Protein AF-0000000080269886 (afdb_homodimer)

Sequence (1030 aa):
MDKRESEAAAVKAAEEAFDRRRRTIGLFGAPILALLVFMTPIDGLTLAAHKLLAIMVLVALWWITEPVPIPVTSLIGPTLAVITGVVPVGTAFAAFANSMIFLFMGGFILAKAMMTHGLDKRFAYWLLSREWVGSNPKRIFLAVGLAAALCSGWVSNTATAAMMFPICLGLLTSIKEMFAANGREIHLHEYKYATGLMLMTAYSCSIGGVLTPIGTPPNLIMLGFLDTMCDIHVSFFQWMTWGLIAMVVYFVIAYVVLSHMFPADVDRIEGADVFIRTKREELGGWTRAQKNTLLAFVVAVTLWILPGFLSIALGSTDPMLKMYNRLFPEAIAAMAGALLLFLLPVNFKERQFTLKWSEAMQGIEWGTLILFGGGLAMGGMMYKTGLSQWVGDLIVSSMGGAPSEVAMVAIFSVMALLLSELTSHTAATNMIGPLAITAALSAGISPVPVSVGIALSASLGFMLPVSTPPNAIVYASGYIPITKMIKTGVYIDFIGIACVTIPLAIYFVNWITGMMDKRESEAAAVKAAEEAFDRRRRTIGLFGAPILALLVFMTPIDGLTLAAHKLLAIMVLVALWWITEPVPIPVTSLIGPTLAVITGVVPVGTAFAAFANSMIFLFMGGFILAKAMMTHGLDKRFAYWLLSREWVGSNPKRIFLAVGLAAALCSGWVSNTATAAMMFPICLGLLTSIKEMFAANGREIHLHEYKYATGLMLMTAYSCSIGGVLTPIGTPPNLIMLGFLDTMCDIHVSFFQWMTWGLIAMVVYFVIAYVVLSHMFPADVDRIEGADVFIRTKREELGGWTRAQKNTLLAFVVAVTLWILPGFLSIALGSTDPMLKMYNRLFPEAIAAMAGALLLFLLPVNFKERQFTLKWSEAMQGIEWGTLILFGGGLAMGGMMYKTGLSQWVGDLIVSSMGGAPSEVAMVAIFSVMALLLSELTSHTAATNMIGPLAITAALSAGISPVPVSVGIALSASLGFMLPVSTPPNAIVYASGYIPITKMIKTGVYIDFIGIACVTIPLAIYFVNWITGM

Solvent-accessible surface area (backbone atoms only — not comparable to full-atom values): 49095 Å² total; per-residue (Å²): 124,65,62,62,52,46,50,49,48,50,50,50,50,51,49,51,52,49,51,51,51,40,16,52,45,24,59,52,48,22,55,52,50,17,51,50,49,56,70,44,88,59,88,93,53,51,70,49,20,41,53,47,48,18,47,47,49,26,41,47,40,31,48,61,29,44,52,44,58,59,38,55,47,24,51,46,45,39,46,47,36,15,53,73,61,56,41,52,62,65,66,36,36,42,37,51,24,39,56,64,52,45,26,44,48,16,39,27,32,44,32,36,47,32,58,76,57,40,48,57,56,53,51,38,42,53,58,52,60,33,80,85,25,52,38,29,48,69,38,42,50,50,37,49,23,50,38,26,16,63,46,1,23,59,26,47,28,46,57,36,27,63,60,46,46,59,56,53,51,53,46,51,48,29,42,42,50,43,33,42,74,72,73,38,83,68,55,60,62,74,31,50,39,51,29,29,49,41,48,37,34,23,52,21,8,38,38,12,11,50,25,28,49,73,6,32,63,27,42,43,50,40,50,44,42,34,34,65,65,66,72,41,85,78,50,60,36,62,48,28,56,58,15,42,53,47,25,51,54,47,46,49,52,46,49,54,53,39,48,68,74,22,48,70,93,57,74,62,34,60,52,38,50,54,51,45,51,51,54,47,58,70,64,59,72,88,45,60,46,41,53,50,45,49,49,24,48,50,50,20,52,48,50,41,39,44,57,50,53,42,30,72,73,64,34,83,80,30,66,67,53,52,50,44,52,57,32,41,36,64,30,47,20,22,37,54,19,32,56,43,34,51,70,41,59,55,38,66,92,73,70,33,44,54,47,53,68,72,58,38,58,70,38,38,59,60,54,59,51,41,32,48,17,26,40,42,21,52,41,37,48,28,54,76,51,46,36,30,56,56,52,5,44,52,50,28,48,74,55,70,62,67,62,51,69,66,56,51,24,47,53,47,18,51,49,20,24,58,40,3,38,72,20,46,31,53,45,25,40,56,52,47,44,52,55,52,40,25,22,24,52,57,65,70,43,75,39,61,34,43,38,51,16,26,27,56,28,16,47,46,28,50,40,34,46,80,10,34,62,21,36,36,57,42,41,70,69,60,32,47,57,65,68,57,37,30,52,52,15,50,52,44,35,52,49,37,40,66,68,40,38,46,51,42,22,64,50,53,46,27,62,74,70,71,100,123,64,61,62,50,46,50,48,50,50,50,50,51,51,50,51,52,50,50,51,50,40,15,52,47,24,59,54,49,22,56,51,49,17,50,51,51,55,70,44,89,60,88,94,54,51,68,48,21,41,52,47,49,17,46,47,50,27,42,44,39,31,47,60,29,44,51,44,59,58,38,56,48,24,50,47,45,39,46,49,36,16,52,72,60,55,40,52,62,67,66,35,37,42,38,53,25,38,56,63,51,46,25,46,47,17,40,26,32,44,30,36,48,33,57,75,58,39,47,56,55,52,50,39,41,52,57,50,59,34,78,84,24,54,39,29,49,69,38,41,50,50,36,49,23,49,38,24,16,62,47,1,22,58,28,47,28,46,58,36,29,62,60,46,45,60,54,51,50,52,47,51,48,30,42,42,50,43,33,44,74,72,73,39,84,69,56,60,63,75,32,49,38,52,28,29,49,41,49,37,34,22,51,21,7,38,38,12,11,49,24,30,52,72,5,32,64,28,41,43,50,38,52,45,43,34,34,66,64,65,71,40,84,79,52,62,36,62,48,28,55,58,15,42,51,48,24,53,52,47,46,50,51,46,48,55,54,40,49,68,75,22,46,69,93,55,74,62,35,61,51,40,49,54,51,45,50,50,55,47,58,70,64,59,72,88,45,60,47,40,54,49,45,50,50,24,50,49,50,19,51,49,50,40,40,45,59,49,53,41,30,72,73,65,35,84,78,29,65,66,53,52,50,45,50,57,32,40,36,66,30,46,19,23,37,53,17,34,55,44,34,49,68,41,61,57,39,65,93,75,69,34,44,54,47,54,66,72,57,38,57,70,39,38,61,60,54,59,50,40,32,49,18,25,39,42,22,53,42,36,48,28,53,76,50,45,37,30,55,55,53,5,46,51,49,28,49,74,56,69,62,68,62,50,70,65,57,51,25,48,53,47,17,51,50,19,23,57,39,2,40,72,21,46,32,52,47,26,39,55,52,46,44,54,55,50,39,24,22,24,53,58,65,70,42,74,40,61,35,40,39,51,16,26,28,55,28,16,47,42,28,50,40,35,47,80,10,33,62,23,36,35,58,44,42,69,70,59,33,49,55,64,68,58,37,30,52,54,15,50,52,44,34,53,50,36,39,67,71,39,39,46,51,41,22,63,50,52,46,25,62,74,69,71,100

Radius of gyration: 30.78 Å; Cα contacts (8 Å, |Δi|>4): 1766; chains: 2; bounding box: 72×80×74 Å

Organism: Selenomonas ruminantium (NCBI:txid971)

pLDDT: mean 93.58, std 6.07, range [44.12, 98.69]

Structure (mmCIF, N/CA/C/O backbone):
data_AF-0000000080269886-model_v1
#
loop_
_entity.id
_entity.type
_entity.pdbx_description
1 polymer 'Sodium-dependent dicarboxylate transporter SdcS'
#
loop_
_atom_site.group_PDB
_atom_site.id
_atom_site.type_symbol
_atom_site.label_atom_id
_atom_site.label_alt_id
_atom_site.label_comp_id
_atom_site.label_asym_id
_atom_site.label_entity_id
_atom_site.label_seq_id
_atom_site.pdbx_PDB_ins_code
_atom_site.Cartn_x
_atom_site.Cartn_y
_atom_site.Cartn_z
_atom_site.occupancy
_atom_site.B_iso_or_equiv
_atom_site.auth_seq_id
_atom_site.auth_comp_id
_atom_site.auth_asym_id
_atom_site.auth_atom_id
_atom_site.pdbx_PDB_model_num
ATOM 1 N N . MET A 1 1 ? -27.109 -37.062 5.664 1 44.12 1 MET A N 1
ATOM 2 C CA . MET A 1 1 ? -26.828 -35.625 5.633 1 44.12 1 MET A CA 1
ATOM 3 C C . MET A 1 1 ? -25.812 -35.25 6.703 1 44.12 1 MET A C 1
ATOM 5 O O . MET A 1 1 ? -25.031 -34.312 6.52 1 44.12 1 MET A O 1
ATOM 9 N N . ASP A 1 2 ? -25.844 -36.125 7.828 1 55.97 2 ASP A N 1
ATOM 10 C CA . ASP A 1 2 ? -25.297 -36 9.172 1 55.97 2 ASP A CA 1
ATOM 11 C C . ASP A 1 2 ? -23.828 -36.406 9.219 1 55.97 2 ASP A C 1
ATOM 13 O O . ASP A 1 2 ? -23.016 -35.75 9.883 1 55.97 2 ASP A O 1
ATOM 17 N N . LYS A 1 3 ? -23.484 -37.406 8.43 1 58.78 3 LYS A N 1
ATOM 18 C CA . LYS A 1 3 ? -22.125 -37.906 8.547 1 58.78 3 LYS A CA 1
ATOM 19 C C . LYS A 1 3 ? -21.125 -37 7.84 1 58.78 3 LYS A C 1
ATOM 21 O O . LYS A 1 3 ? -20.031 -36.75 8.352 1 58.78 3 LYS A O 1
ATOM 26 N N . ARG A 1 4 ? -21.422 -36.469 6.605 1 60.56 4 ARG A N 1
ATOM 27 C CA . ARG A 1 4 ? -20.516 -35.594 5.859 1 60.56 4 ARG A CA 1
ATOM 28 C C . ARG A 1 4 ? -20.297 -34.281 6.598 1 60.56 4 ARG A C 1
ATOM 30 O O . ARG A 1 4 ? -19.172 -33.75 6.629 1 60.56 4 ARG A O 1
ATOM 37 N N . GLU A 1 5 ? -21.438 -33.875 7.168 1 67.88 5 GLU A N 1
ATOM 38 C CA . GLU A 1 5 ? -21.312 -32.656 7.977 1 67.88 5 GLU A CA 1
ATOM 39 C C . GLU A 1 5 ? -20.422 -32.906 9.188 1 67.88 5 GLU A C 1
ATOM 41 O O . GLU A 1 5 ? -19.625 -32.031 9.562 1 67.88 5 GLU A O 1
ATOM 46 N N . SER A 1 6 ? -20.656 -34.094 9.68 1 72.06 6 SER A N 1
ATOM 47 C CA . SER A 1 6 ? -19.828 -34.469 10.836 1 72.06 6 SER A CA 1
ATOM 48 C C . SER A 1 6 ? -18.375 -34.656 10.438 1 72.06 6 SER A C 1
ATOM 50 O O . SER A 1 6 ? -17.469 -34.219 11.172 1 72.06 6 SER A O 1
ATOM 52 N N . GLU A 1 7 ? -18.188 -35.312 9.312 1 66.12 7 GLU A N 1
ATOM 53 C CA . GLU A 1 7 ? -16.828 -35.469 8.805 1 66.12 7 GLU A CA 1
ATOM 54 C C . GLU A 1 7 ? -16.203 -34.125 8.469 1 66.12 7 GLU A C 1
ATOM 56 O O . GLU A 1 7 ? -15.039 -33.875 8.766 1 66.12 7 GLU A O 1
ATOM 61 N N . ALA A 1 8 ? -16.969 -33.344 7.852 1 70.19 8 ALA A N 1
ATOM 62 C CA . ALA A 1 8 ? -16.516 -32 7.531 1 70.19 8 ALA A CA 1
ATOM 63 C C . ALA A 1 8 ? -16.172 -31.219 8.797 1 70.19 8 ALA A C 1
ATOM 65 O O . ALA A 1 8 ? -15.156 -30.516 8.844 1 70.19 8 ALA A O 1
ATOM 66 N N . ALA A 1 9 ? -16.969 -31.328 9.727 1 74.88 9 ALA A N 1
ATOM 67 C CA . ALA A 1 9 ? -16.734 -30.641 11 1 74.88 9 ALA A CA 1
ATOM 68 C C . ALA A 1 9 ? -15.477 -31.188 11.68 1 74.88 9 ALA A C 1
ATOM 70 O O . ALA A 1 9 ? -14.703 -30.438 12.273 1 74.88 9 ALA A O 1
ATOM 71 N N . ALA A 1 10 ? -15.336 -32.5 11.602 1 75.81 10 ALA A N 1
ATOM 72 C CA . ALA A 1 10 ? -14.164 -33.125 12.195 1 75.81 10 ALA A CA 1
ATOM 73 C C . ALA A 1 10 ? -12.891 -32.719 11.477 1 75.81 10 ALA A C 1
ATOM 75 O O . ALA A 1 10 ? -11.867 -32.469 12.117 1 75.81 10 ALA A O 1
ATOM 76 N N . VAL A 1 11 ? -12.914 -32.594 10.188 1 70.69 11 VAL A N 1
ATOM 77 C CA . VAL A 1 11 ? -11.766 -32.156 9.391 1 70.69 11 VAL A CA 1
ATOM 78 C C . VAL A 1 11 ? -11.453 -30.688 9.695 1 70.69 11 VAL A C 1
ATOM 80 O O . VAL A 1 11 ? -10.289 -30.328 9.875 1 70.69 11 VAL A O 1
ATOM 83 N N . LYS A 1 12 ? -12.469 -29.953 9.773 1 75.5 12 LYS A N 1
ATOM 84 C CA . LYS A 1 12 ? -12.281 -28.531 10.102 1 75.5 12 LYS A CA 1
ATOM 85 C C . LYS A 1 12 ? -11.633 -28.375 11.469 1 75.5 12 LYS A C 1
ATOM 87 O O . LYS A 1 12 ? -10.711 -27.562 11.633 1 75.5 12 LYS A O 1
ATOM 92 N N . ALA A 1 13 ? -12.109 -29.125 12.375 1 79.44 13 ALA A N 1
ATOM 93 C CA . ALA A 1 13 ? -11.562 -29.078 13.727 1 79.44 13 ALA A CA 1
ATOM 94 C C . ALA A 1 13 ? -10.102 -29.531 13.742 1 79.44 13 ALA A C 1
ATOM 96 O O . ALA A 1 13 ? -9.273 -28.953 14.453 1 79.44 13 ALA A O 1
ATOM 97 N N . ALA A 1 14 ? -9.828 -30.609 13.023 1 76.62 14 ALA A N 1
ATOM 98 C CA . ALA A 1 14 ? -8.461 -31.109 12.922 1 76.62 14 ALA A CA 1
ATOM 99 C C . ALA A 1 14 ? -7.547 -30.078 12.258 1 76.62 14 ALA A C 1
ATOM 101 O O . ALA A 1 14 ? -6.395 -29.906 12.656 1 76.62 14 ALA A O 1
ATOM 102 N N . GLU A 1 15 ? -8.008 -29.453 11.312 1 76.44 15 GLU A N 1
ATOM 103 C CA . GLU A 1 15 ? -7.25 -28.406 10.625 1 76.44 15 GLU A CA 1
ATOM 104 C C . GLU A 1 15 ? -6.957 -27.234 11.555 1 76.44 15 GLU A C 1
ATOM 106 O O . GLU A 1 15 ? -5.848 -26.703 11.547 1 76.44 15 GLU A O 1
ATOM 111 N N . GLU A 1 16 ? -7.938 -26.922 12.234 1 79.69 16 GLU A N 1
ATOM 112 C CA . GLU A 1 16 ? -7.762 -25.812 13.172 1 79.69 16 GLU A CA 1
ATOM 113 C C . GLU A 1 16 ? -6.746 -26.156 14.25 1 79.69 16 GLU A C 1
ATOM 115 O O . GLU A 1 16 ? -5.953 -25.297 14.664 1 79.69 16 GLU A O 1
ATOM 120 N N . ALA A 1 17 ? -6.848 -27.359 14.766 1 83.62 17 ALA A N 1
ATOM 121 C CA . ALA A 1 17 ? -5.895 -27.812 15.773 1 83.62 17 ALA A CA 1
ATOM 122 C C . ALA A 1 17 ? -4.477 -27.859 15.203 1 83.62 17 ALA A C 1
ATOM 124 O O . ALA A 1 17 ? -3.518 -27.484 15.891 1 83.62 17 ALA A O 1
ATOM 125 N N . PHE A 1 18 ? -4.344 -28.297 14.031 1 81.06 18 PHE A N 1
ATOM 126 C CA . PHE A 1 18 ? -3.053 -28.344 13.359 1 81.06 18 PHE A CA 1
ATOM 127 C C . PHE A 1 18 ? -2.496 -26.922 13.188 1 81.06 18 PHE A C 1
ATOM 129 O O . PHE A 1 18 ? -1.314 -26.688 13.445 1 81.06 18 PHE A O 1
ATOM 136 N N . ASP A 1 19 ? -3.307 -26.094 12.805 1 82.25 19 ASP A N 1
ATOM 137 C CA . ASP A 1 19 ? -2.887 -24.703 12.594 1 82.25 19 ASP A CA 1
ATOM 138 C C . ASP A 1 19 ? -2.434 -24.062 13.898 1 82.25 19 ASP A C 1
ATOM 140 O O . ASP A 1 19 ? -1.44 -23.328 13.922 1 82.25 19 ASP A O 1
ATOM 144 N N . ARG A 1 20 ? -3.146 -24.375 14.898 1 86.06 20 ARG A N 1
ATOM 145 C CA . ARG A 1 20 ? -2.797 -23.828 16.203 1 86.06 20 ARG A CA 1
ATOM 146 C C . ARG A 1 20 ? -1.451 -24.359 16.688 1 86.06 20 ARG A C 1
ATOM 148 O O . ARG A 1 20 ? -0.647 -23.609 17.25 1 86.06 20 ARG A O 1
ATOM 155 N N . ARG A 1 21 ? -1.224 -25.578 16.531 1 88.56 21 ARG A N 1
ATOM 156 C CA . ARG A 1 21 ? 0.035 -26.188 16.938 1 88.56 21 ARG A CA 1
ATOM 157 C C . ARG A 1 21 ? 1.198 -25.672 16.094 1 88.56 21 ARG A C 1
ATOM 159 O O . ARG A 1 21 ? 2.266 -25.359 16.641 1 88.56 21 ARG A O 1
ATOM 166 N N . ARG A 1 22 ? 1.009 -25.625 14.859 1 87.88 22 ARG A N 1
ATOM 167 C CA . ARG A 1 22 ? 2.027 -25.125 13.945 1 87.88 22 ARG A CA 1
ATOM 168 C C . ARG A 1 22 ? 2.418 -23.688 14.297 1 87.88 22 ARG A C 1
ATOM 170 O O . ARG A 1 22 ? 3.604 -23.359 14.336 1 87.88 22 ARG A O 1
ATOM 177 N N . ARG A 1 23 ? 1.474 -22.875 14.586 1 90.69 23 ARG A N 1
ATOM 178 C CA . ARG A 1 23 ? 1.716 -21.469 14.914 1 90.69 23 ARG A CA 1
ATOM 179 C C . ARG A 1 23 ? 2.438 -21.344 16.25 1 90.69 23 ARG A C 1
ATOM 181 O O . ARG A 1 23 ? 3.326 -20.5 16.406 1 90.69 23 ARG A O 1
ATOM 188 N N . THR A 1 24 ? 2.086 -22.188 17.188 1 92.62 24 THR A N 1
ATOM 189 C CA . THR A 1 24 ? 2.699 -22.141 18.516 1 92.62 24 THR A CA 1
ATOM 190 C C . THR A 1 24 ? 4.152 -22.594 18.453 1 92.62 24 THR A C 1
ATOM 192 O O . THR A 1 24 ? 5.027 -22 19.078 1 92.62 24 THR A O 1
ATOM 195 N N . ILE A 1 25 ? 4.336 -23.609 17.688 1 92.38 25 ILE A N 1
ATOM 196 C CA . ILE A 1 25 ? 5.691 -24.125 17.516 1 92.38 25 ILE A CA 1
ATOM 197 C C . ILE A 1 25 ? 6.562 -23.062 16.844 1 92.38 25 ILE A C 1
ATOM 199 O O . ILE A 1 25 ? 7.715 -22.859 17.234 1 92.38 25 ILE A O 1
ATOM 203 N N . GLY A 1 26 ? 6.035 -22.422 15.898 1 93.69 26 GLY A N 1
ATOM 204 C CA . GLY A 1 26 ? 6.773 -21.375 15.219 1 93.69 26 GLY A CA 1
ATOM 205 C C . GLY A 1 26 ? 7.043 -20.172 16.109 1 93.69 26 GLY A C 1
ATOM 206 O O . GLY A 1 26 ? 8.117 -19.578 16.031 1 93.69 26 GLY A O 1
ATOM 207 N N . LEU A 1 27 ? 6.09 -19.844 16.922 1 95.06 27 LEU A N 1
ATOM 208 C CA . LEU A 1 27 ? 6.184 -18.656 17.75 1 95.06 27 LEU A CA 1
ATOM 209 C C . LEU A 1 27 ? 7.344 -18.766 18.734 1 95.06 27 LEU A C 1
ATOM 211 O O . LEU A 1 27 ? 8.062 -17.781 18.969 1 95.06 27 LEU A O 1
ATOM 215 N N . PHE A 1 28 ? 7.586 -19.922 19.266 1 95.62 28 PHE A N 1
ATOM 216 C CA . PHE A 1 28 ? 8.633 -20.109 20.266 1 95.62 28 PHE A CA 1
ATOM 217 C C . PHE A 1 28 ? 9.836 -20.812 19.672 1 95.62 28 PHE A C 1
ATOM 219 O O . PHE A 1 28 ? 10.984 -20.453 19.953 1 95.62 28 PHE A O 1
ATOM 226 N N . GLY A 1 29 ? 9.57 -21.828 18.906 1 96.69 29 GLY A N 1
ATOM 227 C CA . GLY A 1 29 ? 10.641 -22.641 18.344 1 96.69 29 GLY A CA 1
ATOM 228 C C . GLY A 1 29 ? 11.555 -21.859 17.406 1 96.69 29 GLY A C 1
ATOM 229 O O . GLY A 1 29 ? 12.773 -22.031 17.453 1 96.69 29 GLY A O 1
ATOM 230 N N . ALA A 1 30 ? 10.977 -21.047 16.547 1 97 30 ALA A N 1
ATOM 231 C CA . ALA A 1 30 ? 11.758 -20.328 15.547 1 97 30 ALA A CA 1
ATOM 232 C C . ALA A 1 30 ? 12.734 -19.359 16.203 1 97 30 ALA A C 1
ATOM 234 O O . ALA A 1 30 ? 13.922 -19.344 15.883 1 97 30 ALA A O 1
ATOM 235 N N . PRO A 1 31 ? 12.305 -18.516 17.172 1 97.56 31 PRO A N 1
ATOM 236 C CA . PRO A 1 31 ? 13.266 -17.625 17.844 1 97.56 31 PRO A CA 1
ATOM 237 C C . PRO A 1 31 ? 14.344 -18.391 18.609 1 97.56 31 PRO A C 1
ATOM 239 O O . PRO A 1 31 ? 15.508 -17.969 18.625 1 97.56 31 PRO A O 1
ATOM 242 N N . ILE A 1 32 ? 13.977 -19.453 19.234 1 97.75 32 ILE A N 1
ATOM 243 C CA . ILE A 1 32 ? 14.945 -20.266 19.969 1 97.75 32 ILE A CA 1
ATOM 244 C C . ILE A 1 32 ? 15.992 -20.828 19.016 1 97.75 32 ILE A C 1
ATOM 246 O O . ILE A 1 32 ? 17.188 -20.766 19.297 1 97.75 32 ILE A O 1
ATOM 250 N N . LEU A 1 33 ? 15.539 -21.375 17.938 1 97.44 33 LEU A N 1
ATOM 251 C CA . LEU A 1 33 ? 16.469 -21.922 16.953 1 97.44 33 LEU A CA 1
ATOM 252 C C . LEU A 1 33 ? 17.359 -20.828 16.375 1 97.44 33 LEU A C 1
ATOM 254 O O . LEU A 1 33 ? 18.547 -21.047 16.125 1 97.44 33 LEU A O 1
ATOM 258 N N . ALA A 1 34 ? 16.781 -19.719 16.047 1 97.75 34 ALA A N 1
ATOM 259 C CA . ALA A 1 34 ? 17.562 -18.594 15.539 1 97.75 34 ALA A CA 1
ATOM 260 C C . ALA A 1 34 ? 18.641 -18.188 16.531 1 97.75 34 ALA A C 1
ATOM 262 O O . ALA A 1 34 ? 19.781 -17.922 16.156 1 97.75 34 ALA A O 1
ATOM 263 N N . LEU A 1 35 ? 18.281 -18.141 17.812 1 97.62 35 LEU A N 1
ATOM 264 C CA . LEU A 1 35 ? 19.25 -17.797 18.859 1 97.62 35 LEU A CA 1
ATOM 265 C C . LEU A 1 35 ? 20.328 -18.859 18.969 1 97.62 35 LEU A C 1
ATOM 267 O O . LEU A 1 35 ? 21.5 -18.531 19.203 1 97.62 35 LEU A O 1
ATOM 271 N N . LEU A 1 36 ? 19.953 -20.078 18.859 1 97.38 36 LEU A N 1
ATOM 272 C CA . LEU A 1 36 ? 20.922 -21.172 18.906 1 97.38 36 LEU A CA 1
ATOM 273 C C . LEU A 1 36 ? 21.906 -21.078 17.734 1 97.38 36 LEU A C 1
ATOM 275 O O . LEU A 1 36 ? 23.094 -21.297 17.922 1 97.38 36 LEU A O 1
ATOM 279 N N . VAL A 1 37 ? 21.344 -20.766 16.578 1 97 37 VAL A N 1
ATOM 280 C CA . VAL A 1 37 ? 22.203 -20.594 15.398 1 97 37 VAL A CA 1
ATOM 281 C C . VAL A 1 37 ? 23.172 -19.438 15.633 1 97 37 VAL A C 1
ATOM 283 O O . VAL A 1 37 ? 24.359 -19.531 15.305 1 97 37 VAL A O 1
ATOM 286 N N . PHE A 1 38 ? 22.703 -18.406 16.203 1 96.5 38 PHE A N 1
ATOM 287 C CA . PHE A 1 38 ? 23.547 -17.234 16.469 1 96.5 38 PHE A CA 1
ATOM 288 C C . PHE A 1 38 ? 24.625 -17.562 17.484 1 96.5 38 PHE A C 1
ATOM 290 O O . PHE A 1 38 ? 25.75 -17.078 17.359 1 96.5 38 PHE A O 1
ATOM 297 N N . MET A 1 39 ? 24.312 -18.391 18.438 1 96.5 39 MET A N 1
ATOM 298 C CA . MET A 1 39 ? 25.234 -18.688 19.516 1 96.5 39 MET A CA 1
ATOM 299 C C . MET A 1 39 ? 26.219 -19.781 19.125 1 96.5 39 MET A C 1
ATOM 301 O O . MET A 1 39 ? 27.266 -19.938 19.75 1 96.5 39 MET A O 1
ATOM 305 N N . THR A 1 40 ? 25.938 -20.516 18.156 1 96.06 40 THR A N 1
ATOM 306 C CA . THR A 1 40 ? 26.812 -21.594 17.703 1 96.06 40 THR A CA 1
ATOM 307 C C . THR A 1 40 ? 27.844 -21.062 16.719 1 96.06 40 THR A C 1
ATOM 309 O O . THR A 1 40 ? 27.484 -20.547 15.648 1 96.06 40 THR A O 1
ATOM 312 N N . PRO A 1 41 ? 29.016 -21.203 17.047 1 92.81 41 PRO A N 1
ATOM 313 C CA . PRO A 1 41 ? 30.031 -20.75 16.109 1 92.81 41 PRO A CA 1
ATOM 314 C C . PRO A 1 41 ? 30.047 -21.562 14.812 1 92.81 41 PRO A C 1
ATOM 316 O O . PRO A 1 41 ? 30 -22.797 14.867 1 92.81 41 PRO A O 1
ATOM 319 N N . ILE A 1 42 ? 29.953 -20.891 13.766 1 92.94 42 ILE A N 1
ATOM 320 C CA . ILE A 1 42 ? 29.969 -21.531 12.453 1 92.94 42 ILE A CA 1
ATOM 321 C C . ILE A 1 42 ? 31.172 -21.047 11.656 1 92.94 42 ILE A C 1
ATOM 323 O O . ILE A 1 42 ? 31.281 -19.844 11.352 1 92.94 42 ILE A O 1
ATOM 327 N N . ASP A 1 43 ? 32.062 -21.906 11.305 1 89.88 43 ASP A N 1
ATOM 328 C CA . ASP A 1 43 ? 33.281 -21.578 10.586 1 89.88 43 ASP A CA 1
ATOM 329 C C . ASP A 1 43 ? 32.969 -21.125 9.156 1 89.88 43 ASP A C 1
ATOM 331 O O . ASP A 1 43 ? 32.062 -21.641 8.523 1 89.88 43 ASP A O 1
ATOM 335 N N . GLY A 1 44 ? 33.688 -20.156 8.711 1 90.38 44 GLY A N 1
ATOM 336 C CA . GLY A 1 44 ? 33.594 -19.766 7.312 1 90.38 44 GLY A CA 1
ATOM 337 C C . GLY A 1 44 ? 32.656 -18.609 7.066 1 90.38 44 GLY A C 1
ATOM 338 O O . GLY A 1 44 ? 32.562 -18.094 5.953 1 90.38 44 GLY A O 1
ATOM 339 N N . LEU A 1 45 ? 31.938 -18.172 8.18 1 94.31 45 LEU A N 1
ATOM 340 C CA . LEU A 1 45 ? 31 -17.078 7.996 1 94.31 45 LEU A CA 1
ATOM 341 C C . LEU A 1 45 ? 31.5 -15.812 8.68 1 94.31 45 LEU A C 1
ATOM 343 O O . LEU A 1 45 ? 32.062 -15.875 9.773 1 94.31 45 LEU A O 1
ATOM 347 N N . THR A 1 46 ? 31.406 -14.727 7.926 1 95.56 46 THR A N 1
ATOM 348 C CA . THR A 1 46 ? 31.609 -13.438 8.578 1 95.56 46 THR A CA 1
ATOM 349 C C . THR A 1 46 ? 30.547 -13.195 9.648 1 95.56 46 THR A C 1
ATOM 351 O O . THR A 1 46 ? 29.516 -13.875 9.664 1 95.56 46 THR A O 1
ATOM 354 N N . LEU A 1 47 ? 30.797 -12.289 10.516 1 95.94 47 LEU A N 1
ATOM 355 C CA . LEU A 1 47 ? 29.844 -11.977 11.57 1 95.94 47 LEU A CA 1
ATOM 356 C C . LEU A 1 47 ? 28.5 -11.539 10.977 1 95.94 47 LEU A C 1
ATOM 358 O O . LEU A 1 47 ? 27.438 -11.938 11.453 1 95.94 47 LEU A O 1
A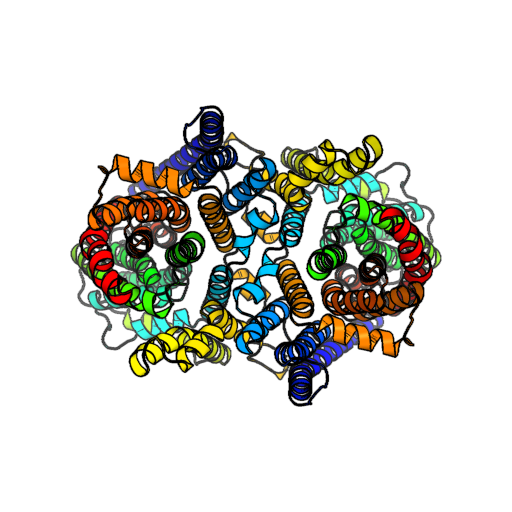TOM 362 N N . ALA A 1 48 ? 28.562 -10.656 9.969 1 96.88 48 ALA A N 1
ATOM 363 C CA . ALA A 1 48 ? 27.359 -10.188 9.305 1 96.88 48 ALA A CA 1
ATOM 364 C C . ALA A 1 48 ? 26.562 -11.344 8.695 1 96.88 48 ALA A C 1
ATOM 366 O O . ALA A 1 48 ? 25.344 -11.422 8.836 1 96.88 48 ALA A O 1
ATOM 367 N N . ALA A 1 49 ? 27.281 -12.211 8.047 1 97.31 49 ALA A N 1
ATOM 368 C CA . ALA A 1 49 ? 26.641 -13.375 7.438 1 97.31 49 ALA A CA 1
ATOM 369 C C . ALA A 1 49 ? 26.047 -14.297 8.5 1 97.31 49 ALA A C 1
ATOM 371 O O . ALA A 1 49 ? 24.969 -14.875 8.305 1 97.31 49 ALA A O 1
ATOM 372 N N . HIS A 1 50 ? 26.797 -14.469 9.578 1 97.88 50 HIS A N 1
ATOM 373 C CA . HIS A 1 50 ? 26.344 -15.312 10.68 1 97.88 50 HIS A CA 1
ATOM 374 C C . HIS A 1 50 ? 25.062 -14.773 11.297 1 97.88 50 HIS A C 1
ATOM 376 O O . HIS A 1 50 ? 24.109 -15.531 11.531 1 97.88 50 HIS A O 1
ATOM 382 N N . LYS A 1 51 ? 25 -13.508 11.586 1 98 51 LYS A N 1
ATOM 383 C CA . LYS A 1 51 ? 23.797 -12.867 12.109 1 98 51 LYS A CA 1
ATOM 384 C C . LYS A 1 51 ? 22.641 -13.008 11.133 1 98 51 LYS A C 1
ATOM 386 O O . LYS A 1 51 ? 21.5 -13.297 11.547 1 98 51 LYS A O 1
ATOM 391 N N . LEU A 1 52 ? 22.953 -12.766 9.859 1 98.19 52 LEU A N 1
ATOM 392 C CA . LEU A 1 52 ? 21.922 -12.875 8.844 1 98.19 52 LEU A CA 1
ATOM 393 C C . LEU A 1 52 ? 21.375 -14.297 8.766 1 98.19 52 LEU A C 1
ATOM 395 O O . LEU A 1 52 ? 20.172 -14.492 8.547 1 98.19 52 LEU A O 1
ATOM 399 N N . LEU A 1 53 ? 22.234 -15.273 8.891 1 97.62 53 LEU A N 1
ATOM 400 C CA . LEU A 1 53 ? 21.781 -16.672 8.898 1 97.62 53 LEU A CA 1
ATOM 401 C C . LEU A 1 53 ? 20.75 -16.906 10 1 97.62 53 LEU A C 1
ATOM 403 O O . LEU A 1 53 ? 19.734 -17.547 9.766 1 97.62 53 LEU A O 1
ATOM 407 N N . ALA A 1 54 ? 21.047 -16.453 11.164 1 98.31 54 ALA A N 1
ATOM 408 C CA . ALA A 1 54 ? 20.109 -16.578 12.281 1 98.31 54 ALA A CA 1
ATOM 409 C C . ALA A 1 54 ? 18.766 -15.938 11.953 1 98.31 54 ALA A C 1
ATOM 411 O O . ALA A 1 54 ? 17.703 -16.516 12.227 1 98.31 54 ALA A O 1
ATOM 412 N N . ILE A 1 55 ? 18.797 -14.742 11.367 1 98.38 55 ILE A N 1
ATOM 413 C CA . ILE A 1 55 ? 17.578 -14.023 11.008 1 98.38 55 ILE A CA 1
ATOM 414 C C . ILE A 1 55 ? 16.828 -14.789 9.922 1 98.38 55 ILE A C 1
ATOM 416 O O . ILE A 1 55 ? 15.602 -14.898 9.969 1 98.38 55 ILE A O 1
ATOM 420 N N . MET A 1 56 ? 17.578 -15.328 8.984 1 96.94 56 MET A N 1
ATOM 421 C CA . MET A 1 56 ? 16.969 -16.094 7.902 1 96.94 56 MET A CA 1
ATOM 422 C C . MET A 1 56 ? 16.25 -17.328 8.445 1 96.94 56 MET A C 1
ATOM 424 O O . MET A 1 56 ? 15.18 -17.688 7.961 1 96.94 56 MET A O 1
ATOM 428 N N . VAL A 1 57 ? 16.859 -17.969 9.367 1 96.38 57 VAL A N 1
ATOM 429 C CA . VAL A 1 57 ? 16.25 -19.141 10 1 96.38 57 VAL A CA 1
ATOM 430 C C . VAL A 1 57 ? 14.93 -18.734 10.656 1 96.38 57 VAL A C 1
ATOM 432 O O . VAL A 1 57 ? 13.914 -19.406 10.492 1 96.38 57 VAL A O 1
ATOM 435 N N . LEU A 1 58 ? 14.898 -17.641 11.32 1 97.81 58 LEU A N 1
ATOM 436 C CA . LEU A 1 58 ? 13.688 -17.141 11.969 1 97.81 58 LEU A CA 1
ATOM 437 C C . LEU A 1 58 ? 12.609 -16.844 10.938 1 97.81 58 LEU A C 1
ATOM 439 O O . LEU A 1 58 ? 11.477 -17.328 11.07 1 97.81 58 LEU A O 1
ATOM 443 N N . VAL A 1 59 ? 12.969 -16.062 9.906 1 96.62 59 VAL A N 1
ATOM 444 C CA . VAL A 1 59 ? 12.016 -15.594 8.906 1 96.62 59 VAL A CA 1
ATOM 445 C C . VAL A 1 59 ? 11.461 -16.781 8.125 1 96.62 59 VAL A C 1
ATOM 447 O O . VAL A 1 59 ? 10.25 -16.875 7.898 1 96.62 59 VAL A O 1
ATOM 450 N N . ALA A 1 60 ? 12.336 -17.672 7.75 1 93.56 60 ALA A N 1
ATOM 451 C CA . ALA A 1 60 ? 11.906 -18.844 6.996 1 93.56 60 ALA A CA 1
ATOM 452 C C . ALA A 1 60 ? 10.922 -19.688 7.805 1 93.56 60 ALA A C 1
ATOM 454 O O . ALA A 1 60 ? 9.859 -20.062 7.297 1 93.56 60 ALA A O 1
ATOM 455 N N . LEU A 1 61 ? 11.219 -19.938 9 1 94.25 61 LEU A N 1
ATOM 456 C CA . LEU A 1 61 ? 10.344 -20.75 9.844 1 94.25 61 LEU A CA 1
ATOM 457 C C . LEU A 1 61 ? 9.031 -20.031 10.109 1 94.25 61 LEU A C 1
ATOM 459 O O . LEU A 1 61 ? 7.977 -20.672 10.203 1 94.25 61 LEU A O 1
ATOM 463 N N . TRP A 1 62 ? 9.086 -18.719 10.25 1 95.94 62 TRP A N 1
ATOM 464 C CA . TRP A 1 62 ? 7.867 -17.953 10.492 1 95.94 62 TRP A CA 1
ATOM 465 C C . TRP A 1 62 ? 6.984 -17.922 9.25 1 95.94 62 TRP A C 1
ATOM 467 O O . TRP A 1 62 ? 5.754 -17.906 9.352 1 95.94 62 TRP A O 1
ATOM 477 N N . TRP A 1 63 ? 7.543 -17.922 8.117 1 91.94 63 TRP A N 1
ATOM 478 C CA . TRP A 1 63 ? 6.75 -18 6.898 1 91.94 63 TRP A CA 1
ATOM 479 C C . TRP A 1 63 ? 6.059 -19.344 6.781 1 91.94 63 TRP A C 1
ATOM 481 O O . TRP A 1 63 ? 4.941 -19.438 6.262 1 91.94 63 TRP A O 1
ATOM 491 N N . ILE A 1 64 ? 6.68 -20.359 7.312 1 88.31 64 ILE A N 1
ATOM 492 C CA . ILE A 1 64 ? 6.141 -21.719 7.215 1 88.31 64 ILE A CA 1
ATOM 493 C C . ILE A 1 64 ? 5.074 -21.922 8.289 1 88.31 64 ILE A C 1
ATOM 495 O O . ILE A 1 64 ? 3.996 -22.453 8.008 1 88.31 64 ILE A O 1
ATOM 499 N N . THR A 1 65 ? 5.391 -21.469 9.461 1 90.94 65 THR A N 1
ATOM 500 C CA . THR A 1 65 ? 4.516 -21.766 10.586 1 90.94 65 THR A CA 1
ATOM 501 C C . THR A 1 65 ? 3.492 -20.656 10.797 1 90.94 65 THR A C 1
ATOM 503 O O . THR A 1 65 ? 2.5 -20.844 11.508 1 90.94 65 THR A O 1
ATOM 506 N N . GLU A 1 66 ? 3.727 -19.484 10.367 1 91.62 66 GLU A N 1
ATOM 507 C CA . GLU A 1 66 ? 2.828 -18.328 10.344 1 91.62 66 GLU A CA 1
ATOM 508 C C . GLU A 1 66 ? 2.311 -18 11.742 1 91.62 66 GLU A C 1
ATOM 510 O O . GLU A 1 66 ? 1.103 -17.859 11.945 1 91.62 66 GLU A O 1
ATOM 515 N N . PRO A 1 67 ? 3.234 -17.891 12.68 1 94.12 67 PRO A N 1
ATOM 516 C CA . PRO A 1 67 ? 2.758 -17.406 13.984 1 94.12 67 PRO A CA 1
ATOM 517 C C . PRO A 1 67 ? 2.246 -15.977 13.93 1 94.12 67 PRO A C 1
ATOM 519 O O . PRO A 1 67 ? 1.463 -15.562 14.789 1 94.12 67 PRO A O 1
ATOM 522 N N . VAL A 1 68 ? 2.764 -15.211 13 1 95.31 68 VAL A N 1
ATOM 523 C CA . VAL A 1 68 ? 2.271 -13.875 12.656 1 95.31 68 VAL A CA 1
ATOM 524 C C . VAL A 1 68 ? 1.988 -13.805 11.156 1 95.31 68 VAL A C 1
ATOM 526 O O . VAL A 1 68 ? 2.438 -14.656 10.391 1 95.31 68 VAL A O 1
ATOM 529 N N . PRO A 1 69 ? 1.181 -12.836 10.789 1 94.81 69 PRO A N 1
ATOM 530 C CA . PRO A 1 69 ? 0.87 -12.75 9.367 1 94.81 69 PRO A CA 1
ATOM 531 C C . PRO A 1 69 ? 2.119 -12.633 8.492 1 94.81 69 PRO A C 1
ATOM 533 O O . PRO A 1 69 ? 3.104 -12.008 8.898 1 94.81 69 PRO A O 1
ATOM 536 N N . ILE A 1 70 ? 2.014 -13.117 7.352 1 93.62 70 ILE A N 1
ATOM 537 C CA . ILE A 1 70 ? 3.123 -13.266 6.414 1 93.62 70 ILE A CA 1
ATOM 538 C C . ILE A 1 70 ? 3.744 -11.906 6.121 1 93.62 70 ILE A C 1
ATOM 540 O O . ILE A 1 70 ? 4.969 -11.75 6.164 1 93.62 70 ILE A O 1
ATOM 544 N N . PRO A 1 71 ? 2.941 -10.812 5.852 1 96.25 71 PRO A N 1
ATOM 545 C CA . PRO A 1 71 ? 3.555 -9.5 5.602 1 96.25 71 PRO A CA 1
ATOM 546 C C . PRO A 1 71 ? 4.328 -8.977 6.809 1 96.25 71 PRO A C 1
ATOM 548 O O . PRO A 1 71 ? 5.336 -8.281 6.641 1 96.25 71 PRO A O 1
ATOM 551 N N . VAL A 1 72 ? 3.91 -9.289 7.977 1 97.88 72 VAL A N 1
ATOM 552 C CA . VAL A 1 72 ? 4.578 -8.859 9.203 1 97.88 72 VAL A CA 1
ATOM 553 C C . VAL A 1 72 ? 5.961 -9.5 9.289 1 97.88 72 VAL A C 1
ATOM 555 O O . VAL A 1 72 ? 6.949 -8.82 9.57 1 97.88 72 VAL A O 1
ATOM 558 N N . THR A 1 73 ? 6.012 -10.805 9.016 1 97.38 73 THR A N 1
ATOM 559 C CA . THR A 1 73 ? 7.293 -11.508 8.992 1 97.38 73 THR A CA 1
ATOM 560 C C . THR A 1 73 ? 8.234 -10.883 7.969 1 97.38 73 THR A C 1
ATOM 562 O O . THR A 1 73 ? 9.43 -10.758 8.211 1 97.38 73 THR A O 1
ATOM 565 N N . SER A 1 74 ? 7.633 -10.461 6.887 1 97.56 74 SER A N 1
ATOM 566 C CA . SER A 1 74 ? 8.406 -9.883 5.793 1 97.56 74 SER A CA 1
ATOM 567 C C . SER A 1 74 ? 9.008 -8.539 6.188 1 97.56 74 SER A C 1
ATOM 569 O O . SER A 1 74 ? 10.008 -8.109 5.602 1 97.56 74 SER A O 1
ATOM 571 N N . LEU A 1 75 ? 8.43 -7.891 7.129 1 98.38 75 LEU A N 1
ATOM 572 C CA . LEU A 1 75 ? 8.961 -6.633 7.641 1 98.38 75 LEU A CA 1
ATOM 573 C C . LEU A 1 75 ? 9.922 -6.879 8.805 1 98.38 75 LEU A C 1
ATOM 575 O O . LEU A 1 75 ? 10.867 -6.117 9.008 1 98.38 75 LEU A O 1
ATOM 579 N N . ILE A 1 76 ? 9.75 -7.938 9.547 1 98.44 76 ILE A N 1
ATOM 580 C CA . ILE A 1 76 ? 10.586 -8.266 10.695 1 98.44 76 ILE A CA 1
ATOM 581 C C . ILE A 1 76 ? 12.008 -8.57 10.234 1 98.44 76 ILE A C 1
ATOM 583 O O . ILE A 1 76 ? 12.977 -8.133 10.859 1 98.44 76 ILE A O 1
ATOM 587 N N . GLY A 1 77 ? 12.156 -9.25 9.148 1 98.19 77 GLY A N 1
ATOM 588 C CA . GLY A 1 77 ? 13.469 -9.633 8.641 1 98.19 77 GLY A CA 1
ATOM 589 C C . GLY A 1 77 ? 14.398 -8.453 8.43 1 98.19 77 GLY A C 1
ATOM 590 O O . GLY A 1 77 ? 15.414 -8.328 9.117 1 98.19 77 GLY A O 1
ATOM 591 N N . PRO A 1 78 ? 13.992 -7.559 7.547 1 98.31 78 PRO A N 1
ATOM 592 C CA . PRO A 1 78 ? 14.836 -6.387 7.305 1 98.31 78 PRO A CA 1
ATOM 593 C C . PRO A 1 78 ? 15.008 -5.52 8.547 1 98.31 78 PRO A C 1
ATOM 595 O O . PRO A 1 78 ? 16.078 -4.93 8.75 1 98.31 78 PRO A O 1
ATOM 598 N N . THR A 1 79 ? 14.008 -5.422 9.359 1 98.69 79 THR A N 1
ATOM 599 C CA . THR A 1 79 ? 14.094 -4.637 10.586 1 98.69 79 THR A CA 1
ATOM 600 C C . THR A 1 79 ? 15.156 -5.211 11.516 1 98.69 79 THR A C 1
ATOM 602 O O . THR A 1 79 ? 15.992 -4.473 12.039 1 98.69 79 THR A O 1
ATOM 605 N N . LEU A 1 80 ? 15.18 -6.512 11.695 1 98.69 80 LEU A N 1
ATOM 606 C CA . LEU A 1 80 ? 16.156 -7.164 12.562 1 98.69 80 LEU A CA 1
ATOM 607 C C . LEU A 1 80 ? 17.562 -7.062 11.977 1 98.69 80 LEU A C 1
ATOM 609 O O . LEU A 1 80 ? 18.531 -6.957 12.711 1 98.69 80 LEU A O 1
ATOM 613 N N . ALA A 1 81 ? 17.625 -7.133 10.664 1 98.62 81 ALA A N 1
ATOM 614 C CA . ALA A 1 81 ? 18.938 -7.004 10.016 1 98.62 81 ALA A CA 1
ATOM 615 C C . ALA A 1 81 ? 19.594 -5.676 10.367 1 98.62 81 ALA A C 1
ATOM 617 O O . ALA A 1 81 ? 20.797 -5.613 10.586 1 98.62 81 ALA A O 1
ATOM 618 N N . VAL A 1 82 ? 18.812 -4.602 10.461 1 98.56 82 VAL A N 1
ATOM 619 C CA . VAL A 1 82 ? 19.344 -3.295 10.82 1 98.56 82 VAL A CA 1
ATOM 620 C C . VAL A 1 82 ? 19.688 -3.264 12.305 1 98.56 82 VAL A C 1
ATOM 622 O O . VAL A 1 82 ? 20.766 -2.842 12.695 1 98.56 82 VAL A O 1
ATOM 625 N N . ILE A 1 83 ? 18.797 -3.76 13.141 1 98.31 83 ILE A N 1
ATOM 626 C CA . ILE A 1 83 ? 18.953 -3.719 14.586 1 98.31 83 ILE A CA 1
ATOM 627 C C . ILE A 1 83 ? 20.203 -4.473 14.992 1 98.31 83 ILE A C 1
ATOM 629 O O . ILE A 1 83 ? 20.906 -4.07 15.93 1 98.31 83 ILE A O 1
ATOM 633 N N . THR A 1 84 ? 20.516 -5.543 14.273 1 97.88 84 THR A N 1
ATOM 634 C CA . THR A 1 84 ? 21.656 -6.371 14.641 1 97.88 84 THR A CA 1
ATOM 635 C C . THR A 1 84 ? 22.922 -5.887 13.938 1 97.88 84 THR A C 1
ATOM 637 O O . THR A 1 84 ? 24 -6.473 14.102 1 97.88 84 THR A O 1
ATOM 640 N N . GLY A 1 85 ? 22.812 -4.906 13.07 1 97.38 85 GLY A N 1
ATOM 641 C CA . GLY A 1 85 ? 23.969 -4.27 12.461 1 97.38 85 GLY A CA 1
ATOM 642 C C . GLY A 1 85 ? 24.453 -4.988 11.211 1 97.38 85 GLY A C 1
ATOM 643 O O . GLY A 1 85 ? 25.609 -4.832 10.812 1 97.38 85 GLY A O 1
ATOM 644 N N . VAL A 1 86 ? 23.625 -5.812 10.602 1 97.81 86 VAL A N 1
ATOM 645 C CA . VAL A 1 86 ? 24.016 -6.531 9.398 1 97.81 86 VAL A CA 1
ATOM 646 C C . VAL A 1 86 ? 24.188 -5.551 8.242 1 97.81 86 VAL A C 1
ATOM 648 O O . VAL A 1 86 ? 25.203 -5.594 7.523 1 97.81 86 VAL A O 1
ATOM 651 N N . VAL A 1 87 ? 23.203 -4.727 8.039 1 97.44 87 VAL A N 1
ATOM 652 C CA . VAL A 1 87 ? 23.219 -3.727 6.98 1 97.44 87 VAL A CA 1
ATOM 653 C C . VAL A 1 87 ? 22.562 -2.441 7.465 1 97.44 87 VAL A C 1
ATOM 655 O O . VAL A 1 87 ? 21.781 -2.463 8.422 1 97.44 87 VAL A O 1
ATOM 658 N N . PRO A 1 88 ? 22.922 -1.283 6.82 1 96.88 88 PRO A N 1
ATOM 659 C CA . PRO A 1 88 ? 22.188 -0.054 7.129 1 96.88 88 PRO A CA 1
ATOM 660 C C . PRO A 1 88 ? 20.734 -0.089 6.637 1 96.88 88 PRO A C 1
ATOM 662 O O . PRO A 1 88 ? 20.375 -0.945 5.824 1 96.88 88 PRO A O 1
ATOM 665 N N . VAL A 1 89 ? 19.953 0.792 7.156 1 97 89 VAL A N 1
ATOM 666 C CA . VAL A 1 89 ? 18.516 0.825 6.902 1 97 89 VAL A CA 1
ATOM 667 C C . VAL A 1 89 ? 18.25 0.994 5.406 1 97 89 VAL A C 1
ATOM 669 O O . VAL A 1 89 ? 17.328 0.382 4.855 1 97 89 VAL A O 1
ATOM 672 N N . GLY A 1 90 ? 19.016 1.765 4.715 1 95.25 90 GLY A N 1
ATOM 673 C CA . GLY A 1 90 ? 18.844 1.974 3.287 1 95.25 90 GLY A CA 1
ATOM 674 C C . GLY A 1 90 ? 18.984 0.699 2.477 1 95.25 90 GLY A C 1
ATOM 675 O O . GLY A 1 90 ? 18.203 0.455 1.555 1 95.25 90 GLY A O 1
ATOM 676 N N . THR A 1 91 ? 19.938 -0.116 2.844 1 95.62 91 THR A N 1
ATOM 677 C CA . THR A 1 91 ? 20.172 -1.384 2.158 1 95.62 91 THR A CA 1
ATOM 678 C C . THR A 1 91 ? 19.094 -2.396 2.52 1 95.62 91 THR A C 1
ATOM 680 O O . THR A 1 91 ? 18.625 -3.158 1.662 1 95.62 91 THR A O 1
ATOM 683 N N . ALA A 1 92 ? 18.672 -2.355 3.738 1 97.5 92 ALA A N 1
ATOM 684 C CA . ALA A 1 92 ? 17.719 -3.344 4.25 1 97.5 92 ALA A CA 1
ATOM 685 C C . ALA A 1 92 ? 16.375 -3.234 3.537 1 97.5 92 ALA A C 1
ATOM 687 O O . ALA A 1 92 ? 15.672 -4.234 3.365 1 97.5 92 ALA A O 1
ATOM 688 N N . PHE A 1 93 ? 16.031 -2.033 3.082 1 97.38 93 PHE A N 1
ATOM 689 C CA . PHE A 1 93 ? 14.672 -1.85 2.572 1 97.38 93 PHE A CA 1
ATOM 690 C C . PHE A 1 93 ? 14.695 -1.481 1.094 1 97.38 93 PHE A C 1
ATOM 692 O O . PHE A 1 93 ? 13.641 -1.322 0.472 1 97.38 93 PHE A O 1
ATOM 699 N N . ALA A 1 94 ? 15.805 -1.402 0.435 1 95.75 94 ALA A N 1
ATOM 700 C CA . ALA A 1 94 ? 15.961 -0.959 -0.948 1 95.75 94 ALA A CA 1
ATOM 701 C C . ALA A 1 94 ? 15.117 -1.812 -1.894 1 95.75 94 ALA A C 1
ATOM 703 O O . ALA A 1 94 ? 14.523 -1.295 -2.842 1 95.75 94 ALA A O 1
ATOM 704 N N . ALA A 1 95 ? 15.008 -3.064 -1.58 1 95.75 95 ALA A N 1
ATOM 705 C CA . ALA A 1 95 ? 14.359 -4.008 -2.484 1 95.75 95 ALA A CA 1
ATOM 706 C C . ALA A 1 95 ? 12.852 -3.803 -2.502 1 95.75 95 ALA A C 1
ATOM 708 O O . ALA A 1 95 ? 12.156 -4.32 -3.381 1 95.75 95 ALA A O 1
ATOM 709 N N . PHE A 1 96 ? 12.312 -3.037 -1.589 1 97.19 96 PHE A N 1
ATOM 710 C CA . PHE A 1 96 ? 10.875 -2.783 -1.544 1 97.19 96 PHE A CA 1
ATOM 711 C C . PHE A 1 96 ? 10.453 -1.86 -2.682 1 97.19 96 PHE A C 1
ATOM 713 O O . PHE A 1 96 ? 9.258 -1.667 -2.92 1 97.19 96 PHE A O 1
ATOM 720 N N . ALA A 1 97 ? 11.383 -1.317 -3.434 1 96.31 97 ALA A N 1
ATOM 721 C CA . ALA A 1 97 ? 11.07 -0.504 -4.605 1 96.31 97 ALA A CA 1
ATOM 722 C C . ALA A 1 97 ? 11.516 -1.195 -5.891 1 96.31 97 ALA A C 1
ATOM 724 O O . ALA A 1 97 ? 11.695 -0.545 -6.922 1 96.31 97 ALA A O 1
ATOM 725 N N . ASN A 1 98 ? 11.766 -2.518 -5.801 1 95.25 98 ASN A N 1
ATOM 726 C CA . ASN A 1 98 ? 12.055 -3.277 -7.012 1 95.25 98 ASN A CA 1
ATOM 727 C C . ASN A 1 98 ? 10.961 -3.09 -8.062 1 95.25 98 ASN A C 1
ATOM 729 O O . ASN A 1 98 ? 9.781 -3.037 -7.738 1 95.25 98 ASN A O 1
ATOM 733 N N . SER A 1 99 ? 11.383 -2.986 -9.32 1 95.12 99 SER A N 1
ATOM 734 C CA . SER A 1 99 ? 10.445 -2.703 -10.406 1 95.12 99 SER A CA 1
ATOM 735 C C . SER A 1 99 ? 9.352 -3.766 -10.484 1 95.12 99 SER A C 1
ATOM 737 O O . SER A 1 99 ? 8.234 -3.48 -10.914 1 95.12 99 SER A O 1
ATOM 739 N N . MET A 1 100 ? 9.648 -4.965 -9.984 1 92.69 100 MET A N 1
ATOM 740 C CA . MET A 1 100 ? 8.68 -6.055 -10.008 1 92.69 100 MET A CA 1
ATOM 741 C C . MET A 1 100 ? 7.473 -5.727 -9.133 1 92.69 100 MET A C 1
ATOM 743 O O . MET A 1 100 ? 6.355 -6.164 -9.414 1 92.69 100 MET A O 1
ATOM 747 N N . ILE A 1 101 ? 7.707 -4.988 -8.141 1 95.44 101 ILE A N 1
ATOM 748 C CA . ILE A 1 101 ? 6.629 -4.609 -7.23 1 95.44 101 ILE A CA 1
ATOM 749 C C . ILE A 1 101 ? 5.625 -3.727 -7.969 1 95.44 101 ILE A C 1
ATOM 751 O O . ILE A 1 101 ? 4.414 -3.891 -7.809 1 95.44 101 ILE A O 1
ATOM 755 N N . PHE A 1 102 ? 6.086 -2.859 -8.852 1 97.12 102 PHE A N 1
ATOM 756 C CA . PHE A 1 102 ? 5.211 -1.965 -9.602 1 97.12 102 PHE A CA 1
ATOM 757 C C . PHE A 1 102 ? 4.547 -2.699 -10.758 1 97.12 102 PHE A C 1
ATOM 759 O O . PHE A 1 102 ? 3.453 -2.328 -11.188 1 97.12 102 PHE A O 1
ATOM 766 N N . LEU A 1 103 ? 5.266 -3.736 -11.242 1 96.69 103 LEU A N 1
ATOM 767 C CA . LEU A 1 103 ? 4.617 -4.625 -12.203 1 96.69 103 LEU A CA 1
ATOM 768 C C . LEU A 1 103 ? 3.396 -5.293 -11.578 1 96.69 103 LEU A C 1
ATOM 770 O O . LEU A 1 103 ? 2.316 -5.309 -12.172 1 96.69 103 LEU A O 1
ATOM 774 N N . PHE A 1 104 ? 3.531 -5.711 -10.359 1 94.81 104 PHE A N 1
ATOM 775 C CA . PHE A 1 104 ? 2.434 -6.328 -9.625 1 94.81 104 PHE A CA 1
ATOM 776 C C . PHE A 1 104 ? 1.32 -5.316 -9.367 1 94.81 104 PHE A C 1
ATOM 778 O O . PHE A 1 104 ? 0.143 -5.617 -9.57 1 94.81 104 PHE A O 1
ATOM 785 N N . MET A 1 105 ? 1.771 -4.242 -8.883 1 97.25 105 MET A N 1
ATOM 786 C CA . MET A 1 105 ? 0.787 -3.217 -8.539 1 97.25 105 MET A CA 1
ATOM 787 C C . MET A 1 105 ? -0.078 -2.873 -9.75 1 97.25 105 MET A C 1
ATOM 789 O O . MET A 1 105 ? -1.305 -2.822 -9.648 1 97.25 105 MET A O 1
ATOM 793 N N . GLY A 1 106 ? 0.599 -2.605 -10.883 1 97.88 106 GLY A N 1
ATOM 794 C CA . GLY A 1 106 ? -0.152 -2.34 -12.102 1 97.88 106 GLY A CA 1
ATOM 795 C C . GLY A 1 106 ? -1.057 -3.488 -12.508 1 97.88 106 GLY A C 1
ATOM 796 O O . GLY A 1 106 ? -2.193 -3.27 -12.93 1 97.88 106 GLY A O 1
ATOM 797 N N . GLY A 1 107 ? -0.534 -4.715 -12.375 1 96.88 107 GLY A N 1
ATOM 798 C CA . GLY A 1 107 ? -1.339 -5.887 -12.68 1 96.88 107 GLY A CA 1
ATOM 799 C C . GLY A 1 107 ? -2.574 -6.004 -11.805 1 96.88 107 GLY A C 1
ATOM 800 O O . GLY A 1 107 ? -3.656 -6.332 -12.297 1 96.88 107 GLY A O 1
ATOM 801 N N . PHE A 1 108 ? -2.465 -5.703 -10.539 1 96.81 108 PHE A N 1
ATOM 802 C CA . PHE A 1 108 ? -3.588 -5.762 -9.609 1 96.81 108 PHE A CA 1
ATOM 803 C C . PHE A 1 108 ? -4.652 -4.738 -9.984 1 96.81 108 PHE A C 1
ATOM 805 O O . PHE A 1 108 ? -5.848 -5.027 -9.906 1 96.81 108 PHE A O 1
ATOM 812 N N . ILE A 1 109 ? -4.16 -3.545 -10.336 1 98.31 109 ILE A N 1
ATOM 813 C CA . ILE A 1 109 ? -5.098 -2.482 -10.688 1 98.31 109 ILE A CA 1
ATOM 814 C C . ILE A 1 109 ? -5.875 -2.873 -11.945 1 98.31 109 ILE A C 1
ATOM 816 O O . ILE A 1 109 ? -7.098 -2.709 -12 1 98.31 109 ILE A O 1
ATOM 820 N N . LEU A 1 110 ? -5.211 -3.426 -12.898 1 98.19 110 LEU A N 1
ATOM 821 C CA . LEU A 1 110 ? -5.855 -3.869 -14.133 1 98.19 110 LEU A CA 1
ATOM 822 C C . LEU A 1 110 ? -6.863 -4.98 -13.852 1 98.19 110 LEU A C 1
ATOM 824 O O . LEU A 1 110 ? -7.988 -4.945 -14.352 1 98.19 110 LEU A O 1
ATOM 828 N N . ALA A 1 111 ? -6.441 -5.93 -13.062 1 96.94 111 ALA A N 1
ATOM 829 C CA . ALA A 1 111 ? -7.32 -7.035 -12.695 1 96.94 111 ALA A CA 1
ATOM 830 C C . ALA A 1 111 ? -8.562 -6.531 -11.969 1 96.94 111 ALA A C 1
ATOM 832 O O . ALA A 1 111 ? -9.672 -7 -12.219 1 96.94 111 ALA A O 1
ATOM 833 N N . LYS A 1 112 ? -8.344 -5.598 -11.078 1 97.25 112 LYS A N 1
ATOM 834 C CA . LYS A 1 112 ? -9.461 -5.031 -10.336 1 97.25 112 LYS A CA 1
ATOM 835 C C . LYS A 1 112 ? -10.453 -4.352 -11.266 1 97.25 112 LYS A C 1
ATOM 837 O O . LYS A 1 112 ? -11.672 -4.461 -11.078 1 97.25 112 LYS A O 1
ATOM 842 N N . ALA A 1 113 ? -9.961 -3.602 -12.242 1 98.12 113 ALA A N 1
ATOM 843 C CA . ALA A 1 113 ? -10.836 -2.945 -13.211 1 98.12 113 ALA A CA 1
ATOM 844 C C . ALA A 1 113 ? -11.68 -3.967 -13.977 1 98.12 113 ALA A C 1
ATOM 846 O O . ALA A 1 113 ? -12.867 -3.748 -14.211 1 98.12 113 ALA A O 1
ATOM 847 N N . MET A 1 114 ? -11.102 -5.066 -14.336 1 97.19 114 MET A N 1
ATOM 848 C CA . MET A 1 114 ? -11.805 -6.117 -15.062 1 97.19 114 MET A CA 1
ATOM 849 C C . MET A 1 114 ? -12.93 -6.699 -14.219 1 97.19 114 MET A C 1
ATOM 851 O O . MET A 1 114 ? -14.031 -6.938 -14.727 1 97.19 114 MET A O 1
ATOM 855 N N . MET A 1 115 ? -12.672 -6.863 -12.992 1 96.44 115 MET A N 1
ATOM 856 C CA . MET A 1 115 ? -13.672 -7.422 -12.086 1 96.44 115 MET A CA 1
ATOM 857 C C . MET A 1 115 ? -14.773 -6.402 -11.797 1 96.44 115 MET A C 1
ATOM 859 O O . MET A 1 115 ? -15.953 -6.742 -11.789 1 96.44 115 MET A O 1
ATOM 863 N N . THR A 1 116 ? -14.312 -5.164 -11.555 1 96.56 116 THR A N 1
ATOM 864 C CA . THR A 1 116 ? -15.25 -4.098 -11.195 1 96.56 116 THR A CA 1
ATOM 865 C C . THR A 1 116 ? -16.266 -3.885 -12.312 1 96.56 116 THR A C 1
ATOM 867 O O . THR A 1 116 ? -17.453 -3.668 -12.039 1 96.56 116 THR A O 1
ATOM 870 N N . HIS A 1 117 ? -15.852 -4.016 -13.508 1 97.19 117 HIS A N 1
ATOM 871 C CA . HIS A 1 117 ? -16.75 -3.725 -14.625 1 97.19 117 HIS A CA 1
ATOM 872 C C . HIS A 1 117 ? -17.281 -5.008 -15.258 1 97.19 117 HIS A C 1
ATOM 874 O O . HIS A 1 117 ? -17.938 -4.969 -16.297 1 97.19 117 HIS A O 1
ATOM 880 N N . GLY A 1 118 ? -16.953 -6.172 -14.734 1 95.69 118 GLY A N 1
ATOM 881 C CA . GLY A 1 118 ? -17.562 -7.441 -15.102 1 95.69 118 GLY A CA 1
ATOM 882 C C . GLY A 1 118 ? -17.031 -8.008 -16.406 1 95.69 118 GLY A C 1
ATOM 883 O O . GLY A 1 118 ? -17.703 -8.781 -17.078 1 95.69 118 GLY A O 1
ATOM 884 N N . LEU A 1 119 ? -15.883 -7.641 -16.797 1 96.62 119 LEU A N 1
ATOM 885 C CA . LEU A 1 119 ? -15.297 -8.18 -18.016 1 96.62 119 LEU A CA 1
ATOM 886 C C . LEU A 1 119 ? -14.953 -9.656 -17.844 1 96.62 119 LEU A C 1
ATOM 888 O O . LEU A 1 119 ? -15.031 -10.43 -18.812 1 96.62 119 LEU A O 1
ATOM 892 N N . ASP A 1 120 ? -14.523 -10.008 -16.703 1 95.12 120 ASP A N 1
ATOM 893 C CA . ASP A 1 120 ? -14.211 -11.406 -16.422 1 95.12 120 ASP A CA 1
ATOM 894 C C . ASP A 1 120 ? -15.453 -12.289 -16.562 1 95.12 120 ASP A C 1
ATOM 896 O O . ASP A 1 120 ? -15.406 -13.328 -17.219 1 95.12 120 ASP A O 1
ATOM 900 N N . LYS A 1 121 ? -16.547 -11.844 -16.047 1 95.31 121 LYS A N 1
ATOM 901 C CA . LYS A 1 121 ? -17.797 -12.57 -16.156 1 95.31 121 LYS A CA 1
ATOM 902 C C . LYS A 1 121 ? -18.25 -12.648 -17.625 1 95.31 121 LYS A C 1
ATOM 904 O O . LYS A 1 121 ? -18.719 -13.695 -18.078 1 95.31 121 LYS A O 1
ATOM 909 N N . ARG A 1 122 ? -18.203 -11.539 -18.281 1 95.81 122 ARG A N 1
ATOM 910 C CA . ARG A 1 122 ? -18.594 -11.5 -19.672 1 95.81 122 ARG A CA 1
ATOM 911 C C . ARG A 1 122 ? -17.781 -12.5 -20.5 1 95.81 122 ARG A C 1
ATOM 913 O O . ARG A 1 122 ? -18.328 -13.133 -21.406 1 95.81 122 ARG A O 1
ATOM 920 N N . PHE A 1 123 ? -16.562 -12.586 -20.25 1 95.62 123 PHE A N 1
ATOM 921 C CA . PHE A 1 123 ? -15.719 -13.539 -20.953 1 95.62 123 PHE A CA 1
ATOM 922 C C . PHE A 1 123 ? -16.109 -14.977 -20.609 1 95.62 123 PHE A C 1
ATOM 924 O O . PHE A 1 123 ? -16.203 -15.828 -21.5 1 95.62 123 PHE A O 1
ATOM 931 N N . ALA A 1 124 ? -16.266 -15.242 -19.344 1 95.38 124 ALA A N 1
ATOM 932 C CA . ALA A 1 124 ? -16.625 -16.578 -18.906 1 95.38 124 ALA A CA 1
ATOM 933 C C . ALA A 1 124 ? -17.922 -17.047 -19.562 1 95.38 124 ALA A C 1
ATOM 935 O O . ALA A 1 124 ? -17.984 -18.141 -20.125 1 95.38 124 ALA A O 1
ATOM 936 N N . TYR A 1 125 ? -18.969 -16.219 -19.516 1 95.19 125 TYR A N 1
ATOM 937 C CA . TYR A 1 125 ? -20.25 -16.578 -20.109 1 95.19 125 TYR A CA 1
ATOM 938 C C . TYR A 1 125 ? -20.156 -16.672 -21.625 1 95.19 125 TYR A C 1
ATOM 940 O O . TYR A 1 125 ? -20.828 -17.484 -22.266 1 95.19 125 TYR A O 1
ATOM 948 N N . TRP A 1 126 ? -19.359 -15.789 -22.203 1 94.94 126 TRP A N 1
ATOM 949 C CA . TRP A 1 126 ? -19.125 -15.867 -23.641 1 94.94 126 TRP A CA 1
ATOM 950 C C . TRP A 1 126 ? -18.562 -17.234 -24.031 1 94.94 126 TRP A C 1
ATOM 952 O O . TRP A 1 126 ? -19.016 -17.859 -24.984 1 94.94 126 TRP A O 1
ATOM 962 N N . LEU A 1 127 ? -17.609 -17.672 -23.312 1 95.25 127 LEU A N 1
ATOM 963 C CA . LEU A 1 127 ? -16.984 -18.969 -23.609 1 95.25 127 LEU A CA 1
ATOM 964 C C . LEU A 1 127 ? -17.953 -20.109 -23.375 1 95.25 127 LEU A C 1
ATOM 966 O O . LEU A 1 127 ? -18.047 -21.031 -24.188 1 95.25 127 LEU A O 1
ATOM 970 N N . LEU A 1 128 ? -18.688 -20.078 -22.344 1 94.56 128 LEU A N 1
ATOM 971 C CA . LEU A 1 128 ? -19.625 -21.125 -21.969 1 94.56 128 LEU A CA 1
ATOM 972 C C . LEU A 1 128 ? -20.797 -21.188 -22.953 1 94.56 128 LEU A C 1
ATOM 974 O O . LEU A 1 128 ? -21.469 -22.203 -23.078 1 94.56 128 LEU A O 1
ATOM 978 N N . SER A 1 129 ? -21.062 -20.062 -23.594 1 93.56 129 SER A N 1
ATOM 979 C CA . SER A 1 129 ? -22.188 -19.984 -24.5 1 93.56 129 SER A CA 1
ATOM 980 C C . SER A 1 129 ? -21.797 -20.375 -25.906 1 93.56 129 SER A C 1
ATOM 982 O O . SER A 1 129 ? -22.625 -20.344 -26.828 1 93.56 129 SER A O 1
ATOM 984 N N . ARG A 1 130 ? -20.625 -20.672 -26.078 1 94 130 ARG A N 1
ATOM 985 C CA . ARG A 1 130 ? -20.188 -21.062 -27.406 1 94 130 ARG A CA 1
ATOM 986 C C . ARG A 1 130 ? -20.953 -22.297 -27.891 1 94 130 ARG A C 1
ATOM 988 O O . ARG A 1 130 ? -21.328 -23.141 -27.094 1 94 130 ARG A O 1
ATOM 995 N N . GLU A 1 131 ? -21.062 -22.469 -29.188 1 92.38 131 GLU A N 1
ATOM 996 C CA . GLU A 1 131 ? -21.875 -23.516 -29.797 1 92.38 131 GLU A CA 1
ATOM 997 C C . GLU A 1 131 ? -21.297 -24.906 -29.5 1 92.38 131 GLU A C 1
ATOM 999 O O . GLU A 1 131 ? -22.047 -25.875 -29.344 1 92.38 131 GLU A O 1
ATOM 1004 N N . TRP A 1 132 ? -20.047 -24.922 -29.438 1 92.19 132 TRP A N 1
ATOM 1005 C CA . TRP A 1 132 ? -19.422 -26.219 -29.234 1 92.19 132 TRP A CA 1
ATOM 1006 C C . TRP A 1 132 ? -19.656 -26.734 -27.812 1 92.19 132 TRP A C 1
ATOM 1008 O O . TRP A 1 132 ? -19.516 -27.922 -27.547 1 92.19 132 TRP A O 1
ATOM 1018 N N . VAL A 1 133 ? -19.922 -25.984 -26.766 1 93.5 133 VAL A N 1
ATOM 1019 C CA . VAL A 1 133 ? -20.172 -26.406 -25.391 1 93.5 133 VAL A CA 1
ATOM 1020 C C . VAL A 1 133 ? -21.547 -27.062 -25.297 1 93.5 133 VAL A C 1
ATOM 1022 O O . VAL A 1 133 ? -21.672 -28.219 -24.891 1 93.5 133 VAL A O 1
ATOM 1025 N N . GLY A 1 134 ? -22.609 -26.281 -25.766 1 86.25 134 GLY A N 1
ATOM 1026 C CA . GLY A 1 134 ? -23.969 -26.812 -25.766 1 86.25 134 GLY A CA 1
ATOM 1027 C C . GLY A 1 134 ? -24.422 -27.312 -24.422 1 86.25 134 GLY A C 1
ATOM 1028 O O . GLY A 1 134 ? -24.156 -26.672 -23.391 1 86.25 134 GLY A O 1
ATOM 1029 N N . SER A 1 135 ? -25.203 -28.469 -24.469 1 89.62 135 SER A N 1
ATOM 1030 C CA . SER A 1 135 ? -25.75 -29.031 -23.234 1 89.62 135 SER A CA 1
ATOM 1031 C C . SER A 1 135 ? -25.016 -30.312 -22.844 1 89.62 135 SER A C 1
ATOM 1033 O O . SER A 1 135 ? -25.5 -31.078 -22 1 89.62 135 SER A O 1
ATOM 1035 N N . ASN A 1 136 ? -23.906 -30.547 -23.469 1 92.69 136 ASN A N 1
ATOM 1036 C CA . ASN A 1 136 ? -23.094 -31.734 -23.156 1 92.69 136 ASN A CA 1
ATOM 1037 C C . ASN A 1 136 ? -22.266 -31.531 -21.906 1 92.69 136 ASN A C 1
ATOM 1039 O O . ASN A 1 136 ? -21.453 -30.609 -21.844 1 92.69 136 ASN A O 1
ATOM 1043 N N . PRO A 1 137 ? -22.453 -32.406 -20.938 1 93.31 137 PRO A N 1
ATOM 1044 C CA . PRO A 1 137 ? -21.75 -32.219 -19.672 1 93.31 137 PRO A CA 1
ATOM 1045 C C . PRO A 1 137 ? -20.234 -32.25 -19.812 1 93.31 137 PRO A C 1
ATOM 1047 O O . PRO A 1 137 ? -19.531 -31.547 -19.078 1 93.31 137 PRO A O 1
ATOM 1050 N N . LYS A 1 138 ? -19.688 -33.062 -20.656 1 94.94 138 LYS A N 1
ATOM 1051 C CA . LYS A 1 138 ? -18.234 -33.156 -20.859 1 94.94 138 LYS A CA 1
ATOM 1052 C C . LYS A 1 138 ? -17.688 -31.844 -21.422 1 94.94 138 LYS A C 1
ATOM 1054 O O . LYS A 1 138 ? -16.609 -31.391 -21.031 1 94.94 138 LY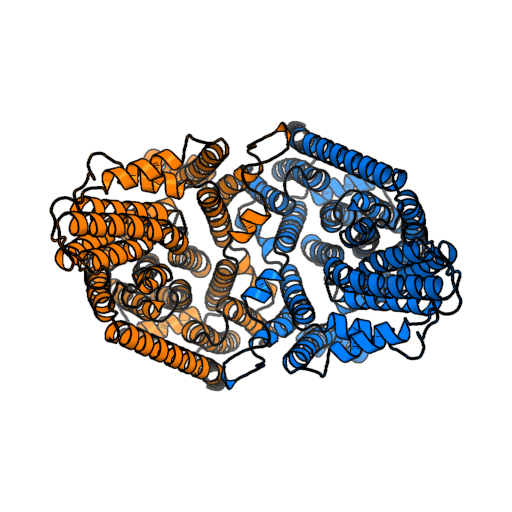S A O 1
ATOM 1059 N N . ARG A 1 139 ? -18.391 -31.297 -22.328 1 96 139 ARG A N 1
ATOM 1060 C CA . ARG A 1 139 ? -17.984 -30.047 -22.922 1 96 139 ARG A CA 1
ATOM 1061 C C . ARG A 1 139 ? -18.141 -28.891 -21.938 1 96 139 ARG A C 1
ATOM 1063 O O . ARG A 1 139 ? -17.344 -27.938 -21.953 1 96 139 ARG A O 1
ATOM 1070 N N . ILE A 1 140 ? -19.188 -28.969 -21.188 1 95.19 140 ILE A N 1
ATOM 1071 C CA . ILE A 1 140 ? -19.375 -27.953 -20.141 1 95.19 140 ILE A CA 1
ATOM 1072 C C . ILE A 1 140 ? -18.219 -28.031 -19.141 1 95.19 140 ILE A C 1
ATOM 1074 O O . ILE A 1 140 ? -17.672 -27 -18.75 1 95.19 140 ILE A O 1
ATOM 1078 N N . PHE A 1 141 ? -17.906 -29.234 -18.781 1 96.62 141 PHE A N 1
ATOM 1079 C CA . PHE A 1 141 ? -16.766 -29.484 -17.906 1 96.62 141 PHE A CA 1
ATOM 1080 C C . PHE A 1 141 ? -15.5 -28.844 -18.453 1 96.62 141 PHE A C 1
ATOM 1082 O O . PHE A 1 141 ? -14.789 -28.141 -17.719 1 96.62 141 PHE A O 1
ATOM 1089 N N . LEU A 1 142 ? -15.242 -29.031 -19.703 1 97.62 142 LEU A N 1
ATOM 1090 C CA . LEU A 1 142 ? -14.086 -28.484 -20.391 1 97.62 142 LEU A CA 1
ATOM 1091 C C . LEU A 1 142 ? -14.172 -26.953 -20.453 1 97.62 142 LEU A C 1
ATOM 1093 O O . LEU A 1 142 ? -13.18 -26.266 -20.203 1 97.62 142 LEU A O 1
ATOM 1097 N N . ALA A 1 143 ? -15.312 -26.453 -20.734 1 97.38 143 ALA A N 1
ATOM 1098 C CA . ALA A 1 143 ? -15.508 -25.016 -20.906 1 97.38 143 ALA A CA 1
ATOM 1099 C C . ALA A 1 143 ? -15.328 -24.281 -19.578 1 97.38 143 ALA A C 1
ATOM 1101 O O . ALA A 1 143 ? -14.75 -23.188 -19.547 1 97.38 143 ALA A O 1
ATOM 1102 N N . VAL A 1 144 ? -15.836 -24.844 -18.562 1 97.38 144 VAL A N 1
ATOM 1103 C CA . VAL A 1 144 ? -15.68 -24.25 -17.234 1 97.38 144 VAL A CA 1
ATOM 1104 C C . VAL A 1 144 ? -14.203 -24.172 -16.875 1 97.38 144 VAL A C 1
ATOM 1106 O O . VAL A 1 144 ? -13.727 -23.141 -16.391 1 97.38 144 VAL A O 1
ATOM 1109 N N . GLY A 1 145 ? -13.516 -25.25 -17.094 1 98.38 145 GLY A N 1
ATOM 1110 C CA . GLY A 1 145 ? -12.086 -25.266 -16.828 1 98.38 145 GLY A CA 1
ATOM 1111 C C . GLY A 1 145 ? -11.32 -24.25 -17.656 1 98.38 145 GLY A C 1
ATOM 1112 O O . GLY A 1 145 ? -10.461 -23.531 -17.141 1 98.38 145 GLY A O 1
ATOM 1113 N N . LEU A 1 146 ? -11.625 -24.188 -18.891 1 98.38 146 LEU A N 1
ATOM 1114 C CA . LEU A 1 146 ? -10.938 -23.266 -19.797 1 98.38 146 LEU A CA 1
ATOM 1115 C C . LEU A 1 146 ? -11.203 -21.812 -19.406 1 98.38 146 LEU A C 1
ATOM 1117 O O . LEU A 1 146 ? -10.289 -20.984 -19.438 1 98.38 146 LEU A O 1
ATOM 1121 N N . ALA A 1 147 ? -12.422 -21.531 -19.094 1 98.06 147 ALA A N 1
ATOM 1122 C CA . ALA A 1 147 ? -12.773 -20.172 -18.656 1 98.06 147 ALA A CA 1
ATOM 1123 C C . ALA A 1 147 ? -12 -19.781 -17.406 1 98.06 147 ALA A C 1
ATOM 1125 O O . ALA A 1 147 ? -11.453 -18.672 -17.328 1 98.06 147 ALA A O 1
ATOM 1126 N N . ALA A 1 148 ? -11.961 -20.703 -16.5 1 98.31 148 ALA A N 1
ATOM 1127 C CA . ALA A 1 148 ? -11.258 -20.453 -15.234 1 98.31 148 ALA A CA 1
ATOM 1128 C C . ALA A 1 148 ? -9.766 -20.266 -15.477 1 98.31 148 ALA A C 1
ATOM 1130 O O . ALA A 1 148 ? -9.164 -19.312 -14.953 1 98.31 148 ALA A O 1
ATOM 1131 N N . ALA A 1 149 ? -9.172 -21.109 -16.25 1 98.38 149 ALA A N 1
ATOM 1132 C CA . ALA A 1 149 ? -7.73 -21.062 -16.516 1 98.38 149 ALA A CA 1
ATOM 1133 C C . ALA A 1 149 ? -7.344 -19.781 -17.25 1 98.38 149 ALA A C 1
ATOM 1135 O O . ALA A 1 149 ? -6.387 -19.109 -16.875 1 98.38 149 ALA A O 1
ATOM 1136 N N . LEU A 1 150 ? -8.07 -19.438 -18.25 1 97.75 150 LEU A N 1
ATOM 1137 C CA . LEU A 1 150 ? -7.73 -18.281 -19.078 1 97.75 150 LEU A CA 1
ATOM 1138 C C . LEU A 1 150 ? -7.949 -16.984 -18.312 1 97.75 150 LEU A C 1
ATOM 1140 O O . LEU A 1 150 ? -7.156 -16.047 -18.422 1 97.75 150 LEU A O 1
ATOM 1144 N N . CYS A 1 151 ? -9 -16.938 -17.516 1 97.38 151 CYS A N 1
ATOM 1145 C CA . CYS A 1 151 ? -9.242 -15.758 -16.703 1 97.38 151 CYS A CA 1
ATOM 1146 C C . CYS A 1 151 ? -8.18 -15.602 -15.625 1 97.38 151 CYS A C 1
ATOM 1148 O O . CYS A 1 151 ? -7.676 -14.508 -15.391 1 97.38 151 CYS A O 1
ATOM 1150 N N . SER A 1 152 ? -7.84 -16.703 -15.047 1 97.62 152 SER A N 1
ATOM 1151 C CA . SER A 1 152 ? -6.914 -16.688 -13.922 1 97.62 152 SER A CA 1
ATOM 1152 C C . SER A 1 152 ? -5.508 -16.312 -14.367 1 97.62 152 SER A C 1
ATOM 1154 O O . SER A 1 152 ? -4.695 -15.852 -13.555 1 97.62 152 SER A O 1
ATOM 1156 N N . GLY A 1 153 ? -5.227 -16.453 -15.625 1 97 153 GLY A N 1
ATOM 1157 C CA . GLY A 1 153 ? -3.932 -16.062 -16.156 1 97 153 GLY A CA 1
ATOM 1158 C C . GLY A 1 153 ? -3.686 -14.57 -16.094 1 97 153 GLY A C 1
ATOM 1159 O O . GLY A 1 153 ? -2.543 -14.117 -16.188 1 97 153 GLY A O 1
ATOM 1160 N N . TRP A 1 154 ? -4.766 -13.844 -15.883 1 94 154 TRP A N 1
ATOM 1161 C CA . TRP A 1 154 ? -4.652 -12.391 -15.938 1 94 154 TRP A CA 1
ATOM 1162 C C . TRP A 1 154 ? -5.219 -11.758 -14.672 1 94 154 TRP A C 1
ATOM 1164 O O . TRP A 1 154 ? -4.844 -10.633 -14.312 1 94 154 TRP A O 1
ATOM 1174 N N . VAL A 1 155 ? -6.148 -12.508 -14.172 1 92.44 155 VAL A N 1
ATOM 1175 C CA . VAL A 1 155 ? -6.797 -12.055 -12.945 1 92.44 155 VAL A CA 1
ATOM 1176 C C . VAL A 1 155 ? -6.262 -12.844 -11.758 1 92.44 155 VAL A C 1
ATOM 1178 O O . VAL A 1 155 ? -5.434 -13.742 -11.922 1 92.44 155 VAL A O 1
ATOM 1181 N N . SER A 1 156 ? -6.629 -12.656 -10.602 1 92.62 156 SER A N 1
ATOM 1182 C CA . SER A 1 156 ? -6.18 -13.438 -9.453 1 92.62 156 SER A CA 1
ATOM 1183 C C . SER A 1 156 ? -6.875 -14.797 -9.398 1 92.62 156 SER A C 1
ATOM 1185 O O . SER A 1 156 ? -8.047 -14.906 -9.758 1 92.62 156 SER A O 1
ATOM 1187 N N . ASN A 1 157 ? -6.062 -15.844 -8.992 1 96.38 157 ASN A N 1
ATOM 1188 C CA . ASN A 1 157 ? -6.613 -17.188 -8.852 1 96.38 157 ASN A CA 1
ATOM 1189 C C . ASN A 1 157 ? -7.848 -17.188 -7.949 1 96.38 157 ASN A C 1
ATOM 1191 O O . ASN A 1 157 ? -8.875 -17.781 -8.297 1 96.38 157 ASN A O 1
ATOM 1195 N N . THR A 1 158 ? -7.758 -16.453 -6.973 1 94.94 158 THR A N 1
ATOM 1196 C CA . THR A 1 158 ? -8.828 -16.406 -5.977 1 94.94 158 THR A CA 1
ATOM 1197 C C . THR A 1 158 ? -10.062 -15.719 -6.543 1 94.94 158 THR A C 1
ATOM 1199 O O . THR A 1 158 ? -11.18 -16.219 -6.406 1 94.94 158 THR A O 1
ATOM 1202 N N . ALA A 1 159 ? -9.828 -14.641 -7.133 1 94.5 159 ALA A N 1
ATOM 1203 C CA . ALA A 1 159 ? -10.945 -13.883 -7.695 1 94.5 159 ALA A CA 1
ATOM 1204 C C . ALA A 1 159 ? -11.656 -14.68 -8.789 1 94.5 159 ALA A C 1
ATOM 1206 O O . ALA A 1 159 ? -12.883 -14.648 -8.883 1 94.5 159 ALA A O 1
ATOM 1207 N N . THR A 1 160 ? -10.914 -15.359 -9.539 1 97.44 160 THR A N 1
ATOM 1208 C CA . THR A 1 160 ? -11.5 -16.156 -10.617 1 97.44 160 THR A CA 1
ATOM 1209 C C . THR A 1 160 ? -12.328 -17.312 -10.047 1 97.44 160 THR A C 1
ATOM 1211 O O . THR A 1 160 ? -13.422 -17.578 -10.531 1 97.44 160 THR A O 1
ATOM 1214 N N . ALA A 1 161 ? -11.805 -17.922 -9.039 1 97.81 161 ALA A N 1
ATOM 1215 C CA . ALA A 1 161 ? -12.547 -19 -8.406 1 97.81 161 ALA A CA 1
ATOM 1216 C C . ALA A 1 161 ? -13.844 -18.484 -7.789 1 97.81 161 ALA A C 1
ATOM 1218 O O . ALA A 1 161 ? -14.891 -19.141 -7.902 1 97.81 161 ALA A O 1
ATOM 1219 N N . ALA A 1 162 ? -13.742 -17.375 -7.211 1 95.56 162 ALA A N 1
ATOM 1220 C CA . ALA A 1 162 ? -14.922 -16.781 -6.574 1 95.56 162 ALA A CA 1
ATOM 1221 C C . ALA A 1 162 ? -15.984 -16.422 -7.609 1 95.56 162 ALA A C 1
ATOM 1223 O O . ALA A 1 162 ? -17.188 -16.531 -7.336 1 95.56 162 ALA A O 1
ATOM 1224 N N . MET A 1 163 ? -15.5 -16 -8.719 1 95.19 163 MET A N 1
ATOM 1225 C CA . MET A 1 163 ? -16.422 -15.625 -9.789 1 95.19 163 MET A CA 1
ATOM 1226 C C . MET A 1 163 ? -17.016 -16.859 -10.453 1 95.19 163 MET A C 1
ATOM 1228 O O . MET A 1 163 ? -18.203 -16.891 -10.766 1 95.19 163 MET A O 1
ATOM 1232 N N . MET A 1 164 ? -16.266 -17.906 -10.602 1 97.25 164 MET A N 1
ATOM 1233 C CA . MET A 1 164 ? -16.703 -19.109 -11.312 1 97.25 164 MET A CA 1
ATOM 1234 C C . MET A 1 164 ? -17.578 -19.984 -10.422 1 97.25 164 MET A C 1
ATOM 1236 O O . MET A 1 164 ? -18.422 -20.734 -10.922 1 97.25 164 MET A O 1
ATOM 1240 N N . PHE A 1 165 ? -17.453 -19.844 -9.156 1 95.94 165 PHE A N 1
ATOM 1241 C CA . PHE A 1 165 ? -18.125 -20.703 -8.195 1 95.94 165 PHE A CA 1
ATOM 1242 C C . PHE A 1 165 ? -19.641 -20.609 -8.344 1 95.94 165 PHE A C 1
ATOM 1244 O O . PHE A 1 165 ? -20.297 -21.641 -8.531 1 95.94 165 PHE A O 1
ATOM 1251 N N . PRO A 1 166 ? -20.156 -19.438 -8.281 1 93.56 166 PRO A N 1
ATOM 1252 C CA . PRO A 1 166 ? -21.609 -19.328 -8.453 1 93.56 166 PRO A CA 1
ATOM 1253 C C . PRO A 1 166 ? -22.062 -19.797 -9.836 1 93.56 166 PRO A C 1
ATOM 1255 O O . PRO A 1 166 ? -23.188 -20.297 -9.977 1 93.56 166 PRO A O 1
ATOM 1258 N N . ILE A 1 167 ? -21.281 -19.625 -10.812 1 93.81 167 ILE A N 1
ATOM 1259 C CA . ILE A 1 167 ? -21.609 -20.109 -12.148 1 93.81 167 ILE A CA 1
ATOM 1260 C C . ILE A 1 167 ? -21.75 -21.625 -12.125 1 93.81 167 ILE A C 1
ATOM 1262 O O . ILE A 1 167 ? -22.719 -22.188 -12.641 1 93.81 167 ILE A O 1
ATOM 1266 N N . CYS A 1 168 ? -20.828 -22.281 -11.508 1 95.38 168 CYS A N 1
ATOM 1267 C CA . CYS A 1 168 ? -20.844 -23.734 -11.383 1 95.38 168 CYS A CA 1
ATOM 1268 C C . CYS A 1 168 ? -22.062 -24.203 -10.578 1 95.38 168 CYS A C 1
ATOM 1270 O O . CYS A 1 168 ? -22.703 -25.188 -10.922 1 95.38 168 CYS A O 1
ATOM 1272 N N . LEU A 1 169 ? -22.359 -23.453 -9.539 1 93.5 169 LEU A N 1
ATOM 1273 C CA . LEU A 1 169 ? -23.516 -23.781 -8.727 1 93.5 169 LEU A CA 1
ATOM 1274 C C . LEU A 1 169 ? -24.812 -23.688 -9.547 1 93.5 169 LEU A C 1
ATOM 1276 O O . LEU A 1 169 ? -25.703 -24.516 -9.391 1 93.5 169 LEU A O 1
ATOM 1280 N N . GLY A 1 170 ? -24.875 -22.641 -10.312 1 91.06 170 GLY A N 1
ATOM 1281 C CA . GLY A 1 170 ? -26.031 -22.5 -11.188 1 91.06 170 GLY A CA 1
ATOM 1282 C C . GLY A 1 170 ? -26.188 -23.641 -12.172 1 91.06 170 GLY A C 1
ATOM 1283 O O . GLY A 1 170 ? -27.297 -24.125 -12.398 1 91.06 170 GLY A O 1
ATOM 1284 N N . LEU A 1 171 ? -25.141 -24.094 -12.719 1 91.25 171 LEU A N 1
ATOM 1285 C CA . LEU A 1 171 ? -25.141 -25.203 -13.656 1 91.25 171 LEU A CA 1
ATOM 1286 C C . LEU A 1 171 ? -25.562 -26.5 -12.953 1 91.25 171 LEU A C 1
ATOM 1288 O O . LEU A 1 171 ? -26.344 -27.281 -13.5 1 91.25 171 LEU A O 1
ATOM 1292 N N . LEU A 1 172 ? -25.078 -26.719 -11.789 1 91.94 172 LEU A N 1
ATOM 1293 C CA . LEU A 1 172 ? -25.391 -27.922 -11.023 1 91.94 172 LEU A CA 1
ATOM 1294 C C . LEU A 1 172 ? -26.859 -27.922 -10.602 1 91.94 172 LEU A C 1
ATOM 1296 O O . LEU A 1 172 ? -27.5 -28.969 -10.555 1 91.94 172 LEU A O 1
ATOM 1300 N N . THR A 1 173 ? -27.312 -26.734 -10.281 1 90.38 173 THR A N 1
ATOM 1301 C CA . THR A 1 173 ? -28.734 -26.625 -9.945 1 90.38 173 THR A CA 1
ATOM 1302 C C . THR A 1 173 ? -29.609 -26.984 -11.148 1 90.38 173 THR A C 1
ATOM 1304 O O . THR A 1 173 ? -30.641 -27.625 -11 1 90.38 173 THR A O 1
ATOM 1307 N N . SER A 1 174 ? -29.234 -26.562 -12.258 1 87.19 174 SER A N 1
ATOM 1308 C CA . SER A 1 174 ? -29.938 -26.922 -13.477 1 87.19 174 SER A CA 1
ATOM 1309 C C . SER A 1 174 ? -29.953 -28.438 -13.672 1 87.19 174 SER A C 1
ATOM 1311 O O . SER A 1 174 ? -30.953 -29 -14.125 1 87.19 174 SER A O 1
ATOM 1313 N N . ILE A 1 175 ? -28.938 -29.078 -13.398 1 85.5 175 ILE A N 1
ATOM 1314 C CA . ILE A 1 175 ? -28.844 -30.531 -13.492 1 85.5 175 ILE A CA 1
ATOM 1315 C C . ILE A 1 175 ? -29.812 -31.188 -12.5 1 85.5 175 ILE A C 1
ATOM 1317 O O . ILE A 1 175 ? -30.516 -32.125 -12.844 1 85.5 175 ILE A O 1
ATOM 1321 N N . LYS A 1 176 ? -29.734 -30.625 -11.344 1 89.25 176 LYS A N 1
ATOM 1322 C CA . LYS A 1 176 ? -30.641 -31.141 -10.312 1 89.25 176 LYS A CA 1
ATOM 1323 C C . LYS A 1 176 ? -32.094 -31.016 -10.734 1 89.25 176 LYS A C 1
ATOM 1325 O O . LYS A 1 176 ? -32.875 -31.938 -10.555 1 89.25 176 LYS A O 1
ATOM 1330 N N . GLU A 1 177 ? -32.406 -29.938 -11.266 1 88 177 GLU A N 1
ATOM 1331 C CA . GLU A 1 177 ? -33.781 -29.703 -11.711 1 88 177 GLU A CA 1
ATOM 1332 C C . GLU A 1 177 ? -34.156 -30.625 -12.859 1 88 177 GLU A C 1
ATOM 1334 O O . GLU A 1 177 ? -35.281 -31.109 -12.938 1 88 177 GLU A O 1
ATOM 1339 N N . MET A 1 178 ? -33.281 -30.828 -13.75 1 85 178 MET A N 1
ATOM 1340 C CA . MET A 1 178 ? -33.5 -31.75 -14.859 1 85 178 MET A CA 1
ATOM 1341 C C . MET A 1 178 ? -33.781 -33.156 -14.352 1 85 178 MET A C 1
ATOM 1343 O O . MET A 1 178 ? -34.719 -33.812 -14.828 1 85 178 MET A O 1
ATOM 1347 N N . PHE A 1 179 ? -33.062 -33.625 -13.406 1 87.44 179 PHE A N 1
ATOM 1348 C CA . PHE A 1 179 ? -33.281 -34.938 -12.836 1 87.44 179 PHE A CA 1
ATOM 1349 C C . PHE A 1 179 ? -34.625 -35 -12.109 1 87.44 179 PHE A C 1
ATOM 1351 O O . PHE A 1 179 ? -35.344 -36 -12.203 1 87.44 179 PHE A O 1
ATOM 1358 N N . ALA A 1 180 ? -34.844 -33.938 -11.422 1 89.31 180 ALA A N 1
ATOM 1359 C CA . ALA A 1 180 ? -36.125 -33.875 -10.719 1 89.31 180 ALA A CA 1
ATOM 1360 C C . ALA A 1 180 ? -37.281 -33.969 -11.703 1 89.31 180 ALA A C 1
ATOM 1362 O O . ALA A 1 180 ? -38.281 -34.594 -11.422 1 89.31 180 ALA A O 1
ATOM 1363 N N . ALA A 1 181 ? -37.156 -33.312 -12.75 1 87.75 181 ALA A N 1
ATOM 1364 C CA . ALA A 1 181 ? -38.188 -33.312 -13.781 1 87.75 181 ALA A CA 1
ATOM 1365 C C . ALA A 1 181 ? -38.375 -34.719 -14.391 1 87.75 181 ALA A C 1
ATOM 1367 O O . ALA A 1 181 ? -39.438 -35.062 -14.844 1 87.75 181 ALA A O 1
ATOM 1368 N N . ASN A 1 182 ? -37.344 -35.438 -14.359 1 86.94 182 ASN A N 1
ATOM 1369 C CA . ASN A 1 182 ? -37.375 -36.812 -14.898 1 86.94 182 ASN A CA 1
ATOM 1370 C C . ASN A 1 182 ? -37.656 -37.844 -13.812 1 86.94 182 ASN A C 1
ATOM 1372 O O . ASN A 1 182 ? -37.438 -39.031 -14.016 1 86.94 182 ASN A O 1
ATOM 1376 N N . GLY A 1 183 ? -37.969 -37.312 -12.57 1 85.56 183 GLY A N 1
ATOM 1377 C CA . GLY A 1 183 ? -38.406 -38.188 -11.5 1 85.56 183 GLY A CA 1
ATOM 1378 C C . GLY A 1 183 ? -37.281 -38.719 -10.641 1 85.56 183 GLY A C 1
ATOM 1379 O O . GLY A 1 183 ? -37.469 -39.688 -9.891 1 85.56 183 GLY A O 1
ATOM 1380 N N . ARG A 1 184 ? -36.156 -38.281 -10.812 1 87.5 184 ARG A N 1
ATOM 1381 C CA . ARG A 1 184 ? -35 -38.719 -10.039 1 87.5 184 ARG A CA 1
ATOM 1382 C C . ARG A 1 184 ? -34.469 -37.594 -9.18 1 87.5 184 ARG A C 1
ATOM 1384 O O . ARG A 1 184 ? -34.062 -36.531 -9.703 1 87.5 184 ARG A O 1
ATOM 1391 N N . GLU A 1 185 ? -34.5 -37.719 -7.922 1 87.12 185 GLU A N 1
ATOM 1392 C CA . GLU A 1 185 ? -33.938 -36.719 -7.027 1 87.12 185 GLU A CA 1
ATOM 1393 C C . GLU A 1 185 ? -32.469 -37.031 -6.715 1 87.12 185 GLU A C 1
ATOM 1395 O O . GLU A 1 185 ? -32.156 -38.125 -6.285 1 87.12 185 GLU A O 1
ATOM 1400 N N . ILE A 1 186 ? -31.688 -36.125 -7.074 1 85.62 186 ILE A N 1
ATOM 1401 C CA . ILE A 1 186 ? -30.266 -36.344 -6.785 1 85.62 186 ILE A CA 1
ATOM 1402 C C . ILE A 1 186 ? -29.812 -35.375 -5.711 1 85.62 186 ILE A C 1
ATOM 1404 O O . ILE A 1 186 ? -30.359 -34.281 -5.582 1 85.62 186 ILE A O 1
ATOM 1408 N N . HIS A 1 187 ? -28.938 -35.812 -4.914 1 88.31 187 HIS A N 1
ATOM 1409 C CA . HIS A 1 187 ? -28.234 -34.969 -3.957 1 88.31 187 HIS A CA 1
ATOM 1410 C C . HIS A 1 187 ? -26.859 -34.562 -4.477 1 88.31 187 HIS A C 1
ATOM 1412 O O . HIS A 1 187 ? -25.984 -35.406 -4.641 1 88.31 187 HIS A O 1
ATOM 1418 N N . LEU A 1 188 ? -26.703 -33.375 -4.699 1 88.81 188 LEU A N 1
ATOM 1419 C CA . LEU A 1 188 ? -25.484 -32.844 -5.324 1 88.81 188 LEU A CA 1
ATOM 1420 C C . LEU A 1 188 ? -24.25 -33.188 -4.492 1 88.81 188 LEU A C 1
ATOM 1422 O O . LEU A 1 188 ? -23.156 -33.312 -5.035 1 88.81 188 LEU A O 1
ATOM 1426 N N . HIS A 1 189 ? -24.422 -33.375 -3.246 1 88.44 189 HIS A N 1
ATOM 1427 C CA . HIS A 1 189 ? -23.312 -33.688 -2.35 1 88.44 189 HIS A CA 1
ATOM 1428 C C . HIS A 1 189 ? -22.734 -35.062 -2.648 1 88.44 189 HIS A C 1
ATOM 1430 O O . HIS A 1 189 ? -21.594 -35.344 -2.297 1 88.44 189 HIS A O 1
ATOM 1436 N N . GLU A 1 190 ? -23.562 -35.844 -3.285 1 88.62 190 GLU A N 1
ATOM 1437 C CA . GLU A 1 190 ? -23.141 -37.188 -3.588 1 88.62 190 GLU A CA 1
ATOM 1438 C C . GLU A 1 190 ? -22.984 -37.406 -5.09 1 88.62 190 GLU A C 1
ATOM 1440 O O . GLU A 1 190 ? -22.688 -38.5 -5.543 1 88.62 190 GLU A O 1
ATOM 1445 N N . TYR A 1 191 ? -23.156 -36.375 -5.711 1 90.94 191 TYR A N 1
ATOM 1446 C CA . TYR A 1 191 ? -23.109 -36.469 -7.164 1 90.94 191 TYR A CA 1
ATOM 1447 C C . TYR A 1 191 ? -21.688 -36.312 -7.676 1 90.94 191 TYR A C 1
ATOM 1449 O O . TYR A 1 191 ? -21.062 -35.25 -7.484 1 90.94 191 TYR A O 1
ATOM 1457 N N . LYS A 1 192 ? -21.156 -37.281 -8.352 1 94.19 192 LYS A N 1
ATOM 1458 C CA . LYS A 1 192 ? -19.75 -37.344 -8.758 1 94.19 192 LYS A CA 1
ATOM 1459 C C . LYS A 1 192 ? -19.406 -36.188 -9.68 1 94.19 192 LYS A C 1
ATOM 1461 O O . LYS A 1 192 ? -18.344 -35.562 -9.555 1 94.19 192 LYS A O 1
ATOM 1466 N N . TYR A 1 193 ? -20.266 -35.875 -10.578 1 95.19 193 TYR A N 1
ATOM 1467 C CA . TYR A 1 193 ? -20.031 -34.812 -11.539 1 95.19 193 TYR A CA 1
ATOM 1468 C C . TYR A 1 193 ? -19.875 -33.469 -10.82 1 95.19 193 TYR A C 1
ATOM 1470 O O . TYR A 1 193 ? -19.094 -32.625 -11.242 1 95.19 193 TYR A O 1
ATOM 1478 N N . ALA A 1 194 ? -20.656 -33.281 -9.758 1 95.62 194 ALA A N 1
ATOM 1479 C CA . ALA A 1 194 ? -20.578 -32.062 -8.977 1 95.62 194 ALA A CA 1
ATOM 1480 C C . ALA A 1 194 ? -19.203 -31.906 -8.336 1 95.62 194 ALA A C 1
ATOM 1482 O O . ALA A 1 194 ? -18.609 -30.828 -8.344 1 95.62 194 ALA A O 1
ATOM 1483 N N . THR A 1 195 ? -18.688 -33 -7.848 1 96.88 195 THR A N 1
ATOM 1484 C CA . THR A 1 195 ? -17.344 -33.031 -7.262 1 96.88 195 THR A CA 1
ATOM 1485 C C . THR A 1 195 ? -16.297 -32.688 -8.312 1 96.88 195 THR A C 1
ATOM 1487 O O . THR A 1 195 ? -15.43 -31.828 -8.07 1 96.88 195 THR A O 1
ATOM 1490 N N . GLY A 1 196 ? -16.422 -33.281 -9.406 1 97.5 196 GLY A N 1
ATOM 1491 C CA . GLY A 1 196 ? -15.469 -33.031 -10.484 1 97.5 196 GLY A CA 1
ATOM 1492 C C . GLY A 1 196 ? -15.484 -31.609 -10.984 1 97.5 196 GLY A C 1
ATOM 1493 O O . GLY A 1 196 ? -14.438 -31.016 -11.219 1 97.5 196 GLY A O 1
ATOM 1494 N N . LEU A 1 197 ? -16.656 -31.094 -11.133 1 97 197 LEU A N 1
ATOM 1495 C CA . LEU A 1 197 ? -16.812 -29.75 -11.656 1 97 197 LEU A CA 1
ATOM 1496 C C . LEU A 1 197 ? -16.203 -28.719 -10.703 1 97 197 LEU A C 1
ATOM 1498 O O . LEU A 1 197 ? -15.547 -27.781 -11.141 1 97 197 LEU A O 1
ATOM 1502 N N . MET A 1 198 ? -16.422 -28.922 -9.453 1 97.38 198 MET A N 1
ATOM 1503 C CA . MET A 1 198 ? -15.852 -28.031 -8.438 1 97.38 198 MET A CA 1
ATOM 1504 C C . MET A 1 198 ? -14.328 -28.109 -8.43 1 97.38 198 MET A C 1
ATOM 1506 O O . MET A 1 198 ? -13.641 -27.078 -8.422 1 97.38 198 MET A O 1
ATOM 1510 N N . LEU A 1 199 ? -13.82 -29.297 -8.5 1 98.19 199 LEU A N 1
ATOM 1511 C CA . LEU A 1 199 ? -12.375 -29.469 -8.516 1 98.19 199 LEU A CA 1
ATOM 1512 C C . LEU A 1 199 ? -11.766 -28.875 -9.781 1 98.19 199 LEU A C 1
ATOM 1514 O O . LEU A 1 199 ? -10.711 -28.234 -9.727 1 98.19 199 LEU A O 1
ATOM 1518 N N . MET A 1 200 ? -12.453 -29.078 -10.891 1 98.25 200 MET A N 1
ATOM 1519 C CA . MET A 1 200 ? -11.977 -28.531 -12.156 1 98.25 200 MET A CA 1
ATOM 1520 C C . MET A 1 200 ? -11.875 -27.016 -12.086 1 98.25 200 MET A C 1
ATOM 1522 O O . MET A 1 200 ? -10.922 -26.422 -12.594 1 98.25 200 MET A O 1
ATOM 1526 N N . THR A 1 201 ? -12.812 -26.422 -11.461 1 97.88 201 THR A N 1
ATOM 1527 C CA . THR A 1 201 ? -12.828 -24.969 -11.312 1 97.88 201 THR A CA 1
ATOM 1528 C C . THR A 1 201 ? -11.633 -24.5 -10.492 1 97.88 201 THR A C 1
ATOM 1530 O O . THR A 1 201 ? -10.883 -23.625 -10.93 1 97.88 201 THR A O 1
ATOM 1533 N N . ALA A 1 202 ? -11.406 -25.109 -9.383 1 98 202 ALA A N 1
ATOM 1534 C CA . ALA A 1 202 ? -10.336 -24.703 -8.484 1 98 202 ALA A CA 1
ATOM 1535 C C . ALA A 1 202 ? -8.969 -24.953 -9.117 1 98 202 ALA A C 1
ATOM 1537 O O . ALA A 1 202 ? -8.109 -24.062 -9.133 1 98 202 ALA A O 1
ATOM 1538 N N . TYR A 1 203 ? -8.781 -26.172 -9.656 1 98.44 203 TYR A N 1
ATOM 1539 C CA . TYR A 1 203 ? -7.496 -26.547 -10.227 1 98.44 203 TYR A CA 1
ATOM 1540 C C . TYR A 1 203 ? -7.172 -25.703 -11.453 1 98.44 203 TYR A C 1
ATOM 1542 O O . TYR A 1 203 ? -6.023 -25.297 -11.648 1 98.44 203 TYR A O 1
ATOM 1550 N N . SER A 1 204 ? -8.18 -25.438 -12.234 1 98.5 204 SER A N 1
ATOM 1551 C CA . SER A 1 204 ? -7.973 -24.641 -13.438 1 98.5 204 SER A CA 1
ATOM 1552 C C . SER A 1 204 ? -7.539 -23.219 -13.094 1 98.5 204 SER A C 1
ATOM 1554 O O . SER A 1 204 ? -6.758 -22.609 -13.828 1 98.5 204 SER A O 1
ATOM 1556 N N . CYS A 1 205 ? -8.039 -22.688 -12.039 1 98.19 205 CYS A N 1
ATOM 1557 C CA . CYS A 1 205 ? -7.629 -21.359 -11.602 1 98.19 205 CYS A CA 1
ATOM 1558 C C . CYS A 1 205 ? -6.145 -21.328 -11.258 1 98.19 205 CYS A C 1
ATOM 1560 O O . CYS A 1 205 ? -5.422 -20.422 -11.68 1 98.19 205 CYS A O 1
ATOM 1562 N N . SER A 1 206 ? -5.688 -22.312 -10.562 1 97.81 206 SER A N 1
ATOM 1563 C CA . SER A 1 206 ? -4.277 -22.375 -10.188 1 97.81 206 SER A CA 1
ATOM 1564 C C . SER A 1 206 ? -3.391 -22.641 -11.398 1 97.81 206 SER A C 1
ATOM 1566 O O . SER A 1 206 ? -2.307 -22.062 -11.516 1 97.81 206 SER A O 1
ATOM 1568 N N . ILE A 1 207 ? -3.871 -23.5 -12.219 1 98.12 207 ILE A N 1
ATOM 1569 C CA . ILE A 1 207 ? -3.143 -23.828 -13.438 1 98.12 207 ILE A CA 1
ATOM 1570 C C . ILE A 1 207 ? -3.039 -22.594 -14.328 1 98.12 207 ILE A C 1
ATOM 1572 O O . ILE A 1 207 ? -1.978 -22.328 -14.891 1 98.12 207 ILE A O 1
ATOM 1576 N N . GLY A 1 208 ? -4.102 -21.875 -14.43 1 98.12 208 GLY A N 1
ATOM 1577 C CA . GLY A 1 208 ? -4.113 -20.672 -15.242 1 98.12 208 GLY A CA 1
ATOM 1578 C C . GLY A 1 208 ? -3.131 -19.625 -14.766 1 98.12 208 GLY A C 1
ATOM 1579 O O . GLY A 1 208 ? -2.596 -18.844 -15.562 1 98.12 208 GLY A O 1
ATOM 1580 N N . GLY A 1 209 ? -2.879 -19.594 -13.523 1 97.38 209 GLY A N 1
ATOM 1581 C CA . GLY A 1 209 ? -2.008 -18.594 -12.914 1 97.38 209 GLY A CA 1
ATOM 1582 C C . GLY A 1 209 ? -0.58 -18.656 -13.422 1 97.38 209 GLY A C 1
ATOM 1583 O O . GLY A 1 209 ? 0.157 -17.672 -13.344 1 97.38 209 GLY A O 1
ATOM 1584 N N . VAL A 1 210 ? -0.141 -19.781 -14 1 97.62 210 VAL A N 1
ATOM 1585 C CA . VAL A 1 210 ? 1.254 -19.953 -14.398 1 97.62 210 VAL A CA 1
ATOM 1586 C C . VAL A 1 210 ? 1.476 -19.312 -15.773 1 97.62 210 VAL A C 1
ATOM 1588 O O . VAL A 1 210 ? 2.617 -19.109 -16.188 1 97.62 210 VAL A O 1
ATOM 1591 N N . LEU A 1 211 ? 0.434 -18.906 -16.422 1 97.56 211 LEU A N 1
ATOM 1592 C CA . LEU A 1 211 ? 0.473 -18.438 -17.812 1 97.56 211 LEU A CA 1
ATOM 1593 C C . LEU A 1 211 ? 1.356 -17.203 -17.953 1 97.56 211 LEU A C 1
ATOM 1595 O O . LEU A 1 211 ? 2.219 -17.141 -18.828 1 97.56 211 LEU A O 1
ATOM 1599 N N . THR A 1 212 ? 1.083 -16.219 -17.109 1 97.25 212 THR A N 1
ATOM 1600 C CA . THR A 1 212 ? 1.8 -14.945 -17.172 1 97.25 212 THR A CA 1
ATOM 1601 C C . THR A 1 212 ? 2.539 -14.672 -15.867 1 97.25 212 THR A C 1
ATOM 1603 O O . THR A 1 212 ? 2.213 -15.258 -14.828 1 97.25 212 THR A O 1
ATOM 1606 N N . PRO A 1 213 ? 3.533 -13.789 -15.93 1 96.06 213 PRO A N 1
ATOM 1607 C CA . PRO A 1 213 ? 4.238 -13.43 -14.703 1 96.06 213 PRO A CA 1
ATOM 1608 C C . PRO A 1 213 ? 3.301 -12.891 -13.617 1 96.06 213 PRO A C 1
ATOM 1610 O O . PRO A 1 213 ? 3.531 -13.109 -12.43 1 96.06 213 PRO A O 1
ATOM 1613 N N . ILE A 1 214 ? 2.197 -12.227 -13.992 1 95.25 214 ILE A N 1
ATOM 1614 C CA . ILE A 1 214 ? 1.349 -11.562 -13.008 1 95.25 214 ILE A CA 1
ATOM 1615 C C . ILE A 1 214 ? 0.213 -12.492 -12.594 1 95.25 214 ILE A C 1
ATOM 1617 O O . ILE A 1 214 ? -0.604 -12.141 -11.742 1 95.25 214 ILE A O 1
ATOM 1621 N N . GLY A 1 215 ? 0.133 -13.664 -13.18 1 95.88 215 GLY A N 1
ATOM 1622 C CA . GLY A 1 215 ? -0.979 -14.57 -12.93 1 95.88 215 GLY A CA 1
ATOM 1623 C C . GLY A 1 215 ? -1.011 -15.102 -11.508 1 95.88 215 GLY A C 1
ATOM 1624 O O . GLY A 1 215 ? -2.084 -15.375 -10.969 1 95.88 215 GLY A O 1
ATOM 1625 N N . THR A 1 216 ? 0.164 -15.312 -11.016 1 95.38 216 THR A N 1
ATOM 1626 C CA . THR A 1 216 ? 0.276 -15.758 -9.633 1 95.38 216 THR A CA 1
ATOM 1627 C C . THR A 1 216 ? 1.583 -15.273 -9.008 1 95.38 216 THR A C 1
ATOM 1629 O O . THR A 1 216 ? 2.58 -15.094 -9.711 1 95.38 216 THR A O 1
ATOM 1632 N N . PRO A 1 217 ? 1.605 -15.031 -7.762 1 94.38 217 PRO A N 1
ATOM 1633 C CA . PRO A 1 217 ? 2.75 -14.422 -7.082 1 94.38 217 PRO A CA 1
ATOM 1634 C C . PRO A 1 217 ? 4.023 -15.258 -7.211 1 94.38 217 PRO A C 1
ATOM 1636 O O . PRO A 1 217 ? 5.109 -14.703 -7.414 1 94.38 217 PRO A O 1
ATOM 1639 N N . PRO A 1 218 ? 4.016 -16.531 -7.184 1 96.5 218 PRO A N 1
ATOM 1640 C CA . PRO A 1 218 ? 5.246 -17.328 -7.305 1 96.5 218 PRO A CA 1
ATOM 1641 C C . PRO A 1 218 ? 6.047 -16.984 -8.555 1 96.5 218 PRO A C 1
ATOM 1643 O O . PRO A 1 218 ? 7.281 -16.938 -8.508 1 96.5 218 PRO A O 1
ATOM 1646 N N . ASN A 1 219 ? 5.391 -16.688 -9.633 1 97.25 219 ASN A N 1
ATOM 1647 C CA . ASN A 1 219 ? 6.078 -16.359 -10.875 1 97.25 219 ASN A CA 1
ATOM 1648 C C . ASN A 1 219 ? 6.957 -15.117 -10.719 1 97.25 219 ASN A C 1
ATOM 1650 O O . ASN A 1 219 ? 8.156 -15.156 -11 1 97.25 219 ASN A O 1
ATOM 1654 N N . LEU A 1 220 ? 6.379 -14.133 -10.219 1 94.56 220 LEU A N 1
ATOM 1655 C CA . LEU A 1 220 ? 7.066 -12.852 -10.125 1 94.56 220 LEU A CA 1
ATOM 1656 C C . LEU A 1 220 ? 8.117 -12.883 -9.023 1 94.56 220 LEU A C 1
ATOM 1658 O O . LEU A 1 220 ? 9.156 -12.219 -9.125 1 94.56 220 LEU A O 1
ATOM 1662 N N . ILE A 1 221 ? 7.863 -13.633 -8.023 1 94.88 221 ILE A N 1
ATOM 1663 C CA . ILE A 1 221 ? 8.828 -13.75 -6.938 1 94.88 221 ILE A CA 1
ATOM 1664 C C . ILE A 1 221 ? 10.133 -14.352 -7.465 1 94.88 221 ILE A C 1
ATOM 1666 O O . ILE A 1 221 ? 11.211 -13.812 -7.223 1 94.88 221 ILE A O 1
ATOM 1670 N N . MET A 1 222 ? 10.023 -15.375 -8.219 1 97 222 MET A N 1
ATOM 1671 C CA . MET A 1 222 ? 11.227 -16.016 -8.742 1 97 222 MET A CA 1
ATOM 1672 C C . MET A 1 222 ? 11.922 -15.125 -9.758 1 97 222 MET A C 1
ATOM 1674 O O . MET A 1 222 ? 13.156 -15.086 -9.812 1 97 222 MET A O 1
ATOM 1678 N N . LEU A 1 223 ? 11.109 -14.438 -10.531 1 96.38 223 LEU A N 1
ATOM 1679 C CA . LEU A 1 223 ? 11.703 -13.477 -11.453 1 96.38 223 LEU A CA 1
ATOM 1680 C C . LEU A 1 223 ? 12.445 -12.383 -10.695 1 96.38 223 LEU A C 1
ATOM 1682 O O . LEU A 1 223 ? 13.516 -11.945 -11.117 1 96.38 223 LEU A O 1
ATOM 1686 N N . GLY A 1 224 ? 11.898 -11.961 -9.641 1 94.75 224 GLY A N 1
ATOM 1687 C CA . GLY A 1 224 ? 12.539 -10.961 -8.797 1 94.75 224 GLY A CA 1
ATOM 1688 C C . GLY A 1 224 ? 13.852 -11.438 -8.195 1 94.75 224 GLY A C 1
ATOM 1689 O O . GLY A 1 224 ? 14.836 -10.695 -8.172 1 94.75 224 GLY A O 1
ATOM 1690 N N . PHE A 1 225 ? 13.844 -12.648 -7.73 1 95.75 225 PHE A N 1
ATOM 1691 C CA . PHE A 1 225 ? 15.062 -13.211 -7.164 1 95.75 225 PHE A CA 1
ATOM 1692 C C . PHE A 1 225 ? 16.156 -13.32 -8.219 1 95.75 225 PHE A C 1
ATOM 1694 O O . PHE A 1 225 ? 17.312 -13.008 -7.961 1 95.75 225 PHE A O 1
ATOM 1701 N N . LEU A 1 226 ? 15.789 -13.773 -9.398 1 96 226 LEU A N 1
ATOM 1702 C CA . LEU A 1 226 ? 16.766 -13.867 -10.492 1 96 226 LEU A CA 1
ATOM 1703 C C . LEU A 1 226 ? 17.375 -12.5 -10.789 1 96 226 LEU A C 1
ATOM 1705 O O . LEU A 1 226 ? 18.578 -12.391 -10.992 1 96 226 LEU A O 1
ATOM 1709 N N . ASP A 1 227 ? 16.547 -11.586 -10.742 1 93.44 227 ASP A N 1
ATOM 1710 C CA . ASP A 1 227 ? 16.984 -10.227 -11.031 1 93.44 227 ASP A CA 1
ATOM 1711 C C . ASP A 1 227 ? 17.875 -9.688 -9.914 1 93.44 227 ASP A C 1
ATOM 1713 O O . ASP A 1 227 ? 18.969 -9.188 -10.18 1 93.44 227 ASP A O 1
ATOM 1717 N N . THR A 1 228 ? 17.5 -9.844 -8.719 1 90.81 228 THR A N 1
ATOM 1718 C CA . THR A 1 228 ? 18.141 -9.211 -7.57 1 90.81 228 THR A CA 1
ATOM 1719 C C . THR A 1 228 ? 19.406 -9.977 -7.16 1 90.81 228 THR A C 1
ATOM 1721 O O . THR A 1 228 ? 20.391 -9.375 -6.758 1 90.81 228 THR A O 1
ATOM 1724 N N . MET A 1 229 ? 19.344 -11.289 -7.281 1 91 229 MET A N 1
ATOM 1725 C CA . MET A 1 229 ? 20.453 -12.109 -6.773 1 91 229 MET A CA 1
ATOM 1726 C C . MET A 1 229 ? 21.438 -12.461 -7.883 1 91 229 MET A C 1
ATOM 1728 O O . MET A 1 229 ? 22.609 -12.672 -7.629 1 91 229 MET A O 1
ATOM 1732 N N . CYS A 1 230 ? 20.922 -12.477 -9.164 1 93.31 230 CYS A N 1
ATOM 1733 C CA . CYS A 1 230 ? 21.766 -13.008 -10.234 1 93.31 230 CYS A CA 1
ATOM 1734 C C . CYS A 1 230 ? 21.922 -11.992 -11.359 1 93.31 230 CYS A C 1
ATOM 1736 O O . CYS A 1 230 ? 22.688 -12.219 -12.305 1 93.31 230 CYS A O 1
ATOM 1738 N N . ASP A 1 231 ? 21.25 -10.906 -11.312 1 91.81 231 ASP A N 1
ATOM 1739 C CA . ASP A 1 231 ? 21.234 -9.922 -12.383 1 91.81 231 ASP A CA 1
ATOM 1740 C C . ASP A 1 231 ? 20.766 -10.547 -13.703 1 91.81 231 ASP A C 1
ATOM 1742 O O . ASP A 1 231 ? 21.344 -10.266 -14.758 1 91.81 231 ASP A O 1
ATOM 1746 N N . ILE A 1 232 ? 19.859 -11.516 -13.609 1 93.62 232 ILE A N 1
ATOM 1747 C CA . ILE A 1 232 ? 19.266 -12.156 -14.781 1 93.62 232 ILE A CA 1
ATOM 1748 C C . ILE A 1 232 ? 17.859 -11.648 -15 1 93.62 232 ILE A C 1
ATOM 1750 O O . ILE A 1 232 ? 17 -11.758 -14.109 1 93.62 232 ILE A O 1
ATOM 1754 N N . HIS A 1 233 ? 17.688 -11.141 -16.188 1 92.38 233 HIS A N 1
ATOM 1755 C CA . HIS A 1 233 ? 16.375 -10.602 -16.516 1 92.38 233 HIS A CA 1
ATOM 1756 C C . HIS A 1 233 ? 15.609 -11.516 -17.469 1 92.38 233 HIS A C 1
ATOM 1758 O O . HIS A 1 233 ? 16.062 -11.742 -18.594 1 92.38 233 HIS A O 1
ATOM 1764 N N . VAL A 1 234 ? 14.539 -12.086 -17.016 1 93.44 234 VAL A N 1
ATOM 1765 C CA . VAL A 1 234 ? 13.625 -12.859 -17.844 1 93.44 234 VAL A CA 1
ATOM 1766 C C . VAL A 1 234 ? 12.445 -11.984 -18.266 1 93.44 234 VAL A C 1
ATOM 1768 O O . VAL A 1 234 ? 11.695 -11.484 -17.422 1 93.44 234 VAL A O 1
ATOM 1771 N N . SER A 1 235 ? 12.273 -11.82 -19.516 1 92.94 235 SER A N 1
ATOM 1772 C CA . SER A 1 235 ? 11.219 -10.938 -20 1 92.94 235 SER A CA 1
ATOM 1773 C C . SER A 1 235 ? 9.844 -11.555 -19.812 1 92.94 235 SER A C 1
ATOM 1775 O O . SER A 1 235 ? 9.719 -12.766 -19.625 1 92.94 235 SER A O 1
ATOM 1777 N N . PHE A 1 236 ? 8.859 -10.727 -19.906 1 95.25 236 PHE A N 1
ATOM 1778 C CA . PHE A 1 236 ? 7.465 -11.141 -19.797 1 95.25 236 PHE A CA 1
ATOM 1779 C C . PHE A 1 236 ? 7.129 -12.164 -20.891 1 95.25 236 PHE A C 1
ATOM 1781 O O . PHE A 1 236 ? 6.52 -13.195 -20.594 1 95.25 236 PHE A O 1
ATOM 1788 N N . PHE A 1 237 ? 7.559 -11.938 -22.031 1 93 237 PHE A N 1
ATOM 1789 C CA . PHE A 1 237 ? 7.273 -12.797 -23.172 1 93 237 PHE A CA 1
ATOM 1790 C C . PHE A 1 237 ? 7.969 -14.148 -23.031 1 93 237 PHE A C 1
ATOM 1792 O O . PHE A 1 237 ? 7.391 -15.188 -23.328 1 93 237 PHE A O 1
ATOM 1799 N N . GLN A 1 238 ? 9.195 -14.062 -22.594 1 92.62 238 GLN A N 1
ATOM 1800 C CA . GLN A 1 238 ? 9.922 -15.312 -22.375 1 92.62 238 GLN A CA 1
ATOM 1801 C C . GLN A 1 238 ? 9.188 -16.203 -21.375 1 92.62 238 GLN A C 1
ATOM 1803 O O . GLN A 1 238 ? 9.016 -17.406 -21.625 1 92.62 238 GLN A O 1
ATOM 1808 N N . TRP A 1 239 ? 8.773 -15.633 -20.297 1 95.69 239 TRP A N 1
ATOM 1809 C CA . TRP A 1 239 ? 8.031 -16.422 -19.312 1 95.69 239 TRP A CA 1
ATOM 1810 C C . TRP A 1 239 ? 6.742 -16.969 -19.906 1 95.69 239 TRP A C 1
ATOM 1812 O O . TRP A 1 239 ? 6.41 -18.141 -19.719 1 95.69 239 TRP A O 1
ATOM 1822 N N . MET A 1 240 ? 6.051 -16.172 -20.594 1 95.62 240 MET A N 1
ATOM 1823 C CA . MET A 1 240 ? 4.75 -16.562 -21.125 1 95.62 240 MET A CA 1
ATOM 1824 C C . MET A 1 240 ? 4.879 -17.766 -22.062 1 95.62 240 MET A C 1
ATOM 1826 O O . MET A 1 240 ? 3.947 -18.547 -22.203 1 95.62 240 MET A O 1
ATOM 1830 N N . THR A 1 241 ? 5.992 -17.906 -22.734 1 94.62 241 THR A N 1
ATOM 1831 C CA . THR A 1 241 ? 6.18 -19 -23.672 1 94.62 241 THR A CA 1
ATOM 1832 C C . THR A 1 241 ? 6.172 -20.344 -22.938 1 94.62 241 THR A C 1
ATOM 1834 O O . THR A 1 241 ? 5.434 -21.266 -23.312 1 94.62 241 THR A O 1
ATOM 1837 N N . TRP A 1 242 ? 7.016 -20.406 -21.891 1 95.44 242 TRP A N 1
ATOM 1838 C CA . TRP A 1 242 ? 7.008 -21.688 -21.172 1 95.44 242 TRP A CA 1
ATOM 1839 C C . TRP A 1 242 ? 5.832 -21.75 -20.203 1 95.44 242 TRP A C 1
ATOM 1841 O O . TRP A 1 242 ? 5.363 -22.844 -19.875 1 95.44 242 TRP A O 1
ATOM 1851 N N . GLY A 1 243 ? 5.254 -20.578 -19.766 1 96.88 243 GLY A N 1
ATOM 1852 C CA . GLY A 1 243 ? 4.039 -20.578 -18.969 1 96.88 243 GLY A CA 1
ATOM 1853 C C . GLY A 1 243 ? 2.836 -21.125 -19.719 1 96.88 243 GLY A C 1
ATOM 1854 O O . GLY A 1 243 ? 2.035 -21.859 -19.141 1 96.88 243 GLY A O 1
ATOM 1855 N N . LEU A 1 244 ? 2.744 -20.766 -20.938 1 97.38 244 LEU A N 1
ATOM 1856 C CA . LEU A 1 244 ? 1.644 -21.234 -21.766 1 97.38 244 LEU A CA 1
ATOM 1857 C C . LEU A 1 244 ? 1.722 -22.75 -21.969 1 97.38 244 LEU A C 1
ATOM 1859 O O . LEU A 1 244 ? 0.709 -23.438 -21.859 1 97.38 244 LEU A O 1
ATOM 1863 N N . ILE A 1 245 ? 2.887 -23.172 -22.266 1 97.38 245 ILE A N 1
ATOM 1864 C CA . ILE A 1 245 ? 3.076 -24.609 -22.469 1 97.38 245 ILE A CA 1
ATOM 1865 C C . ILE A 1 245 ? 2.705 -25.359 -21.188 1 97.38 245 ILE A C 1
ATOM 1867 O O . ILE A 1 245 ? 1.952 -26.344 -21.234 1 97.38 245 ILE A O 1
ATOM 1871 N N . ALA A 1 246 ? 3.219 -24.875 -20.109 1 98.12 246 ALA A N 1
ATOM 1872 C CA . ALA A 1 246 ? 2.92 -25.5 -18.828 1 98.12 246 ALA A CA 1
ATOM 1873 C C . ALA A 1 246 ? 1.421 -25.5 -18.547 1 98.12 246 ALA A C 1
ATOM 1875 O O . ALA A 1 246 ? 0.847 -26.516 -18.156 1 98.12 246 ALA A O 1
ATOM 1876 N N . MET A 1 247 ? 0.802 -24.344 -18.719 1 98.25 247 MET A N 1
ATOM 1877 C CA . MET A 1 247 ? -0.624 -24.203 -18.438 1 98.25 247 MET A CA 1
ATOM 1878 C C . MET A 1 247 ? -1.438 -25.203 -19.25 1 98.25 247 MET A C 1
ATOM 1880 O O . MET A 1 247 ? -2.312 -25.891 -18.719 1 98.25 247 MET A O 1
ATOM 1884 N N . VAL A 1 248 ? -1.133 -25.312 -20.516 1 98.25 248 VAL A N 1
ATOM 1885 C CA . VAL A 1 248 ? -1.895 -26.172 -21.422 1 98.25 248 VAL A CA 1
ATOM 1886 C C . VAL A 1 248 ? -1.725 -27.625 -21.016 1 98.25 248 VAL A C 1
ATOM 1888 O O . VAL A 1 248 ? -2.705 -28.375 -20.906 1 98.25 248 VAL A O 1
ATOM 1891 N N . VAL A 1 249 ? -0.519 -28.047 -20.781 1 98.38 249 VAL A N 1
ATOM 1892 C CA . VAL A 1 249 ? -0.27 -29.453 -20.484 1 98.38 249 VAL A CA 1
ATOM 1893 C C . VAL A 1 249 ? -0.828 -29.781 -19.094 1 98.38 249 VAL A C 1
ATOM 1895 O O . VAL A 1 249 ? -1.422 -30.844 -18.906 1 98.38 249 VAL A O 1
ATOM 1898 N N . TYR A 1 250 ? -0.579 -28.906 -18.078 1 98.5 250 TYR A N 1
ATOM 1899 C CA . TYR A 1 250 ? -1.197 -29.109 -16.781 1 98.5 250 TYR A CA 1
ATOM 1900 C C . TYR A 1 250 ? -2.709 -29.25 -16.906 1 98.5 250 TYR A C 1
ATOM 1902 O O . TYR A 1 250 ? -3.316 -30.094 -16.25 1 98.5 250 TYR A O 1
ATOM 1910 N N . PHE A 1 251 ? -3.295 -28.328 -17.719 1 98.44 251 PHE A N 1
ATOM 1911 C CA . PHE A 1 251 ? -4.742 -28.328 -17.906 1 98.44 251 PHE A CA 1
ATOM 1912 C C . PHE A 1 251 ? -5.223 -29.641 -18.5 1 98.44 251 PHE A C 1
ATOM 1914 O O . PHE A 1 251 ? -6.219 -30.203 -18.047 1 98.44 251 PHE A O 1
ATOM 1921 N N . VAL A 1 252 ? -4.547 -30.125 -19.484 1 98.31 252 VAL A N 1
ATOM 1922 C CA . VAL A 1 252 ? -4.91 -31.391 -20.125 1 98.31 252 VAL A CA 1
ATOM 1923 C C . VAL A 1 252 ? -4.824 -32.531 -19.109 1 98.31 252 VAL A C 1
ATOM 1925 O O . VAL A 1 252 ? -5.719 -33.375 -19.047 1 98.31 252 VAL A O 1
ATOM 1928 N N . ILE A 1 253 ? -3.789 -32.594 -18.312 1 98.06 253 ILE A N 1
ATOM 1929 C CA . ILE A 1 253 ? -3.621 -33.625 -17.297 1 98.06 253 ILE A CA 1
ATOM 1930 C C . ILE A 1 253 ? -4.773 -33.531 -16.297 1 98.06 253 ILE A C 1
ATOM 1932 O O . ILE A 1 253 ? -5.387 -34.562 -15.977 1 98.06 253 ILE A O 1
ATOM 1936 N N . ALA A 1 254 ? -5.055 -32.344 -15.82 1 98.31 254 ALA A N 1
ATOM 1937 C CA . ALA A 1 254 ? -6.145 -32.156 -14.867 1 98.31 254 ALA A CA 1
ATOM 1938 C C . ALA A 1 254 ? -7.477 -32.594 -15.469 1 98.31 254 ALA A C 1
ATOM 1940 O O . ALA A 1 254 ? -8.266 -33.281 -14.82 1 98.31 254 ALA A O 1
ATOM 1941 N N . TYR A 1 255 ? -7.727 -32.156 -16.672 1 97.88 255 TYR A N 1
ATOM 1942 C CA . TYR A 1 255 ? -8.969 -32.5 -17.359 1 97.88 255 TYR A CA 1
ATOM 1943 C C . TYR A 1 255 ? -9.117 -34 -17.484 1 97.88 255 TYR A C 1
ATOM 1945 O O . TYR A 1 255 ? -10.18 -34.562 -17.219 1 97.88 255 TYR A O 1
ATOM 1953 N N . VAL A 1 256 ? -8.086 -34.688 -17.938 1 97.5 256 VAL A N 1
ATOM 1954 C CA . VAL A 1 256 ? -8.133 -36.125 -18.156 1 97.5 256 VAL A CA 1
ATOM 1955 C C . VAL A 1 256 ? -8.328 -36.875 -16.828 1 97.5 256 VAL A C 1
ATOM 1957 O O . VAL A 1 256 ? -9.172 -37.75 -16.719 1 97.5 256 VAL A O 1
ATOM 1960 N N . VAL A 1 257 ? -7.586 -36.469 -15.82 1 97.69 257 VAL A N 1
ATOM 1961 C CA . VAL A 1 257 ? -7.672 -37.125 -14.516 1 97.69 257 VAL A CA 1
ATOM 1962 C C . VAL A 1 257 ? -9.062 -36.906 -13.93 1 97.69 257 VAL A C 1
ATOM 1964 O O . VAL A 1 257 ? -9.703 -37.875 -13.484 1 97.69 257 VAL A O 1
ATOM 1967 N N . LEU A 1 258 ? -9.562 -35.719 -13.977 1 98.12 258 LEU A N 1
ATOM 1968 C CA . LEU A 1 258 ? -10.836 -35.375 -13.336 1 98.12 258 LEU A CA 1
ATOM 1969 C C . LEU A 1 258 ? -12.008 -35.938 -14.141 1 98.12 258 LEU A C 1
ATOM 1971 O O . LEU A 1 258 ? -12.992 -36.438 -13.57 1 98.12 258 LEU A O 1
ATOM 1975 N N . SER A 1 259 ? -11.953 -35.875 -15.484 1 96.31 259 SER A N 1
ATOM 1976 C CA . SER A 1 259 ? -13.031 -36.438 -16.312 1 96.31 259 SER A CA 1
ATOM 1977 C C . SER A 1 259 ? -13.148 -37.938 -16.141 1 96.31 259 SER A C 1
ATOM 1979 O O . SER A 1 259 ? -14.25 -38.5 -16.219 1 96.31 259 SER A O 1
ATOM 1981 N N . HIS A 1 260 ? -12.023 -38.594 -15.953 1 96.06 260 HIS A N 1
ATOM 1982 C CA . HIS A 1 260 ? -12.039 -40.031 -15.773 1 96.06 260 HIS A CA 1
ATOM 1983 C C . HIS A 1 260 ? -12.516 -40.406 -14.375 1 96.06 260 HIS A C 1
ATOM 1985 O O . HIS A 1 260 ? -13.234 -41.406 -14.203 1 96.06 260 HIS A O 1
ATOM 1991 N N . MET A 1 261 ? -12.18 -39.688 -13.422 1 96.5 261 MET A N 1
ATOM 1992 C CA . MET A 1 261 ? -12.523 -40.031 -12.039 1 96.5 261 MET A CA 1
ATOM 1993 C C . MET A 1 261 ? -13.938 -39.594 -11.703 1 96.5 261 MET A C 1
ATOM 1995 O O . MET A 1 261 ? -14.594 -40.156 -10.844 1 96.5 261 MET A O 1
ATOM 1999 N N . PHE A 1 262 ? -14.367 -38.5 -12.367 1 96.94 262 PHE A N 1
ATOM 2000 C CA . PHE A 1 262 ? -15.688 -37.969 -12.07 1 96.94 262 PHE A CA 1
ATOM 2001 C C . PHE A 1 262 ? -16.5 -37.781 -13.352 1 96.94 262 PHE A C 1
ATOM 2003 O O . PHE A 1 262 ? -16.875 -36.688 -13.703 1 96.94 262 PHE A O 1
ATOM 2010 N N . PRO A 1 263 ? -16.891 -38.844 -13.93 1 93.31 263 PRO A N 1
ATOM 2011 C CA . PRO A 1 263 ? -17.641 -38.75 -15.188 1 93.31 263 PRO A CA 1
ATOM 2012 C C . PRO A 1 263 ? -19.078 -38.312 -14.992 1 93.31 263 PRO A C 1
ATOM 2014 O O . PRO A 1 263 ? -19.641 -38.469 -13.906 1 93.31 263 PRO A O 1
ATOM 2017 N N . ALA A 1 264 ? -19.516 -37.719 -16.062 1 89.38 264 ALA A N 1
ATOM 2018 C CA . ALA A 1 264 ? -20.938 -37.406 -16.078 1 89.38 264 ALA A CA 1
ATOM 2019 C C . ALA A 1 264 ? -21.781 -38.656 -16.312 1 89.38 264 ALA A C 1
ATOM 2021 O O . ALA A 1 264 ? -21.344 -39.594 -17.016 1 89.38 264 ALA A O 1
ATOM 2022 N N . ASP A 1 265 ? -22.938 -38.688 -15.719 1 86.44 265 ASP A N 1
ATOM 2023 C CA . ASP A 1 265 ? -23.797 -39.844 -15.906 1 86.44 265 ASP A CA 1
ATOM 2024 C C . ASP A 1 265 ? -24.938 -39.531 -16.875 1 86.44 265 ASP A C 1
ATOM 2026 O O . ASP A 1 265 ? -25.828 -40.375 -17.094 1 86.44 265 ASP A O 1
ATOM 2030 N N . VAL A 1 266 ? -24.891 -38.281 -17.359 1 85.44 266 VAL A N 1
ATOM 2031 C CA . VAL A 1 266 ? -25.906 -37.906 -18.344 1 85.44 266 VAL A CA 1
ATOM 2032 C C . VAL A 1 266 ? -25.219 -37.375 -19.594 1 85.44 266 VAL A C 1
ATOM 2034 O O . VAL A 1 266 ? -24.078 -36.906 -19.547 1 85.44 266 VAL A O 1
ATOM 2037 N N . ASP A 1 267 ? -26 -37.469 -20.672 1 86.5 267 ASP A N 1
ATOM 2038 C CA . ASP A 1 267 ? -25.438 -37.031 -21.953 1 86.5 267 ASP A CA 1
ATOM 2039 C C . ASP A 1 267 ? -25.781 -35.562 -22.25 1 86.5 267 ASP A C 1
ATOM 2041 O O . ASP A 1 267 ? -25.125 -34.938 -23.062 1 86.5 267 ASP A O 1
ATOM 2045 N N . ARG A 1 268 ? -26.906 -35.219 -21.656 1 89.56 268 ARG A N 1
ATOM 2046 C CA . ARG A 1 268 ? -27.359 -33.844 -21.875 1 89.56 268 ARG A CA 1
ATOM 2047 C C . ARG A 1 268 ? -27.922 -33.25 -20.594 1 89.56 268 ARG A C 1
ATOM 2049 O O . ARG A 1 268 ? -28.625 -33.906 -19.844 1 89.56 268 ARG A O 1
ATOM 2056 N N . ILE A 1 269 ? -27.469 -32.062 -20.359 1 87.5 269 ILE A N 1
ATOM 2057 C CA . ILE A 1 269 ? -28.016 -31.312 -19.234 1 87.5 269 ILE A CA 1
ATOM 2058 C C . ILE A 1 269 ? -29.062 -30.328 -19.75 1 87.5 269 ILE A C 1
ATOM 2060 O O . ILE A 1 269 ? -28.734 -29.203 -20.141 1 87.5 269 ILE A O 1
ATOM 2064 N N . GLU A 1 270 ? -30.234 -30.703 -19.609 1 84.25 270 GLU A N 1
ATOM 2065 C CA . GLU A 1 270 ? -31.312 -29.828 -20.047 1 84.25 270 GLU A CA 1
ATOM 2066 C C . GLU A 1 270 ? -31.375 -28.562 -19.203 1 84.25 270 GLU A C 1
ATOM 2068 O O . GLU A 1 270 ? -31.234 -28.625 -17.969 1 84.25 270 GLU A O 1
ATOM 2073 N N . GLY A 1 271 ? -31.344 -27.406 -19.812 1 85.38 271 GLY A N 1
ATOM 2074 C CA . GLY A 1 271 ? -31.469 -26.156 -19.078 1 85.38 271 GLY A CA 1
ATOM 2075 C C . GLY A 1 271 ? -30.156 -25.422 -18.906 1 85.38 271 GLY A C 1
ATOM 2076 O O . GLY A 1 271 ? -30.141 -24.234 -18.547 1 85.38 271 GLY A O 1
ATOM 2077 N N . ALA A 1 272 ? -29.125 -26.234 -19.094 1 88.12 272 ALA A N 1
ATOM 2078 C CA . ALA A 1 272 ? -27.828 -25.578 -18.953 1 88.12 272 ALA A CA 1
ATOM 2079 C C . ALA A 1 272 ? -27.672 -24.453 -19.984 1 88.12 272 ALA A C 1
ATOM 2081 O O . ALA A 1 272 ? -27.172 -23.375 -19.672 1 88.12 272 ALA A O 1
ATOM 2082 N N . ASP A 1 273 ? -28.094 -24.719 -21.141 1 88.5 273 ASP A N 1
ATOM 2083 C CA . ASP A 1 273 ? -28.016 -23.734 -22.219 1 88.5 273 ASP A CA 1
ATOM 2084 C C . ASP A 1 273 ? -28.891 -22.531 -21.922 1 88.5 273 ASP A C 1
ATOM 2086 O O . ASP A 1 273 ? -28.5 -21.391 -22.188 1 88.5 273 ASP A O 1
ATOM 2090 N N . VAL A 1 274 ? -30.031 -22.781 -21.328 1 88 274 VAL A N 1
ATOM 2091 C CA . VAL A 1 274 ? -30.953 -21.703 -20.984 1 88 274 VAL A CA 1
ATOM 2092 C C . VAL A 1 274 ? -30.359 -20.859 -19.859 1 88 274 VAL A C 1
ATOM 2094 O O . VAL A 1 274 ? -30.438 -19.625 -19.891 1 88 274 VAL A O 1
ATOM 2097 N N . PHE A 1 275 ? -29.844 -21.516 -18.922 1 90.44 275 PHE A N 1
ATOM 2098 C CA . PHE A 1 275 ? -29.219 -20.812 -17.797 1 90.44 275 PHE A CA 1
ATOM 2099 C C . PHE A 1 275 ? -28.109 -19.891 -18.281 1 90.44 275 PHE A C 1
ATOM 2101 O O . PHE A 1 275 ? -28.094 -18.703 -17.938 1 90.44 275 PHE A O 1
ATOM 2108 N N . ILE A 1 276 ? -27.203 -20.438 -19.078 1 92.12 276 ILE A N 1
ATOM 2109 C CA . ILE A 1 276 ? -26.047 -19.688 -19.562 1 92.12 276 ILE A CA 1
ATOM 2110 C C . ILE A 1 276 ? -26.516 -18.531 -20.438 1 92.12 276 ILE A C 1
ATOM 2112 O O . ILE A 1 276 ? -26.016 -17.406 -20.312 1 92.12 276 ILE A O 1
ATOM 2116 N N . ARG A 1 277 ? -27.438 -18.781 -21.312 1 90.44 277 ARG A N 1
ATOM 2117 C CA . ARG A 1 277 ? -27.969 -17.75 -22.203 1 90.44 277 ARG A CA 1
ATOM 2118 C C . ARG A 1 277 ? -28.641 -16.641 -21.406 1 90.44 277 ARG A C 1
ATOM 2120 O O . ARG A 1 277 ? -28.469 -15.453 -21.719 1 90.44 277 ARG A O 1
ATOM 2127 N N . THR A 1 278 ? -29.375 -17.031 -20.422 1 92.44 278 THR A N 1
ATOM 2128 C CA . THR A 1 278 ? -30.078 -16.047 -19.594 1 92.44 278 THR A CA 1
ATOM 2129 C C . THR A 1 278 ? -29.078 -15.156 -18.859 1 92.44 278 THR A C 1
ATOM 2131 O O . THR A 1 278 ? -29.25 -13.938 -18.828 1 92.44 278 THR A O 1
ATOM 2134 N N . LYS A 1 279 ? -28.094 -15.781 -18.344 1 93.25 279 LYS A N 1
ATOM 2135 C CA . LYS A 1 279 ? -27.094 -15.023 -17.609 1 93.25 279 LYS A CA 1
ATOM 2136 C C . LYS A 1 279 ? -26.297 -14.109 -18.547 1 93.25 279 LYS A C 1
ATOM 2138 O O . LYS A 1 279 ? -25.953 -12.984 -18.172 1 93.25 279 LYS A O 1
ATOM 2143 N N . ARG A 1 280 ? -26 -14.586 -19.672 1 92.81 280 ARG A N 1
ATOM 2144 C CA . ARG A 1 280 ? -25.312 -13.766 -20.672 1 92.81 280 ARG A CA 1
ATOM 2145 C C . ARG A 1 280 ? -26.141 -12.562 -21.078 1 92.81 280 ARG A C 1
ATOM 2147 O O . ARG A 1 280 ? -25.625 -11.461 -21.234 1 92.81 280 ARG A O 1
ATOM 2154 N N . GLU A 1 281 ? -27.391 -12.75 -21.266 1 93.19 281 GLU A N 1
ATOM 2155 C CA . GLU A 1 281 ? -28.312 -11.672 -21.641 1 93.19 281 GLU A CA 1
ATOM 2156 C C . GLU A 1 281 ? -28.438 -10.641 -20.516 1 93.19 281 GLU A C 1
ATOM 2158 O O . GLU A 1 281 ? -28.594 -9.445 -20.781 1 93.19 281 GLU A O 1
ATOM 2163 N N . GLU A 1 282 ? -28.344 -11.125 -19.344 1 93.5 282 GLU A N 1
ATOM 2164 C CA . GLU A 1 282 ? -28.438 -10.242 -18.188 1 93.5 282 GLU A CA 1
ATOM 2165 C C . GLU A 1 282 ? -27.266 -9.273 -18.141 1 93.5 282 GLU A C 1
ATOM 2167 O O . GLU A 1 282 ? -27.359 -8.203 -17.531 1 93.5 282 GLU A O 1
ATOM 2172 N N . LEU A 1 283 ? -26.156 -9.609 -18.719 1 93.31 283 LEU A N 1
ATOM 2173 C CA . LEU A 1 283 ? -24.984 -8.758 -18.719 1 93.31 283 LEU A CA 1
ATOM 2174 C C . LEU A 1 283 ? -25.203 -7.52 -19.594 1 93.31 283 LEU A C 1
ATOM 2176 O O . LEU A 1 283 ? -24.531 -6.504 -19.406 1 93.31 283 LEU A O 1
ATOM 2180 N N . GLY A 1 284 ? -26.125 -7.566 -20.5 1 92.62 284 GLY A N 1
ATOM 2181 C CA . GLY A 1 284 ? -26.453 -6.43 -21.359 1 92.62 284 GLY A CA 1
ATOM 2182 C C . GLY A 1 284 ? -25.359 -6.109 -22.359 1 92.62 284 GLY A C 1
ATOM 2183 O O . GLY A 1 284 ? -24.484 -6.949 -22.625 1 92.62 284 GLY A O 1
ATOM 2184 N N . GLY A 1 285 ? -25.438 -4.93 -22.938 1 94.19 285 GLY A N 1
ATOM 2185 C CA . GLY A 1 285 ? -24.453 -4.504 -23.922 1 94.19 285 GLY A CA 1
ATOM 2186 C C . GLY A 1 285 ? -23.156 -4.004 -23.297 1 94.19 285 GLY A C 1
ATOM 2187 O O . GLY A 1 285 ? -23.047 -3.941 -22.062 1 94.19 285 GLY A O 1
ATOM 2188 N N . TRP A 1 286 ? -22.25 -3.781 -24.125 1 96.56 286 TRP A N 1
ATOM 2189 C CA . TRP A 1 286 ? -20.969 -3.266 -23.672 1 96.56 286 TRP A CA 1
ATOM 2190 C C . TRP A 1 286 ? -21.109 -1.847 -23.125 1 96.56 286 TRP A C 1
ATOM 2192 O O . TRP A 1 286 ? -21.766 -1.004 -23.75 1 96.56 286 TRP A O 1
ATOM 2202 N N . THR A 1 287 ? -20.594 -1.654 -22 1 96.56 287 THR A N 1
ATOM 2203 C CA . THR A 1 287 ? -20.562 -0.31 -21.438 1 96.56 287 THR A CA 1
ATOM 2204 C C . THR A 1 287 ? -19.25 0.396 -21.797 1 96.56 287 THR A C 1
ATOM 2206 O O . THR A 1 287 ? -18.297 -0.246 -22.219 1 96.56 287 THR A O 1
ATOM 2209 N N . ARG A 1 288 ? -19.25 1.68 -21.656 1 97.5 288 ARG A N 1
ATOM 2210 C CA . ARG A 1 288 ? -18.047 2.449 -21.922 1 97.5 288 ARG A CA 1
ATOM 2211 C C . ARG A 1 288 ? -16.922 2.041 -20.953 1 97.5 288 ARG A C 1
ATOM 2213 O O . ARG A 1 288 ? -15.75 2.01 -21.344 1 97.5 288 ARG A O 1
ATOM 2220 N N . ALA A 1 289 ? -17.297 1.762 -19.734 1 98 289 ALA A N 1
ATOM 2221 C CA . ALA A 1 289 ? -16.328 1.323 -18.75 1 98 289 ALA A CA 1
ATOM 2222 C C . ALA A 1 289 ? -15.664 0.013 -19.156 1 98 289 ALA A C 1
ATOM 2224 O O . ALA A 1 289 ? -14.453 -0.171 -18.969 1 98 289 ALA A O 1
ATOM 2225 N N . GLN A 1 290 ? -16.438 -0.87 -19.672 1 98.12 290 GLN A N 1
ATOM 2226 C CA . GLN A 1 290 ? -15.914 -2.145 -20.141 1 98.12 290 GLN A CA 1
ATOM 2227 C C . GLN A 1 290 ? -14.953 -1.942 -21.312 1 98.12 290 GLN A C 1
ATOM 2229 O O . GLN A 1 290 ? -13.883 -2.551 -21.359 1 98.12 290 GLN A O 1
ATOM 2234 N N . LYS A 1 291 ? -15.32 -1.131 -22.234 1 98.38 291 LYS A N 1
ATOM 2235 C CA . LYS A 1 291 ? -14.477 -0.847 -23.391 1 98.38 291 LYS A CA 1
ATOM 2236 C C . LYS A 1 291 ? -13.164 -0.194 -22.969 1 98.38 291 LYS A C 1
ATOM 2238 O O . LYS A 1 291 ? -12.102 -0.54 -23.484 1 98.38 291 LYS A O 1
ATOM 2243 N N . ASN A 1 292 ? -13.281 0.792 -22.047 1 98.62 292 ASN A N 1
ATOM 2244 C CA . ASN A 1 292 ? -12.086 1.449 -21.531 1 98.62 292 ASN A CA 1
ATOM 2245 C C . ASN A 1 292 ? -11.148 0.454 -20.844 1 98.62 292 ASN A C 1
ATOM 2247 O O . ASN A 1 292 ? -9.938 0.511 -21.031 1 98.62 292 ASN A O 1
ATOM 2251 N N . THR A 1 293 ? -11.75 -0.384 -20.047 1 98.5 293 THR A N 1
ATOM 2252 C CA . THR A 1 293 ? -10.969 -1.385 -19.328 1 98.5 293 THR A CA 1
ATOM 2253 C C . THR A 1 293 ? -10.273 -2.326 -20.312 1 98.5 293 THR A C 1
ATOM 2255 O O . THR A 1 293 ? -9.094 -2.652 -20.141 1 98.5 293 THR A O 1
ATOM 2258 N N . LEU A 1 294 ? -10.992 -2.773 -21.297 1 98.31 294 LEU A N 1
ATOM 2259 C CA . LEU A 1 294 ? -10.406 -3.633 -22.328 1 98.31 294 LEU A CA 1
ATOM 2260 C C . LEU A 1 294 ? -9.258 -2.922 -23.031 1 98.31 294 LEU A C 1
ATOM 2262 O O . LEU A 1 294 ? -8.219 -3.527 -23.312 1 98.31 294 LEU A O 1
ATOM 2266 N N . LEU A 1 295 ? -9.484 -1.687 -23.359 1 98.56 295 LEU A N 1
ATOM 2267 C CA . LEU A 1 295 ? -8.445 -0.907 -24.016 1 98.56 295 LEU A CA 1
ATOM 2268 C C . LEU A 1 295 ? -7.184 -0.848 -23.156 1 98.56 295 LEU A C 1
ATOM 2270 O O . LEU A 1 295 ? -6.078 -1.075 -23.656 1 98.56 295 LEU A O 1
ATOM 2274 N N . ALA A 1 296 ? -7.336 -0.489 -21.906 1 98.62 296 ALA A N 1
ATOM 2275 C CA . ALA A 1 296 ? -6.195 -0.417 -21 1 98.62 296 ALA A CA 1
ATOM 2276 C C . ALA A 1 296 ? -5.48 -1.762 -20.906 1 98.62 296 ALA A C 1
ATOM 2278 O O . ALA A 1 296 ? -4.25 -1.818 -20.922 1 98.62 296 ALA A O 1
ATOM 2279 N N . PHE A 1 297 ? -6.285 -2.777 -20.812 1 97.75 297 PHE A N 1
ATOM 2280 C CA . PHE A 1 297 ? -5.734 -4.125 -20.734 1 97.75 297 PHE A CA 1
ATOM 2281 C C . PHE A 1 297 ? -4.953 -4.465 -22 1 97.75 297 PHE A C 1
ATOM 2283 O O . PHE A 1 297 ? -3.844 -4.996 -21.922 1 97.75 297 PHE A O 1
ATOM 2290 N N . VAL A 1 298 ? -5.488 -4.219 -23.109 1 98 298 VAL A N 1
ATOM 2291 C CA . VAL A 1 298 ? -4.867 -4.523 -24.406 1 98 298 VAL A CA 1
ATOM 2292 C C . VAL A 1 298 ? -3.58 -3.715 -24.562 1 98 298 VAL A C 1
ATOM 2294 O O . VAL A 1 298 ? -2.592 -4.207 -25.109 1 98 298 VAL A O 1
ATOM 2297 N N . VAL A 1 299 ? -3.578 -2.508 -24.078 1 98.06 299 VAL A N 1
ATOM 2298 C CA . VAL A 1 299 ? -2.371 -1.687 -24.125 1 98.06 299 VAL A CA 1
ATOM 2299 C C . VAL A 1 299 ? -1.259 -2.363 -23.328 1 98.06 299 VAL A C 1
ATOM 2301 O O . VAL A 1 299 ? -0.139 -2.518 -23.812 1 98.06 299 VAL A O 1
ATOM 2304 N N . ALA A 1 300 ? -1.537 -2.797 -22.141 1 97.69 300 ALA A N 1
ATOM 2305 C CA . ALA A 1 300 ? -0.541 -3.453 -21.297 1 97.69 300 ALA A CA 1
ATOM 2306 C C . ALA A 1 300 ? -0.032 -4.738 -21.938 1 97.69 300 ALA A C 1
ATOM 2308 O O . ALA A 1 300 ? 1.179 -4.953 -22.031 1 97.69 300 ALA A O 1
ATOM 2309 N N . VAL A 1 301 ? -0.928 -5.543 -22.438 1 96.88 301 VAL A N 1
ATOM 2310 C CA . VAL A 1 301 ? -0.572 -6.828 -23.031 1 96.88 301 VAL A CA 1
ATOM 2311 C C . VAL A 1 301 ? 0.282 -6.613 -24.266 1 96.88 301 VAL A C 1
ATOM 2313 O O . VAL A 1 301 ? 1.276 -7.312 -24.484 1 96.88 301 VAL A O 1
ATOM 2316 N N . THR A 1 302 ? -0.121 -5.641 -25.062 1 97.62 302 THR A N 1
ATOM 2317 C CA . THR A 1 302 ? 0.638 -5.332 -26.266 1 97.62 302 THR A CA 1
ATOM 2318 C C . THR A 1 302 ? 2.057 -4.895 -25.922 1 97.62 302 THR A C 1
ATOM 2320 O O . THR A 1 302 ? 3.023 -5.352 -26.531 1 97.62 302 THR A O 1
ATOM 2323 N N . LEU A 1 303 ? 2.15 -4.09 -24.922 1 97.44 303 LEU A N 1
ATOM 2324 C CA . LEU A 1 303 ? 3.465 -3.598 -24.516 1 97.44 303 LEU A CA 1
ATOM 2325 C C . LEU A 1 303 ? 4.309 -4.727 -23.938 1 97.44 303 LEU A C 1
ATOM 2327 O O . LEU A 1 303 ? 5.535 -4.719 -24.062 1 97.44 303 LEU A O 1
ATOM 2331 N N . TRP A 1 304 ? 3.713 -5.73 -23.344 1 95.94 304 TRP A N 1
ATOM 2332 C CA . TRP A 1 304 ? 4.422 -6.848 -22.719 1 95.94 304 TRP A CA 1
ATOM 2333 C C . TRP A 1 304 ? 4.93 -7.82 -23.781 1 95.94 304 TRP A C 1
ATOM 2335 O O . TRP A 1 304 ? 6.012 -8.391 -23.641 1 95.94 304 TRP A O 1
ATOM 2345 N N . ILE A 1 305 ? 4.215 -8 -24.859 1 94.69 305 ILE A N 1
ATOM 2346 C CA . ILE A 1 305 ? 4.512 -9.086 -25.797 1 94.69 305 ILE A CA 1
ATOM 2347 C C . ILE A 1 305 ? 5.297 -8.547 -26.984 1 94.69 305 ILE A C 1
ATOM 2349 O O . ILE A 1 305 ? 6.027 -9.289 -27.641 1 94.69 305 ILE A O 1
ATOM 2353 N N . LEU A 1 306 ? 5.184 -7.258 -27.219 1 93.88 306 LEU A N 1
ATOM 2354 C CA . LEU A 1 306 ? 5.785 -6.648 -28.391 1 93.88 306 LEU A CA 1
ATOM 2355 C C . LEU A 1 306 ? 7.285 -6.906 -28.438 1 93.88 306 LEU A C 1
ATOM 2357 O O . LEU A 1 306 ? 7.848 -7.168 -29.5 1 93.88 306 LEU A O 1
ATOM 2361 N N . PRO A 1 307 ? 7.977 -6.828 -27.359 1 92 307 PRO A N 1
ATOM 2362 C CA . PRO A 1 307 ? 9.414 -7.105 -27.422 1 92 307 PRO A CA 1
ATOM 2363 C C . PRO A 1 307 ? 9.727 -8.5 -27.953 1 92 307 PRO A C 1
ATOM 2365 O O . PRO A 1 307 ? 10.727 -8.695 -28.641 1 92 307 PRO A O 1
ATOM 2368 N N . GLY A 1 308 ? 8.945 -9.469 -27.547 1 89.94 308 GLY A N 1
ATOM 2369 C CA . GLY A 1 308 ? 9.133 -10.82 -28.062 1 89.94 308 GLY A CA 1
ATOM 2370 C C . GLY A 1 308 ? 9.023 -10.898 -29.578 1 89.94 308 GLY A C 1
ATOM 2371 O O . GLY A 1 308 ? 9.859 -11.516 -30.234 1 89.94 308 GLY A O 1
ATOM 2372 N N . PHE A 1 309 ? 8.078 -10.211 -30.094 1 90.69 309 PHE A N 1
ATOM 2373 C CA . PHE A 1 309 ? 7.859 -10.195 -31.531 1 90.69 309 PHE A CA 1
ATOM 2374 C C . PHE A 1 309 ? 8.969 -9.43 -32.25 1 90.69 309 PHE A C 1
ATOM 2376 O O . PHE A 1 309 ? 9.422 -9.828 -33.312 1 90.69 309 PHE A O 1
ATOM 2383 N N . LEU A 1 310 ? 9.344 -8.344 -31.625 1 91.19 310 LEU A N 1
ATOM 2384 C CA . LEU A 1 310 ? 10.43 -7.555 -32.188 1 91.19 310 LEU A CA 1
ATOM 2385 C C . LEU A 1 310 ? 11.734 -8.344 -32.188 1 91.19 310 LEU A C 1
ATOM 2387 O O . LEU A 1 310 ? 12.531 -8.242 -33.125 1 91.19 310 LEU A O 1
ATOM 2391 N N . SER A 1 311 ? 11.938 -9.078 -31.109 1 89.56 311 SER A N 1
ATOM 2392 C CA . SER A 1 311 ? 13.141 -9.898 -31 1 89.56 311 SER A CA 1
ATOM 2393 C C . SER A 1 311 ? 13.164 -10.969 -32.094 1 89.56 311 SER A C 1
ATOM 2395 O O . SER A 1 311 ? 14.219 -11.25 -32.656 1 89.56 311 SER A O 1
ATOM 2397 N N . ILE A 1 312 ? 12.094 -11.594 -32.406 1 87.81 312 ILE A N 1
ATOM 2398 C CA . ILE A 1 312 ? 11.977 -12.641 -33.438 1 87.81 312 ILE A CA 1
ATOM 2399 C C . ILE A 1 312 ? 12.148 -12.039 -34.812 1 87.81 312 ILE A C 1
ATOM 2401 O O . ILE A 1 312 ? 12.844 -12.602 -35.656 1 87.81 312 ILE A O 1
ATOM 2405 N N . ALA A 1 313 ? 11.617 -10.805 -35 1 90.31 313 ALA A N 1
ATOM 2406 C CA . ALA A 1 313 ? 11.594 -10.18 -36.312 1 90.31 313 ALA A CA 1
ATOM 2407 C C . ALA A 1 313 ? 12.922 -9.492 -36.625 1 90.31 313 ALA A C 1
ATOM 2409 O O . ALA A 1 313 ? 13.414 -9.547 -37.75 1 90.31 313 ALA A O 1
ATOM 2410 N N . LEU A 1 314 ? 13.461 -8.805 -35.625 1 91.44 314 LEU A N 1
ATOM 2411 C CA . LEU A 1 314 ? 14.609 -7.938 -35.875 1 91.44 314 LEU A CA 1
ATOM 2412 C C . LEU A 1 314 ? 15.883 -8.523 -35.25 1 91.44 314 LEU A C 1
ATOM 2414 O O . LEU A 1 314 ? 16.984 -8.117 -35.625 1 91.44 314 LEU A O 1
ATOM 2418 N N . GLY A 1 315 ? 15.734 -9.484 -34.406 1 86.44 315 GLY A N 1
ATOM 2419 C CA . GLY A 1 315 ? 16.875 -10.023 -33.688 1 86.44 315 GLY A CA 1
ATOM 2420 C C . GLY A 1 315 ? 17.031 -9.461 -32.312 1 86.44 315 GLY A C 1
ATOM 2421 O O . GLY A 1 315 ? 16.609 -8.336 -32.031 1 86.44 315 GLY A O 1
ATOM 2422 N N . SER A 1 316 ? 17.672 -10.102 -31.422 1 84.38 316 SER A N 1
ATOM 2423 C CA . SER A 1 316 ? 17.766 -9.781 -30 1 84.38 316 SER A CA 1
ATOM 2424 C C . SER A 1 316 ? 18.688 -8.594 -29.766 1 84.38 316 SER A C 1
ATOM 2426 O O . SER A 1 316 ? 18.609 -7.938 -28.719 1 84.38 316 SER A O 1
ATOM 2428 N N . THR A 1 317 ? 19.531 -8.227 -30.734 1 87.06 317 THR A N 1
ATOM 2429 C CA . THR A 1 317 ? 20.516 -7.168 -30.516 1 87.06 317 THR A CA 1
ATOM 2430 C C . THR A 1 317 ? 20.125 -5.906 -31.281 1 87.06 317 THR A C 1
ATOM 2432 O O . THR A 1 317 ? 20.891 -4.941 -31.328 1 87.06 317 THR A O 1
ATOM 2435 N N . ASP A 1 318 ? 18.984 -5.949 -31.812 1 91.62 318 ASP A N 1
ATOM 2436 C CA . ASP A 1 318 ? 18.531 -4.805 -32.594 1 91.62 318 ASP A CA 1
ATOM 2437 C C . ASP A 1 318 ? 18.391 -3.561 -31.734 1 91.62 318 ASP A C 1
ATOM 2439 O O . ASP A 1 318 ? 17.906 -3.641 -30.594 1 91.62 318 ASP A O 1
ATOM 2443 N N . PRO A 1 319 ? 18.859 -2.459 -32.281 1 91.56 319 PRO A N 1
ATOM 2444 C CA . PRO A 1 319 ? 18.812 -1.215 -31.5 1 91.56 319 PRO A CA 1
ATOM 2445 C C . PRO A 1 319 ? 17.391 -0.784 -31.156 1 91.56 319 PRO A C 1
ATOM 2447 O O . PRO A 1 319 ? 17.156 -0.203 -30.094 1 91.56 319 PRO A O 1
ATOM 2450 N N . MET A 1 320 ? 16.531 -1.037 -32 1 91.38 320 MET A N 1
ATOM 2451 C CA . MET A 1 320 ? 15.133 -0.686 -31.75 1 91.38 320 MET A CA 1
ATOM 2452 C C . MET A 1 320 ? 14.578 -1.458 -30.562 1 91.38 320 MET A C 1
ATOM 2454 O O . MET A 1 320 ? 13.812 -0.913 -29.766 1 91.38 320 MET A O 1
ATOM 2458 N N . LEU A 1 321 ? 14.891 -2.689 -30.531 1 91.81 321 LEU A N 1
ATOM 2459 C CA . LEU A 1 321 ? 14.477 -3.516 -29.406 1 91.81 321 LEU A CA 1
ATOM 2460 C C . LEU A 1 321 ? 15.102 -3.02 -28.109 1 91.81 321 LEU A C 1
ATOM 2462 O O . LEU A 1 321 ? 14.43 -2.961 -27.078 1 91.81 321 LEU A O 1
ATOM 2466 N N . LYS A 1 322 ? 16.328 -2.674 -28.203 1 91.94 322 LYS A N 1
ATOM 2467 C CA . LYS A 1 322 ? 17.016 -2.16 -27.031 1 91.94 322 LYS A CA 1
ATOM 2468 C C . LYS A 1 322 ? 16.375 -0.872 -26.531 1 91.94 322 LYS A C 1
ATOM 2470 O O . LYS A 1 322 ? 16.203 -0.686 -25.328 1 91.94 322 LYS A O 1
ATOM 2475 N N . MET A 1 323 ? 16.062 -0.077 -27.469 1 92.88 323 MET A N 1
ATOM 2476 C CA . MET A 1 323 ? 15.406 1.175 -27.125 1 92.88 323 MET A CA 1
ATOM 2477 C C . MET A 1 323 ? 14.031 0.91 -26.516 1 92.88 323 MET A C 1
ATOM 2479 O O . MET A 1 323 ? 13.664 1.52 -25.5 1 92.88 323 MET A O 1
ATOM 2483 N N . TYR A 1 324 ? 13.32 0.016 -27.094 1 94 324 TYR A N 1
ATOM 2484 C CA . TYR A 1 324 ? 12 -0.344 -26.594 1 94 324 TYR A CA 1
ATOM 2485 C C . TYR A 1 324 ? 12.078 -0.876 -25.172 1 94 324 TYR A C 1
ATOM 2487 O O . TYR A 1 324 ? 11.289 -0.475 -24.312 1 94 324 TYR A O 1
ATOM 2495 N N . ASN A 1 325 ? 12.992 -1.723 -24.938 1 93 325 ASN A N 1
ATOM 2496 C CA . ASN A 1 325 ? 13.148 -2.336 -23.625 1 93 325 ASN A CA 1
ATOM 2497 C C . ASN A 1 325 ? 13.547 -1.307 -22.562 1 93 325 ASN A C 1
ATOM 2499 O O . ASN A 1 325 ? 13.18 -1.441 -21.391 1 93 325 ASN A O 1
ATOM 2503 N N . ARG A 1 326 ? 14.211 -0.329 -23.016 1 93.12 326 ARG A N 1
ATOM 2504 C CA . ARG A 1 326 ? 14.625 0.731 -22.109 1 93.12 326 ARG A CA 1
ATOM 2505 C C . ARG A 1 326 ? 13.445 1.631 -21.734 1 93.12 326 ARG A C 1
ATOM 2507 O O . ARG A 1 326 ? 13.32 2.053 -20.594 1 93.12 326 ARG A O 1
ATOM 2514 N N . LEU A 1 327 ? 12.539 1.846 -22.656 1 95.38 327 LEU A N 1
ATOM 2515 C CA . LEU A 1 327 ? 11.461 2.814 -22.484 1 95.38 327 LEU A CA 1
ATOM 2516 C C . LEU A 1 327 ? 10.219 2.143 -21.906 1 95.38 327 LEU A C 1
ATOM 2518 O O . LEU A 1 327 ? 9.414 2.789 -21.234 1 95.38 327 LEU A O 1
ATOM 2522 N N . PHE A 1 328 ? 10.109 0.832 -22.188 1 96.44 328 PHE A N 1
ATOM 2523 C CA . PHE A 1 328 ? 8.891 0.144 -21.781 1 96.44 328 PHE A CA 1
ATOM 2524 C C . PHE A 1 328 ? 9.219 -1.182 -21.109 1 96.44 328 PHE A C 1
ATOM 2526 O O . PHE A 1 328 ? 8.68 -2.227 -21.484 1 96.44 328 PHE A O 1
ATOM 2533 N N . PRO A 1 329 ? 10.031 -1.072 -20.062 1 96.69 329 PRO A N 1
ATOM 2534 C CA . PRO A 1 329 ? 10.148 -2.316 -19.297 1 96.69 329 PRO A CA 1
ATOM 2535 C C . PRO A 1 329 ? 8.805 -2.82 -18.781 1 96.69 329 PRO A C 1
ATOM 2537 O O . PRO A 1 329 ? 7.812 -2.092 -18.828 1 96.69 329 PRO A O 1
ATOM 2540 N N . GLU A 1 330 ? 8.742 -4.031 -18.312 1 96.81 330 GLU A N 1
ATOM 2541 C CA . GLU A 1 330 ? 7.5 -4.715 -17.969 1 96.81 330 GLU A CA 1
ATOM 2542 C C . GLU A 1 330 ? 6.707 -3.918 -16.938 1 96.81 330 GLU A C 1
ATOM 2544 O O . GLU A 1 330 ? 5.48 -3.83 -17.016 1 96.81 330 GLU A O 1
ATOM 2549 N N . ALA A 1 331 ? 7.406 -3.357 -15.922 1 97.5 331 ALA A N 1
ATOM 2550 C CA . ALA A 1 331 ? 6.746 -2.574 -14.883 1 97.5 331 ALA A CA 1
ATOM 2551 C C . ALA A 1 331 ? 6.078 -1.335 -15.477 1 97.5 331 ALA A C 1
ATOM 2553 O O . ALA A 1 331 ? 4.98 -0.957 -15.062 1 97.5 331 ALA A O 1
ATOM 2554 N N . ILE A 1 332 ? 6.695 -0.699 -16.391 1 98.44 332 ILE A N 1
ATOM 2555 C CA . ILE A 1 332 ? 6.184 0.511 -17.031 1 98.44 332 ILE A CA 1
ATOM 2556 C C . ILE A 1 332 ? 4.977 0.166 -17.891 1 98.44 332 ILE A C 1
ATOM 2558 O O . ILE A 1 332 ? 4.008 0.928 -17.953 1 98.44 332 ILE A O 1
ATOM 2562 N N . ALA A 1 333 ? 5.098 -0.966 -18.594 1 98.19 333 ALA A N 1
ATOM 2563 C CA . ALA A 1 333 ? 3.957 -1.433 -19.375 1 98.19 333 ALA A CA 1
ATOM 2564 C C . ALA A 1 333 ? 2.725 -1.615 -18.5 1 98.19 333 ALA A C 1
ATOM 2566 O O . ALA A 1 333 ? 1.623 -1.199 -18.859 1 98.19 333 ALA A O 1
ATOM 2567 N N . ALA A 1 334 ? 2.914 -2.246 -17.359 1 98.12 334 ALA A N 1
ATOM 2568 C CA . ALA A 1 334 ? 1.821 -2.445 -16.422 1 98.12 334 ALA A CA 1
ATOM 2569 C C . ALA A 1 334 ? 1.266 -1.11 -15.93 1 98.12 334 ALA A C 1
ATOM 2571 O O . ALA A 1 334 ? 0.048 -0.921 -15.875 1 98.12 334 ALA A O 1
ATOM 2572 N N . MET A 1 335 ? 2.15 -0.199 -15.594 1 98.44 335 MET A N 1
ATOM 2573 C CA . MET A 1 335 ? 1.749 1.108 -15.078 1 98.44 335 MET A CA 1
ATOM 2574 C C . MET A 1 335 ? 1.019 1.91 -16.156 1 98.44 335 MET A C 1
ATOM 2576 O O . MET A 1 335 ? 0.02 2.572 -15.867 1 98.44 335 MET A O 1
ATOM 2580 N N . ALA A 1 336 ? 1.52 1.844 -17.375 1 98.12 336 ALA A N 1
ATOM 2581 C CA . ALA A 1 336 ? 0.878 2.557 -18.469 1 98.12 336 ALA A CA 1
ATOM 2582 C C . ALA A 1 336 ? -0.572 2.113 -18.641 1 98.12 336 ALA A C 1
ATOM 2584 O O . ALA A 1 336 ? -1.474 2.947 -18.766 1 98.12 336 ALA A O 1
ATOM 2585 N N . GLY A 1 337 ? -0.756 0.805 -18.656 1 98.38 337 GLY A N 1
ATOM 2586 C CA . GLY A 1 337 ? -2.115 0.298 -18.75 1 98.38 337 GLY A CA 1
ATOM 2587 C C . GLY A 1 337 ? -2.982 0.678 -17.562 1 98.38 337 GLY A C 1
ATOM 2588 O O . GLY A 1 337 ? -4.109 1.141 -17.734 1 98.38 337 GLY A O 1
ATOM 2589 N N . ALA A 1 338 ? -2.465 0.527 -16.391 1 98.62 338 ALA A N 1
ATOM 2590 C CA . ALA A 1 338 ? -3.217 0.772 -15.164 1 98.62 338 ALA A CA 1
ATOM 2591 C C . ALA A 1 338 ? -3.586 2.246 -15.031 1 98.62 338 ALA A C 1
ATOM 2593 O O . ALA A 1 338 ? -4.727 2.58 -14.695 1 98.62 338 ALA A O 1
ATOM 2594 N N . LEU A 1 339 ? -2.654 3.135 -15.312 1 98.56 339 LEU A N 1
ATOM 2595 C CA . LEU A 1 339 ? -2.857 4.562 -15.102 1 98.56 339 LEU A CA 1
ATOM 2596 C C . LEU A 1 339 ? -3.832 5.129 -16.125 1 98.56 339 LEU A C 1
ATOM 2598 O O . LEU A 1 339 ? -4.516 6.121 -15.859 1 98.56 339 LEU A O 1
ATOM 2602 N N . LEU A 1 340 ? -3.961 4.5 -17.297 1 98.44 340 LEU A N 1
ATOM 2603 C CA . LEU A 1 340 ? -4.918 4.902 -18.328 1 98.44 340 LEU A CA 1
ATOM 2604 C C . LEU A 1 340 ? -6.348 4.832 -17.781 1 98.44 340 LEU A C 1
ATOM 2606 O O . LEU A 1 340 ? -7.211 5.598 -18.219 1 98.44 340 LEU A O 1
ATOM 2610 N N . LEU A 1 341 ? -6.574 3.934 -16.844 1 98.69 341 LEU A N 1
ATOM 2611 C CA . LEU A 1 341 ? -7.91 3.703 -16.312 1 98.69 341 LEU A CA 1
ATOM 2612 C C . LEU A 1 341 ? -8.406 4.93 -15.547 1 98.69 341 LEU A C 1
ATOM 2614 O O . LEU A 1 341 ? -9.617 5.094 -15.344 1 98.69 341 LEU A O 1
ATOM 2618 N N . PHE A 1 342 ? -7.508 5.754 -15.133 1 98.31 342 PHE A N 1
ATOM 2619 C CA . PHE A 1 342 ? -7.867 6.945 -14.375 1 98.31 342 PHE A CA 1
ATOM 2620 C C . PHE A 1 342 ? -8 8.148 -15.297 1 98.31 342 PHE A C 1
ATOM 2622 O O . PHE A 1 342 ? -8.406 9.234 -14.867 1 98.31 342 PHE A O 1
ATOM 2629 N N . LEU A 1 343 ? -7.691 7.992 -16.562 1 97.25 343 LEU A N 1
ATOM 2630 C CA . LEU A 1 343 ? -7.715 9.094 -17.531 1 97.25 343 LEU A CA 1
ATOM 2631 C C . LEU A 1 343 ? -8.844 8.914 -18.531 1 97.25 343 LEU A C 1
ATOM 2633 O O . LEU A 1 343 ? -9.289 9.883 -19.156 1 97.25 343 LEU A O 1
ATOM 2637 N N . LEU A 1 344 ? -9.289 7.672 -18.703 1 97.75 344 LEU A N 1
ATOM 2638 C CA . LEU A 1 344 ? -10.359 7.379 -19.656 1 97.75 344 LEU A CA 1
ATOM 2639 C C . LEU A 1 344 ? -11.727 7.645 -19.031 1 97.75 344 LEU A C 1
ATOM 2641 O O . LEU A 1 344 ? -12.109 6.98 -18.062 1 97.75 344 LEU A O 1
ATOM 2645 N N . PRO A 1 345 ? -12.523 8.492 -19.578 1 95.88 345 PRO A N 1
ATOM 2646 C CA . PRO A 1 345 ? -13.797 8.867 -18.969 1 95.88 345 PRO A CA 1
ATOM 2647 C C . PRO A 1 345 ? -14.93 7.895 -19.312 1 95.88 345 PRO A C 1
ATOM 2649 O O . PRO A 1 345 ? -14.977 7.367 -20.422 1 95.88 345 PRO A O 1
ATOM 2652 N N . VAL A 1 346 ? -15.727 7.648 -18.391 1 97.12 346 VAL A N 1
ATOM 2653 C CA . VAL A 1 346 ? -16.984 6.93 -18.594 1 97.12 346 VAL A CA 1
ATOM 2654 C C . VAL A 1 346 ? -18.125 7.93 -18.812 1 97.12 346 VAL A C 1
ATOM 2656 O O . VAL A 1 346 ? -18.938 7.758 -19.703 1 97.12 346 VAL A O 1
ATOM 2659 N N . ASN A 1 347 ? -18.141 8.984 -17.969 1 94.44 347 ASN A N 1
ATOM 2660 C CA . ASN A 1 347 ? -19.031 10.133 -18.094 1 94.44 347 ASN A CA 1
ATOM 2661 C C . ASN A 1 347 ? -18.281 11.445 -17.891 1 94.44 347 ASN A C 1
ATOM 2663 O O . ASN A 1 347 ? -18.125 11.922 -16.766 1 94.44 347 ASN A O 1
ATOM 2667 N N . PHE A 1 348 ? -17.938 12.086 -18.938 1 91 348 PHE A N 1
ATOM 2668 C CA . PHE A 1 348 ? -17.078 13.266 -18.891 1 91 348 PHE A CA 1
ATOM 2669 C C . PHE A 1 348 ? -17.812 14.438 -18.25 1 91 348 PHE A C 1
ATOM 2671 O O . PHE A 1 348 ? -17.203 15.258 -17.547 1 91 348 PHE A O 1
ATOM 2678 N N . LYS A 1 349 ? -19.125 14.523 -18.484 1 88.38 349 LYS A N 1
ATOM 2679 C CA . LYS A 1 349 ? -19.906 15.609 -17.891 1 88.38 349 LYS A CA 1
ATOM 2680 C C . LYS A 1 349 ? -19.797 15.617 -16.375 1 88.38 349 LYS A C 1
ATOM 2682 O O . LYS A 1 349 ? -19.719 16.688 -15.758 1 88.38 349 LYS A O 1
ATOM 2687 N N . GLU A 1 350 ? -19.719 14.469 -15.867 1 88.81 350 GLU A N 1
ATOM 2688 C CA . GLU A 1 350 ? -19.641 14.344 -14.422 1 88.81 350 GLU A CA 1
ATOM 2689 C C . GLU A 1 350 ? -18.203 14.109 -13.961 1 88.81 350 GLU A C 1
ATOM 2691 O O . GLU A 1 350 ? -17.953 13.883 -12.773 1 88.81 350 GLU A O 1
ATOM 2696 N N . ARG A 1 351 ? -17.234 14.102 -14.883 1 89.88 351 ARG A N 1
ATOM 2697 C CA . ARG A 1 351 ? -15.828 13.867 -14.602 1 89.88 351 ARG A CA 1
ATOM 2698 C C . ARG A 1 351 ? -15.625 12.531 -13.898 1 89.88 351 ARG A C 1
ATOM 2700 O O . ARG A 1 351 ? -14.914 12.453 -12.898 1 89.88 351 ARG A O 1
ATOM 2707 N N . GLN A 1 352 ? -16.406 11.586 -14.383 1 93 352 GLN A N 1
ATOM 2708 C CA . GLN A 1 352 ? -16.281 10.219 -13.906 1 93 352 GLN A CA 1
ATOM 2709 C C . GLN A 1 352 ? -15.375 9.391 -14.82 1 93 352 GLN A C 1
ATOM 2711 O O . GLN A 1 352 ? -15.633 9.305 -16.031 1 93 352 GLN A O 1
ATOM 2716 N N . PHE A 1 353 ? -14.43 8.797 -14.211 1 96.75 353 PHE A N 1
ATOM 2717 C CA . PHE A 1 353 ? -13.469 8.016 -14.984 1 96.75 353 PHE A CA 1
ATOM 2718 C C . PHE A 1 353 ? -13.648 6.523 -14.719 1 96.75 353 PHE A C 1
ATOM 2720 O O . PHE A 1 353 ? -14.539 6.125 -13.953 1 96.75 353 PHE A O 1
ATOM 2727 N N . THR A 1 354 ? -12.859 5.727 -15.359 1 98.19 354 THR A N 1
ATOM 2728 C CA . THR A 1 354 ? -13.125 4.293 -15.438 1 98.19 354 THR A CA 1
ATOM 2729 C C . THR A 1 354 ? -12.914 3.635 -14.07 1 98.19 354 THR A C 1
ATOM 2731 O O . THR A 1 354 ? -13.625 2.691 -13.719 1 98.19 354 THR A O 1
ATOM 2734 N N . LEU A 1 355 ? -11.938 4.082 -13.391 1 98.12 355 LEU A N 1
ATOM 2735 C CA . LEU A 1 355 ? -11.641 3.496 -12.094 1 98.12 355 LEU A CA 1
ATOM 2736 C C . LEU A 1 355 ? -11.367 4.582 -11.055 1 98.12 355 LEU A C 1
ATOM 2738 O O . LEU A 1 355 ? -10.68 5.566 -11.352 1 98.12 355 LEU A O 1
ATOM 2742 N N . LYS A 1 356 ? -11.93 4.457 -9.867 1 96.81 356 LYS A N 1
ATOM 2743 C CA . LYS A 1 356 ? -11.633 5.336 -8.734 1 96.81 356 LYS A CA 1
ATOM 2744 C C . LYS A 1 356 ? -10.445 4.82 -7.93 1 96.81 356 LYS A C 1
ATOM 2746 O O . LYS A 1 356 ? -10.188 3.615 -7.902 1 96.81 356 LYS A O 1
ATOM 2751 N N . TRP A 1 357 ? -9.766 5.684 -7.309 1 96.62 357 TRP A N 1
ATOM 2752 C CA . TRP A 1 357 ? -8.602 5.293 -6.516 1 96.62 357 TRP A CA 1
ATOM 2753 C C . TRP A 1 357 ? -9.008 4.359 -5.379 1 96.62 357 TRP A C 1
ATOM 2755 O O . TRP A 1 357 ? -8.289 3.406 -5.062 1 96.62 357 TRP A O 1
ATOM 2765 N N . SER A 1 358 ? -10.141 4.625 -4.781 1 96 358 SER A N 1
ATOM 2766 C CA . SER A 1 358 ? -10.602 3.783 -3.684 1 96 358 SER A CA 1
ATOM 2767 C C . SER A 1 358 ? -10.812 2.344 -4.141 1 96 358 SER A C 1
ATOM 2769 O O . SER A 1 358 ? -10.477 1.403 -3.414 1 96 358 SER A O 1
ATOM 2771 N N . GLU A 1 359 ? -11.305 2.213 -5.328 1 96.44 359 GLU A N 1
ATOM 2772 C CA . GLU A 1 359 ? -11.484 0.883 -5.902 1 96.44 359 GLU A CA 1
ATOM 2773 C C . GLU A 1 359 ? -10.141 0.223 -6.195 1 96.44 359 GLU A C 1
ATOM 2775 O O . GLU A 1 359 ? -9.938 -0.954 -5.887 1 96.44 359 GLU A O 1
ATOM 2780 N N . ALA A 1 360 ? -9.273 0.993 -6.797 1 97.25 360 ALA A N 1
ATOM 2781 C CA . ALA A 1 360 ? -7.945 0.479 -7.117 1 97.25 360 ALA A CA 1
ATOM 2782 C C . ALA A 1 360 ? -7.215 0.025 -5.855 1 97.25 360 ALA A C 1
ATOM 2784 O O . ALA A 1 360 ? -6.605 -1.046 -5.832 1 97.25 360 ALA A O 1
ATOM 2785 N N . MET A 1 361 ? -7.305 0.811 -4.855 1 96.12 361 MET A N 1
ATOM 2786 C CA . MET A 1 361 ? -6.633 0.521 -3.592 1 96.12 361 MET A CA 1
ATOM 2787 C C . MET A 1 361 ? -7.145 -0.784 -2.99 1 96.12 361 MET A C 1
ATOM 2789 O O . MET A 1 361 ? -6.367 -1.564 -2.439 1 96.12 361 MET A O 1
ATOM 2793 N N . GLN A 1 362 ? -8.43 -1.007 -3.129 1 94.56 362 GLN A N 1
ATOM 2794 C CA . GLN A 1 362 ? -9.039 -2.221 -2.598 1 94.56 362 GLN A CA 1
ATOM 2795 C C . GLN A 1 362 ? -8.617 -3.447 -3.402 1 94.56 362 GLN A C 1
ATOM 2797 O O . GLN A 1 362 ? -8.641 -4.566 -2.893 1 94.56 362 GLN A O 1
ATOM 2802 N N . GLY A 1 363 ? -8.258 -3.213 -4.602 1 94.88 363 GLY A N 1
ATOM 2803 C CA . GLY A 1 363 ? -7.875 -4.316 -5.465 1 94.88 363 GLY A CA 1
ATOM 2804 C C . GLY A 1 363 ? -6.414 -4.703 -5.324 1 94.88 363 GLY A C 1
ATOM 2805 O O . GLY A 1 363 ? -6.023 -5.82 -5.68 1 94.88 363 GLY A O 1
ATOM 2806 N N . ILE A 1 364 ? -5.602 -3.844 -4.84 1 96.19 364 ILE A N 1
ATOM 2807 C CA . ILE A 1 364 ? -4.176 -4.113 -4.668 1 96.19 364 ILE A CA 1
ATOM 2808 C C . ILE A 1 364 ? -3.961 -5 -3.447 1 96.19 364 ILE A C 1
ATOM 2810 O O . ILE A 1 364 ? -4.496 -4.73 -2.371 1 96.19 364 ILE A O 1
ATOM 2814 N N . GLU A 1 365 ? -3.248 -6.082 -3.643 1 94.75 365 GLU A N 1
ATOM 2815 C CA . GLU A 1 365 ? -2.889 -6.953 -2.531 1 94.75 365 GLU A CA 1
ATOM 2816 C C . GLU A 1 365 ? -1.634 -6.457 -1.819 1 94.75 365 GLU A C 1
ATOM 2818 O O . GLU A 1 365 ? -0.555 -7.031 -1.976 1 94.75 365 GLU A O 1
ATOM 2823 N N . TRP A 1 366 ? -1.81 -5.562 -0.954 1 96.44 366 TRP A N 1
ATOM 2824 C CA . TRP A 1 366 ? -0.715 -4.867 -0.286 1 96.44 366 TRP A CA 1
ATOM 2825 C C . TRP A 1 366 ? 0.151 -5.84 0.503 1 96.44 366 TRP A C 1
ATOM 2827 O O . TRP A 1 366 ? 1.376 -5.703 0.542 1 96.44 366 TRP A O 1
ATOM 2837 N N . GLY A 1 367 ? -0.468 -6.789 1.171 1 95.62 367 GLY A N 1
ATOM 2838 C CA . GLY A 1 367 ? 0.291 -7.789 1.905 1 95.62 367 GLY A CA 1
ATOM 2839 C C . GLY A 1 367 ? 1.252 -8.57 1.029 1 95.62 367 GLY A C 1
ATOM 2840 O O . GLY A 1 367 ? 2.385 -8.844 1.431 1 95.62 367 GLY A O 1
ATOM 2841 N N . THR A 1 368 ? 0.82 -8.898 -0.148 1 93.44 368 THR A N 1
ATOM 2842 C CA . THR A 1 368 ? 1.648 -9.625 -1.102 1 93.44 368 THR A CA 1
ATOM 2843 C C . THR A 1 368 ? 2.832 -8.773 -1.554 1 93.44 368 THR A C 1
ATOM 2845 O O . THR A 1 368 ? 3.951 -9.273 -1.682 1 93.44 368 THR A O 1
ATOM 2848 N N . LEU A 1 369 ? 2.582 -7.484 -1.787 1 96.31 369 LEU A N 1
ATOM 2849 C CA . LEU A 1 369 ? 3.66 -6.594 -2.199 1 96.31 369 LEU A CA 1
ATOM 2850 C C . LEU A 1 369 ? 4.727 -6.492 -1.113 1 96.31 369 LEU A C 1
ATOM 2852 O O . LEU A 1 369 ? 5.922 -6.508 -1.409 1 96.31 369 LEU A O 1
ATOM 2856 N N . ILE A 1 370 ? 4.312 -6.438 0.126 1 97 370 ILE A N 1
ATOM 2857 C CA . ILE A 1 370 ? 5.234 -6.348 1.252 1 97 370 ILE A CA 1
ATOM 2858 C C . ILE A 1 370 ? 6.02 -7.652 1.379 1 97 370 ILE A C 1
ATOM 2860 O O . ILE A 1 370 ? 7.234 -7.633 1.606 1 97 370 ILE A O 1
ATOM 2864 N N . LEU A 1 371 ? 5.309 -8.75 1.208 1 95.06 371 LEU A N 1
ATOM 2865 C CA . LEU A 1 371 ? 5.965 -10.055 1.239 1 95.06 371 LEU A CA 1
ATOM 2866 C C . LEU A 1 371 ? 7.047 -10.141 0.165 1 95.06 371 LEU A C 1
ATOM 2868 O O . LEU A 1 371 ? 8.148 -10.625 0.427 1 95.06 371 LEU A O 1
ATOM 2872 N N . PHE A 1 372 ? 6.691 -9.633 -0.999 1 93.75 372 PHE A N 1
ATOM 2873 C CA . PHE A 1 372 ? 7.629 -9.633 -2.115 1 93.75 372 PHE A CA 1
ATOM 2874 C C . PHE A 1 372 ? 8.859 -8.781 -1.789 1 93.75 372 PHE A C 1
ATOM 2876 O O . PHE A 1 372 ? 9.992 -9.211 -2.018 1 93.75 372 PHE A O 1
ATOM 2883 N N . GLY A 1 373 ? 8.648 -7.609 -1.319 1 96.06 373 GLY A N 1
ATOM 2884 C CA . GLY A 1 373 ? 9.75 -6.742 -0.938 1 96.06 373 GLY A CA 1
ATOM 2885 C C . GLY A 1 373 ? 10.648 -7.348 0.125 1 96.06 373 GLY A C 1
ATOM 2886 O O . GLY A 1 373 ? 11.875 -7.32 -0 1 96.06 373 GLY A O 1
ATOM 2887 N N . GLY A 1 374 ? 10.031 -7.926 1.165 1 96.62 374 GLY A N 1
ATOM 2888 C CA . GLY A 1 374 ? 10.797 -8.57 2.221 1 96.62 374 GLY A CA 1
ATOM 2889 C C . GLY A 1 374 ? 11.633 -9.734 1.722 1 96.62 374 GLY A C 1
ATOM 2890 O O . GLY A 1 374 ? 12.789 -9.891 2.117 1 96.62 374 GLY A O 1
ATOM 2891 N N . GLY A 1 375 ? 11.039 -10.562 0.867 1 95.19 375 GLY A N 1
ATOM 2892 C CA . GLY A 1 375 ? 11.781 -11.68 0.301 1 95.19 375 GLY A CA 1
ATOM 2893 C C . GLY A 1 375 ? 12.977 -11.25 -0.522 1 95.19 375 GLY A C 1
ATOM 2894 O O . GLY A 1 375 ? 14.078 -11.781 -0.357 1 95.19 375 GLY A O 1
ATOM 2895 N N . LEU A 1 376 ? 12.727 -10.273 -1.355 1 95.5 376 LEU A N 1
ATOM 2896 C CA . LEU A 1 376 ? 13.805 -9.773 -2.195 1 95.5 376 LEU A CA 1
ATOM 2897 C C . LEU A 1 376 ? 14.898 -9.133 -1.346 1 95.5 376 LEU A C 1
ATOM 2899 O O . LEU A 1 376 ? 16.094 -9.258 -1.657 1 95.5 376 LEU A O 1
ATOM 2903 N N . ALA A 1 377 ? 14.461 -8.438 -0.309 1 97.06 377 ALA A N 1
ATOM 2904 C CA . ALA A 1 377 ? 15.422 -7.816 0.594 1 97.06 377 ALA A CA 1
ATOM 2905 C C . ALA A 1 377 ? 16.312 -8.867 1.252 1 97.06 377 ALA A C 1
ATOM 2907 O O . ALA A 1 377 ? 17.531 -8.734 1.276 1 97.06 377 ALA A O 1
ATOM 2908 N N . MET A 1 378 ? 15.711 -9.922 1.742 1 96.5 378 MET A N 1
ATOM 2909 C CA . MET A 1 378 ? 16.453 -10.992 2.404 1 96.5 378 MET A CA 1
ATOM 2910 C C . MET A 1 378 ? 17.375 -11.695 1.423 1 96.5 378 MET A C 1
ATOM 2912 O O . MET A 1 378 ? 18.547 -11.938 1.732 1 96.5 378 MET A O 1
ATOM 2916 N N . GLY A 1 379 ? 16.859 -12.031 0.264 1 94 379 GLY A N 1
ATOM 2917 C CA . GLY A 1 379 ? 17.688 -12.648 -0.761 1 94 379 GLY A CA 1
ATOM 2918 C C . GLY A 1 379 ? 18.859 -11.789 -1.166 1 94 379 GLY A C 1
ATOM 2919 O O . GLY A 1 379 ? 19.984 -12.289 -1.315 1 94 379 GLY A O 1
ATOM 2920 N N . GLY A 1 380 ? 18.594 -10.508 -1.364 1 93.81 380 GLY A N 1
ATOM 2921 C CA . GLY A 1 380 ? 19.672 -9.594 -1.713 1 93.81 380 GLY A CA 1
ATOM 2922 C C . GLY A 1 380 ? 20.734 -9.492 -0.642 1 93.81 380 GLY A C 1
ATOM 2923 O O . GLY A 1 380 ? 21.938 -9.438 -0.951 1 93.81 380 GLY A O 1
ATOM 2924 N N . MET A 1 381 ? 20.344 -9.484 0.595 1 96.31 381 MET A N 1
ATOM 2925 C CA . MET A 1 381 ? 21.297 -9.391 1.697 1 96.31 381 MET A CA 1
ATOM 2926 C C . MET A 1 381 ? 22.141 -10.656 1.8 1 96.31 381 MET A C 1
ATOM 2928 O O . MET A 1 381 ? 23.312 -10.602 2.166 1 96.31 381 MET A O 1
ATOM 2932 N N . MET A 1 382 ? 21.562 -11.805 1.461 1 95 382 MET A N 1
ATOM 2933 C CA . MET A 1 382 ? 22.344 -13.039 1.438 1 95 382 MET A CA 1
ATOM 2934 C C . MET A 1 382 ? 23.5 -12.93 0.462 1 95 382 MET A C 1
ATOM 2936 O O . MET A 1 382 ? 24.625 -13.344 0.775 1 95 382 MET A O 1
ATOM 2940 N N . TYR A 1 383 ? 23.188 -12.383 -0.607 1 90.31 383 TYR A N 1
ATOM 2941 C CA . TYR A 1 383 ? 24.219 -12.227 -1.631 1 90.31 383 TYR A CA 1
ATOM 2942 C C . TYR A 1 383 ? 25.281 -11.242 -1.179 1 90.31 383 TYR A C 1
ATOM 2944 O O . TYR A 1 383 ? 26.484 -11.523 -1.289 1 90.31 383 TYR A O 1
ATOM 2952 N N . LYS A 1 384 ? 24.906 -10.125 -0.616 1 91.75 384 LYS A N 1
ATOM 2953 C CA . LYS A 1 384 ? 25.828 -9.055 -0.251 1 91.75 384 LYS A CA 1
ATOM 2954 C C . LYS A 1 384 ? 26.734 -9.469 0.902 1 91.75 384 LYS A C 1
ATOM 2956 O O . LYS A 1 384 ? 27.891 -9.047 0.979 1 91.75 384 LYS A O 1
ATOM 2961 N N . THR A 1 385 ? 26.234 -10.352 1.757 1 95 385 THR A N 1
ATOM 2962 C CA . THR A 1 385 ? 27 -10.727 2.945 1 95 385 THR A CA 1
ATOM 2963 C C . THR A 1 385 ? 27.859 -11.953 2.672 1 95 385 THR A C 1
ATOM 2965 O O . THR A 1 385 ? 28.672 -12.344 3.504 1 95 385 THR A O 1
ATOM 2968 N N . GLY A 1 386 ? 27.609 -12.633 1.537 1 92.56 386 GLY A N 1
ATOM 2969 C CA . GLY A 1 386 ? 28.328 -13.852 1.229 1 92.56 386 GLY A CA 1
ATOM 2970 C C . GLY A 1 386 ? 27.672 -15.094 1.802 1 92.56 386 GLY A C 1
ATOM 2971 O O . GLY A 1 386 ? 28.141 -16.219 1.582 1 92.56 386 GLY A O 1
ATOM 2972 N N . LEU A 1 387 ? 26.609 -14.93 2.457 1 94.81 387 LEU A N 1
ATOM 2973 C CA . LEU A 1 387 ? 25.891 -16.047 3.027 1 94.81 387 LEU A CA 1
ATOM 2974 C C . LEU A 1 387 ? 25.406 -17 1.933 1 94.81 387 LEU A C 1
ATOM 2976 O O . LEU A 1 387 ? 25.359 -18.219 2.135 1 94.81 387 LEU A O 1
ATOM 2980 N N . SER A 1 388 ? 25.031 -16.469 0.819 1 92.75 388 SER A N 1
ATOM 2981 C CA . SER A 1 388 ? 24.516 -17.25 -0.291 1 92.75 388 SER A CA 1
ATOM 2982 C C . SER A 1 388 ? 25.531 -18.297 -0.749 1 92.75 388 SER A C 1
ATOM 2984 O O . SER A 1 388 ? 25.172 -19.453 -1.005 1 92.75 388 SER A O 1
ATOM 2986 N N . GLN A 1 389 ? 26.734 -17.875 -0.817 1 92.25 389 GLN A N 1
ATOM 2987 C CA . GLN A 1 389 ? 27.781 -18.812 -1.235 1 92.25 389 GLN A CA 1
ATOM 2988 C C . GLN A 1 389 ? 27.953 -19.938 -0.224 1 92.25 389 GLN A C 1
ATOM 2990 O O . GLN A 1 389 ? 28.062 -21.109 -0.604 1 92.25 389 GLN A O 1
ATOM 2995 N N . TRP A 1 390 ? 27.969 -19.594 0.982 1 93.88 390 TRP A N 1
ATOM 2996 C CA . TRP A 1 390 ? 28.141 -20.578 2.043 1 93.88 390 TRP A CA 1
ATOM 2997 C C . TRP A 1 390 ? 27 -21.594 2.043 1 93.88 390 TRP A C 1
ATOM 2999 O O . TRP A 1 390 ? 27.234 -22.797 2.1 1 93.88 390 TRP A O 1
ATOM 3009 N N . VAL A 1 391 ? 25.812 -21.156 1.979 1 93.88 391 VAL A N 1
ATOM 3010 C CA . VAL A 1 391 ? 24.625 -22.016 1.965 1 93.88 391 VAL A CA 1
ATOM 3011 C C . VAL A 1 391 ? 24.625 -22.859 0.701 1 93.88 391 VAL A C 1
ATOM 3013 O O . VAL A 1 391 ? 24.344 -24.062 0.755 1 93.88 391 VAL A O 1
ATOM 3016 N N . GLY A 1 392 ? 24.922 -22.234 -0.372 1 93.06 392 GLY A N 1
ATOM 3017 C CA . GLY A 1 392 ? 24.984 -22.969 -1.633 1 93.06 392 GLY A CA 1
ATOM 3018 C C . GLY A 1 392 ? 25.969 -24.109 -1.618 1 93.06 392 GLY A C 1
ATOM 3019 O O . GLY A 1 392 ? 25.641 -25.219 -2.053 1 93.06 392 GLY A O 1
ATOM 3020 N N . ASP A 1 393 ? 27.109 -23.828 -1.111 1 93.62 393 ASP A N 1
ATOM 3021 C CA . ASP A 1 393 ? 28.141 -24.844 -1.029 1 93.62 393 ASP A CA 1
ATOM 3022 C C . ASP A 1 393 ? 27.703 -26 -0.138 1 93.62 393 ASP A C 1
ATOM 3024 O O . ASP A 1 393 ? 28 -27.172 -0.431 1 93.62 393 ASP A O 1
ATOM 3028 N N . LEU A 1 394 ? 27.031 -25.672 0.88 1 92.62 394 LEU A N 1
ATOM 3029 C CA . LEU A 1 394 ? 26.531 -26.703 1.792 1 92.62 394 LEU A CA 1
ATOM 3030 C C . LEU A 1 394 ? 25.5 -27.594 1.103 1 92.62 394 LEU A C 1
ATOM 3032 O O . LEU A 1 394 ? 25.531 -28.812 1.265 1 92.62 394 LEU A O 1
ATOM 3036 N N . ILE A 1 395 ? 24.625 -26.953 0.35 1 92.69 395 ILE A N 1
ATOM 3037 C CA . ILE A 1 395 ? 23.578 -27.688 -0.334 1 92.69 395 ILE A CA 1
ATOM 3038 C C . ILE A 1 395 ? 24.188 -28.578 -1.419 1 92.69 395 ILE A C 1
ATOM 3040 O O . ILE A 1 395 ? 23.859 -29.75 -1.532 1 92.69 395 ILE A O 1
ATOM 3044 N N . VAL A 1 396 ? 25.094 -28.016 -2.119 1 93.06 396 VAL A N 1
ATOM 3045 C CA . VAL A 1 396 ? 25.75 -28.75 -3.201 1 93.06 396 VAL A CA 1
ATOM 3046 C C . VAL A 1 396 ? 26.531 -29.938 -2.631 1 93.06 396 VAL A C 1
ATOM 3048 O O . VAL A 1 396 ? 26.484 -31.031 -3.184 1 93.06 396 VAL A O 1
ATOM 3051 N N . SER A 1 397 ? 27.234 -29.688 -1.574 1 93.31 397 SER A N 1
ATOM 3052 C CA . SER A 1 397 ? 27.984 -30.75 -0.922 1 93.31 397 SER A CA 1
ATOM 3053 C C . SER A 1 397 ? 27.047 -31.859 -0.445 1 93.31 397 SER A C 1
ATOM 3055 O O . SER A 1 397 ? 27.375 -33.062 -0.563 1 93.31 397 SER A O 1
ATOM 3057 N N . SER A 1 398 ? 25.922 -31.484 0.059 1 91.19 398 SER A N 1
ATOM 3058 C CA . SER A 1 398 ? 24.953 -32.469 0.555 1 91.19 398 SER A CA 1
ATOM 3059 C C . SER A 1 398 ? 24.344 -33.281 -0.587 1 91.19 398 SER A C 1
ATOM 3061 O O . SER A 1 398 ? 23.859 -34.375 -0.375 1 91.19 398 SER A O 1
ATOM 3063 N N . MET A 1 399 ? 24.406 -32.688 -1.769 1 90.12 399 MET A N 1
ATOM 3064 C CA . MET A 1 399 ? 23.859 -33.344 -2.941 1 90.12 399 MET A CA 1
ATOM 3065 C C . MET A 1 399 ? 24.938 -34.156 -3.66 1 90.12 399 MET A C 1
ATOM 3067 O O . MET A 1 399 ? 24.734 -34.594 -4.793 1 90.12 399 MET A O 1
ATOM 3071 N N . GLY A 1 400 ? 26.125 -34.312 -3.094 1 89.5 400 GLY A N 1
ATOM 3072 C CA . GLY A 1 400 ? 27.172 -35.156 -3.648 1 89.5 400 GLY A CA 1
ATOM 3073 C C . GLY A 1 400 ? 28.25 -34.344 -4.363 1 89.5 400 GLY A C 1
ATOM 3074 O O . GLY A 1 400 ? 29.094 -34.938 -5.055 1 89.5 400 GLY A O 1
ATOM 3075 N N . GLY A 1 401 ? 28.219 -33.031 -4.234 1 88.06 401 GLY A N 1
ATOM 3076 C CA . GLY A 1 401 ? 29.297 -32.188 -4.727 1 88.06 401 GLY A CA 1
ATOM 3077 C C . GLY A 1 401 ? 29.109 -31.766 -6.168 1 88.06 401 GLY A C 1
ATOM 3078 O O . GLY A 1 401 ? 29.578 -30.703 -6.574 1 88.06 401 GLY A O 1
ATOM 3079 N N . ALA A 1 402 ? 28.406 -32.656 -6.961 1 89 402 ALA A N 1
ATOM 3080 C CA . ALA A 1 402 ? 28.188 -32.312 -8.359 1 89 402 ALA A CA 1
ATOM 3081 C C . ALA A 1 402 ? 26.781 -32.719 -8.805 1 89 402 ALA A C 1
ATOM 3083 O O . ALA A 1 402 ? 26.609 -33.562 -9.68 1 89 402 ALA A O 1
ATOM 3084 N N . PRO A 1 403 ? 25.922 -31.984 -8.242 1 91.75 403 PRO A N 1
ATOM 3085 C CA . PRO A 1 403 ? 24.547 -32.344 -8.609 1 91.75 403 PRO A CA 1
ATOM 3086 C C . PRO A 1 403 ? 24.219 -31.984 -10.062 1 91.75 403 PRO A C 1
ATOM 3088 O O . PRO A 1 403 ? 24.703 -30.984 -10.586 1 91.75 403 PRO A O 1
ATOM 3091 N N . SER A 1 404 ? 23.469 -32.906 -10.656 1 93.75 404 SER A N 1
ATOM 3092 C CA . SER A 1 404 ? 23 -32.594 -12.008 1 93.75 404 SER A CA 1
ATOM 3093 C C . SER A 1 404 ? 21.891 -31.547 -11.984 1 93.75 404 SER A C 1
ATOM 3095 O O . SER A 1 404 ? 21.234 -31.344 -10.961 1 93.75 404 SER A O 1
ATOM 3097 N N . GLU A 1 405 ? 21.719 -30.875 -13.07 1 94.5 405 GLU A N 1
ATOM 3098 C CA . GLU A 1 405 ? 20.672 -29.875 -13.219 1 94.5 405 GLU A CA 1
ATOM 3099 C C . GLU A 1 405 ? 19.297 -30.5 -13 1 94.5 405 GLU A C 1
ATOM 3101 O O . GLU A 1 405 ? 18.422 -29.906 -12.359 1 94.5 405 GLU A O 1
ATOM 3106 N N . VAL A 1 406 ? 19.125 -31.672 -13.5 1 95.19 406 VAL A N 1
ATOM 3107 C CA . VAL A 1 406 ? 17.844 -32.375 -13.375 1 95.19 406 VAL A CA 1
ATOM 3108 C C . VAL A 1 406 ? 17.547 -32.656 -11.898 1 95.19 406 VAL A C 1
ATOM 3110 O O . VAL A 1 406 ? 16.422 -32.438 -11.438 1 95.19 406 VAL A O 1
ATOM 3113 N N . ALA A 1 407 ? 18.547 -33.125 -11.234 1 94.38 407 ALA A N 1
ATOM 3114 C CA . ALA A 1 407 ? 18.375 -33.406 -9.812 1 94.38 407 ALA A CA 1
ATOM 3115 C C . ALA A 1 407 ? 18.016 -32.156 -9.023 1 94.38 407 ALA A C 1
ATOM 3117 O O . ALA A 1 407 ? 17.156 -32.188 -8.141 1 94.38 407 ALA A O 1
ATOM 3118 N N . MET A 1 408 ? 18.656 -31.125 -9.32 1 95.12 408 MET A N 1
ATOM 3119 C CA . MET A 1 408 ? 18.422 -29.875 -8.617 1 95.12 408 MET A CA 1
ATOM 3120 C C . MET A 1 408 ? 17 -29.375 -8.867 1 95.12 408 MET A C 1
ATOM 3122 O O . MET A 1 408 ? 16.281 -29.016 -7.93 1 95.12 408 MET A O 1
ATOM 3126 N N . VAL A 1 409 ? 16.578 -29.344 -10.133 1 96.75 409 VAL A N 1
ATOM 3127 C CA . VAL A 1 409 ? 15.227 -28.906 -10.477 1 96.75 409 VAL A CA 1
ATOM 3128 C C . VAL A 1 409 ? 14.195 -29.812 -9.812 1 96.75 409 VAL A C 1
ATOM 3130 O O . VAL A 1 409 ? 13.195 -29.328 -9.273 1 96.75 409 VAL A O 1
ATOM 3133 N N . ALA A 1 410 ? 14.484 -31.062 -9.852 1 96.31 410 ALA A N 1
ATOM 3134 C CA . ALA A 1 410 ? 13.555 -32.031 -9.289 1 96.31 410 ALA A CA 1
ATOM 3135 C C . ALA A 1 410 ? 13.414 -31.844 -7.777 1 96.31 410 ALA A C 1
ATOM 3137 O O . ALA A 1 410 ? 12.297 -31.781 -7.258 1 96.31 410 ALA A O 1
ATOM 3138 N N . ILE A 1 411 ? 14.492 -31.734 -7.09 1 95.75 411 ILE A N 1
ATOM 3139 C CA . ILE A 1 411 ? 14.484 -31.656 -5.633 1 95.75 411 ILE A CA 1
ATOM 3140 C C . ILE A 1 411 ? 13.781 -30.375 -5.191 1 95.75 411 ILE A C 1
ATOM 3142 O O . ILE A 1 411 ? 12.906 -30.406 -4.32 1 95.75 411 ILE A O 1
ATOM 3146 N N . PHE A 1 412 ? 14.141 -29.281 -5.777 1 96.94 412 PHE A N 1
ATOM 3147 C CA . PHE A 1 412 ? 13.578 -28 -5.332 1 96.94 412 PHE A CA 1
ATOM 3148 C C . PHE A 1 412 ? 12.133 -27.859 -5.801 1 96.94 412 PHE A C 1
ATOM 3150 O O . PHE A 1 412 ? 11.328 -27.203 -5.145 1 96.94 412 PHE A O 1
ATOM 3157 N N . SER A 1 413 ? 11.758 -28.469 -6.926 1 97.25 413 SER A N 1
ATOM 3158 C CA . SER A 1 413 ? 10.359 -28.484 -7.352 1 97.25 413 SER A CA 1
ATOM 3159 C C . SER A 1 413 ? 9.492 -29.266 -6.363 1 97.25 413 SER A C 1
ATOM 3161 O O . SER A 1 413 ? 8.414 -28.797 -5.988 1 97.25 413 SER A O 1
ATOM 3163 N N . VAL A 1 414 ? 9.992 -30.375 -5.965 1 96.19 414 VAL A N 1
ATOM 3164 C CA . VAL A 1 414 ? 9.25 -31.203 -5.023 1 96.19 414 VAL A CA 1
ATOM 3165 C C . VAL A 1 414 ? 9.156 -30.5 -3.672 1 96.19 414 VAL A C 1
ATOM 3167 O O . VAL A 1 414 ? 8.102 -30.516 -3.025 1 96.19 414 VAL A O 1
ATOM 3170 N N . MET A 1 415 ? 10.227 -29.891 -3.324 1 95.38 415 MET A N 1
ATOM 3171 C CA . MET A 1 415 ? 10.219 -29.141 -2.068 1 95.38 415 MET A CA 1
ATOM 3172 C C . MET A 1 415 ? 9.211 -28 -2.117 1 95.38 415 MET A C 1
ATOM 3174 O O . MET A 1 415 ? 8.453 -27.781 -1.163 1 95.38 415 MET A O 1
ATOM 3178 N N . ALA A 1 416 ? 9.234 -27.281 -3.207 1 96.12 416 ALA A N 1
ATOM 3179 C CA . ALA A 1 416 ? 8.305 -26.172 -3.379 1 96.12 416 ALA A CA 1
ATOM 3180 C C . ALA A 1 416 ? 6.859 -26.672 -3.34 1 96.12 416 ALA A C 1
ATOM 3182 O O . ALA A 1 416 ? 6 -26.031 -2.721 1 96.12 416 ALA A O 1
ATOM 3183 N N . LEU A 1 417 ? 6.602 -27.734 -3.951 1 96.06 417 LEU A N 1
ATOM 3184 C CA . LEU A 1 417 ? 5.266 -28.312 -3.975 1 96.06 417 LEU A CA 1
ATOM 3185 C C . LEU A 1 417 ? 4.824 -28.719 -2.572 1 96.06 417 LEU A C 1
ATOM 3187 O O . LEU A 1 417 ? 3.725 -28.375 -2.137 1 96.06 417 LEU A O 1
ATOM 3191 N N . LEU A 1 418 ? 5.633 -29.438 -1.896 1 94.19 418 LEU A N 1
ATOM 3192 C CA . LEU A 1 418 ? 5.281 -29.953 -0.578 1 94.19 418 LEU A CA 1
ATOM 3193 C C . LEU A 1 418 ? 5.051 -28.812 0.412 1 94.19 418 LEU A C 1
ATOM 3195 O O . LEU A 1 418 ? 4.109 -28.859 1.206 1 94.19 418 LEU A O 1
ATOM 3199 N N . LEU A 1 419 ? 5.91 -27.875 0.283 1 92.44 419 LEU A N 1
ATOM 3200 C CA . LEU A 1 419 ? 5.738 -26.719 1.172 1 92.44 419 LEU A CA 1
ATOM 3201 C C . LEU A 1 419 ? 4.473 -25.953 0.814 1 92.44 419 LEU A C 1
ATOM 3203 O O . LEU A 1 419 ? 3.797 -25.406 1.697 1 92.44 419 LEU A O 1
ATOM 3207 N N . SER A 1 420 ? 4.18 -25.859 -0.418 1 92.25 420 SER A N 1
ATOM 3208 C CA . SER A 1 420 ? 3.018 -25.109 -0.891 1 92.25 420 SER A CA 1
ATOM 3209 C C . SER A 1 420 ? 1.716 -25.781 -0.471 1 92.25 420 SER A C 1
ATOM 3211 O O . SER A 1 420 ? 0.672 -25.141 -0.39 1 92.25 420 SER A O 1
ATOM 3213 N N . GLU A 1 421 ? 1.769 -27.094 -0.192 1 91 421 GLU A N 1
ATOM 3214 C CA . GLU A 1 421 ? 0.585 -27.812 0.273 1 91 421 GLU A CA 1
ATOM 3215 C C . GLU A 1 421 ? 0.24 -27.422 1.711 1 91 421 GLU A C 1
ATOM 3217 O O . GLU A 1 421 ? -0.918 -27.516 2.121 1 91 421 GLU A O 1
ATOM 3222 N N . LEU A 1 422 ? 1.246 -26.938 2.361 1 83.38 422 LEU A N 1
ATOM 3223 C CA . LEU A 1 422 ? 1.05 -26.703 3.787 1 83.38 422 LEU A CA 1
ATOM 3224 C C . LEU A 1 422 ? 1 -25.203 4.082 1 83.38 422 LEU A C 1
ATOM 3226 O O . LEU A 1 422 ? 0.535 -24.797 5.148 1 83.38 422 LEU A O 1
ATOM 3230 N N . THR A 1 423 ? 1.561 -24.484 3.17 1 85.38 423 THR A N 1
ATOM 3231 C CA . THR A 1 423 ? 1.6 -23.031 3.322 1 85.38 423 THR A CA 1
ATOM 3232 C C . THR A 1 423 ? 1.168 -22.344 2.033 1 85.38 423 THR A C 1
ATOM 3234 O O . THR A 1 423 ? 0.816 -23 1.055 1 85.38 423 THR A O 1
ATOM 3237 N N . SER A 1 424 ? 1.12 -21.062 2.1 1 86.31 424 SER A N 1
ATOM 3238 C CA . SER A 1 424 ? 0.757 -20.344 0.883 1 86.31 424 SER A CA 1
ATOM 3239 C C . SER A 1 424 ? 1.823 -20.516 -0.195 1 86.31 424 SER A C 1
ATOM 3241 O O . SER A 1 424 ? 3.006 -20.672 0.114 1 86.31 424 SER A O 1
ATOM 3243 N N . HIS A 1 425 ? 1.357 -20.516 -1.438 1 92.5 425 HIS A N 1
ATOM 3244 C CA . HIS A 1 425 ? 2.258 -20.625 -2.578 1 92.5 425 HIS A CA 1
ATOM 3245 C C . HIS A 1 425 ? 3.322 -19.531 -2.559 1 92.5 425 HIS A C 1
ATOM 3247 O O . HIS A 1 425 ? 4.492 -19.797 -2.854 1 92.5 425 HIS A O 1
ATOM 3253 N N . THR A 1 426 ? 2.902 -18.391 -2.094 1 89.5 426 THR A N 1
ATOM 3254 C CA . THR A 1 426 ? 3.779 -17.234 -2.043 1 89.5 426 THR A CA 1
ATOM 3255 C C . THR A 1 426 ? 4.871 -17.422 -0.993 1 89.5 426 THR A C 1
ATOM 3257 O O . THR A 1 426 ? 6.047 -17.172 -1.263 1 89.5 426 THR A O 1
ATOM 3260 N N . ALA A 1 427 ? 4.484 -17.875 0.139 1 87.56 427 ALA A N 1
ATOM 3261 C CA . ALA A 1 427 ? 5.426 -18.094 1.233 1 87.56 427 ALA A CA 1
ATOM 3262 C C . ALA A 1 427 ? 6.422 -19.188 0.89 1 87.56 427 ALA A C 1
ATOM 3264 O O . ALA A 1 427 ? 7.617 -19.062 1.161 1 87.56 427 ALA A O 1
ATOM 3265 N N . ALA A 1 428 ? 5.949 -20.219 0.309 1 92.69 428 ALA A N 1
ATOM 3266 C CA . ALA A 1 428 ? 6.805 -21.344 -0.076 1 92.69 428 ALA A CA 1
ATOM 3267 C C . ALA A 1 428 ? 7.875 -20.891 -1.069 1 92.69 428 ALA A C 1
ATOM 3269 O O . ALA A 1 428 ? 9.055 -21.234 -0.918 1 92.69 428 ALA A O 1
ATOM 3270 N N . THR A 1 429 ? 7.469 -20.156 -2.016 1 95.19 429 THR A N 1
ATOM 3271 C CA . THR A 1 429 ? 8.383 -19.688 -3.049 1 95.19 429 THR A CA 1
ATOM 3272 C C . THR A 1 429 ? 9.43 -18.734 -2.455 1 95.19 429 THR A C 1
ATOM 3274 O O . THR A 1 429 ? 10.609 -18.812 -2.803 1 95.19 429 THR A O 1
ATOM 3277 N N . ASN A 1 430 ? 9.016 -17.922 -1.561 1 91.75 430 ASN A N 1
ATOM 3278 C CA . ASN A 1 430 ? 9.922 -16.969 -0.929 1 91.75 430 ASN A CA 1
ATOM 3279 C C . ASN A 1 430 ? 10.992 -17.672 -0.099 1 91.75 430 ASN A C 1
ATOM 3281 O O . ASN A 1 430 ? 12.117 -17.188 0.019 1 91.75 430 ASN A O 1
ATOM 3285 N N . MET A 1 431 ? 10.625 -18.781 0.397 1 90 431 MET A N 1
ATOM 3286 C CA . MET A 1 431 ? 11.539 -19.516 1.262 1 90 431 MET A CA 1
ATOM 3287 C C . MET A 1 431 ? 12.523 -20.344 0.436 1 90 431 MET A C 1
ATOM 3289 O O . MET A 1 431 ? 13.727 -20.312 0.687 1 90 431 MET A O 1
ATOM 3293 N N . ILE A 1 432 ? 12.031 -20.969 -0.542 1 94.25 432 ILE A N 1
ATOM 3294 C CA . ILE A 1 432 ? 12.82 -21.953 -1.278 1 94.25 432 ILE A CA 1
ATOM 3295 C C . ILE A 1 432 ? 13.633 -21.25 -2.363 1 94.25 432 ILE A C 1
ATOM 3297 O O . ILE A 1 432 ? 14.734 -21.688 -2.701 1 94.25 432 ILE A O 1
ATOM 3301 N N . GLY A 1 433 ? 13.156 -20.156 -2.846 1 95.56 433 GLY A N 1
ATOM 3302 C CA . GLY A 1 433 ? 13.734 -19.469 -3.988 1 95.56 433 GLY A CA 1
ATOM 3303 C C . GLY A 1 433 ? 15.203 -19.125 -3.801 1 95.56 433 GLY A C 1
ATOM 3304 O O . GLY A 1 433 ? 16.062 -19.594 -4.555 1 95.56 433 GLY A O 1
ATOM 3305 N N . PRO A 1 434 ? 15.453 -18.391 -2.742 1 94.19 434 PRO A N 1
ATOM 3306 C CA . PRO A 1 434 ? 16.844 -18.016 -2.529 1 94.19 434 PRO A CA 1
ATOM 3307 C C . PRO A 1 434 ? 17.766 -19.219 -2.303 1 94.19 434 PRO A C 1
ATOM 3309 O O . PRO A 1 434 ? 18.922 -19.203 -2.738 1 94.19 434 PRO A O 1
ATOM 3312 N N . LEU A 1 435 ? 17.266 -20.234 -1.658 1 93.25 435 LEU A N 1
ATOM 3313 C CA . LEU A 1 435 ? 18.047 -21.438 -1.409 1 93.25 435 LEU A CA 1
ATOM 3314 C C . LEU A 1 435 ? 18.406 -22.141 -2.717 1 93.25 435 LEU A C 1
ATOM 3316 O O . LEU A 1 435 ? 19.562 -22.547 -2.922 1 93.25 435 LEU A O 1
ATOM 3320 N N . ALA A 1 436 ? 17.469 -22.234 -3.539 1 96.12 436 ALA A N 1
ATOM 3321 C CA . ALA A 1 436 ? 17.656 -22.922 -4.812 1 96.12 436 ALA A CA 1
ATOM 3322 C C . ALA A 1 436 ? 18.609 -22.141 -5.715 1 96.12 436 ALA A C 1
ATOM 3324 O O . ALA A 1 436 ? 19.484 -22.719 -6.367 1 96.12 436 ALA A O 1
ATOM 3325 N N . ILE A 1 437 ? 18.438 -20.875 -5.762 1 96.19 437 ILE A N 1
ATOM 3326 C CA . ILE A 1 437 ? 19.266 -20.031 -6.617 1 96.19 437 ILE A CA 1
ATOM 3327 C C . ILE A 1 437 ? 20.719 -20.078 -6.137 1 96.19 437 ILE A C 1
ATOM 3329 O O . ILE A 1 437 ? 21.641 -20.219 -6.941 1 96.19 437 ILE A O 1
ATOM 3333 N N . THR A 1 438 ? 20.891 -20.016 -4.848 1 94.56 438 THR A N 1
ATOM 3334 C CA . THR A 1 438 ? 22.234 -20.094 -4.277 1 94.56 438 THR A CA 1
ATOM 3335 C C . THR A 1 438 ? 22.875 -21.438 -4.574 1 94.56 438 THR A C 1
ATOM 3337 O O . THR A 1 438 ? 24.078 -21.5 -4.887 1 94.56 438 THR A O 1
ATOM 3340 N N . ALA A 1 439 ? 22.156 -22.422 -4.453 1 95 439 ALA A N 1
ATOM 3341 C CA . ALA A 1 439 ? 22.672 -23.766 -4.75 1 95 439 ALA A CA 1
ATOM 3342 C C . ALA A 1 439 ? 23.078 -23.875 -6.219 1 95 439 ALA A C 1
ATOM 3344 O O . ALA A 1 439 ? 24.125 -24.438 -6.531 1 95 439 ALA A O 1
ATOM 3345 N N . ALA A 1 440 ? 22.234 -23.406 -7.074 1 95.69 440 ALA A N 1
ATOM 3346 C CA . ALA A 1 440 ? 22.516 -23.469 -8.508 1 95.69 440 ALA A CA 1
ATOM 3347 C C . ALA A 1 440 ? 23.797 -22.703 -8.836 1 95.69 440 ALA A C 1
ATOM 3349 O O . ALA A 1 440 ? 24.656 -23.219 -9.555 1 95.69 440 ALA A O 1
ATOM 3350 N N . LEU A 1 441 ? 23.938 -21.562 -8.289 1 93.62 441 LEU A N 1
ATOM 3351 C CA . LEU A 1 441 ? 25.109 -20.75 -8.523 1 93.62 441 LEU A CA 1
ATOM 3352 C C . LEU A 1 441 ? 26.375 -21.438 -8.016 1 93.62 441 LEU A C 1
ATOM 3354 O O . LEU A 1 441 ? 27.406 -21.438 -8.688 1 93.62 441 LEU A O 1
ATOM 3358 N N . SER A 1 442 ? 26.266 -22 -6.887 1 93.25 442 SER A N 1
ATOM 3359 C CA . SER A 1 442 ? 27.406 -22.703 -6.297 1 93.25 442 SER A CA 1
ATOM 3360 C C . SER A 1 442 ? 27.797 -23.906 -7.129 1 93.25 442 SER A C 1
ATOM 3362 O O . SER A 1 442 ? 28.969 -24.281 -7.191 1 93.25 442 SER A O 1
ATOM 3364 N N . ALA A 1 443 ? 26.859 -24.516 -7.73 1 94.81 443 ALA A N 1
ATOM 3365 C CA . ALA A 1 443 ? 27.109 -25.703 -8.547 1 94.81 443 ALA A CA 1
ATOM 3366 C C . ALA A 1 443 ? 27.562 -25.328 -9.945 1 94.81 443 ALA A C 1
ATOM 3368 O O . ALA A 1 443 ? 27.906 -26.203 -10.758 1 94.81 443 ALA A O 1
ATOM 3369 N N . GLY A 1 444 ? 27.516 -24.078 -10.203 1 92.69 444 GLY A N 1
ATOM 3370 C CA . GLY A 1 444 ? 27.938 -23.609 -11.516 1 92.69 444 GLY A CA 1
ATOM 3371 C C . GLY A 1 444 ? 26.906 -23.859 -12.602 1 92.69 444 GLY A C 1
ATOM 3372 O O . GLY A 1 444 ? 27.25 -23.984 -13.773 1 92.69 444 GLY A O 1
ATOM 3373 N N . ILE A 1 445 ? 25.734 -24.047 -12.234 1 93.06 445 ILE A N 1
ATOM 3374 C CA . ILE A 1 445 ? 24.672 -24.266 -13.203 1 93.06 445 ILE A CA 1
ATOM 3375 C C . ILE A 1 445 ? 23.781 -23.031 -13.281 1 93.06 445 ILE A C 1
ATOM 3377 O O . ILE A 1 445 ? 23.781 -22.203 -12.367 1 93.06 445 ILE A O 1
ATOM 3381 N N . SER A 1 446 ? 23.047 -22.875 -14.383 1 94.94 446 SER A N 1
ATOM 3382 C CA . SER A 1 446 ? 22.125 -21.766 -14.539 1 94.94 446 SER A CA 1
ATOM 3383 C C . SER A 1 446 ? 21 -21.812 -13.516 1 94.94 446 SER A C 1
ATOM 3385 O O . SER A 1 446 ? 20.375 -22.859 -13.328 1 94.94 446 SER A O 1
ATOM 3387 N N . PRO A 1 447 ? 20.734 -20.719 -12.867 1 96.25 447 PRO A N 1
ATOM 3388 C CA . PRO A 1 447 ? 19.672 -20.719 -11.859 1 96.25 447 PRO A CA 1
ATOM 3389 C C . PRO A 1 447 ? 18.281 -20.594 -12.484 1 96.25 447 PRO A C 1
ATOM 3391 O O . PRO A 1 447 ? 17.281 -20.734 -11.781 1 96.25 447 PRO A O 1
ATOM 3394 N N . VAL A 1 448 ? 18.141 -20.344 -13.781 1 97.25 448 VAL A N 1
ATOM 3395 C CA . VAL A 1 448 ? 16.859 -20.031 -14.422 1 97.25 448 VAL A CA 1
ATOM 3396 C C . VAL A 1 448 ? 15.969 -21.266 -14.406 1 97.25 448 VAL A C 1
ATOM 3398 O O . VAL A 1 448 ? 14.812 -21.203 -13.984 1 97.25 448 VAL A O 1
ATOM 3401 N N . PRO A 1 449 ? 16.516 -22.453 -14.75 1 97.06 449 PRO A N 1
ATOM 3402 C CA . PRO A 1 449 ? 15.641 -23.625 -14.781 1 97.06 449 PRO A CA 1
ATOM 3403 C C . PRO A 1 449 ? 15.086 -23.984 -13.398 1 97.06 449 PRO A C 1
ATOM 3405 O O . PRO A 1 449 ? 13.906 -24.312 -13.273 1 97.06 449 PRO A O 1
ATOM 3408 N N . VAL A 1 450 ? 15.914 -23.953 -12.422 1 97.12 450 VAL A N 1
ATOM 3409 C CA . VAL A 1 450 ? 15.453 -24.297 -11.078 1 97.12 450 VAL A CA 1
ATOM 3410 C C . VAL A 1 450 ? 14.438 -23.266 -10.602 1 97.12 450 VAL A C 1
ATOM 3412 O O . VAL A 1 450 ? 13.484 -23.609 -9.891 1 97.12 450 VAL A O 1
ATOM 3415 N N . SER A 1 451 ? 14.625 -21.984 -10.945 1 97.81 451 SER A N 1
ATOM 3416 C CA . SER A 1 451 ? 13.688 -20.922 -10.586 1 97.81 451 SER A CA 1
ATOM 3417 C C . SER A 1 451 ? 12.32 -21.156 -11.227 1 97.81 451 SER A C 1
ATOM 3419 O O . SER A 1 451 ? 11.289 -21.047 -10.562 1 97.81 451 SER A O 1
ATOM 3421 N N . VAL A 1 452 ? 12.312 -21.5 -12.484 1 97.81 452 VAL A N 1
ATOM 3422 C CA . VAL A 1 452 ? 11.078 -21.781 -13.211 1 97.81 452 VAL A CA 1
ATOM 3423 C C . VAL A 1 452 ? 10.398 -23.016 -12.617 1 97.81 452 VAL A C 1
ATOM 3425 O O . VAL A 1 452 ? 9.18 -23.031 -12.438 1 97.81 452 VAL A O 1
ATOM 3428 N N . GLY A 1 453 ? 11.234 -23.984 -12.336 1 97.88 453 GLY A N 1
ATOM 3429 C CA . GLY A 1 453 ? 10.711 -25.203 -11.711 1 97.88 453 GLY A CA 1
ATOM 3430 C C . GLY A 1 453 ? 9.992 -24.922 -10.398 1 97.88 453 GLY A C 1
ATOM 3431 O O . GLY A 1 453 ? 8.906 -25.453 -10.164 1 97.88 453 GLY A O 1
ATOM 3432 N N . ILE A 1 454 ? 10.562 -24.094 -9.578 1 97.81 454 ILE A N 1
ATOM 3433 C CA . ILE A 1 454 ? 9.992 -23.766 -8.273 1 97.81 454 ILE A CA 1
ATOM 3434 C C . ILE A 1 454 ? 8.68 -23.016 -8.469 1 97.81 454 ILE A C 1
ATOM 3436 O O . ILE A 1 454 ? 7.672 -23.328 -7.832 1 97.81 454 ILE A O 1
ATOM 3440 N N . ALA A 1 455 ? 8.664 -22.031 -9.336 1 97.81 455 ALA A N 1
ATOM 3441 C CA . ALA A 1 455 ? 7.477 -21.203 -9.57 1 97.81 455 ALA A CA 1
ATOM 3442 C C . ALA A 1 455 ? 6.309 -22.062 -10.055 1 97.81 455 ALA A C 1
ATOM 3444 O O . ALA A 1 455 ? 5.191 -21.938 -9.547 1 97.81 455 ALA A O 1
ATOM 3445 N N . LEU A 1 456 ? 6.578 -22.938 -10.984 1 97.75 456 LEU A N 1
ATOM 3446 C CA . LEU A 1 456 ? 5.539 -23.781 -11.562 1 97.75 456 LEU A CA 1
ATOM 3447 C C . LEU A 1 456 ? 5.039 -24.797 -10.547 1 97.75 456 LEU A C 1
ATOM 3449 O O . LEU A 1 456 ? 3.832 -25 -10.398 1 97.75 456 LEU A O 1
ATOM 3453 N N . SER A 1 457 ? 5.961 -25.375 -9.828 1 97.38 457 SER A N 1
ATOM 3454 C CA . SER A 1 457 ? 5.605 -26.422 -8.883 1 97.38 457 SER A CA 1
ATOM 3455 C C . SER A 1 457 ? 4.848 -25.859 -7.684 1 97.38 457 SER A C 1
ATOM 3457 O O . SER A 1 457 ? 3.947 -26.516 -7.148 1 97.38 457 SER A O 1
ATOM 3459 N N . ALA A 1 458 ? 5.25 -24.703 -7.273 1 96 458 ALA A N 1
ATOM 3460 C CA . ALA A 1 458 ? 4.582 -24.078 -6.137 1 96 458 ALA A CA 1
ATOM 3461 C C . ALA A 1 458 ? 3.115 -23.781 -6.449 1 96 458 ALA A C 1
ATOM 3463 O O . ALA A 1 458 ? 2.279 -23.734 -5.543 1 96 458 ALA A O 1
ATOM 3464 N N . SER A 1 459 ? 2.771 -23.688 -7.668 1 94.62 459 SER A N 1
ATOM 3465 C CA . SER A 1 459 ? 1.418 -23.328 -8.078 1 94.62 459 SER A CA 1
ATOM 3466 C C . SER A 1 459 ? 0.534 -24.562 -8.211 1 94.62 459 SER A C 1
ATOM 3468 O O . SER A 1 459 ? -0.666 -24.453 -8.469 1 94.62 459 SER A O 1
ATOM 3470 N N . LEU A 1 460 ? 1.03 -25.844 -8.023 1 92.88 460 LEU A N 1
ATOM 3471 C CA . LEU A 1 460 ? 0.282 -27.078 -8.156 1 92.88 460 LEU A CA 1
ATOM 3472 C C . LEU A 1 460 ? -0.226 -27.562 -6.801 1 92.88 460 LEU A C 1
ATOM 3474 O O . LEU A 1 460 ? -0.582 -28.734 -6.645 1 92.88 460 LEU A O 1
ATOM 3478 N N . GLY A 1 461 ? -0.409 -26.828 -5.777 1 90.88 461 GLY A N 1
ATOM 3479 C CA . GLY A 1 461 ? -0.895 -27.219 -4.461 1 90.88 461 GLY A CA 1
ATOM 3480 C C . GLY A 1 461 ? -2.357 -27.609 -4.461 1 90.88 461 GLY A C 1
ATOM 3481 O O . GLY A 1 461 ? -3.189 -26.953 -3.832 1 90.88 461 GLY A O 1
ATOM 3482 N N . PHE A 1 462 ? -2.684 -28.938 -4.988 1 95.81 462 PHE A N 1
ATOM 3483 C CA . PHE A 1 462 ? -4.066 -29.328 -5.262 1 95.81 462 PHE A CA 1
ATOM 3484 C C . PHE A 1 462 ? -4.57 -30.312 -4.223 1 95.81 462 PHE A C 1
ATOM 3486 O O . PHE A 1 462 ? -5.754 -30.656 -4.207 1 95.81 462 PHE A O 1
ATOM 3493 N N . MET A 1 463 ? -3.779 -30.688 -3.242 1 94.56 463 MET A N 1
ATOM 3494 C CA . MET A 1 463 ? -4.098 -31.828 -2.389 1 94.56 463 MET A CA 1
ATOM 3495 C C . MET A 1 463 ? -4.973 -31.406 -1.217 1 94.56 463 MET A C 1
ATOM 3497 O O . MET A 1 463 ? -5.77 -32.188 -0.713 1 94.56 463 MET A O 1
ATOM 3501 N N . LEU A 1 464 ? -4.801 -30.172 -0.81 1 92.06 464 LEU A N 1
ATOM 3502 C CA . LEU A 1 464 ? -5.477 -29.766 0.417 1 92.06 464 LEU A CA 1
ATOM 3503 C C . LEU A 1 464 ? -6.25 -28.469 0.209 1 92.06 464 LEU A C 1
ATOM 3505 O O . LEU A 1 464 ? -5.805 -27.594 -0.537 1 92.06 464 LEU A O 1
ATOM 3509 N N . PRO A 1 465 ? -7.387 -28.344 0.927 1 91 465 PRO A N 1
ATOM 3510 C CA . PRO A 1 465 ? -8.172 -27.109 0.82 1 91 465 PRO A CA 1
ATOM 3511 C C . PRO A 1 465 ? -7.398 -25.875 1.271 1 91 465 PRO A C 1
ATOM 3513 O O . PRO A 1 465 ? -7.57 -24.797 0.708 1 91 465 PRO A O 1
ATOM 3516 N N . VAL A 1 466 ? -6.477 -26.047 2.154 1 86.5 466 VAL A N 1
ATOM 3517 C CA . VAL A 1 466 ? -5.789 -24.922 2.789 1 86.5 466 VAL A CA 1
ATOM 3518 C C . VAL A 1 466 ? -4.656 -24.438 1.893 1 86.5 466 VAL A C 1
ATOM 3520 O O . VAL A 1 466 ? -4.145 -23.328 2.074 1 86.5 466 VAL A O 1
ATOM 3523 N N . SER A 1 467 ? -4.32 -25.188 0.89 1 90.12 467 SER A N 1
ATOM 3524 C CA . SER A 1 467 ? -3.152 -24.891 0.065 1 90.12 467 SER A CA 1
ATOM 3525 C C . SER A 1 467 ? -3.33 -23.594 -0.713 1 90.12 467 SER A C 1
ATOM 3527 O O . SER A 1 467 ? -2.371 -22.844 -0.909 1 90.12 467 SER A O 1
ATOM 3529 N N . THR A 1 468 ? -4.535 -23.406 -1.219 1 92.5 468 THR A N 1
ATOM 3530 C CA . THR A 1 468 ? -4.816 -22.203 -1.992 1 92.5 468 THR A CA 1
ATOM 3531 C C . THR A 1 468 ? -6.266 -21.766 -1.806 1 92.5 468 THR A C 1
ATOM 3533 O O . THR A 1 468 ? -7.141 -22.594 -1.552 1 92.5 468 THR A O 1
ATOM 3536 N N . PRO A 1 469 ? -6.477 -20.531 -2.012 1 93.19 469 PRO A N 1
ATOM 3537 C CA . PRO A 1 469 ? -7.844 -20.031 -1.854 1 93.19 469 PRO A CA 1
ATOM 3538 C C . PRO A 1 469 ? -8.828 -20.672 -2.824 1 93.19 469 PRO A C 1
ATOM 3540 O O . PRO A 1 469 ? -9.945 -21.016 -2.438 1 93.19 469 PRO A O 1
ATOM 3543 N N . PRO A 1 470 ? -8.469 -20.906 -4.023 1 96.94 470 PRO A N 1
ATOM 3544 C CA . PRO A 1 470 ? -9.398 -21.609 -4.91 1 96.94 470 PRO A CA 1
ATOM 3545 C C . PRO A 1 470 ? -9.836 -22.969 -4.348 1 96.94 470 PRO A C 1
ATOM 3547 O O . PRO A 1 470 ? -11.031 -23.281 -4.375 1 96.94 470 PRO A O 1
ATOM 3550 N N . ASN A 1 471 ? -8.93 -23.734 -3.793 1 96.31 471 ASN A N 1
ATOM 3551 C CA . ASN A 1 471 ? -9.273 -25 -3.172 1 96.31 471 ASN A CA 1
ATOM 3552 C C . ASN A 1 471 ? -10.242 -24.828 -2.012 1 96.31 471 ASN A C 1
ATOM 3554 O O . ASN A 1 471 ? -11.211 -25.578 -1.885 1 96.31 471 ASN A O 1
ATOM 3558 N N . ALA A 1 472 ? -9.992 -23.844 -1.261 1 93.12 472 ALA A N 1
ATOM 3559 C CA . ALA A 1 472 ? -10.82 -23.578 -0.09 1 93.12 472 ALA A CA 1
ATOM 3560 C C . ALA A 1 472 ? -12.234 -23.172 -0.503 1 93.12 472 ALA A C 1
ATOM 3562 O O . ALA A 1 472 ? -13.211 -23.609 0.114 1 93.12 472 ALA A O 1
ATOM 3563 N N . ILE A 1 473 ? -12.289 -22.391 -1.497 1 94.44 473 ILE A N 1
ATOM 3564 C CA . ILE A 1 473 ? -13.57 -21.891 -1.969 1 94.44 473 ILE A CA 1
ATOM 3565 C C . ILE A 1 473 ? -14.453 -23.047 -2.416 1 94.44 473 ILE A C 1
ATOM 3567 O O . ILE A 1 473 ? -15.609 -23.156 -1.988 1 94.44 473 ILE A O 1
ATOM 3571 N N . VAL A 1 474 ? -13.969 -23.906 -3.166 1 95.19 474 VAL A N 1
ATOM 3572 C CA . VAL A 1 474 ? -14.789 -24.984 -3.701 1 95.19 474 VAL A CA 1
ATOM 3573 C C . VAL A 1 474 ? -15.039 -26.031 -2.615 1 95.19 474 VAL A C 1
ATOM 3575 O O . VAL A 1 474 ? -16.109 -26.656 -2.582 1 95.19 474 VAL A O 1
ATOM 3578 N N . TYR A 1 475 ? -14.07 -26.203 -1.768 1 93.25 475 TYR A N 1
ATOM 3579 C CA . TYR A 1 475 ? -14.25 -27.156 -0.683 1 93.25 475 TYR A CA 1
ATOM 3580 C C . TYR A 1 475 ? -15.375 -26.719 0.25 1 93.25 475 TYR A C 1
ATOM 3582 O O . TYR A 1 475 ? -16.109 -27.562 0.788 1 93.25 475 TYR A O 1
ATOM 3590 N N . ALA A 1 476 ? -15.555 -25.484 0.397 1 90.06 476 ALA A N 1
ATOM 3591 C CA . ALA A 1 476 ? -16.578 -24.922 1.278 1 90.06 476 ALA A CA 1
ATOM 3592 C C . ALA A 1 476 ? -17.984 -25.219 0.752 1 90.06 476 ALA A C 1
ATOM 3594 O O . ALA A 1 476 ? -18.969 -25.109 1.486 1 90.06 476 ALA A O 1
ATOM 3595 N N . SER A 1 477 ? -18.062 -25.594 -0.455 1 89.94 477 SER A N 1
ATOM 3596 C CA . SER A 1 477 ? -19.359 -25.938 -1.038 1 89.94 477 SER A CA 1
ATOM 3597 C C . SER A 1 477 ? -19.938 -27.188 -0.373 1 89.94 477 SER A C 1
ATOM 3599 O O . SER A 1 477 ? -21.141 -27.422 -0.433 1 89.94 477 SER A O 1
ATOM 3601 N N . GLY A 1 478 ? -19.031 -28.047 0.133 1 89.75 478 GLY A N 1
ATOM 3602 C CA . GLY A 1 478 ? -19.469 -29.297 0.727 1 89.75 478 GLY A CA 1
ATOM 3603 C C . GLY A 1 478 ? -19.594 -30.422 -0.281 1 89.75 478 GLY A C 1
ATOM 3604 O O . GLY A 1 478 ? -19.906 -31.562 0.084 1 89.75 478 GLY A O 1
ATOM 3605 N N . TYR A 1 479 ? -19.25 -30.156 -1.477 1 92.75 479 TYR A N 1
ATOM 3606 C CA . TYR A 1 479 ? -19.438 -31.141 -2.529 1 92.75 479 TYR A CA 1
ATOM 3607 C C . TYR A 1 479 ? -18.203 -32.031 -2.689 1 92.75 479 TYR A C 1
ATOM 3609 O O . TYR A 1 479 ? -18.219 -33 -3.436 1 92.75 479 TYR A O 1
ATOM 3617 N N . ILE A 1 480 ? -17.141 -31.719 -1.964 1 94.25 480 ILE A N 1
ATOM 3618 C CA . ILE A 1 480 ? -15.867 -32.375 -2.217 1 94.25 480 ILE A CA 1
ATOM 3619 C C . ILE A 1 480 ? -15.414 -33.125 -0.963 1 94.25 480 ILE A C 1
ATOM 3621 O O . ILE A 1 480 ? -15.016 -32.5 0.025 1 94.25 480 ILE A O 1
ATOM 3625 N N . PRO A 1 481 ? -15.445 -34.438 -1.05 1 91.75 481 PRO A N 1
ATOM 3626 C CA . PRO A 1 481 ? -14.766 -35.156 0.028 1 91.75 481 PRO A CA 1
ATOM 3627 C C . PRO A 1 481 ? -13.258 -34.906 0.045 1 91.75 481 PRO A C 1
ATOM 3629 O O . PRO A 1 481 ? -12.617 -34.906 -1.009 1 91.75 481 PRO A O 1
ATOM 3632 N N . ILE A 1 482 ? -12.727 -34.781 1.151 1 91 482 ILE A N 1
ATOM 3633 C CA . ILE A 1 482 ? -11.32 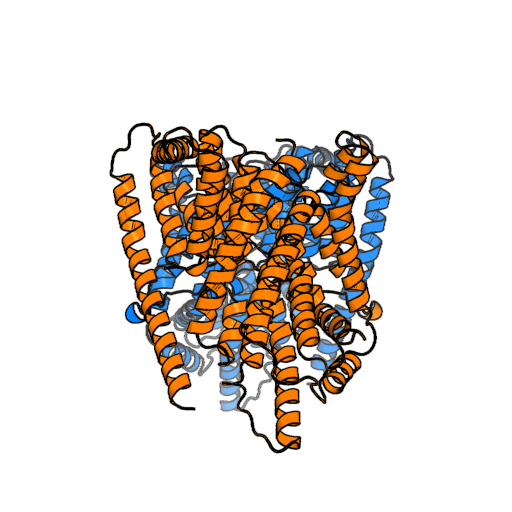-34.438 1.301 1 91 482 ILE A CA 1
ATOM 3634 C C . ILE A 1 482 ? -10.445 -35.531 0.686 1 91 482 ILE A C 1
ATOM 3636 O O . ILE A 1 482 ? -9.383 -35.219 0.128 1 91 482 ILE A O 1
ATOM 3640 N N . THR A 1 483 ? -10.891 -36.75 0.783 1 92.31 483 THR A N 1
ATOM 3641 C CA . THR A 1 483 ? -10.117 -37.875 0.25 1 92.31 483 THR A CA 1
ATOM 3642 C C . THR A 1 483 ? -10.008 -37.781 -1.27 1 92.31 483 THR A C 1
ATOM 3644 O O . THR A 1 483 ? -8.984 -38.156 -1.85 1 92.31 483 THR A O 1
ATOM 3647 N N . LYS A 1 484 ? -11.086 -37.312 -1.84 1 94.88 484 LYS A N 1
ATOM 3648 C CA . LYS A 1 484 ? -11.078 -37.156 -3.291 1 94.88 484 LYS A CA 1
ATOM 3649 C C . LYS A 1 484 ? -10.172 -36 -3.717 1 94.88 484 LYS A C 1
ATOM 3651 O O . LYS A 1 484 ? -9.5 -36.094 -4.746 1 94.88 484 LYS A O 1
ATOM 3656 N N . MET A 1 485 ? -10.18 -35 -2.947 1 95.19 485 MET A N 1
ATOM 3657 C CA . MET A 1 485 ? -9.289 -33.875 -3.254 1 95.19 485 MET A CA 1
ATOM 3658 C C . MET A 1 485 ? -7.828 -34.281 -3.125 1 95.19 485 MET A C 1
ATOM 3660 O O . MET A 1 485 ? -7.012 -33.969 -3.994 1 95.19 485 MET A O 1
ATOM 3664 N N . ILE A 1 486 ? -7.496 -35.031 -2.064 1 94.81 486 ILE A N 1
ATOM 3665 C CA . ILE A 1 486 ? -6.129 -35.469 -1.845 1 94.81 486 ILE A CA 1
ATOM 3666 C C . ILE A 1 486 ? -5.703 -36.406 -2.988 1 94.81 486 ILE A C 1
ATOM 3668 O O . ILE A 1 486 ? -4.621 -36.219 -3.557 1 94.81 486 ILE A O 1
ATOM 3672 N N . LYS A 1 487 ? -6.559 -37.281 -3.289 1 96.56 487 LYS A N 1
ATOM 3673 C CA . LYS A 1 487 ? -6.234 -38.281 -4.305 1 96.56 487 LYS A CA 1
ATOM 3674 C C . LYS A 1 487 ? -6 -37.625 -5.664 1 96.56 487 LYS A C 1
ATOM 3676 O O . LYS A 1 487 ? -4.992 -37.875 -6.32 1 96.56 487 LYS A O 1
ATOM 3681 N N . THR A 1 488 ? -6.914 -36.812 -6.078 1 97.44 488 THR A N 1
ATOM 3682 C CA . THR A 1 488 ? -6.77 -36.156 -7.367 1 97.44 488 THR A CA 1
ATOM 3683 C C . THR A 1 488 ? -5.574 -35.219 -7.355 1 97.44 488 THR A C 1
ATOM 3685 O O . THR A 1 488 ? -4.832 -35.125 -8.336 1 97.44 488 THR A O 1
ATOM 3688 N N . GLY A 1 489 ? -5.41 -34.469 -6.273 1 97.06 489 GLY A N 1
ATOM 3689 C CA . GLY A 1 489 ? -4.277 -33.562 -6.145 1 97.06 489 GLY A CA 1
ATOM 3690 C C . GLY A 1 489 ? -2.939 -34.281 -6.27 1 97.06 489 GLY A C 1
ATOM 3691 O O . GLY A 1 489 ? -2.037 -33.781 -6.953 1 97.06 489 GLY A O 1
ATOM 3692 N N . VAL A 1 490 ? -2.848 -35.406 -5.605 1 96.31 490 VAL A N 1
ATOM 3693 C CA . VAL A 1 490 ? -1.605 -36.188 -5.648 1 96.31 490 VAL A CA 1
ATOM 3694 C C . VAL A 1 490 ? -1.288 -36.562 -7.09 1 96.31 490 VAL A C 1
ATOM 3696 O O . VAL A 1 490 ? -0.156 -36.406 -7.551 1 96.31 490 VAL A O 1
ATOM 3699 N N . TYR A 1 491 ? -2.27 -37.031 -7.785 1 96.88 491 TYR A N 1
ATOM 3700 C CA . TYR A 1 491 ? -2.068 -37.469 -9.172 1 96.88 491 TYR A CA 1
ATOM 3701 C C . TYR A 1 491 ? -1.624 -36.281 -10.039 1 96.88 491 TYR A C 1
ATOM 3703 O O . TYR A 1 491 ? -0.615 -36.375 -10.742 1 96.88 491 TYR A O 1
ATOM 3711 N N . ILE A 1 492 ? -2.283 -35.25 -9.945 1 97.5 492 ILE A N 1
ATOM 3712 C CA . ILE A 1 492 ? -2.031 -34.125 -10.828 1 97.5 492 ILE A CA 1
ATOM 3713 C C . ILE A 1 492 ? -0.708 -33.438 -10.453 1 97.5 492 ILE A C 1
ATOM 3715 O O . ILE A 1 492 ? 0.073 -33.062 -11.328 1 97.5 492 ILE A O 1
ATOM 3719 N N . ASP A 1 493 ? -0.484 -33.312 -9.172 1 97.31 493 ASP A N 1
ATOM 3720 C CA . ASP A 1 493 ? 0.735 -32.656 -8.703 1 97.31 493 ASP A CA 1
ATOM 3721 C C . ASP A 1 493 ? 1.977 -33.406 -9.156 1 97.31 493 ASP A C 1
ATOM 3723 O O . ASP A 1 493 ? 2.881 -32.844 -9.766 1 97.31 493 ASP A O 1
ATOM 3727 N N . PHE A 1 494 ? 1.972 -34.688 -8.953 1 95.56 494 PHE A N 1
ATOM 3728 C CA . PHE A 1 494 ? 3.176 -35.469 -9.211 1 95.56 494 PHE A CA 1
ATOM 3729 C C . PHE A 1 494 ? 3.348 -35.719 -10.703 1 95.56 494 PHE A C 1
ATOM 3731 O O . PHE A 1 494 ? 4.465 -35.688 -11.219 1 95.56 494 PHE A O 1
ATOM 3738 N N . ILE A 1 495 ? 2.252 -35.969 -11.383 1 96.75 495 ILE A N 1
ATOM 3739 C CA . ILE A 1 495 ? 2.338 -36.125 -12.836 1 96.75 495 ILE A CA 1
ATOM 3740 C C . ILE A 1 495 ? 2.766 -34.781 -13.453 1 96.75 495 ILE A C 1
ATOM 3742 O O . ILE A 1 495 ? 3.584 -34.781 -14.375 1 96.75 495 ILE A O 1
ATOM 3746 N N . GLY A 1 496 ? 2.201 -33.75 -12.953 1 96.69 496 GLY A N 1
ATOM 3747 C CA . GLY A 1 496 ? 2.543 -32.438 -13.438 1 96.69 496 GLY A CA 1
ATOM 3748 C C . GLY A 1 496 ? 4.012 -32.094 -13.266 1 96.69 496 GLY A C 1
ATOM 3749 O O . GLY A 1 496 ? 4.637 -31.531 -14.172 1 96.69 496 GLY A O 1
ATOM 3750 N N . ILE A 1 497 ? 4.539 -32.406 -12.148 1 96.56 497 ILE A N 1
ATOM 3751 C CA . ILE A 1 497 ? 5.938 -32.094 -11.883 1 96.56 497 ILE A CA 1
ATOM 3752 C C . ILE A 1 497 ? 6.84 -32.969 -12.734 1 96.56 497 ILE A C 1
ATOM 3754 O O . ILE A 1 497 ? 7.738 -32.469 -13.422 1 96.56 497 ILE A O 1
ATOM 3758 N N . ALA A 1 498 ? 6.578 -34.25 -12.797 1 95.62 498 ALA A N 1
ATOM 3759 C CA . ALA A 1 498 ? 7.441 -35.219 -13.469 1 95.62 498 ALA A CA 1
ATOM 3760 C C . ALA A 1 498 ? 7.359 -35.094 -14.984 1 95.62 498 ALA A C 1
ATOM 3762 O O . ALA A 1 498 ? 8.375 -35.156 -15.68 1 95.62 498 ALA A O 1
ATOM 3763 N N . CYS A 1 499 ? 6.164 -34.781 -15.461 1 95.25 499 CYS A N 1
ATOM 3764 C CA . CYS A 1 499 ? 5.953 -34.844 -16.906 1 95.25 499 CYS A CA 1
ATOM 3765 C C . CYS A 1 499 ? 5.973 -33.469 -17.531 1 95.25 499 CYS A C 1
ATOM 3767 O O . CYS A 1 499 ? 6.133 -33.344 -18.75 1 95.25 499 CYS A O 1
ATOM 3769 N N . VAL A 1 500 ? 5.879 -32.5 -16.734 1 96 500 VAL A N 1
ATOM 3770 C CA . VAL A 1 500 ? 5.754 -31.172 -17.344 1 96 500 VAL A CA 1
ATOM 3771 C C . VAL A 1 500 ? 6.84 -30.25 -16.797 1 96 500 VAL A C 1
ATOM 3773 O O . VAL A 1 500 ? 7.719 -29.797 -17.531 1 96 500 VAL A O 1
ATOM 3776 N N . THR A 1 501 ? 6.844 -30.062 -15.484 1 96.81 501 THR A N 1
ATOM 3777 C CA . THR A 1 501 ? 7.711 -29.047 -14.867 1 96.81 501 THR A CA 1
ATOM 3778 C C . THR A 1 501 ? 9.18 -29.375 -15.133 1 96.81 501 THR A C 1
ATOM 3780 O O . THR A 1 501 ? 9.922 -28.516 -15.625 1 96.81 501 THR A O 1
ATOM 3783 N N . ILE A 1 502 ? 9.609 -30.594 -14.852 1 95.62 502 ILE A N 1
ATOM 3784 C CA . ILE A 1 502 ? 11.016 -30.969 -14.945 1 95.62 502 ILE A CA 1
ATOM 3785 C C . ILE A 1 502 ? 11.461 -30.922 -16.406 1 95.62 502 ILE A C 1
ATOM 3787 O O . ILE A 1 502 ? 12.43 -30.234 -16.75 1 95.62 502 ILE A O 1
ATOM 3791 N N . PRO A 1 503 ? 10.75 -31.562 -17.312 1 95.44 503 PRO A N 1
ATOM 3792 C CA . PRO A 1 503 ? 11.188 -31.484 -18.703 1 95.44 503 PRO A CA 1
ATOM 3793 C C . PRO A 1 503 ? 11.148 -30.078 -19.281 1 95.44 503 PRO A C 1
ATOM 3795 O O . PRO A 1 503 ? 12.031 -29.688 -20.047 1 95.44 503 PRO A O 1
ATOM 3798 N N . LEU A 1 504 ? 10.156 -29.359 -18.938 1 96.12 504 LEU A N 1
ATOM 3799 C CA . LEU A 1 504 ? 10.023 -28 -19.438 1 96.12 504 LEU A CA 1
ATOM 3800 C C . LEU A 1 504 ? 11.18 -27.125 -18.953 1 96.12 504 LEU A C 1
ATOM 3802 O O . LEU A 1 504 ? 11.75 -26.359 -19.734 1 96.12 504 LEU A O 1
ATOM 3806 N N . ALA A 1 505 ? 11.508 -27.219 -17.703 1 94.88 505 ALA A N 1
ATOM 3807 C CA . ALA A 1 505 ? 12.578 -26.422 -17.094 1 94.88 505 ALA A CA 1
ATOM 3808 C C . ALA A 1 505 ? 13.938 -26.781 -17.703 1 94.88 505 ALA A C 1
ATOM 3810 O O . ALA A 1 505 ? 14.758 -25.906 -17.969 1 94.88 505 ALA A O 1
ATOM 3811 N N . ILE A 1 506 ? 14.156 -28.062 -17.969 1 93.31 506 ILE A N 1
ATOM 3812 C CA . ILE A 1 506 ? 15.469 -28.547 -18.391 1 93.31 506 ILE A CA 1
ATOM 3813 C C . ILE A 1 506 ? 15.625 -28.344 -19.906 1 93.31 506 ILE A C 1
ATOM 3815 O O . ILE A 1 506 ? 16.688 -27.906 -20.359 1 93.31 506 ILE A O 1
ATOM 3819 N N . TYR A 1 507 ? 14.609 -28.562 -20.641 1 92.19 507 TYR A N 1
ATOM 3820 C CA . TYR A 1 507 ? 14.781 -28.562 -22.078 1 92.19 507 TYR A CA 1
ATOM 3821 C C . TYR A 1 507 ? 14.289 -27.25 -22.688 1 92.19 507 TYR A C 1
ATOM 3823 O O . TYR A 1 507 ? 15.047 -26.562 -23.359 1 92.19 507 TYR A O 1
ATOM 3831 N N . PHE A 1 508 ? 13.148 -26.875 -22.438 1 91.69 508 PHE A N 1
ATOM 3832 C CA . PHE A 1 508 ? 12.562 -25.734 -23.125 1 91.69 508 PHE A CA 1
ATOM 3833 C C . PHE A 1 508 ? 13.125 -24.422 -22.578 1 91.69 508 PHE A C 1
ATOM 3835 O O . PHE A 1 508 ? 13.438 -23.5 -23.344 1 91.69 508 PHE A O 1
ATOM 3842 N N . VAL A 1 509 ? 13.234 -24.266 -21.297 1 91.62 509 VAL A N 1
ATOM 3843 C CA . VAL A 1 509 ? 13.727 -23.031 -20.688 1 91.62 509 VAL A CA 1
ATOM 3844 C C . VAL A 1 509 ? 15.18 -22.797 -21.094 1 91.62 509 VAL A C 1
ATOM 3846 O O . VAL A 1 509 ? 15.547 -21.688 -21.469 1 91.62 509 VAL A O 1
ATOM 3849 N N . ASN A 1 510 ? 15.977 -23.812 -21.078 1 87.69 510 ASN A N 1
ATOM 3850 C CA . ASN A 1 510 ? 17.359 -23.688 -21.516 1 87.69 510 ASN A CA 1
ATOM 3851 C C . ASN A 1 510 ? 17.469 -23.312 -22.984 1 87.69 510 ASN A C 1
ATOM 3853 O O . ASN A 1 510 ? 18.328 -22.547 -23.375 1 87.69 510 ASN A O 1
ATOM 3857 N N . TRP A 1 511 ? 16.578 -23.844 -23.703 1 86.25 511 TRP A N 1
ATOM 3858 C CA . TRP A 1 511 ? 16.578 -23.547 -25.125 1 86.25 511 TRP A CA 1
ATOM 3859 C C . TRP A 1 511 ? 16.219 -22.078 -25.375 1 86.25 511 TRP A C 1
ATOM 3861 O O . TRP A 1 511 ? 16.844 -21.422 -26.219 1 86.25 511 TRP A O 1
ATOM 3871 N N . ILE A 1 512 ? 15.336 -21.531 -24.672 1 83.81 512 ILE A N 1
ATOM 3872 C CA . ILE A 1 512 ? 14.859 -20.172 -24.859 1 83.81 512 ILE A CA 1
ATOM 3873 C C . ILE A 1 512 ? 15.898 -19.188 -24.328 1 83.81 512 ILE A C 1
ATOM 3875 O O . ILE A 1 512 ? 16.109 -18.125 -24.922 1 83.81 512 ILE A O 1
ATOM 3879 N N . THR A 1 513 ? 16.531 -19.531 -23.25 1 80.81 513 THR A N 1
ATOM 3880 C CA . THR A 1 513 ? 17.453 -18.578 -22.609 1 80.81 513 THR A CA 1
ATOM 3881 C C . THR A 1 513 ? 18.859 -18.75 -23.172 1 80.81 513 THR A C 1
ATOM 3883 O O . THR A 1 513 ? 19.734 -17.906 -22.938 1 80.81 513 THR A O 1
ATOM 3886 N N . GLY A 1 514 ? 19.125 -19.609 -24.016 1 71.81 514 GLY A N 1
ATOM 3887 C CA . GLY A 1 514 ? 20.422 -19.812 -24.641 1 71.81 514 GLY A CA 1
ATOM 3888 C C . GLY A 1 514 ? 21.469 -20.359 -23.688 1 71.81 514 GLY A C 1
ATOM 3889 O O . GLY A 1 514 ? 22.656 -20.094 -23.844 1 71.81 514 GLY A O 1
ATOM 3890 N N . MET A 1 515 ? 21.047 -20.922 -22.672 1 63.66 515 MET A N 1
ATOM 3891 C CA . MET A 1 515 ? 22 -21.469 -21.719 1 63.66 515 MET A CA 1
ATOM 3892 C C . MET A 1 515 ? 22.203 -22.969 -21.938 1 63.66 515 MET A C 1
ATOM 3894 O O . MET A 1 515 ? 21.328 -23.641 -22.5 1 63.66 515 MET A O 1
ATOM 3898 N N . MET B 1 1 ? -34.062 28.906 9.727 1 44.22 1 MET B N 1
ATOM 3899 C CA . MET B 1 1 ? -33.5 27.578 9.562 1 44.22 1 MET B CA 1
ATOM 3900 C C . MET B 1 1 ? -33.031 27.344 8.125 1 44.22 1 MET B C 1
ATOM 3902 O O . MET B 1 1 ? -32.062 26.641 7.875 1 44.22 1 MET B O 1
ATOM 3906 N N . ASP B 1 2 ? -33.812 28.141 7.203 1 55.84 2 ASP B N 1
ATOM 3907 C CA . ASP B 1 2 ? -33.938 28.047 5.754 1 55.84 2 ASP B CA 1
ATOM 3908 C C . ASP B 1 2 ? -32.812 28.766 5.047 1 55.84 2 ASP B C 1
ATOM 3910 O O . ASP B 1 2 ? -32.281 28.281 4.047 1 55.84 2 ASP B O 1
ATOM 3914 N N . LYS B 1 3 ? -32.344 29.891 5.637 1 58.59 3 LYS B N 1
ATOM 3915 C CA . LYS B 1 3 ? -31.359 30.688 4.934 1 58.59 3 LYS B CA 1
ATOM 3916 C C . LYS B 1 3 ? -29.969 30.078 5.055 1 58.59 3 LYS B C 1
ATOM 3918 O O . LYS B 1 3 ? -29.203 30.047 4.082 1 58.59 3 LYS B O 1
ATOM 3923 N N . ARG B 1 4 ? -29.531 29.547 6.25 1 60.75 4 ARG B N 1
ATOM 3924 C CA . ARG B 1 4 ? -28.219 28.938 6.453 1 60.75 4 ARG B CA 1
ATOM 3925 C C . ARG B 1 4 ? -28.062 27.672 5.621 1 60.75 4 ARG B C 1
ATOM 3927 O O . ARG B 1 4 ? -27 27.422 5.055 1 60.75 4 ARG B O 1
ATOM 3934 N N . GLU B 1 5 ? -29.219 27 5.621 1 68.75 5 GLU B N 1
ATOM 3935 C CA . GLU B 1 5 ? -29.203 25.812 4.781 1 68.75 5 GLU B CA 1
ATOM 3936 C C . GLU B 1 5 ? -29.047 26.172 3.309 1 68.75 5 GLU B C 1
ATOM 3938 O O . GLU B 1 5 ? -28.328 25.484 2.568 1 68.75 5 GLU B O 1
ATOM 3943 N N . SER B 1 6 ? -29.75 27.25 3.043 1 72.44 6 SER B N 1
ATOM 3944 C CA . SER B 1 6 ? -29.656 27.719 1.663 1 72.44 6 SER B CA 1
ATOM 3945 C C . SER B 1 6 ? -28.266 28.234 1.346 1 72.44 6 SER B C 1
ATOM 3947 O O . SER B 1 6 ? -27.734 27.984 0.26 1 72.44 6 SER B O 1
ATOM 3949 N N . GLU B 1 7 ? -27.734 29 2.287 1 66.62 7 GLU B N 1
ATOM 3950 C CA . GLU B 1 7 ? -26.375 29.484 2.119 1 66.62 7 GLU B CA 1
ATOM 3951 C C . GLU B 1 7 ? -25.391 28.312 2.062 1 66.62 7 GLU B C 1
ATOM 3953 O O . GLU B 1 7 ? -24.453 28.328 1.249 1 66.62 7 GLU B O 1
ATOM 3958 N N . ALA B 1 8 ? -25.594 27.438 2.928 1 70.25 8 ALA B N 1
ATOM 3959 C CA . ALA B 1 8 ? -24.734 26.25 2.928 1 70.25 8 ALA B CA 1
ATOM 3960 C C . ALA B 1 8 ? -24.844 25.5 1.605 1 70.25 8 ALA B C 1
ATOM 3962 O O . ALA B 1 8 ? -23.844 25.031 1.065 1 70.25 8 ALA B O 1
ATOM 3963 N N . ALA B 1 9 ? -26 25.359 1.159 1 74.94 9 ALA B N 1
ATOM 3964 C CA . ALA B 1 9 ? -26.219 24.688 -0.115 1 74.94 9 ALA B CA 1
ATOM 3965 C C . ALA B 1 9 ? -25.578 25.453 -1.266 1 74.94 9 ALA B C 1
ATOM 3967 O O . ALA B 1 9 ? -25.031 24.844 -2.191 1 74.94 9 ALA B O 1
ATOM 3968 N N . ALA B 1 10 ? -25.703 26.75 -1.202 1 76.25 10 ALA B N 1
ATOM 3969 C CA . ALA B 1 10 ? -25.109 27.609 -2.23 1 76.25 10 ALA B CA 1
ATOM 3970 C C . ALA B 1 10 ? -23.594 27.516 -2.205 1 76.25 10 ALA B C 1
ATOM 3972 O O . ALA B 1 10 ? -22.953 27.469 -3.256 1 76.25 10 ALA B O 1
ATOM 3973 N N . VAL B 1 11 ? -23 27.469 -1.075 1 70.75 11 VAL B N 1
ATOM 3974 C CA . VAL B 1 11 ? -21.547 27.344 -0.919 1 70.75 11 VAL B CA 1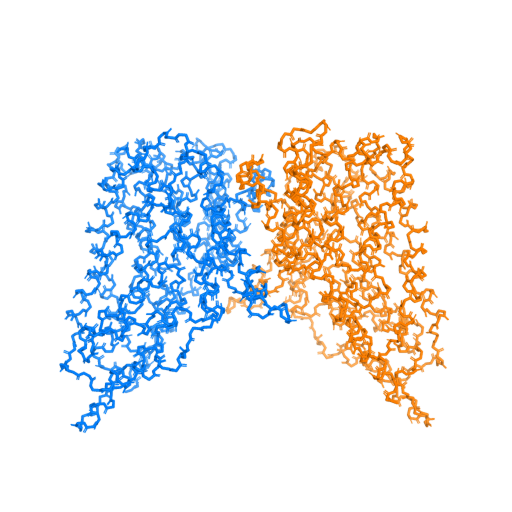
ATOM 3975 C C . VAL B 1 11 ? -21.078 25.969 -1.409 1 70.75 11 VAL B C 1
ATOM 3977 O O . VAL B 1 11 ? -20.078 25.859 -2.115 1 70.75 11 VAL B O 1
ATOM 3980 N N . LYS B 1 12 ? -21.844 25.047 -1.041 1 75.62 12 LYS B N 1
ATOM 3981 C CA . LYS B 1 12 ? -21.516 23.703 -1.497 1 75.62 12 LYS B CA 1
ATOM 3982 C C . LYS B 1 12 ? -21.547 23.609 -3.02 1 75.62 12 LYS B C 1
ATOM 3984 O O . LYS B 1 12 ? -20.672 23.016 -3.635 1 75.62 12 LYS B O 1
ATOM 3989 N N . ALA B 1 13 ? -22.547 24.141 -3.557 1 79.44 13 ALA B N 1
ATOM 3990 C CA . ALA B 1 13 ? -22.688 24.141 -5.012 1 79.44 13 ALA B CA 1
ATOM 3991 C C . ALA B 1 13 ? -21.531 24.906 -5.664 1 79.44 13 ALA B C 1
ATOM 3993 O O . ALA B 1 13 ? -21.016 24.5 -6.707 1 79.44 13 ALA B O 1
ATOM 3994 N N . ALA B 1 14 ? -21.188 26.062 -5.098 1 77.19 14 ALA B N 1
ATOM 3995 C CA . ALA B 1 14 ? -20.078 26.859 -5.605 1 77.19 14 ALA B CA 1
ATOM 3996 C C . ALA B 1 14 ? -18.766 26.109 -5.484 1 77.19 14 ALA B C 1
ATOM 3998 O O . ALA B 1 14 ? -17.922 26.188 -6.379 1 77.19 14 ALA B O 1
ATOM 3999 N N . GLU B 1 15 ? -18.594 25.438 -4.48 1 76.38 15 GLU B N 1
ATOM 4000 C CA . GLU B 1 15 ? -17.391 24.641 -4.273 1 76.38 15 GLU B CA 1
ATOM 4001 C C . GLU B 1 15 ? -17.297 23.5 -5.293 1 76.38 15 GLU B C 1
ATOM 4003 O O . GLU B 1 15 ? -16.219 23.234 -5.824 1 76.38 15 GLU B O 1
ATOM 4008 N N . GLU B 1 16 ? -18.375 22.938 -5.461 1 79.62 16 GLU B N 1
ATOM 4009 C CA . GLU B 1 16 ? -18.391 21.844 -6.426 1 79.62 16 GLU B CA 1
ATOM 4010 C C . GLU B 1 16 ? -18.094 22.344 -7.836 1 79.62 16 GLU B C 1
ATOM 4012 O O . GLU B 1 16 ? -17.406 21.672 -8.602 1 79.62 16 GLU B O 1
ATOM 4017 N N . ALA B 1 17 ? -18.703 23.453 -8.18 1 83.38 17 ALA B N 1
ATOM 4018 C CA . ALA B 1 17 ? -18.438 24.047 -9.492 1 83.38 17 ALA B CA 1
ATOM 4019 C C . ALA B 1 17 ? -16.984 24.438 -9.641 1 83.38 17 ALA B C 1
ATOM 4021 O O . ALA B 1 17 ? -16.391 24.266 -10.703 1 83.38 17 ALA B O 1
ATOM 4022 N N . PHE B 1 18 ? -16.422 24.984 -8.625 1 81.06 18 PHE B N 1
ATOM 4023 C CA . PHE B 1 18 ? -15.016 25.344 -8.625 1 81.06 18 PHE B CA 1
ATOM 4024 C C . PHE B 1 18 ? -14.141 24.109 -8.797 1 81.06 18 PHE B C 1
ATOM 4026 O O . PHE B 1 18 ? -13.188 24.125 -9.578 1 81.06 18 PHE B O 1
ATOM 4033 N N . ASP B 1 19 ? -14.477 23.141 -8.141 1 82.31 19 ASP B N 1
ATOM 4034 C CA . ASP B 1 19 ? -13.703 21.906 -8.211 1 82.31 19 ASP B CA 1
ATOM 4035 C C . ASP B 1 19 ? -13.758 21.297 -9.609 1 82.31 19 ASP B C 1
ATOM 4037 O O . ASP B 1 19 ? -12.75 20.812 -10.117 1 82.31 19 ASP B O 1
ATOM 4041 N N . ARG B 1 20 ? -14.891 21.391 -10.148 1 85.94 20 ARG B N 1
ATOM 4042 C CA . ARG B 1 20 ? -15.062 20.844 -11.492 1 85.94 20 ARG B CA 1
ATOM 4043 C C . ARG B 1 20 ? -14.242 21.641 -12.508 1 85.94 20 ARG B C 1
ATOM 4045 O O . ARG B 1 20 ? -13.633 21.062 -13.406 1 85.94 20 ARG B O 1
ATOM 4052 N N . ARG B 1 21 ? -14.258 22.891 -12.414 1 88.44 21 ARG B N 1
ATOM 4053 C CA . ARG B 1 21 ? -13.508 23.75 -13.32 1 88.44 21 ARG B CA 1
ATOM 4054 C C . ARG B 1 21 ? -12.008 23.547 -13.148 1 88.44 21 ARG B C 1
ATOM 4056 O O . ARG B 1 21 ? -11.266 23.469 -14.125 1 88.44 21 ARG B O 1
ATOM 4063 N N . ARG B 1 22 ? -11.594 23.547 -11.961 1 87.94 22 ARG B N 1
ATOM 4064 C CA . ARG B 1 22 ? -10.18 23.344 -11.648 1 87.94 22 ARG B CA 1
ATOM 4065 C C . ARG B 1 22 ? -9.68 22.016 -12.211 1 87.94 22 ARG B C 1
ATOM 4067 O O . ARG B 1 22 ? -8.602 21.969 -12.797 1 87.94 22 ARG B O 1
ATOM 4074 N N . ARG B 1 23 ? -10.438 20.984 -12.07 1 90.75 23 ARG B N 1
ATOM 4075 C CA . ARG B 1 23 ? -10.062 19.672 -12.555 1 90.75 23 ARG B CA 1
ATOM 4076 C C . ARG B 1 23 ? -10.016 19.625 -14.078 1 90.75 23 ARG B C 1
ATOM 4078 O O . ARG B 1 23 ? -9.133 19 -14.664 1 90.75 23 ARG B O 1
ATOM 4085 N N . THR B 1 24 ? -10.945 20.312 -14.695 1 92.56 24 THR B N 1
ATOM 4086 C CA . THR B 1 24 ? -11.016 20.328 -16.156 1 92.56 24 THR B CA 1
ATOM 4087 C C . THR B 1 24 ? -9.844 21.109 -16.734 1 92.56 24 THR B C 1
ATOM 4089 O O . THR B 1 24 ? -9.234 20.688 -17.719 1 92.56 24 THR B O 1
ATOM 4092 N N . ILE B 1 25 ? -9.562 22.172 -16.109 1 92.44 25 ILE B N 1
ATOM 4093 C CA . ILE B 1 25 ? -8.438 23 -16.531 1 92.44 25 ILE B CA 1
ATOM 4094 C C . ILE B 1 25 ? -7.141 22.203 -16.406 1 92.44 25 ILE B C 1
ATOM 4096 O O . ILE B 1 25 ? -6.285 22.25 -17.281 1 92.44 25 ILE B O 1
ATOM 4100 N N . GLY B 1 26 ? -7.016 21.516 -15.359 1 93.75 26 GLY B N 1
ATOM 4101 C CA . GLY B 1 26 ? -5.828 20.703 -15.156 1 93.75 26 GLY B CA 1
ATOM 4102 C C . GLY B 1 26 ? -5.727 19.531 -16.125 1 93.75 26 GLY B C 1
ATOM 4103 O O . GLY B 1 26 ? -4.637 19.203 -16.594 1 93.75 26 GLY B O 1
ATOM 4104 N N . LEU B 1 27 ? -6.844 18.953 -16.406 1 95.06 27 LEU B N 1
ATOM 4105 C CA . LEU B 1 27 ? -6.875 17.766 -17.25 1 95.06 27 LEU B CA 1
ATOM 4106 C C . LEU B 1 27 ? -6.352 18.078 -18.656 1 95.06 27 LEU B C 1
ATOM 4108 O O . LEU B 1 27 ? -5.621 17.281 -19.234 1 95.06 27 LEU B O 1
ATOM 4112 N N . PHE B 1 28 ? -6.66 19.234 -19.172 1 95.62 28 PHE B N 1
ATOM 4113 C CA . PHE B 1 28 ? -6.262 19.578 -20.531 1 95.62 28 PHE B CA 1
ATOM 4114 C C . PHE B 1 28 ? -5.113 20.578 -20.516 1 95.62 28 PHE B C 1
ATOM 4116 O O . PHE B 1 28 ? -4.18 20.469 -21.312 1 95.62 28 PHE B O 1
ATOM 4123 N N . GLY B 1 29 ? -5.215 21.547 -19.656 1 96.75 29 GLY B N 1
ATOM 4124 C CA . GLY B 1 29 ? -4.227 22.609 -19.609 1 96.75 29 GLY B CA 1
ATOM 4125 C C . GLY B 1 29 ? -2.838 22.125 -19.25 1 96.75 29 GLY B C 1
ATOM 4126 O O . GLY B 1 29 ? -1.847 22.562 -19.844 1 96.75 29 GLY B O 1
ATOM 4127 N N . ALA B 1 30 ? -2.762 21.25 -18.266 1 97.06 30 ALA B N 1
ATOM 4128 C CA . ALA B 1 30 ? -1.465 20.781 -17.781 1 97.06 30 ALA B CA 1
ATOM 4129 C C . ALA B 1 30 ? -0.705 20.016 -18.859 1 97.06 30 ALA B C 1
ATOM 4131 O O . ALA B 1 30 ? 0.471 20.297 -19.109 1 97.06 30 ALA B O 1
ATOM 4132 N N . PRO B 1 31 ? -1.319 19.047 -19.547 1 97.56 31 PRO B N 1
ATOM 4133 C CA . PRO B 1 31 ? -0.6 18.359 -20.625 1 97.56 31 PRO B CA 1
ATOM 4134 C C . PRO B 1 31 ? -0.193 19.297 -21.766 1 97.56 31 PRO B C 1
ATOM 4136 O O . PRO B 1 31 ? 0.893 19.156 -22.328 1 97.56 31 PRO B O 1
ATOM 4139 N N . ILE B 1 32 ? -1.035 20.219 -22.109 1 97.75 32 ILE B N 1
ATOM 4140 C CA . ILE B 1 32 ? -0.729 21.172 -23.156 1 97.75 32 ILE B CA 1
ATOM 4141 C C . ILE B 1 32 ? 0.48 22.016 -22.75 1 97.75 32 ILE B C 1
ATOM 4143 O O . ILE B 1 32 ? 1.399 22.219 -23.562 1 97.75 32 ILE B O 1
ATOM 4147 N N . LEU B 1 33 ? 0.462 22.5 -21.562 1 97.5 33 LEU B N 1
ATOM 4148 C CA . LEU B 1 33 ? 1.582 23.312 -21.094 1 97.5 33 LEU B CA 1
ATOM 4149 C C . LEU B 1 33 ? 2.861 22.484 -21.031 1 97.5 33 LEU B C 1
ATOM 4151 O O . LEU B 1 33 ? 3.943 22.984 -21.344 1 97.5 33 LEU B O 1
ATOM 4155 N N . ALA B 1 34 ? 2.768 21.312 -20.531 1 97.75 34 ALA B N 1
ATOM 4156 C CA . ALA B 1 34 ? 3.928 20.422 -20.5 1 97.75 34 ALA B CA 1
ATOM 4157 C C . ALA B 1 34 ? 4.5 20.219 -21.906 1 97.75 34 ALA B C 1
ATOM 4159 O O . ALA B 1 34 ? 5.719 20.234 -22.094 1 97.75 34 ALA B O 1
ATOM 4160 N N . LEU B 1 35 ? 3.621 20 -22.875 1 97.62 35 LEU B N 1
ATOM 4161 C CA . LEU B 1 35 ? 4.055 19.828 -24.25 1 97.62 35 LEU B CA 1
ATOM 4162 C C . LEU B 1 35 ? 4.691 21.094 -24.797 1 97.62 35 LEU B C 1
ATOM 4164 O O . LEU B 1 35 ? 5.664 21.047 -25.547 1 97.62 35 LEU B O 1
ATOM 4168 N N . LEU B 1 36 ? 4.129 22.203 -24.453 1 97.44 36 LEU B N 1
ATOM 4169 C CA . LEU B 1 36 ? 4.691 23.484 -24.891 1 97.44 36 LEU B CA 1
ATOM 4170 C C . LEU B 1 36 ? 6.09 23.688 -24.297 1 97.44 36 LEU B C 1
ATOM 4172 O O . LEU B 1 36 ? 6.988 24.172 -25 1 97.44 36 LEU B O 1
ATOM 4176 N N . VAL B 1 37 ? 6.227 23.328 -23.047 1 97.12 37 VAL B N 1
ATOM 4177 C CA . VAL B 1 37 ? 7.531 23.422 -22.391 1 97.12 37 VAL B CA 1
ATOM 4178 C C . VAL B 1 37 ? 8.523 22.516 -23.109 1 97.12 37 VAL B C 1
ATOM 4180 O O . VAL B 1 37 ? 9.672 22.906 -23.359 1 97.12 37 VAL B O 1
ATOM 4183 N N . PHE B 1 38 ? 8.109 21.375 -23.453 1 96.56 38 PHE B N 1
ATOM 4184 C CA . PHE B 1 38 ? 8.977 20.422 -24.141 1 96.56 38 PHE B CA 1
ATOM 4185 C C . PHE B 1 38 ? 9.375 20.922 -25.516 1 96.56 38 PHE B C 1
ATOM 4187 O O . PHE B 1 38 ? 10.5 20.719 -25.969 1 96.56 38 PHE B O 1
ATOM 4194 N N . MET B 1 39 ? 8.461 21.594 -26.156 1 96.56 39 MET B N 1
ATOM 4195 C CA . MET B 1 39 ? 8.688 22.031 -27.531 1 96.56 39 MET B CA 1
ATOM 4196 C C . MET B 1 39 ? 9.469 23.344 -27.578 1 96.56 39 MET B C 1
ATOM 4198 O O . MET B 1 39 ? 10.047 23.703 -28.609 1 96.56 39 MET B O 1
ATOM 4202 N N . THR B 1 40 ? 9.508 24.047 -26.547 1 96.12 40 THR B N 1
ATOM 4203 C CA . THR B 1 40 ? 10.227 25.312 -26.484 1 96.12 40 THR B CA 1
ATOM 4204 C C . THR B 1 40 ? 11.688 25.094 -26.109 1 96.12 40 THR B C 1
ATOM 4206 O O . THR B 1 40 ? 11.984 24.578 -25.031 1 96.12 40 THR B O 1
ATOM 4209 N N . PRO B 1 41 ? 12.5 25.484 -26.953 1 92.88 41 PRO B N 1
ATOM 4210 C CA . PRO B 1 41 ? 13.914 25.328 -26.609 1 92.88 41 PRO B CA 1
ATOM 4211 C C . PRO B 1 41 ? 14.336 26.188 -25.422 1 92.88 41 PRO B C 1
ATOM 4213 O O . PRO B 1 41 ? 13.984 27.375 -25.359 1 92.88 41 PRO B O 1
ATOM 4216 N N . ILE B 1 42 ? 14.898 25.578 -24.484 1 93 42 ILE B N 1
ATOM 4217 C CA . ILE B 1 42 ? 15.375 26.281 -23.297 1 93 42 ILE B CA 1
ATOM 4218 C C . ILE B 1 42 ? 16.891 26.109 -23.172 1 93 42 ILE B C 1
ATOM 4220 O O . ILE B 1 42 ? 17.391 25 -23.016 1 93 42 ILE B O 1
ATOM 4224 N N . ASP B 1 43 ? 17.594 27.188 -23.234 1 89.88 43 ASP B N 1
ATOM 4225 C CA . ASP B 1 43 ? 19.062 27.172 -23.172 1 89.88 43 ASP B CA 1
ATOM 4226 C C . ASP B 1 43 ? 19.562 26.75 -21.797 1 89.88 43 ASP B C 1
ATOM 4228 O O . ASP B 1 43 ? 18.938 27.094 -20.781 1 89.88 43 ASP B O 1
ATOM 4232 N N . GLY B 1 44 ? 20.578 25.984 -21.75 1 90.12 44 GLY B N 1
ATOM 4233 C CA . GLY B 1 44 ? 21.234 25.672 -20.5 1 90.12 44 GLY B CA 1
ATOM 4234 C C . GLY B 1 44 ? 20.781 24.344 -19.906 1 90.12 44 GLY B C 1
ATOM 4235 O O . GLY B 1 44 ? 21.344 23.875 -18.906 1 90.12 44 GLY B O 1
ATOM 4236 N N . LEU B 1 45 ? 19.766 23.688 -20.594 1 94.38 45 LEU B N 1
ATOM 4237 C CA . LEU B 1 45 ? 19.281 22.422 -20.047 1 94.38 45 LEU B CA 1
ATOM 4238 C C . LEU B 1 45 ? 19.703 21.266 -20.969 1 94.38 45 LEU B C 1
ATOM 4240 O O . LEU B 1 45 ? 19.656 21.391 -22.188 1 94.38 45 LEU B O 1
ATOM 4244 N N . THR B 1 46 ? 20.188 20.234 -20.312 1 95.62 46 THR B N 1
ATOM 4245 C CA . THR B 1 46 ? 20.359 18.984 -21.047 1 95.62 46 THR B CA 1
ATOM 4246 C C . THR B 1 46 ? 19.016 18.438 -21.516 1 95.62 46 THR B C 1
ATOM 4248 O O . THR B 1 46 ? 17.969 18.875 -21.031 1 95.62 46 THR B O 1
ATOM 4251 N N . LEU B 1 47 ? 19.031 17.578 -22.469 1 96 47 LEU B N 1
ATOM 4252 C CA . LEU B 1 47 ? 17.797 16.984 -22.969 1 96 47 LEU B CA 1
ATOM 4253 C C . LEU B 1 47 ? 17.031 16.297 -21.859 1 96 47 LEU B C 1
ATOM 4255 O O . LEU B 1 47 ? 15.805 16.422 -21.766 1 96 47 LEU B O 1
ATOM 4259 N N . ALA B 1 48 ? 17.75 15.523 -21.031 1 96.88 48 ALA B N 1
ATOM 4260 C CA . ALA B 1 48 ? 17.109 14.828 -19.922 1 96.88 48 ALA B CA 1
ATOM 4261 C C . ALA B 1 48 ? 16.453 15.812 -18.953 1 96.88 48 ALA B C 1
ATOM 4263 O O . ALA B 1 48 ? 15.32 15.602 -18.516 1 96.88 48 ALA B O 1
ATOM 4264 N N . ALA B 1 49 ? 17.156 16.844 -18.656 1 97.31 49 ALA B N 1
ATOM 4265 C CA . ALA B 1 49 ? 16.625 17.875 -17.766 1 97.31 49 ALA B CA 1
ATOM 4266 C C . ALA B 1 49 ? 15.422 18.578 -18.375 1 97.31 49 ALA B C 1
ATOM 4268 O O . ALA B 1 49 ? 14.461 18.891 -17.688 1 97.31 49 ALA B O 1
ATOM 4269 N N . HIS B 1 50 ? 15.531 18.844 -19.672 1 97.94 50 HIS B N 1
ATOM 4270 C CA . HIS B 1 50 ? 14.445 19.5 -20.391 1 97.94 50 HIS B CA 1
ATOM 4271 C C . HIS B 1 50 ? 13.18 18.656 -20.375 1 97.94 50 HIS B C 1
ATOM 4273 O O . HIS B 1 50 ? 12.094 19.156 -20.109 1 97.94 50 HIS B O 1
ATOM 4279 N N . LYS B 1 51 ? 13.281 17.391 -20.672 1 98 51 LYS B N 1
ATOM 4280 C CA . LYS B 1 51 ? 12.156 16.469 -20.625 1 98 51 LYS B CA 1
ATOM 4281 C C . LYS B 1 51 ? 11.57 16.391 -19.219 1 98 51 LYS B C 1
ATOM 4283 O O . LYS B 1 51 ? 10.352 16.391 -19.047 1 98 51 LYS B O 1
ATOM 4288 N N . LEU B 1 52 ? 12.492 16.312 -18.25 1 98.25 52 LEU B N 1
ATOM 4289 C CA . LEU B 1 52 ? 12.039 16.234 -16.859 1 98.25 52 LEU B CA 1
ATOM 4290 C C . LEU B 1 52 ? 11.281 17.5 -16.469 1 98.25 52 LEU B C 1
ATOM 4292 O O . LEU B 1 52 ? 10.312 17.438 -15.711 1 98.25 52 LEU B O 1
ATOM 4296 N N . LEU B 1 53 ? 11.742 18.641 -16.922 1 97.69 53 LEU B N 1
ATOM 4297 C CA . LEU B 1 53 ? 11.047 19.891 -16.656 1 97.69 53 LEU B CA 1
ATOM 4298 C C . LEU B 1 53 ? 9.602 19.828 -17.141 1 97.69 53 LEU B C 1
ATOM 4300 O O . LEU B 1 53 ? 8.688 20.234 -16.422 1 97.69 53 LEU B O 1
ATOM 4304 N N . ALA B 1 54 ? 9.414 19.375 -18.328 1 98.38 54 ALA B N 1
ATOM 4305 C CA . ALA B 1 54 ? 8.07 19.234 -18.875 1 98.38 54 ALA B CA 1
ATOM 4306 C C . ALA B 1 54 ? 7.215 18.328 -18.016 1 98.38 54 ALA B C 1
ATOM 4308 O O . ALA B 1 54 ? 6.051 18.625 -17.75 1 98.38 54 ALA B O 1
ATOM 4309 N N . ILE B 1 55 ? 7.785 17.203 -17.578 1 98.38 55 ILE B N 1
ATOM 4310 C CA . ILE B 1 55 ? 7.062 16.25 -16.75 1 98.38 55 ILE B CA 1
ATOM 4311 C C . ILE B 1 55 ? 6.738 16.891 -15.398 1 98.38 55 ILE B C 1
ATOM 4313 O O . ILE B 1 55 ? 5.637 16.703 -14.875 1 98.38 55 ILE B O 1
ATOM 4317 N N . MET B 1 56 ? 7.684 17.641 -14.875 1 97 56 MET B N 1
ATOM 4318 C CA . MET B 1 56 ? 7.48 18.312 -13.594 1 97 56 MET B CA 1
ATOM 4319 C C . MET B 1 56 ? 6.332 19.312 -13.68 1 97 56 MET B C 1
ATOM 4321 O O . MET B 1 56 ? 5.551 19.453 -12.742 1 97 56 MET B O 1
ATOM 4325 N N . VAL B 1 57 ? 6.285 20.016 -14.742 1 96.44 57 VAL B N 1
ATOM 4326 C CA . VAL B 1 57 ? 5.207 20.969 -14.953 1 96.44 57 VAL B CA 1
ATOM 4327 C C . VAL B 1 57 ? 3.863 20.234 -14.961 1 96.44 57 VAL B C 1
ATOM 4329 O O . VAL B 1 57 ? 2.908 20.688 -14.32 1 96.44 57 VAL B O 1
ATOM 4332 N N . LEU B 1 58 ? 3.783 19.141 -15.602 1 97.81 58 LEU B N 1
ATOM 4333 C CA . LEU B 1 58 ? 2.562 18.344 -15.648 1 97.81 58 LEU B CA 1
ATOM 4334 C C . LEU B 1 58 ? 2.168 17.875 -14.258 1 97.81 58 LEU B C 1
ATOM 4336 O O . LEU B 1 58 ? 1.028 18.062 -13.828 1 97.81 58 LEU B O 1
ATOM 4340 N N . VAL B 1 59 ? 3.129 17.25 -13.547 1 96.62 59 VAL B N 1
ATOM 4341 C CA . VAL B 1 59 ? 2.873 16.641 -12.25 1 96.62 59 VAL B CA 1
ATOM 4342 C C . VAL B 1 59 ? 2.484 17.719 -11.234 1 96.62 59 VAL B C 1
ATOM 4344 O O . VAL B 1 59 ? 1.528 17.547 -10.477 1 96.62 59 VAL B O 1
ATOM 4347 N N . ALA B 1 60 ? 3.205 18.797 -11.25 1 93.62 60 ALA B N 1
ATOM 4348 C CA . ALA B 1 60 ? 2.912 19.891 -10.32 1 93.62 60 ALA B CA 1
ATOM 4349 C C . ALA B 1 60 ? 1.505 20.438 -10.547 1 93.62 60 ALA B C 1
ATOM 4351 O O . ALA B 1 60 ? 0.74 20.594 -9.594 1 93.62 60 ALA B O 1
ATOM 4352 N N . LEU B 1 61 ? 1.154 20.688 -11.727 1 94.31 61 LEU B N 1
ATOM 4353 C CA . LEU B 1 61 ? -0.165 21.219 -12.039 1 94.31 61 LEU B CA 1
ATOM 4354 C C . LEU B 1 61 ? -1.257 20.203 -11.711 1 94.31 61 LEU B C 1
ATOM 4356 O O . LEU B 1 61 ? -2.35 20.578 -11.281 1 94.31 61 LEU B O 1
ATOM 4360 N N . TRP B 1 62 ? -0.966 18.938 -11.93 1 96 62 TRP B N 1
ATOM 4361 C CA . TRP B 1 62 ? -1.954 17.906 -11.625 1 96 62 TRP B CA 1
ATOM 4362 C C . TRP B 1 62 ? -2.139 17.75 -10.117 1 96 62 TRP B C 1
ATOM 4364 O O . TRP B 1 62 ? -3.236 17.453 -9.648 1 96 62 TRP B O 1
ATOM 4374 N N . TRP B 1 63 ? -1.142 17.953 -9.375 1 92.06 63 TRP B N 1
ATOM 4375 C CA . TRP B 1 63 ? -1.281 17.922 -7.918 1 92.06 63 TRP B CA 1
ATOM 4376 C C . TRP B 1 63 ? -2.127 19.078 -7.43 1 92.06 63 TRP B C 1
ATOM 4378 O O . TRP B 1 63 ? -2.867 18.953 -6.449 1 92.06 63 TRP B O 1
ATOM 4388 N N . ILE B 1 64 ? -2.062 20.172 -8.141 1 88.44 64 ILE B N 1
ATOM 4389 C CA . ILE B 1 64 ? -2.789 21.375 -7.738 1 88.44 64 ILE B CA 1
ATOM 4390 C C . ILE B 1 64 ? -4.246 21.266 -8.188 1 88.44 64 ILE B C 1
ATOM 4392 O O . ILE B 1 64 ? -5.16 21.562 -7.41 1 88.44 64 ILE B O 1
ATOM 4396 N N . THR B 1 65 ? -4.406 20.812 -9.391 1 91.06 65 THR B N 1
ATOM 4397 C CA . THR B 1 65 ? -5.742 20.859 -9.969 1 91.06 65 THR B CA 1
ATOM 4398 C C . THR B 1 65 ? -6.469 19.531 -9.742 1 91.06 65 THR B C 1
ATOM 4400 O O . THR B 1 65 ? -7.688 19.453 -9.906 1 91.06 65 THR B O 1
ATOM 4403 N N . GLU B 1 66 ? -5.801 18.469 -9.539 1 91.69 66 GLU B N 1
ATOM 4404 C CA . GLU B 1 66 ? -6.297 17.141 -9.164 1 91.69 66 GLU B CA 1
ATOM 4405 C C . GLU B 1 66 ? -7.305 16.625 -10.18 1 91.69 66 GLU B C 1
ATOM 4407 O O . GLU B 1 66 ? -8.398 16.188 -9.812 1 91.69 66 GLU B O 1
ATOM 4412 N N . PRO B 1 67 ? -6.918 16.656 -11.445 1 94.12 67 PRO B N 1
ATOM 4413 C CA . PRO B 1 67 ? -7.809 16.016 -12.406 1 94.12 67 PRO B CA 1
ATOM 4414 C C . PRO B 1 67 ? -7.898 14.5 -12.211 1 94.12 67 PRO B C 1
ATOM 4416 O O . PRO B 1 67 ? -8.867 13.875 -12.641 1 94.12 67 PRO B O 1
ATOM 4419 N N . VAL B 1 68 ? -6.859 13.93 -11.648 1 95.38 68 VAL B N 1
ATOM 4420 C CA . VAL B 1 68 ? -6.82 12.539 -11.195 1 95.38 68 VAL B CA 1
ATOM 4421 C C . VAL B 1 68 ? -6.367 12.492 -9.734 1 95.38 68 VAL B C 1
ATOM 4423 O O . VAL B 1 68 ? -5.828 13.469 -9.211 1 95.38 68 VAL B O 1
ATOM 4426 N N . PRO B 1 69 ? -6.672 11.383 -9.109 1 94.94 69 PRO B N 1
ATOM 4427 C CA . PRO B 1 69 ? -6.27 11.312 -7.699 1 94.94 69 PRO B CA 1
ATOM 4428 C C . PRO B 1 69 ? -4.77 11.531 -7.504 1 94.94 69 PRO B C 1
ATOM 4430 O O . PRO B 1 69 ? -3.967 11.133 -8.352 1 94.94 69 PRO B O 1
ATOM 4433 N N . ILE B 1 70 ? -4.441 12.047 -6.418 1 93.69 70 ILE B N 1
ATOM 4434 C CA . ILE B 1 70 ? -3.1 12.508 -6.086 1 93.69 70 ILE B CA 1
ATOM 4435 C C . ILE B 1 70 ? -2.117 11.344 -6.18 1 93.69 70 ILE B C 1
ATOM 4437 O O . ILE B 1 70 ? -1.051 11.469 -6.789 1 93.69 70 ILE B O 1
ATOM 4441 N N . PRO B 1 71 ? -2.436 10.109 -5.637 1 96.31 71 PRO B N 1
ATOM 4442 C CA . PRO B 1 71 ? -1.496 8.992 -5.766 1 96.31 71 PRO B CA 1
ATOM 4443 C C . PRO B 1 71 ? -1.262 8.586 -7.219 1 96.31 71 PRO B C 1
ATOM 4445 O O . PRO B 1 71 ? -0.163 8.148 -7.57 1 96.31 71 PRO B O 1
ATOM 4448 N N . VAL B 1 72 ? -2.23 8.727 -8.047 1 97.88 72 VAL B N 1
ATOM 4449 C CA . VAL B 1 72 ? -2.117 8.391 -9.461 1 97.88 72 VAL B CA 1
ATOM 4450 C C . VAL B 1 72 ? -1.114 9.32 -10.141 1 97.88 72 VAL B C 1
ATOM 4452 O O . VAL B 1 72 ? -0.234 8.867 -10.875 1 97.88 72 VAL B O 1
ATOM 4455 N N . THR B 1 73 ? -1.243 10.617 -9.852 1 97.38 73 THR B N 1
ATOM 4456 C CA . THR B 1 73 ? -0.29 11.586 -10.375 1 97.38 73 THR B CA 1
ATOM 4457 C C . THR B 1 73 ? 1.129 11.25 -9.93 1 97.38 73 THR B C 1
ATOM 4459 O O . THR B 1 73 ? 2.078 11.391 -10.703 1 97.38 73 THR B O 1
ATOM 4462 N N . SER B 1 74 ? 1.204 10.766 -8.719 1 97.62 74 SER B N 1
ATOM 4463 C CA . 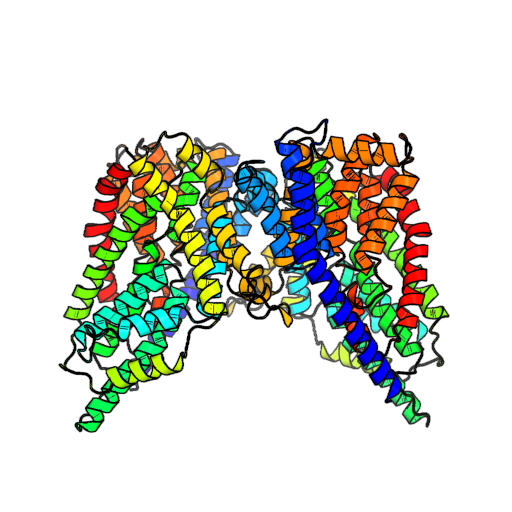SER B 1 74 ? 2.5 10.445 -8.133 1 97.62 74 SER B CA 1
ATOM 4464 C C . SER B 1 74 ? 3.143 9.25 -8.828 1 97.62 74 SER B C 1
ATOM 4466 O O . SER B 1 74 ? 4.363 9.086 -8.789 1 97.62 74 SER B O 1
ATOM 4468 N N . LEU B 1 75 ? 2.363 8.438 -9.438 1 98.38 75 LEU B N 1
ATOM 4469 C CA . LEU B 1 75 ? 2.869 7.301 -10.211 1 98.38 75 LEU B CA 1
ATOM 4470 C C . LEU B 1 75 ? 3.105 7.691 -11.664 1 98.38 75 LEU B C 1
ATOM 4472 O O . LEU B 1 75 ? 4 7.156 -12.32 1 98.38 75 LEU B O 1
ATOM 4476 N N . ILE B 1 76 ? 2.387 8.648 -12.18 1 98.44 76 ILE B N 1
ATOM 4477 C CA . ILE B 1 76 ? 2.5 9.086 -13.57 1 98.44 76 ILE B CA 1
ATOM 4478 C C . ILE B 1 76 ? 3.865 9.734 -13.797 1 98.44 76 ILE B C 1
ATOM 4480 O O . ILE B 1 76 ? 4.512 9.492 -14.82 1 98.44 76 ILE B O 1
ATOM 4484 N N . GLY B 1 77 ? 4.34 10.484 -12.867 1 98.19 77 GLY B N 1
ATOM 4485 C CA . GLY B 1 77 ? 5.609 11.188 -13 1 98.19 77 GLY B CA 1
ATOM 4486 C C . GLY B 1 77 ? 6.77 10.258 -13.297 1 98.19 77 GLY B C 1
ATOM 4487 O O . GLY B 1 77 ? 7.363 10.328 -14.375 1 98.19 77 GLY B O 1
ATOM 4488 N N . PRO B 1 78 ? 7.027 9.344 -12.375 1 98.38 78 PRO B N 1
ATOM 4489 C CA . PRO B 1 78 ? 8.133 8.414 -12.609 1 98.38 78 PRO B CA 1
ATOM 4490 C C . PRO B 1 78 ? 7.906 7.535 -13.844 1 98.38 78 PRO B C 1
ATOM 4492 O O . PRO B 1 78 ? 8.867 7.191 -14.539 1 98.38 78 PRO B O 1
ATOM 4495 N N . THR B 1 79 ? 6.691 7.168 -14.102 1 98.69 79 THR B N 1
ATOM 4496 C CA . THR B 1 79 ? 6.383 6.355 -15.273 1 98.69 79 THR B CA 1
ATOM 4497 C C . THR B 1 79 ? 6.738 7.102 -16.562 1 98.69 79 THR B C 1
ATOM 4499 O O . THR B 1 79 ? 7.391 6.543 -17.438 1 98.69 79 THR B O 1
ATOM 4502 N N . LEU B 1 80 ? 6.379 8.359 -16.656 1 98.69 80 LEU B N 1
ATOM 4503 C CA . LEU B 1 80 ? 6.676 9.172 -17.828 1 98.69 80 LEU B CA 1
ATOM 4504 C C . LEU B 1 80 ? 8.172 9.422 -17.953 1 98.69 80 LEU B C 1
ATOM 4506 O O . LEU B 1 80 ? 8.703 9.5 -19.062 1 98.69 80 LEU B O 1
ATOM 4510 N N . ALA B 1 81 ? 8.82 9.578 -16.828 1 98.62 81 ALA B N 1
ATOM 4511 C CA . ALA B 1 81 ? 10.266 9.789 -16.859 1 98.62 81 ALA B CA 1
ATOM 4512 C C . ALA B 1 81 ? 10.977 8.625 -17.547 1 98.62 81 ALA B C 1
ATOM 4514 O O . ALA B 1 81 ? 11.93 8.828 -18.297 1 98.62 81 ALA B O 1
ATOM 4515 N N . VAL B 1 82 ? 10.508 7.391 -17.312 1 98.56 82 VAL B N 1
ATOM 4516 C CA . VAL B 1 82 ? 11.102 6.223 -17.953 1 98.56 82 VAL B CA 1
ATOM 4517 C C . VAL B 1 82 ? 10.711 6.184 -19.438 1 98.56 82 VAL B C 1
ATOM 4519 O O . VAL B 1 82 ? 11.57 5.996 -20.297 1 98.56 82 VAL B O 1
ATOM 4522 N N . ILE B 1 83 ? 9.469 6.422 -19.734 1 98.31 83 ILE B N 1
ATOM 4523 C CA . ILE B 1 83 ? 8.945 6.332 -21.094 1 98.31 83 ILE B CA 1
ATOM 4524 C C . ILE B 1 83 ? 9.672 7.328 -22 1 98.31 83 ILE B C 1
ATOM 4526 O O . ILE B 1 83 ? 9.93 7.043 -23.172 1 98.31 83 ILE B O 1
ATOM 4530 N N . THR B 1 84 ? 10.008 8.484 -21.438 1 97.88 84 THR B N 1
ATOM 4531 C CA . THR B 1 84 ? 10.641 9.523 -22.25 1 97.88 84 THR B CA 1
ATOM 4532 C C . THR B 1 84 ? 12.156 9.383 -22.219 1 97.88 84 THR B C 1
ATOM 4534 O O . THR B 1 84 ? 12.875 10.18 -22.828 1 97.88 84 THR B O 1
ATOM 4537 N N . GLY B 1 85 ? 12.688 8.453 -21.469 1 97.38 85 GLY B N 1
ATOM 4538 C CA . GLY B 1 85 ? 14.109 8.133 -21.484 1 97.38 85 GLY B CA 1
ATOM 4539 C C . GLY B 1 85 ? 14.93 9.008 -20.562 1 97.38 85 GLY B C 1
ATOM 4540 O O . GLY B 1 85 ? 16.141 9.141 -20.734 1 97.38 85 GLY B O 1
ATOM 4541 N N . VAL B 1 86 ? 14.312 9.656 -19.594 1 97.88 86 VAL B N 1
ATOM 4542 C CA . VAL B 1 86 ? 15.039 10.516 -18.672 1 97.88 86 VAL B CA 1
ATOM 4543 C C . VAL B 1 86 ? 15.938 9.664 -17.781 1 97.88 86 VAL B C 1
ATOM 4545 O O . VAL B 1 86 ? 17.125 9.977 -17.609 1 97.88 86 VAL B O 1
ATOM 4548 N N . VAL B 1 87 ? 15.367 8.656 -17.188 1 97.5 87 VAL B N 1
ATOM 4549 C CA . VAL B 1 87 ? 16.094 7.75 -16.312 1 97.5 87 VAL B CA 1
ATOM 4550 C C . VAL B 1 87 ? 15.594 6.32 -16.5 1 97.5 87 VAL B C 1
ATOM 4552 O O . VAL B 1 87 ? 14.484 6.113 -17 1 97.5 87 VAL B O 1
ATOM 4555 N N . PRO B 1 88 ? 16.469 5.316 -16.156 1 96.88 88 PRO B N 1
ATOM 4556 C CA . PRO B 1 88 ? 15.969 3.936 -16.156 1 96.88 88 PRO B CA 1
ATOM 4557 C C . PRO B 1 88 ? 14.945 3.672 -15.055 1 96.88 88 PRO B C 1
ATOM 4559 O O . PRO B 1 88 ? 14.812 4.469 -14.125 1 96.88 88 PRO B O 1
ATOM 4562 N N . VAL B 1 89 ? 14.227 2.602 -15.211 1 97 89 VAL B N 1
ATOM 4563 C CA . VAL B 1 89 ? 13.117 2.258 -14.328 1 97 89 VAL B CA 1
ATOM 4564 C C . VAL B 1 89 ? 13.617 2.121 -12.891 1 97 89 VAL B C 1
ATOM 4566 O O . VAL B 1 89 ? 12.938 2.537 -11.953 1 97 89 VAL B O 1
ATOM 4569 N N . GLY B 1 90 ? 14.773 1.59 -12.672 1 95.31 90 GLY B N 1
ATOM 4570 C CA . GLY B 1 90 ? 15.32 1.427 -11.336 1 95.31 90 GLY B CA 1
ATOM 4571 C C . GLY B 1 90 ? 15.523 2.742 -10.609 1 95.31 90 GLY B C 1
ATOM 4572 O O . GLY B 1 90 ? 15.227 2.852 -9.422 1 95.31 90 GLY B O 1
ATOM 4573 N N . THR B 1 91 ? 15.984 3.738 -11.328 1 95.75 91 THR B N 1
ATOM 4574 C CA . THR B 1 91 ? 16.203 5.062 -10.758 1 95.75 91 THR B CA 1
ATOM 4575 C C . THR B 1 91 ? 14.875 5.781 -10.523 1 95.75 91 THR B C 1
ATOM 4577 O O . THR B 1 91 ? 14.703 6.465 -9.516 1 95.75 91 THR B O 1
ATOM 4580 N N . ALA B 1 92 ? 13.961 5.574 -11.414 1 97.56 92 ALA B N 1
ATOM 4581 C CA . ALA B 1 92 ? 12.695 6.293 -11.383 1 97.56 92 ALA B CA 1
ATOM 4582 C C . ALA B 1 92 ? 11.883 5.922 -10.148 1 97.56 92 ALA B C 1
ATOM 4584 O O . ALA B 1 92 ? 11.133 6.742 -9.617 1 97.56 92 ALA B O 1
ATOM 4585 N N . PHE B 1 93 ? 12.062 4.695 -9.648 1 97.38 93 PHE B N 1
ATOM 4586 C CA . PHE B 1 93 ? 11.172 4.238 -8.594 1 97.38 93 PHE B CA 1
ATOM 4587 C C . PHE B 1 93 ? 11.953 3.967 -7.309 1 97.38 93 PHE B C 1
ATOM 4589 O O . PHE B 1 93 ? 11.359 3.611 -6.285 1 97.38 93 PHE B O 1
ATOM 4596 N N . ALA B 1 94 ? 13.227 4.184 -7.238 1 95.81 94 ALA B N 1
ATOM 4597 C CA . ALA B 1 94 ? 14.094 3.863 -6.105 1 95.81 94 ALA B CA 1
ATOM 4598 C C . ALA B 1 94 ? 13.602 4.551 -4.832 1 95.81 94 ALA B C 1
ATOM 4600 O O . ALA B 1 94 ? 13.641 3.965 -3.748 1 95.81 94 ALA B O 1
ATOM 4601 N N . ALA B 1 95 ? 13.094 5.73 -4.984 1 95.81 95 ALA B N 1
ATOM 4602 C CA . ALA B 1 95 ? 12.734 6.551 -3.83 1 95.81 95 ALA B CA 1
ATOM 4603 C C . ALA B 1 95 ? 11.484 6.008 -3.137 1 95.81 95 ALA B C 1
ATOM 4605 O O . ALA B 1 95 ? 11.172 6.398 -2.01 1 95.81 95 ALA B O 1
ATOM 4606 N N . PHE B 1 96 ? 10.773 5.086 -3.75 1 97.19 96 PHE B N 1
ATOM 4607 C CA . PHE B 1 96 ? 9.578 4.512 -3.15 1 97.19 96 PHE B CA 1
ATOM 4608 C C . PHE B 1 96 ? 9.938 3.578 -2.002 1 97.19 96 PHE B C 1
ATOM 4610 O O . PHE B 1 96 ? 9.062 3.131 -1.257 1 97.19 96 PHE B O 1
ATOM 4617 N N . ALA B 1 97 ? 11.211 3.309 -1.785 1 96.38 97 ALA B N 1
ATOM 4618 C CA . ALA B 1 97 ? 11.664 2.512 -0.648 1 96.38 97 ALA B CA 1
ATOM 4619 C C . ALA B 1 97 ? 12.484 3.355 0.322 1 96.38 97 ALA B C 1
ATOM 4621 O O . ALA B 1 97 ? 13.258 2.82 1.119 1 96.38 97 ALA B O 1
ATOM 4622 N N . ASN B 1 98 ? 12.359 4.691 0.206 1 95.38 98 ASN B N 1
ATOM 4623 C CA . ASN B 1 98 ? 12.984 5.562 1.191 1 95.38 98 ASN B CA 1
ATOM 4624 C C . ASN B 1 98 ? 12.578 5.188 2.613 1 95.38 98 ASN B C 1
ATOM 4626 O O . ASN B 1 98 ? 11.422 4.852 2.863 1 95.38 98 ASN B O 1
ATOM 4630 N N . SER B 1 99 ? 13.539 5.246 3.527 1 95.12 99 SER B N 1
ATOM 4631 C CA . SER B 1 99 ? 13.297 4.82 4.902 1 95.12 99 SER B CA 1
ATOM 4632 C C . SER B 1 99 ? 12.156 5.609 5.531 1 95.12 99 SER B C 1
ATOM 4634 O O . SER B 1 99 ? 11.453 5.098 6.406 1 95.12 99 SER B O 1
ATOM 4636 N N . MET B 1 100 ? 11.906 6.816 5.035 1 92.81 100 MET B N 1
ATOM 4637 C CA . MET B 1 100 ? 10.836 7.652 5.562 1 92.81 100 MET B CA 1
ATOM 4638 C C . MET B 1 100 ? 9.477 7.016 5.316 1 92.81 100 MET B C 1
ATOM 4640 O O . MET B 1 100 ? 8.547 7.199 6.105 1 92.81 100 MET B O 1
ATOM 4644 N N . ILE B 1 101 ? 9.391 6.297 4.281 1 95.5 101 ILE B N 1
ATOM 4645 C CA . ILE B 1 101 ? 8.141 5.629 3.951 1 95.5 101 ILE B CA 1
ATOM 4646 C C . ILE B 1 101 ? 7.812 4.59 5.02 1 95.5 101 ILE B C 1
ATOM 4648 O O . ILE B 1 101 ? 6.66 4.465 5.441 1 95.5 101 ILE B O 1
ATOM 4652 N N . PHE B 1 102 ? 8.805 3.9 5.539 1 97.12 102 PHE B N 1
ATOM 4653 C CA . PHE B 1 102 ? 8.594 2.875 6.555 1 97.12 102 PHE B CA 1
ATOM 4654 C C . PHE B 1 102 ? 8.383 3.504 7.926 1 97.12 102 PHE B C 1
ATOM 4656 O O . PHE B 1 102 ? 7.73 2.918 8.789 1 97.12 102 PHE B O 1
ATOM 4663 N N . LEU B 1 103 ? 8.992 4.703 8.086 1 96.69 103 LEU B N 1
ATOM 4664 C CA . LEU B 1 103 ? 8.664 5.473 9.281 1 96.69 103 LEU B CA 1
ATOM 4665 C C . LEU B 1 103 ? 7.18 5.816 9.32 1 96.69 103 LEU B C 1
ATOM 4667 O O . LEU B 1 103 ? 6.523 5.625 10.352 1 96.69 103 LEU B O 1
ATOM 4671 N N . PHE B 1 104 ? 6.641 6.195 8.188 1 94.88 104 PHE B N 1
ATOM 4672 C CA . PHE B 1 104 ? 5.219 6.504 8.062 1 94.88 104 PHE B CA 1
ATOM 4673 C C . PHE B 1 104 ? 4.375 5.254 8.297 1 94.88 104 PHE B C 1
ATOM 4675 O O . PHE B 1 104 ? 3.391 5.293 9.039 1 94.88 104 PHE B O 1
ATOM 4682 N N . MET B 1 105 ? 4.785 4.273 7.617 1 97.25 105 MET B N 1
ATOM 4683 C CA . MET B 1 105 ? 4.016 3.035 7.711 1 97.25 105 MET B CA 1
ATOM 4684 C C . MET B 1 105 ? 3.904 2.568 9.156 1 97.25 105 MET B C 1
ATOM 4686 O O . MET B 1 105 ? 2.812 2.236 9.625 1 97.25 105 MET B O 1
ATOM 4690 N N . GLY B 1 106 ? 5.062 2.527 9.844 1 97.94 106 GLY B N 1
ATOM 4691 C CA . GLY B 1 106 ? 5.035 2.164 11.25 1 97.94 106 GLY B CA 1
ATOM 4692 C C . GLY B 1 106 ? 4.184 3.098 12.086 1 97.94 106 GLY B C 1
ATOM 4693 O O . GLY B 1 106 ? 3.451 2.65 12.977 1 97.94 106 GLY B O 1
ATOM 4694 N N . GLY B 1 107 ? 4.293 4.402 11.805 1 96.94 107 GLY B N 1
ATOM 4695 C CA . GLY B 1 107 ? 3.475 5.379 12.508 1 96.94 107 GLY B CA 1
ATOM 4696 C C . GLY B 1 107 ? 1.986 5.164 12.305 1 96.94 107 GLY B C 1
ATOM 4697 O O . GLY B 1 107 ? 1.204 5.262 13.25 1 96.94 107 GLY B O 1
ATOM 4698 N N . PHE B 1 108 ? 1.566 4.82 11.109 1 96.81 108 PHE B N 1
ATOM 4699 C CA . PHE B 1 108 ? 0.164 4.57 10.805 1 96.81 108 PHE B CA 1
ATOM 4700 C C . PHE B 1 108 ? -0.348 3.354 11.562 1 96.81 108 PHE B C 1
ATOM 4702 O O . PHE B 1 108 ? -1.477 3.354 12.062 1 96.81 108 PHE B O 1
ATOM 4709 N N . ILE B 1 109 ? 0.512 2.328 11.586 1 98.31 109 ILE B N 1
ATOM 4710 C CA . ILE B 1 109 ? 0.109 1.101 12.266 1 98.31 109 ILE B CA 1
ATOM 4711 C C . ILE B 1 109 ? -0.077 1.371 13.758 1 98.31 109 ILE B C 1
ATOM 4713 O O . ILE B 1 109 ? -1.063 0.936 14.352 1 98.31 109 ILE B O 1
ATOM 4717 N N . LEU B 1 110 ? 0.807 2.113 14.336 1 98.19 110 LEU B N 1
ATOM 4718 C CA . LEU B 1 110 ? 0.715 2.467 15.75 1 98.19 110 LEU B CA 1
ATOM 4719 C C . LEU B 1 110 ? -0.532 3.301 16.016 1 98.19 110 LEU B C 1
ATOM 4721 O O . LEU B 1 110 ? -1.262 3.039 16.984 1 98.19 110 LEU B O 1
ATOM 4725 N N . ALA B 1 111 ? -0.741 4.27 15.18 1 97 111 ALA B N 1
ATOM 4726 C CA . ALA B 1 111 ? -1.918 5.125 15.32 1 97 111 ALA B CA 1
ATOM 4727 C C . ALA B 1 111 ? -3.203 4.309 15.211 1 97 111 ALA B C 1
ATOM 4729 O O . ALA B 1 111 ? -4.148 4.531 15.969 1 97 111 ALA B O 1
ATOM 4730 N N . LYS B 1 112 ? -3.213 3.404 14.273 1 97.25 112 LYS B N 1
ATOM 4731 C CA . LYS B 1 112 ? -4.387 2.559 14.094 1 97.25 112 LYS B CA 1
ATOM 4732 C C . LYS B 1 112 ? -4.66 1.725 15.344 1 97.25 112 LYS B C 1
ATOM 4734 O O . LYS B 1 112 ? -5.816 1.547 15.734 1 97.25 112 LYS B O 1
ATOM 4739 N N . ALA B 1 113 ? -3.615 1.165 15.938 1 98.12 113 ALA B N 1
ATOM 4740 C CA . ALA B 1 113 ? -3.779 0.382 17.156 1 98.12 113 ALA B CA 1
ATOM 4741 C C . ALA B 1 113 ? -4.379 1.229 18.281 1 98.12 113 ALA B C 1
ATOM 4743 O O . ALA B 1 113 ? -5.246 0.764 19.016 1 98.12 113 ALA B O 1
ATOM 4744 N N . MET B 1 114 ? -3.969 2.451 18.391 1 97.25 114 MET B N 1
ATOM 4745 C CA . MET B 1 114 ? -4.477 3.352 19.422 1 97.25 114 MET B CA 1
ATOM 4746 C C . MET B 1 114 ? -5.965 3.617 19.219 1 97.25 114 MET B C 1
ATOM 4748 O O . MET B 1 114 ? -6.734 3.627 20.188 1 97.25 114 MET B O 1
ATOM 4752 N N . MET B 1 115 ? -6.34 3.762 18.031 1 96.5 115 MET B N 1
ATOM 4753 C CA . MET B 1 115 ? -7.742 4.031 17.719 1 96.5 115 MET B CA 1
ATOM 4754 C C . MET B 1 115 ? -8.594 2.779 17.891 1 96.5 115 MET B C 1
ATOM 4756 O O . MET B 1 115 ? -9.688 2.842 18.453 1 96.5 115 MET B O 1
ATOM 4760 N N . THR B 1 116 ? -8.023 1.66 17.406 1 96.56 116 THR B N 1
ATOM 4761 C CA . THR B 1 116 ? -8.758 0.397 17.453 1 96.56 116 THR B CA 1
ATOM 4762 C C . THR B 1 116 ? -9.078 0.018 18.891 1 96.56 116 THR B C 1
ATOM 4764 O O . THR B 1 116 ? -10.164 -0.477 19.188 1 96.56 116 THR B O 1
ATOM 4767 N N . HIS B 1 117 ? -8.195 0.306 19.781 1 97.19 117 HIS B N 1
ATOM 4768 C CA . HIS B 1 117 ? -8.383 -0.118 21.156 1 97.19 117 HIS B CA 1
ATOM 4769 C C . HIS B 1 117 ? -8.852 1.044 22.031 1 97.19 117 HIS B C 1
ATOM 4771 O O . HIS B 1 117 ? -8.93 0.912 23.25 1 97.19 117 HIS B O 1
ATOM 4777 N N . GLY B 1 118 ? -9.07 2.221 21.5 1 95.69 118 GLY B N 1
ATOM 4778 C CA . GLY B 1 118 ? -9.711 3.336 22.172 1 95.69 118 GLY B CA 1
ATOM 4779 C C . GLY B 1 118 ? -8.789 4.082 23.109 1 95.69 118 GLY B C 1
ATOM 4780 O O . GLY B 1 118 ? -9.242 4.723 24.062 1 95.69 118 GLY B O 1
ATOM 4781 N N . LEU B 1 119 ? -7.539 4 22.922 1 96.62 119 LEU B N 1
ATOM 4782 C CA . LEU B 1 119 ? -6.598 4.73 23.766 1 96.62 119 LEU B CA 1
ATOM 4783 C C . LEU B 1 119 ? -6.719 6.234 23.531 1 96.62 119 LEU B C 1
ATOM 4785 O O . LEU B 1 119 ? -6.52 7.02 24.469 1 96.62 119 LEU B O 1
ATOM 4789 N N . ASP B 1 120 ? -6.953 6.609 22.344 1 95.12 120 ASP B N 1
ATOM 4790 C CA . ASP B 1 120 ? -7.137 8.023 22.016 1 95.12 120 ASP B CA 1
ATOM 4791 C C . ASP B 1 120 ? -8.328 8.602 22.766 1 95.12 120 ASP B C 1
ATOM 4793 O O . ASP B 1 120 ? -8.227 9.664 23.391 1 95.12 120 ASP B O 1
ATOM 4797 N N . LYS B 1 121 ? -9.414 7.898 22.781 1 95.38 121 LYS B N 1
ATOM 4798 C CA . LYS B 1 121 ? -10.602 8.328 23.5 1 95.38 121 LYS B CA 1
ATOM 4799 C C . LYS B 1 121 ? -10.344 8.383 25 1 95.38 121 LYS B C 1
ATOM 4801 O O . LYS B 1 121 ? -10.773 9.32 25.672 1 95.38 121 LYS B O 1
ATOM 4806 N N . ARG B 1 122 ? -9.734 7.359 25.5 1 95.88 122 ARG B N 1
ATOM 4807 C CA . ARG B 1 122 ? -9.422 7.309 26.922 1 95.88 122 ARG B CA 1
ATOM 4808 C C . ARG B 1 122 ? -8.586 8.516 27.344 1 95.88 122 ARG B C 1
ATOM 4810 O O . ARG B 1 122 ? -8.766 9.055 28.438 1 95.88 122 ARG B O 1
ATOM 4817 N N . PHE B 1 123 ? -7.668 8.867 26.562 1 95.62 123 PHE B N 1
ATOM 4818 C CA . PHE B 1 123 ? -6.828 10.023 26.859 1 95.62 123 PHE B CA 1
ATOM 4819 C C . PHE B 1 123 ? -7.648 11.312 26.812 1 95.62 123 PHE B C 1
ATOM 4821 O O . PHE B 1 123 ? -7.516 12.164 27.688 1 95.62 123 PHE B O 1
ATOM 4828 N N . ALA B 1 124 ? -8.414 11.461 25.766 1 95.44 124 ALA B N 1
ATOM 4829 C CA . ALA B 1 124 ? -9.234 12.656 25.609 1 95.44 124 ALA B CA 1
ATOM 4830 C C . ALA B 1 124 ? -10.156 12.852 26.812 1 95.44 124 ALA B C 1
ATOM 4832 O O . ALA B 1 124 ? -10.195 13.938 27.391 1 95.44 124 ALA B O 1
ATOM 4833 N N . TYR B 1 125 ? -10.883 11.805 27.219 1 95.25 125 TYR B N 1
ATOM 4834 C CA . TYR B 1 125 ? -11.805 11.906 28.344 1 95.25 125 TYR B CA 1
ATOM 4835 C C . TYR B 1 125 ? -11.039 12.094 29.656 1 95.25 125 TYR B C 1
ATOM 4837 O O . TYR B 1 125 ? -11.516 12.773 30.562 1 95.25 125 TYR B O 1
ATOM 4845 N N . TRP B 1 126 ? -9.898 11.461 29.75 1 94.94 126 TRP B N 1
ATOM 4846 C CA . TRP B 1 126 ? -9.062 11.672 30.922 1 94.94 126 TRP B CA 1
ATOM 4847 C C . TRP B 1 126 ? -8.703 13.148 31.078 1 94.94 126 TRP B C 1
ATOM 4849 O O . TRP B 1 126 ? -8.805 13.703 32.188 1 94.94 126 TRP B O 1
ATOM 4859 N N . LEU B 1 127 ? -8.32 13.758 30.031 1 95.31 127 LEU B N 1
ATOM 4860 C CA . LEU B 1 127 ? -7.934 15.164 30.078 1 95.31 127 LEU B CA 1
ATOM 4861 C C . LEU B 1 127 ? -9.141 16.047 30.391 1 95.31 127 LEU B C 1
ATOM 4863 O O . LEU B 1 127 ? -9.055 16.969 31.188 1 95.31 127 LEU B O 1
ATOM 4867 N N . LEU B 1 128 ? -10.242 15.781 29.797 1 94.62 128 LEU B N 1
ATOM 4868 C CA . LEU B 1 128 ? -11.453 16.578 29.953 1 94.62 128 LEU B CA 1
ATOM 4869 C C . LEU B 1 128 ? -12.023 16.406 31.359 1 94.62 128 LEU B C 1
ATOM 4871 O O . LEU B 1 128 ? -12.781 17.266 31.828 1 94.62 128 LEU B O 1
ATOM 4875 N N . SER B 1 129 ? -11.695 15.297 31.984 1 93.62 129 SER B N 1
ATOM 4876 C CA . SER B 1 129 ? -12.25 15.008 33.312 1 93.62 129 SER B CA 1
ATOM 4877 C C . SER B 1 129 ? -11.352 15.57 34.406 1 93.62 129 SER B C 1
ATOM 4879 O O . SER B 1 129 ? -11.633 15.391 35.594 1 93.62 129 SER B O 1
ATOM 4881 N N . ARG B 1 130 ? -10.328 16.125 34.031 1 94.06 130 ARG B N 1
ATOM 4882 C CA . ARG B 1 130 ? -9.438 16.688 35.031 1 94.06 130 ARG B CA 1
ATOM 4883 C C . ARG B 1 130 ? -10.148 17.734 35.906 1 94.06 130 ARG B C 1
ATOM 4885 O O . ARG B 1 130 ? -11.039 18.438 35.406 1 94.06 130 ARG B O 1
ATOM 4892 N N . GLU B 1 131 ? -9.695 17.953 37.094 1 92.31 131 GLU B N 1
ATOM 4893 C CA . GLU B 1 131 ? -10.352 18.828 38.062 1 92.31 131 GLU B CA 1
ATOM 4894 C C . GLU B 1 131 ? -10.32 20.281 37.625 1 92.31 131 GLU B C 1
ATOM 4896 O O . GLU B 1 131 ? -11.258 21.047 37.875 1 92.31 131 GLU B O 1
ATOM 4901 N N . TRP B 1 132 ? -9.266 20.578 36.969 1 92.19 132 TRP B N 1
ATOM 4902 C CA . TRP B 1 132 ? -9.117 21.984 36.594 1 92.19 132 TRP B CA 1
ATOM 4903 C C . TRP B 1 132 ? -10.094 22.344 35.469 1 92.19 132 TRP B C 1
ATOM 4905 O O . TRP B 1 132 ? -10.367 23.531 35.219 1 92.19 132 TRP B O 1
ATOM 4915 N N . VAL B 1 133 ? -10.633 21.5 34.594 1 93.5 133 VAL B N 1
ATOM 4916 C CA . VAL B 1 133 ? -11.578 21.766 33.531 1 93.5 133 VAL B CA 1
ATOM 4917 C C . VAL B 1 133 ? -12.953 22.094 34.094 1 93.5 133 VAL B C 1
ATOM 4919 O O . VAL B 1 133 ? -13.5 23.172 33.875 1 93.5 133 VAL B O 1
ATOM 4922 N N . GLY B 1 134 ? -13.477 21.125 34.969 1 86.38 134 GLY B N 1
ATOM 4923 C CA . GLY B 1 134 ? -14.758 21.328 35.625 1 86.38 134 GLY B CA 1
ATOM 4924 C C . GLY B 1 134 ? -15.883 21.625 34.656 1 86.38 134 GLY B C 1
ATOM 4925 O O . GLY B 1 134 ? -15.969 21.031 33.562 1 86.38 134 GLY B O 1
ATOM 4926 N N . SER B 1 135 ? -16.797 22.578 35.094 1 89.75 135 SER B N 1
ATOM 4927 C CA . SER B 1 135 ? -17.953 22.938 34.281 1 89.75 135 SER B CA 1
ATOM 4928 C C . SER B 1 135 ? -17.797 24.328 33.688 1 89.75 135 SER B C 1
ATOM 4930 O O . SER B 1 135 ? -18.766 24.922 33.219 1 89.75 135 SER B O 1
ATOM 4932 N N . ASN B 1 136 ? -16.594 24.844 33.75 1 92.69 136 ASN B N 1
ATOM 4933 C CA . ASN B 1 136 ? -16.312 26.156 33.188 1 92.69 136 ASN B CA 1
ATOM 4934 C C . ASN B 1 136 ? -16.109 26.078 31.672 1 92.69 136 ASN B C 1
ATOM 4936 O O . ASN B 1 136 ? -15.227 25.359 31.188 1 92.69 136 ASN B O 1
ATOM 4940 N N . PRO B 1 137 ? -16.906 26.844 30.938 1 93.31 137 PRO B N 1
ATOM 4941 C CA . PRO B 1 137 ? -16.859 26.734 29.484 1 93.31 137 PRO B CA 1
ATOM 4942 C C . PRO B 1 137 ? -15.492 27.141 28.922 1 93.31 137 PRO B C 1
ATOM 4944 O O . PRO B 1 137 ? -15.047 26.578 27.906 1 93.31 137 PRO B O 1
ATOM 4947 N N . LYS B 1 138 ? -14.82 28.094 29.469 1 94.94 138 LYS B N 1
ATOM 4948 C CA . LYS B 1 138 ? -13.5 28.516 28.984 1 94.94 138 LYS B CA 1
ATOM 4949 C C . LYS B 1 138 ? -12.477 27.391 29.172 1 94.94 138 LYS B C 1
ATOM 4951 O O . LYS B 1 138 ? -11.625 27.188 28.312 1 94.94 138 LYS B O 1
ATOM 4956 N N . ARG B 1 139 ? -12.547 26.766 30.266 1 96 139 ARG B N 1
ATOM 4957 C CA . ARG B 1 139 ? -11.625 25.672 30.531 1 96 139 ARG B CA 1
ATOM 4958 C C . ARG B 1 139 ? -11.945 24.453 29.672 1 96 139 ARG B C 1
ATOM 4960 O O . ARG B 1 139 ? -11.047 23.719 29.266 1 96 139 ARG B O 1
ATOM 4967 N N . ILE B 1 140 ? -13.219 24.25 29.469 1 95.19 140 ILE B N 1
ATOM 4968 C CA . ILE B 1 140 ? -13.625 23.172 28.578 1 95.19 140 ILE B CA 1
ATOM 4969 C C . ILE B 1 140 ? -13.109 23.438 27.172 1 95.19 140 ILE B C 1
ATOM 4971 O O . ILE B 1 140 ? -12.586 22.531 26.516 1 95.19 140 ILE B O 1
ATOM 4975 N N . PHE B 1 141 ? -13.266 24.672 26.781 1 96.62 141 PHE B N 1
ATOM 4976 C CA . PHE B 1 141 ? -12.75 25.109 25.484 1 96.62 141 PHE B CA 1
ATOM 4977 C C . PHE B 1 141 ? -11.266 24.812 25.359 1 96.62 141 PHE B C 1
ATOM 4979 O O . PHE B 1 141 ? -10.828 24.25 24.359 1 96.62 141 PHE B O 1
ATOM 4986 N N . LEU B 1 142 ? -10.516 25.125 26.359 1 97.62 142 LEU B N 1
ATOM 4987 C CA . LEU B 1 142 ? -9.078 24.891 26.406 1 97.62 142 LEU B CA 1
ATOM 4988 C C . LEU B 1 142 ? -8.773 23.391 26.422 1 97.62 142 LEU B C 1
ATO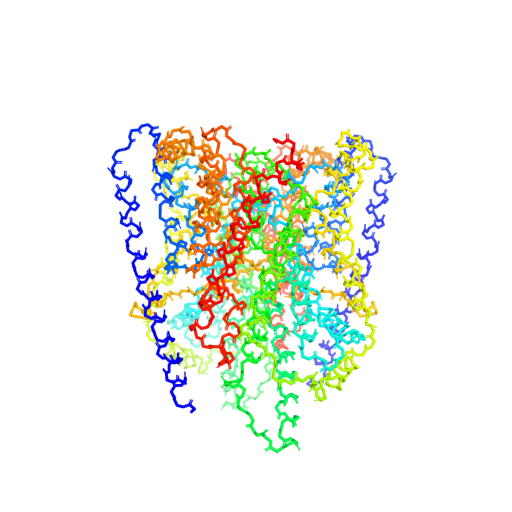M 4990 O O . LEU B 1 142 ? -7.875 22.922 25.719 1 97.62 142 LEU B O 1
ATOM 4994 N N . ALA B 1 143 ? -9.508 22.656 27.188 1 97.38 143 ALA B N 1
ATOM 4995 C CA . ALA B 1 143 ? -9.273 21.219 27.344 1 97.38 143 ALA B CA 1
ATOM 4996 C C . ALA B 1 143 ? -9.555 20.469 26.047 1 97.38 143 ALA B C 1
ATOM 4998 O O . ALA B 1 143 ? -8.828 19.531 25.688 1 97.38 143 ALA B O 1
ATOM 4999 N N . VAL B 1 144 ? -10.586 20.844 25.391 1 97.38 144 VAL B N 1
ATOM 5000 C CA . VAL B 1 144 ? -10.922 20.234 24.109 1 97.38 144 VAL B CA 1
ATOM 5001 C C . VAL B 1 144 ? -9.797 20.469 23.109 1 97.38 144 VAL B C 1
ATOM 5003 O O . VAL B 1 144 ? -9.375 19.547 22.406 1 97.38 144 VAL B O 1
ATOM 5006 N N . GLY B 1 145 ? -9.359 21.688 23.047 1 98.38 145 GLY B N 1
ATOM 5007 C CA . GLY B 1 145 ? -8.25 22.016 22.172 1 98.38 145 GLY B CA 1
ATOM 5008 C C . GLY B 1 145 ? -6.984 21.234 22.5 1 98.38 145 GLY B C 1
ATOM 5009 O O . GLY B 1 145 ? -6.32 20.719 21.609 1 98.38 145 GLY B O 1
ATOM 5010 N N . LEU B 1 146 ? -6.66 21.172 23.734 1 98.38 146 LEU B N 1
ATOM 5011 C CA . LEU B 1 146 ? -5.445 20.5 24.172 1 98.38 146 LEU B CA 1
ATOM 5012 C C . LEU B 1 146 ? -5.52 19 23.875 1 98.38 146 LEU B C 1
ATOM 5014 O O . LEU B 1 146 ? -4.535 18.406 23.422 1 98.38 146 LEU B O 1
ATOM 5018 N N . ALA B 1 147 ? -6.656 18.422 24.125 1 98.06 147 ALA B N 1
ATOM 5019 C CA . ALA B 1 147 ? -6.84 17 23.828 1 98.06 147 ALA B CA 1
ATOM 5020 C C . ALA B 1 147 ? -6.66 16.734 22.328 1 98.06 147 ALA B C 1
ATOM 5022 O O . ALA B 1 147 ? -5.977 15.773 21.953 1 98.06 147 ALA B O 1
ATOM 5023 N N . ALA B 1 148 ? -7.254 17.594 21.562 1 98.31 148 ALA B N 1
ATOM 5024 C CA . ALA B 1 148 ? -7.168 17.422 20.109 1 98.31 148 ALA B CA 1
ATOM 5025 C C . ALA B 1 148 ? -5.73 17.594 19.625 1 98.31 148 ALA B C 1
ATOM 5027 O O . ALA B 1 148 ? -5.234 16.781 18.844 1 98.31 148 ALA B O 1
ATOM 5028 N N . ALA B 1 149 ? -5.055 18.594 20.094 1 98.38 149 ALA B N 1
ATOM 5029 C CA . ALA B 1 149 ? -3.691 18.891 19.656 1 98.38 149 ALA B CA 1
ATOM 5030 C C . ALA B 1 149 ? -2.729 17.781 20.062 1 98.38 149 ALA B C 1
ATOM 5032 O O . ALA B 1 149 ? -1.926 17.312 19.25 1 98.38 149 ALA B O 1
ATOM 5033 N N . LEU B 1 150 ? -2.826 17.344 21.266 1 97.75 150 LEU B N 1
ATOM 5034 C CA . LEU B 1 150 ? -1.896 16.344 21.781 1 97.75 150 LEU B CA 1
ATOM 5035 C C . LEU B 1 150 ? -2.143 14.977 21.141 1 97.75 150 LEU B C 1
ATOM 5037 O O . LEU B 1 150 ? -1.194 14.25 20.828 1 97.75 150 LEU B O 1
ATOM 5041 N N . CYS B 1 151 ? -3.395 14.664 20.906 1 97.31 151 CYS B N 1
ATOM 5042 C CA . CYS B 1 151 ? -3.709 13.406 20.234 1 97.31 151 CYS B CA 1
ATOM 5043 C C . CYS B 1 151 ? -3.254 13.438 18.781 1 97.31 151 CYS B C 1
ATOM 5045 O O . CYS B 1 151 ? -2.678 12.469 18.281 1 97.31 151 CYS B O 1
ATOM 5047 N N . SER B 1 152 ? -3.475 14.547 18.156 1 97.62 152 SER B N 1
ATOM 5048 C CA . SER B 1 152 ? -3.189 14.68 16.734 1 97.62 152 SER B CA 1
ATOM 5049 C C . SER B 1 152 ? -1.689 14.648 16.469 1 97.62 152 SER B C 1
ATOM 5051 O O . SER B 1 152 ? -1.26 14.336 15.359 1 97.62 152 SER B O 1
ATOM 5053 N N . GLY B 1 153 ? -0.902 14.945 17.469 1 97 153 GLY B N 1
ATOM 5054 C CA . GLY B 1 153 ? 0.544 14.883 17.328 1 97 153 GLY B CA 1
ATOM 5055 C C . GLY B 1 153 ? 1.063 13.477 17.078 1 97 153 GLY B C 1
ATOM 5056 O O . GLY B 1 153 ? 2.191 13.305 16.609 1 97 153 GLY B O 1
ATOM 5057 N N . TRP B 1 154 ? 0.203 12.516 17.344 1 94 154 TRP B N 1
ATOM 5058 C CA . TRP B 1 154 ? 0.659 11.133 17.266 1 94 154 TRP B CA 1
ATOM 5059 C C . TRP B 1 154 ? -0.261 10.312 16.375 1 94 154 TRP B C 1
ATOM 5061 O O . TRP B 1 154 ? 0.153 9.289 15.82 1 94 154 TRP B O 1
ATOM 5071 N N . VAL B 1 155 ? -1.466 10.781 16.391 1 92.38 155 VAL B N 1
ATOM 5072 C CA . VAL B 1 155 ? -2.477 10.125 15.578 1 92.38 155 VAL B CA 1
ATOM 5073 C C . VAL B 1 155 ? -2.73 10.938 14.312 1 92.38 155 VAL B C 1
ATOM 5075 O O . VAL B 1 155 ? -2.102 11.977 14.094 1 92.38 155 VAL B O 1
ATOM 5078 N N . SER B 1 156 ? -3.559 10.656 13.453 1 92.69 156 SER B N 1
ATOM 5079 C CA . SER B 1 156 ? -3.863 11.453 12.273 1 92.69 156 SER B CA 1
ATOM 5080 C C . SER B 1 156 ? -4.801 12.609 12.609 1 92.69 156 SER B C 1
ATOM 5082 O O . SER B 1 156 ? -5.676 12.477 13.469 1 92.69 156 SER B O 1
ATOM 5084 N N . ASN B 1 157 ? -4.52 13.781 11.938 1 96.38 157 ASN B N 1
ATOM 5085 C CA . ASN B 1 157 ? -5.367 14.953 12.133 1 96.38 157 ASN B CA 1
ATOM 5086 C C . ASN B 1 157 ? -6.84 14.625 11.906 1 96.38 157 ASN B C 1
ATOM 5088 O O . ASN B 1 157 ? -7.695 14.977 12.719 1 96.38 157 ASN B O 1
ATOM 5092 N N . THR B 1 158 ? -7.043 13.867 10.961 1 95 158 THR B N 1
ATOM 5093 C CA . THR B 1 158 ? -8.398 13.523 10.555 1 95 158 THR B CA 1
ATOM 5094 C C . THR B 1 158 ? -9.055 12.602 11.594 1 95 158 THR B C 1
ATOM 5096 O O . THR B 1 158 ? -10.188 12.836 12.008 1 95 158 THR B O 1
ATOM 5099 N N . ALA B 1 159 ? -8.336 11.648 11.945 1 94.62 159 ALA B N 1
ATOM 5100 C CA . ALA B 1 159 ? -8.867 10.688 12.914 1 94.62 159 ALA B CA 1
ATOM 5101 C C . ALA B 1 159 ? -9.164 11.367 14.25 1 94.62 159 ALA B C 1
ATOM 5103 O O . ALA B 1 159 ? -10.164 11.062 14.898 1 94.62 159 ALA B O 1
ATOM 5104 N N . THR B 1 160 ? -8.336 12.242 14.625 1 97.44 160 THR B N 1
ATOM 5105 C CA . THR B 1 160 ? -8.523 12.945 15.883 1 97.44 160 THR B CA 1
ATOM 5106 C C . THR B 1 160 ? -9.758 13.84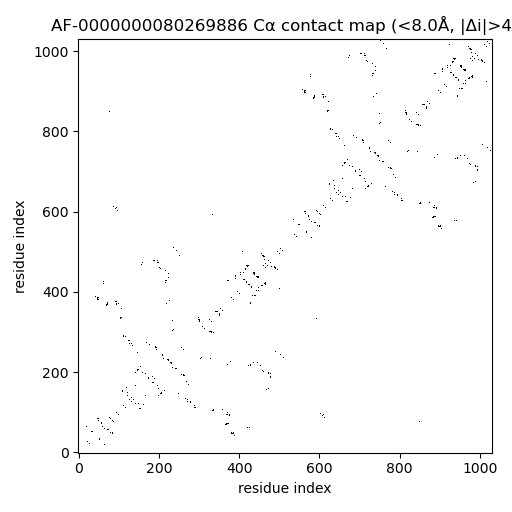4 15.82 1 97.44 160 THR B C 1
ATOM 5108 O O . THR B 1 160 ? -10.547 13.891 16.766 1 97.44 160 THR B O 1
ATOM 5111 N N . ALA B 1 161 ? -9.906 14.492 14.727 1 97.81 161 ALA B N 1
ATOM 5112 C CA . ALA B 1 161 ? -11.078 15.344 14.555 1 97.81 161 ALA B CA 1
ATOM 5113 C C . ALA B 1 161 ? -12.359 14.516 14.578 1 97.81 161 ALA B C 1
ATOM 5115 O O . ALA B 1 161 ? -13.359 14.914 15.188 1 97.81 161 ALA B O 1
ATOM 5116 N N . ALA B 1 162 ? -12.297 13.414 13.953 1 95.62 162 ALA B N 1
ATOM 5117 C CA . ALA B 1 162 ? -13.461 12.539 13.898 1 95.62 162 ALA B CA 1
ATOM 5118 C C . ALA B 1 162 ? -13.82 12.016 15.281 1 95.62 162 ALA B C 1
ATOM 5120 O O . ALA B 1 162 ? -15 11.82 15.594 1 95.62 162 ALA B O 1
ATOM 5121 N N . MET B 1 163 ? -12.797 11.781 16.031 1 95.25 163 MET B N 1
ATOM 5122 C CA . MET B 1 163 ? -13.016 11.266 17.375 1 95.25 163 MET B CA 1
ATOM 5123 C C . MET B 1 163 ? -13.508 12.375 18.297 1 95.25 163 MET B C 1
ATOM 5125 O O . MET B 1 163 ? -14.391 12.148 19.125 1 95.25 163 MET B O 1
ATOM 5129 N N . MET B 1 164 ? -13.039 13.562 18.156 1 97.31 164 MET B N 1
ATOM 5130 C CA . MET B 1 164 ? -13.352 14.68 19.047 1 97.31 164 MET B CA 1
ATOM 5131 C C . MET B 1 164 ? -14.711 15.273 18.703 1 97.31 164 MET B C 1
ATOM 5133 O O . MET B 1 164 ? -15.383 15.836 19.578 1 97.31 164 MET B O 1
ATOM 5137 N N . PHE B 1 165 ? -15.141 15.086 17.516 1 95.88 165 PHE B N 1
ATOM 5138 C CA . PHE B 1 165 ? -16.359 15.719 17 1 95.88 165 PHE B CA 1
ATOM 5139 C C . PHE B 1 165 ? -17.562 15.305 17.828 1 95.88 165 PHE B C 1
ATOM 5141 O O . PHE B 1 165 ? -18.297 16.156 18.359 1 95.88 165 PHE B O 1
ATOM 5148 N N . PRO B 1 166 ? -17.781 14.023 17.938 1 93.62 166 PRO B N 1
ATOM 5149 C CA . PRO B 1 166 ? -18.922 13.617 18.75 1 93.62 166 PRO B CA 1
ATOM 5150 C C . PRO B 1 166 ? -18.797 14.039 20.219 1 93.62 166 PRO B C 1
ATOM 5152 O O . PRO B 1 166 ? -19.812 14.273 20.875 1 93.62 166 PRO B O 1
ATOM 5155 N N . ILE B 1 167 ? -17.641 14.102 20.719 1 93.81 167 ILE B N 1
ATOM 5156 C CA . ILE B 1 167 ? -17.422 14.578 22.078 1 93.81 167 ILE B CA 1
ATOM 5157 C C . ILE B 1 167 ? -17.906 16.031 22.203 1 93.81 167 ILE B C 1
ATOM 5159 O O . ILE B 1 167 ? -18.625 16.375 23.141 1 93.81 167 ILE B O 1
ATOM 5163 N N . CYS B 1 168 ? -17.547 16.828 21.266 1 95.38 168 CYS B N 1
ATOM 5164 C CA . CYS B 1 168 ? -17.953 18.234 21.25 1 95.38 168 CYS B CA 1
ATOM 5165 C C . CYS B 1 168 ? -19.453 18.359 21.109 1 95.38 168 CYS B C 1
ATOM 5167 O O . CYS B 1 168 ? -20.078 19.203 21.766 1 95.38 168 CYS B O 1
ATOM 5169 N N . LEU B 1 169 ? -20.016 17.5 20.281 1 93.5 169 LEU B N 1
ATOM 5170 C CA . LEU B 1 169 ? -21.469 17.516 20.109 1 93.5 169 LEU B CA 1
ATOM 5171 C C . LEU B 1 169 ? -22.172 17.172 21.422 1 93.5 169 LEU B C 1
ATOM 5173 O O . LEU B 1 169 ? -23.203 17.766 21.75 1 93.5 169 LEU B O 1
ATOM 5177 N N . GLY B 1 170 ? -21.641 16.188 22.078 1 91.12 170 GLY B N 1
ATOM 5178 C CA . GLY B 1 170 ? -22.203 15.844 23.375 1 91.12 170 GLY B CA 1
ATOM 5179 C C . GLY B 1 170 ? -22.141 16.984 24.375 1 91.12 170 GLY B C 1
ATOM 5180 O O . GLY B 1 170 ? -23.109 17.219 25.109 1 91.12 170 GLY B O 1
ATOM 5181 N N . LEU B 1 171 ? -21.109 17.688 24.422 1 91.38 171 LEU B N 1
ATOM 5182 C CA . LEU B 1 171 ? -20.938 18.828 25.312 1 91.38 171 LEU B CA 1
ATOM 5183 C C . LEU B 1 171 ? -21.922 19.938 24.953 1 91.38 171 LEU B C 1
ATOM 5185 O O . LEU B 1 171 ? -22.516 20.547 25.828 1 91.38 171 LEU B O 1
ATOM 5189 N N . LEU B 1 172 ? -22.078 20.203 23.703 1 92.06 172 LEU B N 1
ATOM 5190 C CA . LEU B 1 172 ? -22.969 21.25 23.234 1 92.06 172 LEU B CA 1
ATOM 5191 C C . LEU B 1 172 ? -24.422 20.891 23.531 1 92.06 172 LEU B C 1
ATOM 5193 O O . LEU B 1 172 ? -25.234 21.766 23.844 1 92.06 172 LEU B O 1
ATOM 5197 N N . THR B 1 173 ? -24.688 19.625 23.391 1 90.38 173 THR B N 1
ATOM 5198 C CA . THR B 1 173 ? -26.031 19.188 23.734 1 90.38 173 THR B CA 1
ATOM 5199 C C . THR B 1 173 ? -26.312 19.406 25.219 1 90.38 173 THR B C 1
ATOM 5201 O O . THR B 1 173 ? -27.422 19.781 25.594 1 90.38 173 THR B O 1
ATOM 5204 N N . SER B 1 174 ? -25.406 19.141 26 1 87.25 174 SER B N 1
ATOM 5205 C CA . SER B 1 174 ? -25.547 19.391 27.422 1 87.25 174 SER B CA 1
ATOM 5206 C C . SER B 1 174 ? -25.812 20.875 27.688 1 87.25 174 SER B C 1
ATOM 5208 O O . SER B 1 174 ? -26.578 21.219 28.594 1 87.25 174 SER B O 1
ATOM 5210 N N . ILE B 1 175 ? -25.203 21.719 27.016 1 85.69 175 ILE B N 1
ATOM 5211 C CA . ILE B 1 175 ? -25.406 23.156 27.141 1 85.69 175 ILE B CA 1
ATOM 5212 C C . ILE B 1 175 ? -26.844 23.516 26.734 1 85.69 175 ILE B C 1
ATOM 5214 O O . ILE B 1 175 ? -27.5 24.312 27.406 1 85.69 175 ILE B O 1
ATOM 5218 N N . LYS B 1 176 ? -27.172 22.922 25.641 1 89.31 176 LYS B N 1
ATOM 5219 C CA . LYS B 1 176 ? -28.531 23.172 25.172 1 89.31 176 LYS B CA 1
ATOM 5220 C C . LYS B 1 176 ? -29.562 22.734 26.203 1 89.31 176 LYS B C 1
ATOM 5222 O O . LYS B 1 176 ? -30.531 23.453 26.453 1 89.31 176 LYS B O 1
ATOM 5227 N N . GLU B 1 177 ? -29.344 21.656 26.75 1 88.06 177 GLU B N 1
ATOM 5228 C CA . GLU B 1 177 ? -30.266 21.141 27.766 1 88.06 177 GLU B CA 1
ATOM 5229 C C . GLU B 1 177 ? -30.281 22.016 29 1 88.06 177 GLU B C 1
ATOM 5231 O O . GLU B 1 177 ? -31.328 22.234 29.609 1 88.06 177 GLU B O 1
ATOM 5236 N N . MET B 1 178 ? -29.156 22.469 29.406 1 85.12 178 MET B N 1
ATOM 5237 C CA . MET B 1 178 ? -29.047 23.359 30.547 1 85.12 178 MET B CA 1
ATOM 5238 C C . MET B 1 178 ? -29.859 24.641 30.312 1 85.12 178 MET B C 1
ATOM 5240 O O . MET B 1 178 ? -30.594 25.094 31.188 1 85.12 178 MET B O 1
ATOM 5244 N N . PHE B 1 179 ? -29.781 25.203 29.156 1 87.62 179 PHE B N 1
ATOM 5245 C CA . PHE B 1 179 ? -30.516 26.422 28.828 1 87.62 179 PHE B CA 1
ATOM 5246 C C . PHE B 1 179 ? -32.031 26.141 28.797 1 87.62 179 PHE B C 1
ATOM 5248 O O . PHE B 1 179 ? -32.812 26.953 29.266 1 87.62 179 PHE B O 1
ATOM 5255 N N . ALA B 1 180 ? -32.281 25.016 28.219 1 89.5 180 ALA B N 1
ATOM 5256 C CA . ALA B 1 180 ? -33.688 24.625 28.188 1 89.5 180 ALA B CA 1
ATOM 5257 C C . ALA B 1 180 ? -34.25 24.484 29.594 1 89.5 180 ALA B C 1
ATOM 5259 O O . ALA B 1 180 ? -35.406 24.875 29.844 1 89.5 180 ALA B O 1
ATOM 5260 N N . ALA B 1 181 ? -33.531 23.953 30.422 1 87.81 181 ALA B N 1
ATOM 5261 C CA . ALA B 1 181 ? -33.938 23.781 31.812 1 87.81 181 ALA B CA 1
ATOM 5262 C C . ALA B 1 181 ? -34.125 25.125 32.5 1 87.81 181 ALA B C 1
ATOM 5264 O O . ALA B 1 181 ? -34.938 25.266 33.406 1 87.81 181 ALA B O 1
ATOM 5265 N N . ASN B 1 182 ? -33.438 26.078 32.031 1 87.19 182 ASN B N 1
ATOM 5266 C CA . ASN B 1 182 ? -33.531 27.422 32.625 1 87.19 182 ASN B CA 1
ATOM 5267 C C . ASN B 1 182 ? -34.5 28.297 31.828 1 87.19 182 ASN B C 1
ATOM 5269 O O . ASN B 1 182 ? -34.469 29.516 31.969 1 87.19 182 ASN B O 1
ATOM 5273 N N . GLY B 1 183 ? -35.188 27.656 30.844 1 85.69 183 GLY B N 1
ATOM 5274 C CA . GLY B 1 183 ? -36.281 28.344 30.141 1 85.69 183 GLY B CA 1
ATOM 5275 C C . GLY B 1 183 ? -35.812 29.078 28.906 1 85.69 183 GLY B C 1
ATOM 5276 O O . GLY B 1 183 ? -36.531 29.938 28.391 1 85.69 183 GLY B O 1
ATOM 5277 N N . ARG B 1 184 ? -34.656 28.891 28.516 1 87.62 184 ARG B N 1
ATOM 5278 C CA . ARG B 1 184 ? -34.125 29.547 27.328 1 87.62 184 ARG B CA 1
ATOM 5279 C C . ARG B 1 184 ? -33.781 28.516 26.25 1 87.62 184 ARG B C 1
ATOM 5281 O O . ARG B 1 184 ? -32.969 27.609 26.484 1 87.62 184 ARG B O 1
ATOM 5288 N N . GLU B 1 185 ? -34.438 28.562 25.172 1 87.25 185 GLU B N 1
ATOM 5289 C CA . GLU B 1 185 ? -34.125 27.672 24.047 1 87.25 185 GLU B CA 1
ATOM 5290 C C . GLU B 1 185 ? -33.094 28.266 23.125 1 87.25 185 GLU B C 1
ATOM 5292 O O . GLU B 1 185 ? -33.25 29.391 22.656 1 87.25 185 GLU B O 1
ATOM 5297 N N . ILE B 1 186 ? -32.031 27.594 23.031 1 85.81 186 ILE B N 1
ATOM 5298 C CA . ILE B 1 186 ? -31.016 28.109 22.141 1 85.81 186 ILE B CA 1
ATOM 5299 C C . ILE B 1 186 ? -30.875 27.203 20.922 1 85.81 186 ILE B C 1
ATOM 5301 O O . ILE B 1 186 ? -31.156 26 21 1 85.81 186 ILE B O 1
ATOM 5305 N N . HIS B 1 187 ? -30.594 27.781 19.844 1 88.44 187 HIS B N 1
ATOM 5306 C CA . HIS B 1 187 ? -30.234 27.062 18.625 1 88.44 187 HIS B CA 1
ATOM 5307 C C . HIS B 1 187 ? -28.719 27.016 18.438 1 88.44 187 HIS B C 1
ATOM 5309 O O . HIS B 1 187 ? -28.078 28.047 18.219 1 88.44 187 HIS B O 1
ATOM 5315 N N . LEU B 1 188 ? -28.203 25.906 18.5 1 88.88 188 LEU B N 1
ATOM 5316 C CA . LEU B 1 188 ? -26.766 25.703 18.469 1 88.88 188 LEU B CA 1
ATOM 5317 C C . LEU B 1 188 ? -26.156 26.266 17.188 1 88.88 188 LEU B C 1
ATOM 5319 O O . LEU B 1 188 ? -25 26.688 17.172 1 88.88 188 LEU B O 1
ATOM 5323 N N . HIS B 1 189 ? -26.891 26.359 16.156 1 88.56 189 HIS B N 1
ATOM 5324 C CA . HIS B 1 189 ? -26.422 26.875 14.883 1 88.56 189 HIS B CA 1
ATOM 5325 C C . HIS B 1 189 ? -26.109 28.359 14.969 1 88.56 189 HIS B C 1
ATOM 5327 O O . HIS B 1 189 ? -25.344 28.891 14.148 1 88.56 189 HIS B O 1
ATOM 5333 N N . GLU B 1 190 ? -26.719 28.953 15.953 1 88.62 190 GLU B N 1
ATOM 5334 C CA . GLU B 1 190 ? -26.516 30.391 16.109 1 88.62 190 GLU B CA 1
ATOM 5335 C C . GLU B 1 190 ? -25.734 30.703 17.375 1 88.62 190 GLU B C 1
ATOM 5337 O O . GLU B 1 190 ? -25.516 31.875 17.703 1 88.62 190 GLU B O 1
ATOM 5342 N N . TYR B 1 191 ? -25.391 29.703 17.969 1 91 191 TYR B N 1
ATOM 5343 C CA . TYR B 1 191 ? -24.703 29.875 19.234 1 91 191 TYR B CA 1
ATOM 5344 C C . TYR B 1 191 ? -23.203 30.062 19.031 1 91 191 TYR B C 1
ATOM 5346 O O . TYR B 1 191 ? -22.516 29.172 18.531 1 91 191 TYR B O 1
ATOM 5354 N N . LYS B 1 192 ? -22.656 31.156 19.438 1 94.12 192 LYS B N 1
ATOM 5355 C CA . LYS B 1 192 ? -21.281 31.547 19.156 1 94.12 192 LYS B CA 1
ATOM 5356 C C . LYS B 1 192 ? -20.297 30.547 19.75 1 94.12 192 LYS B C 1
ATOM 5358 O O . LYS B 1 192 ? -19.297 30.203 19.125 1 94.12 192 LYS B O 1
ATOM 5363 N N . TYR B 1 193 ? -20.562 30.141 20.938 1 95.19 193 TYR B N 1
ATOM 5364 C CA . TYR B 1 193 ? -19.672 29.188 21.609 1 95.19 193 TYR B CA 1
ATOM 5365 C C . TYR B 1 193 ? -19.578 27.891 20.844 1 95.19 193 TYR B C 1
ATOM 5367 O O . TYR B 1 193 ? -18.516 27.266 20.797 1 95.19 193 TYR B O 1
ATOM 5375 N N . ALA B 1 194 ? -20.672 27.469 20.234 1 95.69 194 ALA B N 1
ATOM 5376 C CA . ALA B 1 194 ? -20.688 26.25 19.438 1 95.69 194 ALA B CA 1
ATOM 5377 C C . ALA B 1 194 ? -19.766 26.391 18.234 1 95.69 194 ALA B C 1
ATOM 5379 O O . ALA B 1 194 ? -19 25.469 17.906 1 95.69 194 ALA B O 1
ATOM 5380 N N . THR B 1 195 ? -19.797 27.531 17.625 1 96.88 195 THR B N 1
ATOM 5381 C CA . THR B 1 195 ? -18.906 27.828 16.5 1 96.88 195 THR B CA 1
ATOM 5382 C C . THR B 1 195 ? -17.453 27.781 16.922 1 96.88 195 THR B C 1
ATOM 5384 O O . THR B 1 195 ? -16.625 27.141 16.266 1 96.88 195 THR B O 1
ATOM 5387 N N . GLY B 1 196 ? -17.188 28.406 17.984 1 97.5 196 GLY B N 1
ATOM 5388 C CA . GLY B 1 196 ? -15.828 28.438 18.5 1 97.5 196 GLY B CA 1
ATOM 5389 C C . GLY B 1 196 ? -15.289 27.078 18.875 1 97.5 196 GLY B C 1
ATOM 5390 O O . GLY B 1 196 ? -14.141 26.75 18.562 1 97.5 196 GLY B O 1
ATOM 5391 N N . LEU B 1 197 ? -16.125 26.328 19.516 1 97 197 LEU B N 1
ATOM 5392 C CA . LEU B 1 197 ? -15.703 25 19.984 1 97 197 LEU B CA 1
ATOM 5393 C C . LEU B 1 197 ? -15.391 24.094 18.797 1 97 197 LEU B C 1
ATOM 5395 O O . LEU B 1 197 ? -14.406 23.344 18.828 1 97 197 LEU B O 1
ATOM 5399 N N . MET B 1 198 ? -16.188 24.156 17.797 1 97.44 198 MET B N 1
ATOM 5400 C CA . MET B 1 198 ? -15.953 23.359 16.594 1 97.44 198 MET B CA 1
ATOM 5401 C C . MET B 1 198 ? -14.672 23.797 15.891 1 97.44 198 MET B C 1
ATOM 5403 O O . MET B 1 198 ? -13.852 22.953 15.508 1 97.44 198 MET B O 1
ATOM 5407 N N . LEU B 1 199 ? -14.469 25.062 15.781 1 98.19 199 LEU B N 1
ATOM 5408 C CA . LEU B 1 199 ? -13.258 25.562 15.148 1 98.19 199 LEU B CA 1
ATOM 5409 C C . LEU B 1 199 ? -12.023 25.188 15.953 1 98.19 199 LEU B C 1
ATOM 5411 O O . LEU B 1 199 ? -10.992 24.812 15.391 1 98.19 199 LEU B O 1
ATOM 5415 N N . MET B 1 200 ? -12.148 25.297 17.266 1 98.25 200 MET B N 1
ATOM 5416 C CA . MET B 1 200 ? -11.031 24.938 18.141 1 98.25 200 MET B CA 1
ATOM 5417 C C . MET B 1 200 ? -10.633 23.484 17.938 1 98.25 200 MET B C 1
ATOM 5419 O O . MET B 1 200 ? -9.445 23.156 17.922 1 98.25 200 MET B O 1
ATOM 5423 N N . THR B 1 201 ? -11.594 22.672 17.797 1 97.88 201 THR B N 1
ATOM 5424 C CA . THR B 1 201 ? -11.336 21.25 17.594 1 97.88 201 THR B CA 1
ATOM 5425 C C . THR B 1 201 ? -10.578 21.016 16.281 1 97.88 201 THR B C 1
ATOM 5427 O O . THR B 1 201 ? -9.539 20.344 16.281 1 97.88 201 THR B O 1
ATOM 5430 N N . ALA B 1 202 ? -11.039 21.594 15.234 1 98 202 ALA B N 1
ATOM 5431 C CA . ALA B 1 202 ? -10.43 21.375 13.93 1 98 202 ALA B CA 1
ATOM 5432 C C . ALA B 1 202 ? -9.023 21.969 13.875 1 98 202 ALA B C 1
ATOM 5434 O O . ALA B 1 202 ? -8.078 21.312 13.445 1 98 202 ALA B O 1
ATOM 5435 N N . TYR B 1 203 ? -8.891 23.234 14.336 1 98.44 203 TYR B N 1
ATOM 5436 C CA . TYR B 1 203 ? -7.609 23.922 14.273 1 98.44 203 TYR B CA 1
ATOM 5437 C C . TYR B 1 203 ? -6.578 23.25 15.172 1 98.44 203 TYR B C 1
ATOM 5439 O O . TYR B 1 203 ? -5.41 23.125 14.797 1 98.44 203 TYR B O 1
ATOM 5447 N N . SER B 1 204 ? -7.031 22.797 16.312 1 98.5 204 SER B N 1
ATOM 5448 C CA . SER B 1 204 ? -6.121 22.141 17.234 1 98.5 204 SER B CA 1
ATOM 5449 C C . SER B 1 204 ? -5.582 20.844 16.656 1 98.5 204 SER B C 1
ATOM 5451 O O . SER B 1 204 ? -4.438 20.469 16.922 1 98.5 204 SER B O 1
ATOM 5453 N N . CYS B 1 205 ? -6.371 20.156 15.914 1 98.19 205 CYS B N 1
ATOM 5454 C CA . CYS B 1 205 ? -5.918 18.922 15.273 1 98.19 205 CYS B CA 1
ATOM 5455 C C . CYS B 1 205 ? -4.797 19.219 14.281 1 98.19 205 CYS B C 1
ATOM 5457 O O . CYS B 1 205 ? -3.777 18.516 14.273 1 98.19 205 CYS B O 1
ATOM 5459 N N . SER B 1 206 ? -4.941 20.234 13.508 1 97.81 206 SER B N 1
ATOM 5460 C CA . SER B 1 206 ? -3.92 20.594 12.531 1 97.81 206 SER B CA 1
ATOM 5461 C C . SER B 1 206 ? -2.662 21.125 13.211 1 97.81 206 SER B C 1
ATOM 5463 O O . SER B 1 206 ? -1.545 20.812 12.797 1 97.81 206 SER B O 1
ATOM 5465 N N . ILE B 1 207 ? -2.896 21.891 14.211 1 98.19 207 ILE B N 1
ATOM 5466 C CA . ILE B 1 207 ? -1.786 22.453 14.969 1 98.19 207 ILE B CA 1
ATOM 5467 C C . ILE B 1 207 ? -1.008 21.328 15.648 1 98.19 207 ILE B C 1
ATOM 5469 O O . ILE B 1 207 ? 0.225 21.328 15.648 1 98.19 207 ILE B O 1
ATOM 5473 N N . GLY B 1 208 ? -1.709 20.391 16.188 1 98.12 208 GLY B N 1
ATOM 5474 C CA . GLY B 1 208 ? -1.072 19.266 16.844 1 98.12 208 GLY B CA 1
ATOM 5475 C C . GLY B 1 208 ? -0.207 18.438 15.906 1 98.12 208 GLY B C 1
ATOM 5476 O O . GLY B 1 208 ? 0.796 17.859 16.328 1 98.12 208 GLY B O 1
ATOM 5477 N N . GLY B 1 209 ? -0.553 18.391 14.695 1 97.44 209 GLY B N 1
ATOM 5478 C CA . GLY B 1 209 ? 0.143 17.594 13.703 1 97.44 209 GLY B CA 1
ATOM 5479 C C . GLY B 1 209 ? 1.588 18.016 13.508 1 97.44 209 GLY B C 1
ATOM 5480 O O . GLY B 1 209 ? 2.412 17.219 13.047 1 97.44 209 GLY B O 1
ATOM 5481 N N . VAL B 1 210 ? 1.977 19.234 13.883 1 97.69 210 VAL B N 1
ATOM 5482 C CA . VAL B 1 210 ? 3.32 19.734 13.602 1 97.69 210 VAL B CA 1
ATOM 5483 C C . VAL B 1 210 ? 4.285 19.25 14.688 1 97.69 210 VAL B C 1
ATOM 5485 O O . VAL B 1 210 ? 5.504 19.328 14.523 1 97.69 210 VAL B O 1
ATOM 5488 N N . LEU B 1 211 ? 3.787 18.641 15.719 1 97.56 211 LEU B N 1
ATOM 5489 C CA . LEU B 1 211 ? 4.559 18.281 16.906 1 97.56 211 LEU B CA 1
ATOM 5490 C C . LEU B 1 211 ? 5.664 17.297 16.547 1 97.56 211 LEU B C 1
ATOM 5492 O O . LEU B 1 211 ? 6.82 17.484 16.922 1 97.56 211 LEU B O 1
ATOM 5496 N N . THR B 1 212 ? 5.27 16.219 15.883 1 97.31 212 THR B N 1
ATOM 5497 C CA . THR B 1 212 ? 6.207 15.148 15.539 1 97.31 212 THR B CA 1
ATOM 5498 C C . THR B 1 212 ? 6.305 14.984 14.031 1 97.31 212 THR B C 1
ATOM 5500 O O . THR B 1 212 ? 5.414 15.414 13.289 1 97.31 212 THR B O 1
ATOM 5503 N N . PRO B 1 213 ? 7.395 14.344 13.586 1 96.06 213 PRO B N 1
ATOM 5504 C CA . PRO B 1 213 ? 7.516 14.094 12.148 1 96.06 213 PRO B CA 1
ATOM 5505 C C . PRO B 1 213 ? 6.34 13.297 11.586 1 96.06 213 PRO B C 1
ATOM 5507 O O . PRO B 1 213 ? 5.941 13.5 10.438 1 96.06 213 PRO B O 1
ATOM 5510 N N . ILE B 1 214 ? 5.707 12.414 12.383 1 95.31 214 ILE B N 1
ATOM 5511 C CA . ILE B 1 214 ? 4.676 11.523 11.859 1 95.31 214 ILE B CA 1
ATOM 5512 C C . ILE B 1 214 ? 3.301 12.148 12.07 1 95.31 214 ILE B C 1
ATOM 5514 O O . ILE B 1 214 ? 2.285 11.578 11.664 1 95.31 214 ILE B O 1
ATOM 5518 N N . GLY B 1 215 ? 3.234 13.297 12.688 1 95.94 215 GLY B N 1
ATOM 5519 C CA . GLY B 1 215 ? 1.961 13.914 13.023 1 95.94 215 GLY B CA 1
ATOM 5520 C C . GLY B 1 215 ? 1.161 14.344 11.812 1 95.94 215 GLY B C 1
ATOM 5521 O O . GLY B 1 215 ? -0.071 14.336 11.836 1 95.94 215 GLY B O 1
ATOM 5522 N N . THR B 1 216 ? 1.895 14.781 10.844 1 95.44 216 THR B N 1
ATOM 5523 C CA . THR B 1 216 ? 1.257 15.172 9.594 1 95.44 216 THR B CA 1
ATOM 5524 C C . THR B 1 216 ? 2.207 14.961 8.414 1 95.44 216 THR B C 1
ATOM 5526 O O . THR B 1 216 ? 3.426 15.062 8.57 1 95.44 216 THR B O 1
ATOM 5529 N N . PRO B 1 217 ? 1.715 14.656 7.285 1 94.5 217 PRO B N 1
ATOM 5530 C CA . PRO B 1 217 ? 2.527 14.281 6.125 1 94.5 217 PRO B CA 1
ATOM 5531 C C . PRO B 1 217 ? 3.492 15.391 5.699 1 94.5 217 PRO B C 1
ATOM 5533 O O . PRO B 1 217 ? 4.641 15.109 5.352 1 94.5 217 PRO B O 1
ATOM 5536 N N . PRO B 1 218 ? 3.182 16.641 5.75 1 96.56 218 PRO B N 1
ATOM 5537 C CA . PRO B 1 218 ? 4.109 17.688 5.336 1 96.56 218 PRO B CA 1
ATOM 5538 C C . PRO B 1 218 ? 5.449 17.609 6.062 1 96.56 218 PRO B C 1
ATOM 5540 O O . PRO B 1 218 ? 6.5 17.859 5.457 1 96.56 218 PRO B O 1
ATOM 5543 N N . ASN B 1 219 ? 5.449 17.234 7.305 1 97.31 219 ASN B N 1
ATOM 5544 C CA . ASN B 1 219 ? 6.684 17.141 8.07 1 97.31 219 ASN B CA 1
ATOM 5545 C C . ASN B 1 219 ? 7.648 16.125 7.461 1 97.31 219 ASN B C 1
ATOM 5547 O O . ASN B 1 219 ? 8.797 16.453 7.164 1 97.31 219 ASN B O 1
ATOM 5551 N N . LEU B 1 220 ? 7.145 15.008 7.23 1 94.69 220 LEU B N 1
ATOM 5552 C CA . LEU B 1 220 ? 7.984 13.914 6.762 1 94.69 220 LEU B CA 1
ATOM 5553 C C . LEU B 1 220 ? 8.383 14.117 5.305 1 94.69 220 LEU B C 1
ATOM 5555 O O . LEU B 1 220 ? 9.469 13.711 4.887 1 94.69 220 LEU B O 1
ATOM 5559 N N . ILE B 1 221 ? 7.527 14.734 4.582 1 95 221 ILE B N 1
ATOM 5560 C CA . ILE B 1 221 ? 7.832 15 3.182 1 95 221 ILE B CA 1
ATOM 5561 C C . ILE B 1 221 ? 9.055 15.914 3.086 1 95 221 ILE B C 1
ATOM 5563 O O . ILE B 1 221 ? 10 15.625 2.346 1 95 221 ILE B O 1
ATOM 5567 N N . MET B 1 222 ? 9.07 16.938 3.857 1 97.06 222 MET B N 1
ATOM 5568 C CA . MET B 1 222 ? 10.195 17.875 3.807 1 97.06 222 MET B CA 1
ATOM 5569 C C . MET B 1 222 ? 11.469 17.219 4.336 1 97.06 222 MET B C 1
ATOM 5571 O O . MET B 1 222 ? 12.555 17.469 3.82 1 97.06 222 MET B O 1
ATOM 5575 N N . LEU B 1 223 ? 11.289 16.406 5.359 1 96.5 223 LEU B N 1
ATOM 5576 C CA . LEU B 1 223 ? 12.438 15.664 5.855 1 96.5 223 LEU B CA 1
ATOM 5577 C C . LEU B 1 223 ? 12.977 14.719 4.785 1 96.5 223 LEU B C 1
ATOM 5579 O O . LEU B 1 223 ? 14.188 14.562 4.645 1 96.5 223 LEU B O 1
ATOM 5583 N N . GLY B 1 224 ? 12.117 14.117 4.07 1 94.94 224 GLY B N 1
ATOM 5584 C CA . GLY B 1 224 ? 12.508 13.25 2.977 1 94.94 224 GLY B CA 1
ATOM 5585 C C . GLY B 1 224 ? 13.25 13.977 1.867 1 94.94 224 GLY B C 1
ATOM 5586 O O . GLY B 1 224 ? 14.258 13.477 1.355 1 94.94 224 GLY B O 1
ATOM 5587 N N . PHE B 1 225 ? 12.758 15.125 1.522 1 95.81 225 PHE B N 1
ATOM 5588 C CA . PHE B 1 225 ? 13.414 15.922 0.49 1 95.81 225 PHE B CA 1
ATOM 5589 C C . PHE B 1 225 ? 14.812 16.344 0.938 1 95.81 225 PHE B C 1
ATOM 5591 O O . PHE B 1 225 ? 15.758 16.297 0.156 1 95.81 225 PHE B O 1
ATOM 5598 N N . LEU B 1 226 ? 14.93 16.766 2.176 1 96.06 226 LEU B N 1
ATOM 5599 C CA . LEU B 1 226 ? 16.234 17.141 2.701 1 96.06 226 LEU B CA 1
ATOM 5600 C C . LEU B 1 226 ? 17.219 15.969 2.609 1 96.06 226 LEU B C 1
ATOM 5602 O O . LEU B 1 226 ? 18.375 16.156 2.23 1 96.06 226 LEU B O 1
ATOM 5606 N N . ASP B 1 227 ? 16.703 14.883 2.893 1 93.56 227 ASP B N 1
ATOM 5607 C CA . ASP B 1 227 ? 17.516 13.68 2.871 1 93.56 227 ASP B CA 1
ATOM 5608 C C . ASP B 1 227 ? 17.906 13.297 1.441 1 93.56 227 ASP B C 1
ATOM 5610 O O . ASP B 1 227 ? 19.078 13.062 1.146 1 93.56 227 ASP B O 1
ATOM 5614 N N . THR B 1 228 ? 16.984 13.289 0.559 1 90.88 228 THR B N 1
ATOM 5615 C CA . THR B 1 228 ? 17.156 12.758 -0.789 1 90.88 228 THR B CA 1
ATOM 5616 C C . THR B 1 228 ? 17.875 13.758 -1.687 1 90.88 228 THR B C 1
ATOM 5618 O O . THR B 1 228 ? 18.672 13.375 -2.535 1 90.88 228 THR B O 1
ATOM 5621 N N . MET B 1 229 ? 17.578 15.039 -1.481 1 91.06 229 MET B N 1
ATOM 5622 C CA . MET B 1 229 ? 18.109 16.047 -2.393 1 91.06 229 MET B CA 1
ATOM 5623 C C . MET B 1 229 ? 19.375 16.672 -1.836 1 91.06 229 MET B C 1
ATOM 5625 O O . MET B 1 229 ? 20.234 17.141 -2.596 1 91.06 229 MET B O 1
ATOM 5629 N N . CYS B 1 230 ? 19.531 16.656 -0.463 1 93.38 230 CYS B N 1
ATOM 5630 C CA . CYS B 1 230 ? 20.625 17.422 0.132 1 93.38 230 CYS B CA 1
ATOM 5631 C C . CYS B 1 230 ? 21.516 16.531 0.998 1 93.38 230 CYS B C 1
ATOM 5633 O O . CYS B 1 230 ? 22.547 16.984 1.5 1 93.38 230 CYS B O 1
ATOM 5635 N N . ASP B 1 231 ? 21.141 15.32 1.209 1 91.88 231 ASP B N 1
ATOM 5636 C CA . ASP B 1 231 ? 21.844 14.422 2.117 1 91.88 231 ASP B CA 1
ATOM 5637 C C . ASP B 1 231 ? 21.906 15 3.527 1 91.88 231 ASP B C 1
ATOM 5639 O O . ASP B 1 231 ? 22.953 14.922 4.191 1 91.88 231 ASP B O 1
ATOM 5643 N N . ILE B 1 232 ? 20.875 15.734 3.916 1 93.81 232 ILE B N 1
ATOM 5644 C CA . ILE B 1 232 ? 20.75 16.297 5.258 1 93.81 232 ILE B CA 1
ATOM 5645 C C . ILE B 1 232 ? 19.75 15.484 6.07 1 93.81 232 ILE B C 1
ATOM 5647 O O . ILE B 1 232 ? 18.578 15.359 5.68 1 93.81 232 ILE B O 1
ATOM 5651 N N . HIS B 1 233 ? 20.25 15 7.172 1 92.5 233 HIS B N 1
ATOM 5652 C CA . HIS B 1 233 ? 19.391 14.195 8.031 1 92.5 233 HIS B CA 1
ATOM 5653 C C . HIS B 1 233 ? 18.984 14.969 9.273 1 92.5 233 HIS B C 1
ATOM 5655 O O . HIS B 1 233 ? 19.828 15.352 10.086 1 92.5 233 HIS B O 1
ATOM 5661 N N . VAL B 1 234 ? 17.719 15.266 9.398 1 93.56 234 VAL B N 1
ATOM 5662 C CA . VAL B 1 234 ? 17.141 15.852 10.602 1 93.56 234 VAL B CA 1
ATOM 5663 C C . VAL B 1 234 ? 16.516 14.75 11.461 1 93.56 234 VAL B C 1
ATOM 5665 O O . VAL B 1 234 ? 15.602 14.055 11.023 1 93.56 234 VAL B O 1
ATOM 5668 N N . SER B 1 235 ? 16.984 14.625 12.641 1 92.81 235 SER B N 1
ATOM 5669 C CA . SER B 1 235 ? 16.5 13.547 13.508 1 92.81 235 SER B CA 1
ATOM 5670 C C . SER B 1 235 ? 15.086 13.828 14.008 1 92.81 235 SER B C 1
ATOM 5672 O O . SER B 1 235 ? 14.617 14.969 13.953 1 92.81 235 SER B O 1
ATOM 5674 N N . PHE B 1 236 ? 14.477 12.742 14.531 1 95.12 236 PHE B N 1
ATOM 5675 C CA . PHE B 1 236 ? 13.141 12.828 15.102 1 95.12 236 PHE B CA 1
ATOM 5676 C C . PHE B 1 236 ? 13.109 13.805 16.266 1 95.12 236 PHE B C 1
ATOM 5678 O O . PHE B 1 236 ? 12.211 14.648 16.359 1 95.12 236 PHE B O 1
ATOM 5685 N N . PHE B 1 237 ? 14.062 13.805 17.047 1 92.81 237 PHE B N 1
ATOM 5686 C CA . PHE B 1 237 ? 14.141 14.641 18.234 1 92.81 237 PHE B CA 1
ATOM 5687 C C . PHE B 1 237 ? 14.367 16.094 17.859 1 92.81 237 PHE B C 1
ATOM 5689 O O . PHE B 1 237 ? 13.773 17 18.453 1 92.81 237 PHE B O 1
ATOM 5696 N N . GLN B 1 238 ? 15.242 16.281 16.922 1 92.75 238 GLN B N 1
ATOM 5697 C CA . GLN B 1 238 ? 15.484 17.641 16.469 1 92.75 238 GLN B CA 1
ATOM 5698 C C . GLN B 1 238 ? 14.195 18.297 15.969 1 92.75 238 GLN B C 1
ATOM 5700 O O . GLN B 1 238 ? 13.883 19.422 16.328 1 92.75 238 GLN B O 1
ATOM 5705 N N . TRP B 1 239 ? 13.461 17.578 15.148 1 95.88 239 TRP B N 1
ATOM 5706 C CA . TRP B 1 239 ? 12.195 18.125 14.664 1 95.88 239 TRP B CA 1
ATOM 5707 C C . TRP B 1 239 ? 11.242 18.406 15.82 1 95.88 239 TRP B C 1
ATOM 5709 O O . TRP B 1 239 ? 10.594 19.453 15.859 1 95.88 239 TRP B O 1
ATOM 5719 N N . MET B 1 240 ? 11.141 17.516 16.703 1 95.69 240 MET B N 1
ATOM 5720 C CA . MET B 1 240 ? 10.18 17.625 17.797 1 95.69 240 MET B CA 1
ATOM 5721 C C . MET B 1 240 ? 10.453 18.875 18.625 1 95.69 240 MET B C 1
ATOM 5723 O O . MET B 1 240 ? 9.531 19.438 19.219 1 95.69 240 MET B O 1
ATOM 5727 N N . THR B 1 241 ? 11.68 19.297 18.719 1 94.75 241 THR B N 1
ATOM 5728 C CA . THR B 1 241 ? 12.016 20.469 19.531 1 94.75 241 THR B CA 1
ATOM 5729 C C . THR B 1 241 ? 11.375 21.719 18.953 1 94.75 241 THR B C 1
ATOM 5731 O O . THR B 1 241 ? 10.711 22.469 19.672 1 94.75 241 THR B O 1
ATOM 5734 N N . TRP B 1 242 ? 11.594 21.922 17.641 1 95.62 242 TRP B N 1
ATOM 5735 C CA . TRP B 1 242 ? 10.969 23.109 17.078 1 95.62 242 TRP B CA 1
ATOM 5736 C C . TRP B 1 242 ? 9.5 22.859 16.766 1 95.62 242 TRP B C 1
ATOM 5738 O O . TRP B 1 242 ? 8.695 23.797 16.75 1 95.62 242 TRP B O 1
ATOM 5748 N N . GLY B 1 243 ? 9.078 21.562 16.578 1 97 243 GLY B N 1
ATOM 5749 C CA . GLY B 1 243 ? 7.664 21.234 16.422 1 97 243 GLY B CA 1
ATOM 5750 C C . GLY B 1 243 ? 6.848 21.531 17.656 1 97 243 GLY B C 1
ATOM 5751 O O . GLY B 1 243 ? 5.727 22.047 17.562 1 97 243 GLY B O 1
ATOM 5752 N N . LEU B 1 244 ? 7.414 21.234 18.766 1 97.44 244 LEU B N 1
ATOM 5753 C CA . LEU B 1 244 ? 6.742 21.484 20.031 1 97.44 244 LEU B CA 1
ATOM 5754 C C . LEU B 1 244 ? 6.551 22.984 20.25 1 97.44 244 LEU B C 1
ATOM 5756 O O . LEU B 1 244 ? 5.477 23.422 20.672 1 97.44 244 LEU B O 1
ATOM 5760 N N . ILE B 1 245 ? 7.586 23.688 20.016 1 97.44 245 ILE B N 1
ATOM 5761 C CA . ILE B 1 245 ? 7.512 25.125 20.188 1 97.44 245 ILE B CA 1
ATOM 5762 C C . ILE B 1 245 ? 6.438 25.703 19.266 1 97.44 245 ILE B C 1
ATOM 5764 O O . ILE B 1 245 ? 5.594 26.484 19.703 1 97.44 245 ILE B O 1
ATOM 5768 N N . ALA B 1 246 ? 6.492 25.281 18.031 1 98.19 246 ALA B N 1
ATOM 5769 C CA . ALA B 1 246 ? 5.508 25.766 17.062 1 98.19 246 ALA B CA 1
ATOM 5770 C C . ALA B 1 246 ? 4.09 25.391 17.5 1 98.19 246 ALA B C 1
ATOM 5772 O O . ALA B 1 246 ? 3.189 26.234 17.484 1 98.19 246 ALA B O 1
ATOM 5773 N N . MET B 1 247 ? 3.904 24.141 17.891 1 98.25 247 MET B N 1
ATOM 5774 C CA . MET B 1 247 ? 2.582 23.672 18.281 1 98.25 247 MET B CA 1
ATOM 5775 C C . MET B 1 247 ? 2.029 24.5 19.438 1 98.25 247 MET B C 1
ATOM 5777 O O . MET B 1 247 ? 0.877 24.938 19.391 1 98.25 247 MET B O 1
ATOM 5781 N N . VAL B 1 248 ? 2.846 24.75 20.422 1 98.31 248 VAL B N 1
ATOM 5782 C CA . VAL B 1 248 ? 2.41 25.453 21.625 1 98.31 248 VAL B CA 1
ATOM 5783 C C . VAL B 1 248 ? 2.037 26.891 21.266 1 98.31 248 VAL B C 1
ATOM 5785 O O . VAL B 1 248 ? 0.976 27.391 21.656 1 98.31 248 VAL B O 1
ATOM 5788 N N . VAL B 1 249 ? 2.873 27.547 20.516 1 98.38 249 VAL B N 1
ATOM 5789 C CA . VAL B 1 249 ? 2.629 28.953 20.219 1 98.38 249 VAL B CA 1
ATOM 5790 C C . VAL B 1 249 ? 1.441 29.078 19.266 1 98.38 249 VAL B C 1
ATOM 5792 O O . VAL B 1 249 ? 0.601 29.969 19.422 1 98.38 249 VAL B O 1
ATOM 5795 N N . TYR B 1 250 ? 1.391 28.234 18.203 1 98.5 250 TYR B N 1
ATOM 5796 C CA . TYR B 1 250 ? 0.216 28.219 17.344 1 98.5 250 TYR B CA 1
ATOM 5797 C C . TYR B 1 250 ? -1.058 28.016 18.156 1 98.5 250 TYR B C 1
ATOM 5799 O O . TYR B 1 250 ? -2.072 28.672 17.906 1 98.5 250 TYR B O 1
ATOM 5807 N N . PHE B 1 251 ? -0.98 27.031 19.094 1 98.44 251 PHE B N 1
ATOM 5808 C CA . PHE B 1 251 ? -2.137 26.703 19.922 1 98.44 251 PHE B CA 1
ATOM 5809 C C . PHE B 1 251 ? -2.582 27.922 20.734 1 98.44 251 PHE B C 1
ATOM 5811 O O . PHE B 1 251 ? -3.775 28.203 20.828 1 98.44 251 PHE B O 1
ATOM 5818 N N . VAL B 1 252 ? -1.66 28.594 21.328 1 98.31 252 VAL B N 1
ATOM 5819 C CA . VAL B 1 252 ? -1.967 29.781 22.125 1 98.31 252 VAL B CA 1
ATOM 5820 C C . VAL B 1 252 ? -2.617 30.844 21.25 1 98.31 252 VAL B C 1
ATOM 5822 O O . VAL B 1 252 ? -3.607 31.469 21.641 1 98.31 252 VAL B O 1
ATOM 5825 N N . ILE B 1 253 ? -2.1 31.094 20.078 1 98.12 253 ILE B N 1
ATOM 5826 C CA . ILE B 1 253 ? -2.656 32.062 19.156 1 98.12 253 ILE B CA 1
ATOM 5827 C C . ILE B 1 253 ? -4.086 31.688 18.781 1 98.12 253 ILE B C 1
ATOM 5829 O O . ILE B 1 253 ? -4.992 32.531 18.828 1 98.12 253 ILE B O 1
ATOM 5833 N N . ALA B 1 254 ? -4.277 30.406 18.438 1 98.31 254 ALA B N 1
ATOM 5834 C CA . ALA B 1 254 ? -5.613 29.938 18.078 1 98.31 254 ALA B CA 1
ATOM 5835 C C . ALA B 1 254 ? -6.582 30.094 19.25 1 98.31 254 ALA B C 1
ATOM 5837 O O . ALA B 1 254 ? -7.715 30.547 19.062 1 98.31 254 ALA B O 1
ATOM 5838 N N . TYR B 1 255 ? -6.145 29.688 20.406 1 97.88 255 TYR B N 1
ATOM 5839 C CA . TYR B 1 255 ? -6.98 29.781 21.594 1 97.88 255 TYR B CA 1
ATOM 5840 C C . TYR B 1 255 ? -7.391 31.219 21.875 1 97.88 255 TYR B C 1
ATOM 5842 O O . TYR B 1 255 ? -8.562 31.5 22.141 1 97.88 255 TYR B O 1
ATOM 5850 N N . VAL B 1 256 ? -6.453 32.156 21.828 1 97.44 256 VAL B N 1
ATOM 5851 C CA . VAL B 1 256 ? -6.719 33.562 22.125 1 97.44 256 VAL B CA 1
ATOM 5852 C C . VAL B 1 256 ? -7.66 34.125 21.078 1 97.44 256 VAL B C 1
ATOM 5854 O O . VAL B 1 256 ? -8.641 34.812 21.406 1 97.44 256 VAL B O 1
ATOM 5857 N N . VAL B 1 257 ? -7.395 33.875 19.828 1 97.75 257 VAL B N 1
ATOM 5858 C CA . VAL B 1 257 ? -8.211 34.406 18.734 1 97.75 257 VAL B CA 1
ATOM 5859 C C . VAL B 1 257 ? -9.633 33.844 18.844 1 97.75 257 VAL B C 1
ATOM 5861 O O . VAL B 1 257 ? -10.602 34.594 18.797 1 97.75 257 VAL B O 1
ATOM 5864 N N . LEU B 1 258 ? -9.773 32.562 19.047 1 98.12 258 LEU B N 1
ATOM 5865 C CA . LEU B 1 258 ? -11.086 31.938 19.047 1 98.12 258 LEU B CA 1
ATOM 5866 C C . LEU B 1 258 ? -11.852 32.25 20.328 1 98.12 258 LEU B C 1
ATOM 5868 O O . LEU B 1 258 ? -13.062 32.469 20.297 1 98.12 258 LEU B O 1
ATOM 5872 N N . SER B 1 259 ? -11.172 32.281 21.484 1 96.38 259 SER B N 1
ATOM 5873 C CA . SER B 1 259 ? -11.836 32.625 22.734 1 96.38 259 SER B CA 1
ATOM 5874 C C . SER B 1 259 ? -12.359 34.062 22.734 1 96.38 259 SER B C 1
ATOM 5876 O O . SER B 1 259 ? -13.391 34.344 23.328 1 96.38 259 SER B O 1
ATOM 5878 N N . HIS B 1 260 ? -11.625 34.938 22.078 1 96.12 260 HIS B N 1
ATOM 5879 C CA . HIS B 1 260 ? -12.047 36.312 22 1 96.12 260 HIS B CA 1
ATOM 5880 C C . HIS B 1 260 ? -13.188 36.5 21 1 96.12 260 HIS B C 1
ATOM 5882 O O . HIS B 1 260 ? -14.102 37.281 21.234 1 96.12 260 HIS B O 1
ATOM 5888 N N . MET B 1 261 ? -13.172 35.812 19.969 1 96.56 261 MET B N 1
ATOM 5889 C CA . MET B 1 261 ? -14.172 36 18.922 1 96.56 261 MET B CA 1
ATOM 5890 C C . MET B 1 261 ? -15.438 35.219 19.25 1 96.56 261 MET B C 1
ATOM 5892 O O . MET B 1 261 ? -16.531 35.594 18.812 1 96.56 261 MET B O 1
ATOM 5896 N N . PHE B 1 262 ? -15.273 34.125 19.953 1 96.94 262 PHE B N 1
ATOM 5897 C CA . PHE B 1 262 ? -16.422 33.281 20.266 1 96.94 262 PHE B CA 1
ATOM 5898 C C . PHE B 1 262 ? -16.484 33 21.766 1 96.94 262 PHE B C 1
ATOM 5900 O O . PHE B 1 262 ? -16.391 31.828 22.188 1 96.94 262 PHE B O 1
ATOM 5907 N N . PRO B 1 263 ? -16.797 33.938 22.531 1 93.31 263 PRO B N 1
ATOM 5908 C CA . PRO B 1 263 ? -16.844 33.781 23.984 1 93.31 263 PRO B CA 1
ATOM 5909 C C . PRO B 1 263 ? -18.062 33 24.453 1 93.31 263 PRO B C 1
ATOM 5911 O O . PRO B 1 263 ? -19.078 32.969 23.75 1 93.31 263 PRO B O 1
ATOM 5914 N N . ALA B 1 264 ? -17.812 32.406 25.562 1 89.25 264 ALA B N 1
ATOM 5915 C CA . ALA B 1 264 ? -18.953 31.766 26.203 1 89.25 264 ALA B CA 1
ATOM 5916 C C . ALA B 1 264 ? -19.844 32.812 26.875 1 89.25 264 ALA B C 1
ATOM 5918 O O . ALA B 1 264 ? -19.359 33.844 27.344 1 89.25 264 ALA B O 1
ATOM 5919 N N . ASP B 1 265 ? -21.125 32.531 26.859 1 86.38 265 ASP B N 1
ATOM 5920 C CA . ASP B 1 265 ? -22.047 33.5 27.484 1 86.38 265 ASP B CA 1
ATOM 5921 C C . ASP B 1 265 ? -22.531 32.969 28.844 1 86.38 265 ASP B C 1
ATOM 5923 O O . ASP B 1 265 ? -23.375 33.594 29.484 1 86.38 265 ASP B O 1
ATOM 5927 N N . VAL B 1 266 ? -21.969 31.797 29.188 1 85.31 266 VAL B N 1
ATOM 5928 C CA . VAL B 1 266 ? -22.312 31.25 30.5 1 85.31 266 VAL B CA 1
ATOM 5929 C C . VAL B 1 266 ? -21.047 30.953 31.281 1 85.31 266 VAL B C 1
ATOM 5931 O O . VAL B 1 266 ? -19.969 30.781 30.688 1 85.31 266 VAL B O 1
ATOM 5934 N N . ASP B 1 267 ? -21.25 30.922 32.594 1 86.25 267 ASP B N 1
ATOM 5935 C CA . ASP B 1 267 ? -20.094 30.719 33.469 1 86.25 267 ASP B CA 1
ATOM 5936 C C . ASP B 1 267 ? -19.922 29.234 33.812 1 86.25 267 ASP B C 1
ATOM 5938 O O . ASP B 1 267 ? -18.828 28.812 34.188 1 86.25 267 ASP B O 1
ATOM 5942 N N . ARG B 1 268 ? -21.062 28.594 33.75 1 89.5 268 ARG B N 1
ATOM 5943 C CA . ARG B 1 268 ? -21.047 27.172 34.094 1 89.5 268 ARG B CA 1
ATOM 5944 C C . ARG B 1 268 ? -21.969 26.391 33.188 1 89.5 268 ARG B C 1
ATOM 5946 O O . ARG B 1 268 ? -23.078 26.828 32.875 1 89.5 268 ARG B O 1
ATOM 5953 N N . ILE B 1 269 ? -21.438 25.344 32.688 1 87.5 269 ILE B N 1
ATOM 5954 C CA . ILE B 1 269 ? -22.25 24.422 31.906 1 87.5 269 ILE B CA 1
ATOM 5955 C C . ILE B 1 269 ? -22.688 23.25 32.781 1 87.5 269 ILE B C 1
ATOM 5957 O O . ILE B 1 269 ? -21.969 22.266 32.906 1 87.5 269 ILE B O 1
ATOM 5961 N N . GLU B 1 270 ? -23.844 23.359 33.219 1 84.12 270 GLU B N 1
ATOM 5962 C CA . GLU B 1 270 ? -24.375 22.281 34.062 1 84.12 270 GLU B CA 1
ATOM 5963 C C . GLU B 1 270 ? -24.531 20.984 33.281 1 84.12 270 GLU B C 1
ATOM 5965 O O . GLU B 1 270 ? -24.969 21.016 32.125 1 84.12 270 GLU B O 1
ATOM 5970 N N . GLY B 1 271 ? -23.938 19.906 33.719 1 85.31 271 GLY B N 1
ATOM 5971 C CA . GLY B 1 271 ? -24.109 18.625 33.062 1 85.31 271 GLY B CA 1
ATOM 5972 C C . GLY B 1 271 ? -22.891 18.188 32.281 1 85.31 271 GLY B C 1
ATOM 5973 O O . GLY B 1 271 ? -22.781 17.031 31.875 1 85.31 271 GLY B O 1
ATOM 5974 N N . ALA B 1 272 ? -22.094 19.234 32 1 88.19 272 ALA B N 1
ATOM 5975 C CA . ALA B 1 272 ? -20.891 18.875 31.266 1 88.19 272 ALA B CA 1
ATOM 5976 C C . ALA B 1 272 ? -20.047 17.875 32.031 1 88.19 272 ALA B C 1
ATOM 5978 O O . ALA B 1 272 ? -19.5 16.922 31.469 1 88.19 272 ALA B O 1
ATOM 5979 N N . ASP B 1 273 ? -19.938 18.109 33.281 1 88.62 273 ASP B N 1
ATOM 5980 C CA . ASP B 1 273 ? -19.156 17.219 34.156 1 88.62 273 ASP B CA 1
ATOM 5981 C C . ASP B 1 273 ? -19.766 15.828 34.219 1 88.62 273 ASP B C 1
ATOM 5983 O O . ASP B 1 273 ? -19.062 14.828 34.219 1 88.62 273 ASP B O 1
ATOM 5987 N N . VAL B 1 274 ? -21.094 15.781 34.219 1 87.94 274 VAL B N 1
ATOM 5988 C CA . VAL B 1 274 ? -21.797 14.508 34.281 1 87.94 274 VAL B CA 1
ATOM 5989 C C . VAL B 1 274 ? -21.609 13.758 32.969 1 87.94 274 VAL B C 1
ATOM 5991 O O . VAL B 1 274 ? -21.359 12.547 32.938 1 87.94 274 VAL B O 1
ATOM 5994 N N . PHE B 1 275 ? -21.734 14.461 31.922 1 90.56 275 PHE B N 1
ATOM 5995 C CA . PHE B 1 275 ? -21.547 13.859 30.609 1 90.56 275 PHE B CA 1
ATOM 5996 C C . PHE B 1 275 ? -20.172 13.242 30.469 1 90.56 275 PHE B C 1
ATOM 5998 O O . PHE B 1 275 ? -20.031 12.078 30.094 1 90.56 275 PHE B O 1
ATOM 6005 N N . ILE B 1 276 ? -19.141 14.008 30.797 1 92.19 276 ILE B N 1
ATOM 6006 C CA . ILE B 1 276 ? -17.75 13.578 30.656 1 92.19 276 ILE B CA 1
ATOM 6007 C C . ILE B 1 276 ? -17.484 12.391 31.594 1 92.19 276 ILE B C 1
ATOM 6009 O O . ILE B 1 276 ? -16.859 11.406 31.188 1 92.19 276 ILE B O 1
ATOM 6013 N N . ARG B 1 277 ? -17.953 12.477 32.781 1 90.44 277 ARG B N 1
ATOM 6014 C CA . ARG B 1 277 ? -17.766 11.406 33.781 1 90.44 277 ARG B CA 1
ATOM 6015 C C . ARG B 1 277 ? -18.453 10.125 33.312 1 90.44 277 ARG B C 1
ATOM 6017 O O . ARG B 1 277 ? -17.891 9.039 33.438 1 90.44 277 ARG B O 1
ATOM 6024 N N . THR B 1 278 ? -19.625 10.289 32.812 1 92.5 278 THR B N 1
ATOM 6025 C CA . THR B 1 278 ? -20.375 9.133 32.312 1 92.5 278 THR B CA 1
ATOM 6026 C C . THR B 1 278 ? -19.641 8.445 31.172 1 92.5 278 THR B C 1
ATOM 6028 O O . THR B 1 278 ? -19.531 7.223 31.141 1 92.5 278 THR B O 1
ATOM 6031 N N . LYS B 1 279 ? -19.188 9.234 30.297 1 93.25 279 LYS B N 1
ATOM 6032 C CA . LYS B 1 279 ? -18.469 8.688 29.141 1 93.25 279 LYS B CA 1
ATOM 6033 C C . LYS B 1 279 ? -17.156 8.031 29.562 1 93.25 279 LYS B C 1
ATOM 6035 O O . LYS B 1 279 ? -16.781 6.996 29.016 1 93.25 279 LYS B O 1
ATOM 6040 N N . ARG B 1 280 ? -16.5 8.625 30.469 1 92.94 280 ARG B N 1
ATOM 6041 C CA . ARG B 1 280 ? -15.258 8.055 30.984 1 92.94 280 ARG B CA 1
ATOM 6042 C C . ARG B 1 280 ? -15.516 6.715 31.672 1 92.94 280 ARG B C 1
ATOM 6044 O O . ARG B 1 280 ? -14.742 5.77 31.5 1 92.94 280 ARG B O 1
ATOM 6051 N N . GLU B 1 281 ? -16.547 6.629 32.406 1 93.25 281 GLU B N 1
ATOM 6052 C CA . GLU B 1 281 ? -16.922 5.395 33.094 1 93.25 281 GLU B CA 1
ATOM 6053 C C . GLU B 1 281 ? -17.297 4.301 32.125 1 93.25 281 GLU B C 1
ATOM 6055 O O . GLU B 1 281 ? -17.031 3.119 32.344 1 93.25 281 GLU B O 1
ATOM 6060 N N . GLU B 1 282 ? -17.875 4.719 31.062 1 93.5 282 GLU B N 1
ATOM 6061 C CA . GLU B 1 282 ? -18.281 3.771 30.031 1 93.5 282 GLU B CA 1
ATOM 6062 C C . GLU B 1 282 ? -17.062 3.096 29.391 1 93.5 282 GLU B C 1
ATOM 6064 O O . GLU B 1 282 ? -17.172 1.997 28.844 1 93.5 282 GLU B O 1
ATOM 6069 N N . LEU B 1 283 ? -15.93 3.701 29.422 1 93.31 283 LEU B N 1
ATOM 6070 C CA . LEU B 1 283 ? -14.719 3.135 28.844 1 93.31 283 LEU B CA 1
ATOM 6071 C C . LEU B 1 283 ? -14.234 1.934 29.641 1 93.31 283 LEU B C 1
ATOM 6073 O O . LEU B 1 283 ? -13.5 1.087 29.125 1 93.31 283 LEU B O 1
ATOM 6077 N N . GLY B 1 284 ? -14.625 1.819 30.875 1 92.69 284 GLY B N 1
ATOM 6078 C CA . GLY B 1 284 ? -14.25 0.693 31.719 1 92.69 284 GLY B CA 1
ATOM 6079 C C . GLY B 1 284 ? -12.773 0.688 32.094 1 92.69 284 GLY B C 1
ATOM 6080 O O . GLY B 1 284 ? -12.102 1.714 31.984 1 92.69 284 GLY B O 1
ATOM 6081 N N . GLY B 1 285 ? -12.312 -0.447 32.594 1 94.19 285 GLY B N 1
ATOM 6082 C CA . GLY B 1 285 ? -10.922 -0.582 32.969 1 94.19 285 GLY B CA 1
ATOM 6083 C C . GLY B 1 285 ? -9.992 -0.812 31.812 1 94.19 285 GLY B C 1
ATOM 6084 O O . GLY B 1 285 ? -10.438 -0.93 30.672 1 94.19 285 GLY B O 1
ATOM 6085 N N . TRP B 1 286 ? -8.789 -0.777 32.094 1 96.56 286 TRP B N 1
ATOM 6086 C CA . TRP B 1 286 ? -7.777 -1.013 31.078 1 96.56 286 TRP B CA 1
ATOM 6087 C C . TRP B 1 286 ? -7.828 -2.455 30.594 1 96.56 286 TRP B C 1
ATOM 6089 O O . TRP B 1 286 ? -7.93 -3.389 31.391 1 96.56 286 TRP B O 1
ATOM 6099 N N . THR B 1 287 ? -7.84 -2.586 29.359 1 96.56 287 THR B N 1
ATOM 6100 C CA . THR B 1 287 ? -7.762 -3.918 28.766 1 96.56 287 THR B CA 1
ATOM 6101 C C . THR B 1 287 ? -6.316 -4.285 28.438 1 96.56 287 THR B C 1
ATOM 6103 O O . THR B 1 287 ? -5.441 -3.418 28.406 1 96.56 287 THR B O 1
ATOM 6106 N N . ARG B 1 288 ? -6.09 -5.543 28.25 1 97.5 288 ARG B N 1
ATOM 6107 C CA . ARG B 1 288 ? -4.758 -6 27.875 1 97.5 288 ARG B CA 1
ATOM 6108 C C . ARG B 1 288 ? -4.328 -5.402 26.547 1 97.5 288 ARG B C 1
ATOM 6110 O O . ARG B 1 288 ? -3.154 -5.082 26.344 1 97.5 288 ARG B O 1
ATOM 6117 N N . ALA B 1 289 ? -5.27 -5.285 25.641 1 98 289 ALA B N 1
ATOM 6118 C CA . ALA B 1 289 ? -4.988 -4.691 24.344 1 98 289 ALA B CA 1
ATOM 6119 C C . ALA B 1 289 ? -4.523 -3.246 24.484 1 98 289 ALA B C 1
ATOM 6121 O O . ALA B 1 289 ? -3.617 -2.805 23.766 1 98 289 ALA B O 1
ATOM 6122 N N . GLN B 1 290 ? -5.156 -2.535 25.328 1 98.12 290 GLN B N 1
ATOM 6123 C CA . GLN B 1 290 ? -4.773 -1.148 25.578 1 98.12 290 GLN B CA 1
ATOM 6124 C C . GLN B 1 290 ? -3.371 -1.062 26.172 1 98.12 290 GLN B C 1
ATOM 6126 O O . GLN B 1 290 ? -2.568 -0.224 25.75 1 98.12 290 GLN B O 1
ATOM 6131 N N . LYS B 1 291 ? -3.088 -1.886 27.109 1 98.38 291 LYS B N 1
ATOM 6132 C CA . LYS B 1 291 ? -1.769 -1.906 27.734 1 98.38 291 LYS B CA 1
ATOM 6133 C C . LYS B 1 291 ? -0.685 -2.268 26.719 1 98.38 291 LYS B C 1
ATOM 6135 O O . LYS B 1 291 ? 0.388 -1.659 26.719 1 98.38 291 LYS B O 1
ATOM 6140 N N . ASN B 1 292 ? -0.975 -3.299 25.906 1 98.62 292 ASN B N 1
ATOM 6141 C CA . ASN B 1 292 ? -0.038 -3.695 24.859 1 98.62 292 ASN B CA 1
ATOM 6142 C C . ASN B 1 292 ? 0.228 -2.553 23.891 1 98.62 292 ASN B C 1
ATOM 6144 O O . ASN B 1 292 ? 1.372 -2.322 23.484 1 98.62 292 ASN B O 1
ATOM 6148 N N . THR B 1 293 ? -0.844 -1.922 23.5 1 98.5 293 THR B N 1
ATOM 6149 C CA . THR B 1 293 ? -0.725 -0.811 22.562 1 98.5 293 THR B CA 1
ATOM 6150 C C . THR B 1 293 ? 0.11 0.316 23.172 1 98.5 293 THR B C 1
ATOM 6152 O O . THR B 1 293 ? 0.971 0.886 22.484 1 98.5 293 THR B O 1
ATOM 6155 N N . LEU B 1 294 ? -0.159 0.649 24.391 1 98.31 294 LEU B N 1
ATOM 6156 C CA . LEU B 1 294 ? 0.621 1.674 25.078 1 98.31 294 LEU B CA 1
ATOM 6157 C C . LEU B 1 294 ? 2.092 1.278 25.156 1 98.31 294 LEU B C 1
ATOM 6159 O O . LEU B 1 294 ? 2.975 2.115 24.953 1 98.31 294 LEU B O 1
ATOM 6163 N N . LEU B 1 295 ? 2.33 0.043 25.469 1 98.56 295 LEU B N 1
ATOM 6164 C CA . LEU B 1 295 ? 3.703 -0.442 25.547 1 98.56 295 LEU B CA 1
ATOM 6165 C C . LEU B 1 295 ? 4.406 -0.264 24.203 1 98.56 295 LEU B C 1
ATOM 6167 O O . LEU B 1 295 ? 5.535 0.233 24.141 1 98.56 295 LEU B O 1
ATOM 6171 N N . ALA B 1 296 ? 3.789 -0.712 23.141 1 98.62 296 ALA B N 1
ATOM 6172 C CA . ALA B 1 296 ? 4.363 -0.576 21.797 1 98.62 296 ALA B CA 1
ATOM 6173 C C . ALA B 1 296 ? 4.633 0.888 21.469 1 98.62 296 ALA B C 1
ATOM 6175 O O . ALA B 1 296 ? 5.688 1.222 20.922 1 98.62 296 ALA B O 1
ATOM 6176 N N . PHE B 1 297 ? 3.666 1.684 21.797 1 97.75 297 PHE B N 1
ATOM 6177 C CA . PHE B 1 297 ? 3.799 3.115 21.562 1 97.75 297 PHE B CA 1
ATOM 6178 C C . PHE B 1 297 ? 4.973 3.691 22.344 1 97.75 297 PHE B C 1
ATOM 6180 O O . PHE B 1 297 ? 5.773 4.457 21.797 1 97.75 297 PHE B O 1
ATOM 6187 N N . VAL B 1 298 ? 5.082 3.391 23.562 1 98 298 VAL B N 1
ATOM 6188 C CA . VAL B 1 298 ? 6.137 3.896 24.438 1 98 298 VAL B CA 1
ATOM 6189 C C . VAL B 1 298 ? 7.496 3.412 23.938 1 98 298 VAL B C 1
ATOM 6191 O O . VAL B 1 298 ? 8.484 4.148 24 1 98 298 VAL B O 1
ATOM 6194 N N . VAL B 1 299 ? 7.551 2.209 23.453 1 98.12 299 VAL B N 1
ATOM 6195 C CA . VAL B 1 299 ? 8.789 1.686 22.891 1 98.12 299 VAL B CA 1
ATOM 6196 C C . VAL B 1 299 ? 9.234 2.553 21.703 1 98.12 299 VAL B C 1
ATOM 6198 O O . VAL B 1 299 ? 10.383 2.98 21.641 1 98.12 299 VAL B O 1
ATOM 6201 N N . ALA B 1 300 ? 8.352 2.848 20.812 1 97.69 300 ALA B N 1
ATOM 6202 C CA . ALA B 1 300 ? 8.672 3.666 19.641 1 97.69 300 ALA B CA 1
ATOM 6203 C C . ALA B 1 300 ? 9.109 5.066 20.062 1 97.69 300 ALA B C 1
ATOM 6205 O O . ALA B 1 300 ? 10.148 5.559 19.594 1 97.69 300 ALA B O 1
ATOM 6206 N N . VAL B 1 301 ? 8.383 5.676 20.953 1 96.88 301 VAL B N 1
ATOM 6207 C CA . VAL B 1 301 ? 8.664 7.043 21.391 1 96.88 301 VAL B CA 1
ATOM 6208 C C . VAL B 1 301 ? 10.023 7.098 22.078 1 96.88 301 VAL B C 1
ATOM 6210 O O . VAL B 1 301 ? 10.812 8.016 21.844 1 96.88 301 VAL B O 1
ATOM 6213 N N . THR B 1 302 ? 10.266 6.102 22.922 1 97.62 302 THR B N 1
ATOM 6214 C CA . THR B 1 302 ? 11.539 6.047 23.625 1 97.62 302 THR B CA 1
ATOM 6215 C C . THR B 1 302 ? 12.703 5.922 22.641 1 97.62 302 THR B C 1
ATOM 6217 O O . THR B 1 302 ? 13.711 6.617 22.766 1 97.62 302 THR B O 1
ATOM 6220 N N . LEU B 1 303 ? 12.508 5.098 21.672 1 97.44 303 LEU B N 1
ATOM 6221 C CA . LEU B 1 303 ? 13.562 4.895 20.688 1 97.44 303 LEU B CA 1
ATOM 6222 C C . LEU B 1 303 ? 13.766 6.148 19.844 1 97.44 303 LEU B C 1
ATOM 6224 O O . LEU B 1 303 ? 14.875 6.43 19.391 1 97.44 303 LEU B O 1
ATOM 6228 N N . TRP B 1 304 ? 12.75 6.953 19.641 1 95.94 304 TRP B N 1
ATOM 6229 C CA . TRP B 1 304 ? 12.82 8.164 18.828 1 95.94 304 TRP B CA 1
ATOM 6230 C C . TRP B 1 304 ? 13.523 9.281 19.578 1 95.94 304 TRP B C 1
ATOM 6232 O O . TRP B 1 304 ? 14.258 10.078 18.984 1 95.94 304 TRP B O 1
ATOM 6242 N N . ILE B 1 305 ? 13.359 9.367 20.891 1 94.75 305 ILE B N 1
ATOM 6243 C CA . ILE B 1 305 ? 13.797 10.547 21.625 1 94.75 305 ILE B CA 1
ATOM 6244 C C . ILE B 1 305 ? 15.141 10.266 22.297 1 94.75 305 ILE B C 1
ATOM 6246 O O . ILE B 1 305 ? 15.898 11.195 22.594 1 94.75 305 ILE B O 1
ATOM 6250 N N . LEU B 1 306 ? 15.438 9 22.484 1 93.88 306 LEU B N 1
ATOM 6251 C CA . LEU B 1 306 ? 16.641 8.609 23.219 1 93.88 306 LEU B CA 1
ATOM 6252 C C . LEU B 1 306 ? 17.891 9.203 22.578 1 93.88 306 LEU B C 1
ATOM 6254 O O . LEU B 1 306 ? 18.797 9.641 23.281 1 93.88 306 LEU B O 1
ATOM 6258 N N . PRO B 1 307 ? 18 9.219 21.312 1 92.06 307 PRO B N 1
ATOM 6259 C CA . PRO B 1 307 ? 19.203 9.812 20.719 1 92.06 307 PRO B CA 1
ATOM 6260 C C . PRO B 1 307 ? 19.406 11.273 21.125 1 92.06 307 PRO B C 1
ATOM 6262 O O . PRO B 1 307 ? 20.531 11.719 21.281 1 92.06 307 PRO B O 1
ATOM 6265 N N . GLY B 1 308 ? 18.312 12.016 21.172 1 90.06 308 GLY B N 1
ATOM 6266 C CA . GLY B 1 308 ? 18.422 13.398 21.625 1 90.06 308 GLY B CA 1
ATOM 6267 C C . GLY B 1 308 ? 18.984 13.531 23.016 1 90.06 308 GLY B C 1
ATOM 6268 O O . GLY B 1 308 ? 19.875 14.359 23.25 1 90.06 308 GLY B O 1
ATOM 6269 N N . PHE B 1 309 ? 18.578 12.688 23.875 1 90.62 309 PHE B N 1
ATOM 6270 C CA . PHE B 1 309 ? 19.047 12.703 25.25 1 90.62 309 PHE B CA 1
ATOM 6271 C C . PHE B 1 309 ? 20.5 12.25 25.328 1 90.62 309 PHE B C 1
ATOM 6273 O O . PHE B 1 309 ? 21.297 12.797 26.094 1 90.62 309 PHE B O 1
ATOM 6280 N N . LEU B 1 310 ? 20.781 11.234 24.547 1 91.19 310 LEU B N 1
ATOM 6281 C CA . LEU B 1 310 ? 22.156 10.75 24.516 1 91.19 310 LEU B CA 1
ATOM 6282 C C . LEU B 1 310 ? 23.094 11.805 23.953 1 91.19 310 LEU B C 1
ATOM 6284 O O . LEU B 1 310 ? 24.234 11.945 24.406 1 91.19 310 LEU B O 1
ATOM 6288 N N . SER B 1 311 ? 22.609 12.508 22.938 1 89.5 311 SER B N 1
ATOM 6289 C CA . SER B 1 311 ? 23.422 13.57 22.344 1 89.5 311 SER B CA 1
ATOM 6290 C C . SER B 1 311 ? 23.703 14.672 23.359 1 89.5 311 SER B C 1
ATOM 6292 O O . SER B 1 311 ? 24.812 15.211 23.406 1 89.5 311 SER B O 1
ATOM 6294 N N . ILE B 1 312 ? 22.797 15.062 24.188 1 87.88 312 ILE B N 1
ATOM 6295 C CA . ILE B 1 312 ? 22.922 16.109 25.188 1 87.88 312 ILE B CA 1
ATOM 6296 C C . ILE B 1 312 ? 23.844 15.633 26.312 1 87.88 312 ILE B C 1
ATOM 6298 O O . ILE B 1 312 ? 24.703 16.391 26.781 1 87.88 312 ILE B O 1
ATOM 6302 N N . ALA B 1 313 ? 23.734 14.336 26.641 1 90.25 313 ALA B N 1
ATOM 6303 C CA . ALA B 1 313 ? 24.453 13.797 27.781 1 90.25 313 ALA B CA 1
ATOM 6304 C C . ALA B 1 313 ? 25.891 13.438 27.406 1 90.25 313 ALA B C 1
ATOM 6306 O O . ALA B 1 313 ? 26.828 13.664 28.188 1 90.25 313 ALA B O 1
ATOM 6307 N N . LEU B 1 314 ? 26.047 12.836 26.234 1 91.38 314 LEU B N 1
ATOM 6308 C CA . LEU B 1 314 ? 27.344 12.258 25.891 1 91.38 314 LEU B CA 1
ATOM 6309 C C . LEU B 1 314 ? 28.031 13.078 24.797 1 91.38 314 LEU B C 1
ATOM 6311 O O . LEU B 1 314 ? 29.234 12.953 24.594 1 91.38 314 LEU B O 1
ATOM 6315 N N . GLY B 1 315 ? 27.297 13.953 24.172 1 86.31 315 GLY B N 1
ATOM 6316 C CA . GLY B 1 315 ? 27.844 14.695 23.047 1 86.31 315 GLY B CA 1
ATOM 6317 C C . GLY B 1 315 ? 27.453 14.109 21.703 1 86.31 315 GLY B C 1
ATOM 6318 O O . GLY B 1 315 ? 27.219 12.898 21.594 1 86.31 315 GLY B O 1
ATOM 6319 N N . SER B 1 316 ? 27.469 14.82 20.688 1 84.31 316 SER B N 1
ATOM 6320 C CA . SER B 1 316 ? 26.969 14.453 19.359 1 84.31 316 SER B CA 1
ATOM 6321 C C . SER B 1 316 ? 27.922 13.492 18.656 1 84.31 316 SER B C 1
ATOM 6323 O O . SER B 1 316 ? 27.531 12.781 17.734 1 84.31 316 SER B O 1
ATOM 6325 N N . THR B 1 317 ? 29.172 13.383 19.094 1 86.94 317 THR B N 1
ATOM 6326 C CA . THR B 1 317 ? 30.156 12.562 18.406 1 86.94 317 THR B CA 1
ATOM 6327 C C . THR B 1 317 ? 30.453 11.281 19.188 1 86.94 317 THR B C 1
ATOM 6329 O O . THR B 1 317 ? 31.359 10.531 18.828 1 86.94 317 THR B O 1
ATOM 6332 N N . ASP B 1 318 ? 29.703 11.109 20.188 1 91.62 318 ASP B N 1
ATOM 6333 C CA . ASP B 1 318 ? 29.938 9.938 21.016 1 91.62 318 ASP B CA 1
ATOM 6334 C C . ASP B 1 318 ? 29.703 8.648 20.234 1 91.62 318 ASP B C 1
ATOM 6336 O O . ASP B 1 318 ? 28.734 8.547 19.469 1 91.62 318 ASP B O 1
ATOM 6340 N N . PRO B 1 319 ? 30.609 7.699 20.453 1 91.56 319 PRO B N 1
ATOM 6341 C CA . PRO B 1 319 ? 30.484 6.438 19.719 1 91.56 319 PRO B CA 1
ATOM 6342 C C . PRO B 1 319 ? 29.203 5.676 20.047 1 91.56 319 PRO B C 1
ATOM 6344 O O . PRO B 1 319 ? 28.656 4.996 19.188 1 91.56 319 PRO B O 1
ATOM 6347 N N . MET B 1 320 ? 28.797 5.773 21.203 1 91.44 320 MET B N 1
ATOM 6348 C CA . MET B 1 320 ? 27.562 5.102 21.594 1 91.44 320 MET B CA 1
ATOM 6349 C C . MET B 1 320 ? 26.375 5.66 20.844 1 91.44 320 MET B C 1
ATOM 6351 O O . MET B 1 320 ? 25.469 4.91 20.453 1 91.44 320 MET B O 1
ATOM 6355 N N . LEU B 1 321 ? 26.344 6.918 20.734 1 91.75 321 LEU B N 1
ATOM 6356 C CA . LEU B 1 321 ? 25.281 7.562 19.984 1 91.75 321 LEU B CA 1
ATOM 6357 C C . LEU B 1 321 ? 25.344 7.148 18.516 1 91.75 321 LEU B C 1
ATOM 6359 O O . LEU B 1 321 ? 24.297 6.883 17.906 1 91.75 321 LEU B O 1
ATOM 6363 N N . LYS B 1 322 ? 26.516 7.098 18.016 1 91.88 322 LYS B N 1
ATOM 6364 C CA . LYS B 1 322 ? 26.688 6.688 16.625 1 91.88 322 LYS B CA 1
ATOM 6365 C C . LYS B 1 322 ? 26.188 5.262 16.406 1 91.88 322 LYS B C 1
ATOM 6367 O O . LYS B 1 322 ? 25.531 4.973 15.406 1 91.88 322 LYS B O 1
ATOM 6372 N N . MET B 1 323 ? 26.547 4.48 17.328 1 92.81 323 MET B N 1
ATOM 6373 C CA . MET B 1 323 ? 26.094 3.092 17.266 1 92.81 323 MET B CA 1
ATOM 6374 C C . MET B 1 323 ? 24.578 3.006 17.359 1 92.81 323 MET B C 1
ATOM 6376 O O . MET B 1 323 ? 23.938 2.273 16.609 1 92.81 323 MET B O 1
ATOM 6380 N N . TYR B 1 324 ? 24.031 3.752 18.25 1 93.94 324 TYR B N 1
ATOM 6381 C CA . TYR B 1 324 ? 22.578 3.775 18.438 1 93.94 324 TYR B CA 1
ATOM 6382 C C . TYR B 1 324 ? 21.875 4.23 17.172 1 93.94 324 TYR B C 1
ATOM 6384 O O . TYR B 1 324 ? 20.891 3.615 16.734 1 93.94 324 TYR B O 1
ATOM 6392 N N . ASN B 1 325 ? 22.359 5.25 16.578 1 93 325 ASN B N 1
ATOM 6393 C CA . ASN B 1 325 ? 21.75 5.805 15.383 1 93 325 ASN B CA 1
ATOM 6394 C C . ASN B 1 325 ? 21.844 4.836 14.211 1 93 325 ASN B C 1
ATOM 6396 O O . ASN B 1 325 ? 20.969 4.82 13.344 1 93 325 ASN B O 1
ATOM 6400 N N . ARG B 1 326 ? 22.844 4.059 14.258 1 93.12 326 ARG B N 1
ATOM 6401 C CA . ARG B 1 326 ? 23.031 3.072 13.195 1 93.12 326 ARG B CA 1
ATOM 6402 C C . ARG B 1 326 ? 22.047 1.911 13.359 1 93.12 326 ARG B C 1
ATOM 6404 O O . ARG B 1 326 ? 21.516 1.409 12.367 1 93.12 326 ARG B O 1
ATOM 6411 N N . LEU B 1 327 ? 21.734 1.546 14.57 1 95.38 327 LEU B N 1
ATOM 6412 C CA . LEU B 1 327 ? 20.953 0.35 14.852 1 95.38 327 LEU B CA 1
ATOM 6413 C C . LEU B 1 327 ? 19.469 0.69 14.953 1 95.38 327 LEU B C 1
ATOM 6415 O O . LEU B 1 327 ? 18.609 -0.155 14.68 1 95.38 327 LEU B O 1
ATOM 6419 N N . PHE B 1 328 ? 19.219 1.961 15.328 1 96.38 328 PHE B N 1
ATOM 6420 C CA . PHE B 1 328 ? 17.828 2.332 15.57 1 96.38 328 PHE B CA 1
ATOM 6421 C C . PHE B 1 328 ? 17.484 3.656 14.891 1 96.38 328 PHE B C 1
ATOM 6423 O O . PHE B 1 328 ? 16.969 4.57 15.531 1 96.38 328 PHE B O 1
ATOM 6430 N N . PRO B 1 329 ? 17.734 3.678 13.586 1 96.69 329 PRO B N 1
ATOM 6431 C CA . PRO B 1 329 ? 17.203 4.871 12.922 1 96.69 329 PRO B CA 1
ATOM 6432 C C . PRO B 1 329 ? 15.703 5.027 13.102 1 96.69 329 PRO B C 1
ATOM 6434 O O . PRO B 1 329 ? 15.031 4.09 13.547 1 96.69 329 PRO B O 1
ATOM 6437 N N . GLU B 1 330 ? 15.156 6.172 12.781 1 96.88 330 GLU B N 1
ATOM 6438 C CA . GLU B 1 330 ? 13.773 6.535 13.078 1 96.88 330 GLU B CA 1
ATOM 6439 C C . GLU B 1 330 ? 12.797 5.52 12.484 1 96.88 330 GLU B C 1
ATOM 6441 O O . GLU B 1 330 ? 11.805 5.164 13.117 1 96.88 330 GLU B O 1
ATOM 6446 N N . ALA B 1 331 ? 13.07 5.078 11.242 1 97.5 331 ALA B N 1
ATOM 6447 C CA . ALA B 1 331 ? 12.203 4.105 10.578 1 97.5 331 ALA B CA 1
ATOM 6448 C C . ALA B 1 331 ? 12.18 2.783 11.336 1 97.5 331 ALA B C 1
ATOM 6450 O O . ALA B 1 331 ? 11.133 2.145 11.453 1 97.5 331 ALA B O 1
ATOM 6451 N N . ILE B 1 332 ? 13.281 2.355 11.828 1 98.44 332 ILE B N 1
ATOM 6452 C CA . ILE B 1 332 ? 13.398 1.098 12.555 1 98.44 332 ILE B CA 1
ATOM 6453 C C . ILE B 1 332 ? 12.68 1.209 13.898 1 98.44 332 ILE B C 1
ATOM 6455 O O . ILE B 1 332 ? 12.047 0.252 14.352 1 98.44 332 ILE B O 1
ATOM 6459 N N . ALA B 1 333 ? 12.844 2.379 14.531 1 98.19 333 ALA B N 1
ATOM 6460 C CA . ALA B 1 333 ? 12.117 2.617 15.773 1 98.19 333 ALA B CA 1
ATOM 6461 C C . ALA B 1 333 ? 10.609 2.467 15.555 1 98.19 333 ALA B C 1
ATOM 6463 O O . ALA B 1 333 ? 9.922 1.833 16.359 1 98.19 333 ALA B O 1
ATOM 6464 N N . ALA B 1 334 ? 10.109 3.061 14.508 1 98.12 334 ALA B N 1
ATOM 6465 C CA . ALA B 1 334 ? 8.695 2.955 14.172 1 98.12 334 ALA B CA 1
ATOM 6466 C C . ALA B 1 334 ? 8.297 1.504 13.922 1 98.12 334 ALA B C 1
ATOM 6468 O O . ALA B 1 334 ? 7.266 1.04 14.422 1 98.12 334 ALA B O 1
ATOM 6469 N N . MET B 1 335 ? 9.109 0.799 13.164 1 98.44 335 MET B N 1
ATOM 6470 C CA . MET B 1 335 ? 8.828 -0.592 12.82 1 98.44 335 MET B CA 1
ATOM 6471 C C . MET B 1 335 ? 8.867 -1.478 14.062 1 98.44 335 MET B C 1
ATOM 6473 O O . MET B 1 335 ? 8.031 -2.365 14.227 1 98.44 335 MET B O 1
ATOM 6477 N N . ALA B 1 336 ? 9.844 -1.23 14.922 1 98.12 336 ALA B N 1
ATOM 6478 C CA . ALA B 1 336 ? 9.961 -2.008 16.156 1 98.12 336 ALA B CA 1
ATOM 6479 C C . ALA B 1 336 ? 8.688 -1.896 16.984 1 98.12 336 ALA B C 1
ATOM 6481 O O . ALA B 1 336 ? 8.148 -2.904 17.453 1 98.12 336 ALA B O 1
ATOM 6482 N N . GLY B 1 337 ? 8.234 -0.66 17.156 1 98.44 337 GLY B N 1
ATOM 6483 C CA . GLY B 1 337 ? 6.992 -0.469 17.891 1 98.44 337 GLY B CA 1
ATOM 6484 C C . GLY B 1 337 ? 5.793 -1.101 17.219 1 98.44 337 GLY B C 1
ATOM 6485 O O . GLY B 1 337 ? 5.004 -1.798 17.859 1 98.44 337 GLY B O 1
ATOM 6486 N N . ALA B 1 338 ? 5.668 -0.904 15.953 1 98.62 338 ALA B N 1
ATOM 6487 C CA . ALA B 1 338 ? 4.516 -1.382 15.188 1 98.62 338 ALA B CA 1
ATOM 6488 C C . ALA B 1 338 ? 4.473 -2.906 15.164 1 98.62 338 ALA B C 1
ATOM 6490 O O . ALA B 1 338 ? 3.416 -3.508 15.367 1 98.62 338 ALA B O 1
ATOM 6491 N N . LEU B 1 339 ? 5.605 -3.545 14.93 1 98.56 339 LEU B N 1
ATOM 6492 C CA . LEU B 1 339 ? 5.66 -4.992 14.758 1 98.56 339 LEU B CA 1
ATOM 6493 C C . LEU B 1 339 ? 5.422 -5.707 16.078 1 98.56 339 LEU B C 1
ATOM 6495 O O . LEU B 1 339 ? 4.934 -6.84 16.109 1 98.56 339 LEU B O 1
ATOM 6499 N N . LEU B 1 340 ? 5.703 -5.059 17.219 1 98.44 340 LEU B N 1
ATOM 6500 C CA . LEU B 1 340 ? 5.441 -5.609 18.547 1 98.44 340 LEU B CA 1
ATOM 6501 C C . LEU B 1 340 ? 3.955 -5.895 18.719 1 98.44 340 LEU B C 1
ATOM 6503 O O . LEU B 1 340 ? 3.584 -6.812 19.453 1 98.44 340 LEU B O 1
ATOM 6507 N N . LEU B 1 341 ? 3.119 -5.137 18.047 1 98.69 341 LEU B N 1
ATOM 6508 C CA . LEU B 1 341 ? 1.673 -5.25 18.203 1 98.69 341 LEU B CA 1
ATOM 6509 C C . LEU B 1 341 ? 1.177 -6.594 17.688 1 98.69 341 LEU B C 1
ATOM 6511 O O . LEU B 1 341 ? 0.089 -7.043 18.047 1 98.69 341 LEU B O 1
ATOM 6515 N N . PHE B 1 342 ? 1.949 -7.211 16.844 1 98.31 342 PHE B N 1
ATOM 6516 C CA . PHE B 1 342 ? 1.566 -8.492 16.281 1 98.31 342 PHE B CA 1
ATOM 6517 C C . PHE B 1 342 ? 2.15 -9.648 17.094 1 98.31 342 PHE B C 1
ATOM 6519 O O . PHE B 1 342 ? 1.848 -10.812 16.828 1 98.31 342 PHE B O 1
ATOM 6526 N N . LEU B 1 343 ? 2.953 -9.344 18.078 1 97.25 343 LEU B N 1
ATOM 6527 C CA . LEU B 1 343 ? 3.621 -10.367 18.875 1 97.25 343 LEU B CA 1
ATOM 6528 C C . LEU B 1 343 ? 3.07 -10.383 20.297 1 97.25 343 LEU B C 1
ATOM 6530 O O . LEU B 1 343 ? 3.201 -11.391 21.016 1 97.25 343 LEU B O 1
ATOM 6534 N N . LEU B 1 344 ? 2.477 -9.266 20.719 1 97.75 344 LEU B N 1
ATOM 6535 C CA . LEU B 1 344 ? 1.928 -9.172 22.062 1 97.75 344 LEU B CA 1
ATOM 6536 C C . LEU B 1 344 ? 0.529 -9.773 22.125 1 97.75 344 LEU B C 1
ATOM 6538 O O . LEU B 1 344 ? -0.397 -9.273 21.5 1 97.75 344 LEU B O 1
ATOM 6542 N N . PRO B 1 345 ? 0.283 -10.758 22.938 1 95.81 345 PRO B N 1
ATOM 6543 C CA . PRO B 1 345 ? -1.01 -11.445 22.953 1 95.81 345 PRO B CA 1
ATOM 6544 C C . PRO B 1 345 ? -2.043 -10.734 23.828 1 95.81 345 PRO B C 1
ATOM 6546 O O . PRO B 1 345 ? -1.693 -10.18 24.875 1 95.81 345 PRO B O 1
ATOM 6549 N N . VAL B 1 346 ? -3.203 -10.734 23.391 1 97.12 346 VAL B N 1
ATOM 6550 C CA . VAL B 1 346 ? -4.352 -10.312 24.188 1 97.12 346 VAL B CA 1
ATOM 6551 C C . VAL B 1 346 ? -5 -11.531 24.844 1 97.12 346 VAL B C 1
ATOM 6553 O O . VAL B 1 346 ? -5.336 -11.5 26.031 1 97.12 346 VAL B O 1
ATOM 6556 N N . ASN B 1 347 ? -5.148 -12.609 24.047 1 94.44 347 ASN B N 1
ATOM 6557 C CA . ASN B 1 347 ? -5.598 -13.922 24.5 1 94.44 347 ASN B CA 1
ATOM 6558 C C . ASN B 1 347 ? -4.746 -15.039 23.906 1 94.44 347 ASN B C 1
ATOM 6560 O O . ASN B 1 347 ? -5.027 -15.531 22.812 1 94.44 347 ASN B O 1
ATOM 6564 N N . PHE B 1 348 ? -3.834 -15.539 24.641 1 91.12 348 PHE B N 1
ATOM 6565 C CA . PHE B 1 348 ? -2.852 -16.484 24.125 1 91.12 348 PHE B CA 1
ATOM 6566 C C . PHE B 1 348 ? -3.504 -17.844 23.844 1 91.12 348 PHE B C 1
ATOM 6568 O O . PHE B 1 348 ? -3.113 -18.531 22.891 1 91.12 348 PHE B O 1
ATOM 6575 N N . LYS B 1 349 ? -4.508 -18.203 24.625 1 88.62 349 LYS B N 1
ATOM 6576 C CA . LYS B 1 349 ? -5.195 -19.469 24.422 1 88.62 349 LYS B CA 1
ATOM 6577 C C . LYS B 1 349 ? -5.793 -19.531 23.016 1 88.62 349 LYS B C 1
ATOM 6579 O O . LYS B 1 349 ? -5.773 -20.578 22.375 1 88.62 349 LYS B O 1
ATOM 6584 N N . GLU B 1 350 ? -6.211 -18.422 22.594 1 89.06 350 GLU B N 1
ATOM 6585 C CA . GLU B 1 350 ? -6.836 -18.359 21.266 1 89.06 350 GLU B CA 1
ATOM 6586 C C . GLU B 1 350 ? -5.859 -17.828 20.219 1 89.06 350 GLU B C 1
ATOM 6588 O O . GLU B 1 350 ? -6.238 -17.625 19.062 1 89.06 350 GLU B O 1
ATOM 6593 N N . ARG B 1 351 ? -4.613 -17.562 20.609 1 90 351 ARG B N 1
ATOM 6594 C CA . ARG B 1 351 ? -3.584 -17.031 19.719 1 90 351 ARG B CA 1
ATOM 6595 C C . ARG B 1 351 ? -4.035 -15.719 19.078 1 90 351 ARG B C 1
ATOM 6597 O O . ARG B 1 351 ? -3.906 -15.539 17.875 1 90 351 ARG B O 1
ATOM 6604 N N . GLN B 1 352 ? -4.707 -14.953 19.922 1 93.06 352 GLN B N 1
ATOM 6605 C CA . GLN B 1 352 ? -5.129 -13.617 19.516 1 93.06 352 GLN B CA 1
ATOM 6606 C C . GLN B 1 352 ? -4.125 -12.562 19.969 1 93.06 352 GLN B C 1
ATOM 6608 O O . GLN B 1 352 ? -3.809 -12.469 21.156 1 93.06 352 GLN B O 1
ATOM 6613 N N . PHE B 1 353 ? -3.727 -11.789 19.031 1 96.75 353 PHE B N 1
ATOM 6614 C CA . PHE B 1 353 ? -2.73 -10.766 19.328 1 96.75 353 PHE B CA 1
ATOM 6615 C C . PHE B 1 353 ? -3.348 -9.375 19.25 1 96.75 353 PHE B C 1
ATOM 6617 O O . PHE B 1 353 ? -4.547 -9.234 19.016 1 96.75 353 PHE B O 1
ATOM 6624 N N . THR B 1 354 ? -2.557 -8.383 19.5 1 98.12 354 THR B N 1
ATOM 6625 C CA . THR B 1 354 ? -3.074 -7.043 19.766 1 98.12 354 THR B CA 1
ATOM 6626 C C . THR B 1 354 ? -3.672 -6.434 18.5 1 98.12 354 THR B C 1
ATOM 6628 O O . THR B 1 354 ? -4.66 -5.703 18.562 1 98.12 354 THR B O 1
ATOM 6631 N N . LEU B 1 355 ? -3.039 -6.676 17.422 1 98.12 355 LEU B N 1
ATOM 6632 C CA . LEU B 1 355 ? -3.521 -6.113 16.172 1 98.12 355 LEU B CA 1
ATOM 6633 C C . LEU B 1 355 ? -3.506 -7.164 15.062 1 98.12 355 LEU B C 1
ATOM 6635 O O . LEU B 1 355 ? -2.557 -7.945 14.961 1 98.12 355 LEU B O 1
ATOM 6639 N N . LYS B 1 356 ? -4.566 -7.234 14.273 1 96.81 356 LYS B N 1
ATOM 6640 C CA . LYS B 1 356 ? -4.629 -8.086 13.086 1 96.81 356 LYS B CA 1
ATOM 6641 C C . LYS B 1 356 ? -4.098 -7.355 11.859 1 96.81 356 LYS B C 1
ATOM 6643 O O . LYS B 1 356 ? -4.16 -6.125 11.781 1 96.81 356 LYS B O 1
ATOM 6648 N N . TRP B 1 357 ? -3.6 -8.07 10.945 1 96.62 357 TRP B N 1
ATOM 6649 C CA . TRP B 1 357 ? -3.049 -7.469 9.734 1 96.62 357 TRP B CA 1
ATOM 6650 C C . TRP B 1 357 ? -4.125 -6.719 8.961 1 96.62 357 TRP B C 1
ATOM 6652 O O . TRP B 1 357 ? -3.869 -5.645 8.406 1 96.62 357 TRP B O 1
ATOM 6662 N N . SER B 1 358 ? -5.312 -7.266 8.922 1 96.06 358 SER B N 1
ATOM 6663 C CA . SER B 1 358 ? -6.402 -6.613 8.203 1 96.06 358 SER B CA 1
ATOM 6664 C C . SER B 1 358 ? -6.699 -5.234 8.781 1 96.06 358 SER B C 1
ATOM 6666 O O . SER B 1 358 ? -6.961 -4.289 8.039 1 96.06 358 SER B O 1
ATOM 6668 N N . GLU B 1 359 ? -6.609 -5.156 10.07 1 96.44 359 GLU B N 1
ATOM 6669 C CA . GLU B 1 359 ? -6.805 -3.871 10.734 1 96.44 359 GLU B CA 1
ATOM 6670 C C . GLU B 1 359 ? -5.66 -2.908 10.422 1 96.44 359 GLU B C 1
ATOM 6672 O O . GLU B 1 359 ? -5.895 -1.736 10.117 1 96.44 359 GLU B O 1
ATOM 6677 N N . ALA B 1 360 ? -4.465 -3.436 10.523 1 97.25 360 ALA B N 1
ATOM 6678 C CA . ALA B 1 360 ? -3.293 -2.617 10.234 1 97.25 360 ALA B CA 1
ATOM 6679 C C . ALA B 1 360 ? -3.34 -2.082 8.805 1 97.25 360 ALA B C 1
ATOM 6681 O O . ALA B 1 360 ? -3.066 -0.903 8.57 1 97.25 360 ALA B O 1
ATOM 6682 N N . MET B 1 361 ? -3.689 -2.918 7.914 1 96.12 361 MET B N 1
ATOM 6683 C CA . MET B 1 361 ? -3.752 -2.561 6.5 1 96.12 361 MET B CA 1
ATOM 6684 C C . MET B 1 361 ? -4.762 -1.44 6.266 1 96.12 361 MET B C 1
ATOM 6686 O O . MET B 1 361 ? -4.52 -0.535 5.469 1 96.12 361 MET B O 1
ATOM 6690 N N . GLN B 1 362 ? -5.867 -1.503 6.984 1 94.62 362 GLN B N 1
ATOM 6691 C CA . GLN B 1 362 ? -6.91 -0.493 6.855 1 94.62 362 GLN B CA 1
ATOM 6692 C C . GLN B 1 362 ? -6.465 0.839 7.449 1 94.62 362 GLN B C 1
ATOM 6694 O O . GLN B 1 362 ? -6.973 1.896 7.066 1 94.62 362 GLN B O 1
ATOM 6699 N N . GLY B 1 363 ? -5.555 0.761 8.336 1 94.88 363 GLY B N 1
ATOM 6700 C CA . GLY B 1 363 ? -5.082 1.969 8.992 1 94.88 363 GLY B CA 1
ATOM 6701 C C . GLY B 1 363 ? -3.98 2.674 8.227 1 94.88 363 GLY B C 1
ATOM 6702 O O . GLY B 1 363 ? -3.744 3.867 8.422 1 94.88 363 GLY B O 1
ATOM 6703 N N . ILE B 1 364 ? -3.299 1.996 7.367 1 96.25 364 ILE B N 1
ATOM 6704 C CA . ILE B 1 364 ? -2.215 2.574 6.582 1 96.25 364 ILE B CA 1
ATOM 6705 C C . ILE B 1 364 ? -2.793 3.42 5.449 1 96.25 364 ILE B C 1
ATOM 6707 O O . ILE B 1 364 ? -3.684 2.971 4.723 1 96.25 364 ILE B O 1
ATOM 6711 N N . GLU B 1 365 ? -2.336 4.645 5.371 1 94.88 365 GLU B N 1
ATOM 6712 C CA . GLU B 1 365 ? -2.736 5.512 4.266 1 94.88 365 GLU B CA 1
ATOM 6713 C C . GLU B 1 365 ? -1.868 5.273 3.033 1 94.88 365 GLU B C 1
ATOM 6715 O O . GLU B 1 365 ? -0.999 6.086 2.713 1 94.88 365 GLU B O 1
ATOM 6720 N N . TRP B 1 366 ? -2.213 4.312 2.293 1 96.56 366 TRP B N 1
ATOM 6721 C CA . TRP B 1 366 ? -1.419 3.848 1.16 1 96.56 366 TRP B CA 1
ATOM 6722 C C . TRP B 1 366 ? -1.257 4.949 0.119 1 96.56 366 TRP B C 1
ATOM 6724 O O . TRP B 1 366 ? -0.189 5.09 -0.482 1 96.56 366 TRP B O 1
ATOM 6734 N N . GLY B 1 367 ? -2.309 5.699 -0.135 1 95.75 367 GLY B N 1
ATOM 6735 C CA . GLY B 1 367 ? -2.221 6.801 -1.077 1 95.75 367 GLY B CA 1
ATOM 6736 C C . GLY B 1 367 ? -1.171 7.828 -0.696 1 95.75 367 GLY B C 1
ATOM 6737 O O . GLY B 1 367 ? -0.442 8.328 -1.556 1 95.75 367 GLY B O 1
ATOM 6738 N N . THR B 1 368 ? -1.081 8.117 0.566 1 93.56 368 THR B N 1
ATOM 6739 C CA . THR B 1 368 ? -0.099 9.07 1.075 1 93.56 368 THR B CA 1
ATOM 6740 C C . THR B 1 368 ? 1.318 8.539 0.885 1 93.56 368 THR B C 1
ATOM 6742 O O . THR B 1 368 ? 2.225 9.289 0.516 1 93.56 368 THR B O 1
ATOM 6745 N N . LEU B 1 369 ? 1.503 7.234 1.132 1 96.38 369 LEU B N 1
ATOM 6746 C CA . LEU B 1 369 ? 2.82 6.633 0.954 1 96.38 369 LEU B CA 1
ATOM 6747 C C . LEU B 1 369 ? 3.262 6.719 -0.503 1 96.38 369 LEU B C 1
ATOM 6749 O O . LEU B 1 369 ? 4.422 7.023 -0.788 1 96.38 369 LEU B O 1
ATOM 6753 N N . ILE B 1 370 ? 2.354 6.5 -1.413 1 97 370 ILE B N 1
ATOM 6754 C CA . ILE B 1 370 ? 2.65 6.555 -2.84 1 97 370 ILE B CA 1
ATOM 6755 C C . ILE B 1 370 ? 2.971 7.992 -3.242 1 97 370 ILE B C 1
ATOM 6757 O O . ILE B 1 370 ? 3.912 8.234 -4 1 97 370 ILE B O 1
ATOM 6761 N N . LEU B 1 371 ? 2.178 8.922 -2.709 1 95.19 371 LEU B N 1
ATOM 6762 C CA . LEU B 1 371 ? 2.434 10.336 -2.967 1 95.19 371 LEU B CA 1
ATOM 6763 C C . LEU B 1 371 ? 3.832 10.727 -2.506 1 95.19 371 LEU B C 1
ATOM 6765 O O . LEU B 1 371 ? 4.551 11.43 -3.219 1 95.19 371 LEU B O 1
ATOM 6769 N N . PHE B 1 372 ? 4.176 10.219 -1.35 1 93.88 372 PHE B N 1
ATOM 6770 C CA . PHE B 1 372 ? 5.492 10.492 -0.784 1 93.88 372 PHE B CA 1
ATOM 6771 C C . PHE B 1 372 ? 6.59 9.93 -1.673 1 93.88 372 PHE B C 1
ATOM 6773 O O . PHE B 1 372 ? 7.574 10.617 -1.967 1 93.88 372 PHE B O 1
ATOM 6780 N N . GLY B 1 373 ? 6.469 8.711 -2.051 1 96.06 373 GLY B N 1
ATOM 6781 C CA . GLY B 1 373 ? 7.441 8.094 -2.938 1 96.06 373 GLY B CA 1
ATOM 6782 C C . GLY B 1 373 ? 7.59 8.82 -4.262 1 96.06 373 GLY B C 1
ATOM 6783 O O . GLY B 1 373 ? 8.703 9.07 -4.715 1 96.06 373 GLY B O 1
ATOM 6784 N N . GLY B 1 374 ? 6.457 9.18 -4.871 1 96.69 374 GLY B N 1
ATOM 6785 C CA . GLY B 1 374 ? 6.484 9.922 -6.121 1 96.69 374 GLY B CA 1
ATOM 6786 C C . GLY B 1 374 ? 7.168 11.273 -6.004 1 96.69 374 GLY B C 1
ATOM 6787 O O . GLY B 1 374 ? 7.949 11.656 -6.875 1 96.69 374 GLY B O 1
ATOM 6788 N N . GLY B 1 375 ? 6.863 11.992 -4.934 1 95.25 375 GLY B N 1
ATOM 6789 C CA . GLY B 1 375 ? 7.504 13.273 -4.707 1 95.25 375 GLY B CA 1
ATOM 6790 C C . GLY B 1 375 ? 9.008 13.172 -4.551 1 95.25 375 GLY B C 1
ATOM 6791 O O . GLY B 1 375 ? 9.758 13.93 -5.168 1 95.25 375 GLY B O 1
ATOM 6792 N N . LEU B 1 376 ? 9.391 12.211 -3.75 1 95.69 376 LEU B N 1
ATOM 6793 C CA . LEU B 1 376 ? 10.82 12.016 -3.527 1 95.69 376 LEU B CA 1
ATOM 6794 C C . LEU B 1 376 ? 11.516 11.594 -4.816 1 95.69 376 LEU B C 1
ATOM 6796 O O . LEU B 1 376 ? 12.648 12.008 -5.078 1 95.69 376 LEU B O 1
ATOM 6800 N N . ALA B 1 377 ? 10.82 10.758 -5.57 1 97.19 377 ALA B N 1
ATOM 6801 C CA . ALA B 1 377 ? 11.375 10.32 -6.852 1 97.19 377 ALA B CA 1
ATOM 6802 C C . ALA B 1 377 ? 11.602 11.508 -7.781 1 97.19 377 ALA B C 1
ATOM 6804 O O . ALA B 1 377 ? 12.672 11.656 -8.375 1 97.19 377 ALA B O 1
ATOM 6805 N N . MET B 1 378 ? 10.617 12.367 -7.879 1 96.56 378 MET B N 1
ATOM 6806 C CA . MET B 1 378 ? 10.719 13.539 -8.75 1 96.56 378 MET B CA 1
ATOM 6807 C C . MET B 1 378 ? 11.805 14.492 -8.266 1 96.56 378 MET B C 1
ATOM 6809 O O . MET B 1 378 ? 12.609 14.977 -9.062 1 96.56 378 MET B O 1
ATOM 6813 N N . GLY B 1 379 ? 11.805 14.766 -6.98 1 94.06 379 GLY B N 1
ATOM 6814 C CA . GLY B 1 379 ? 12.844 15.609 -6.414 1 94.06 379 GLY B CA 1
ATOM 6815 C C . GLY B 1 379 ? 14.242 15.062 -6.645 1 94.06 379 GLY B C 1
ATOM 6816 O O . GLY B 1 379 ? 15.156 15.812 -6.996 1 94.06 379 GLY B O 1
ATOM 6817 N N . GLY B 1 380 ? 14.398 13.766 -6.414 1 94 380 GLY B N 1
ATOM 6818 C CA . GLY B 1 380 ? 15.688 13.141 -6.645 1 94 380 GLY B CA 1
ATOM 6819 C C . GLY B 1 380 ? 16.141 13.227 -8.094 1 94 380 GLY B C 1
ATOM 6820 O O . GLY B 1 380 ? 17.328 13.453 -8.367 1 94 380 GLY B O 1
ATOM 6821 N N . MET B 1 381 ? 15.234 13.055 -9.008 1 96.38 381 MET B N 1
ATOM 6822 C CA . MET B 1 381 ? 15.57 13.109 -10.43 1 96.38 381 MET B CA 1
ATOM 6823 C C . MET B 1 381 ? 15.953 14.531 -10.836 1 96.38 381 MET B C 1
ATOM 6825 O O . MET B 1 381 ? 16.812 14.719 -11.703 1 96.38 381 MET B O 1
ATOM 6829 N N . MET B 1 382 ? 15.359 15.539 -10.219 1 95.06 382 MET B N 1
ATOM 6830 C CA . MET B 1 382 ? 15.766 16.922 -10.484 1 95.06 382 MET B CA 1
ATOM 6831 C C . MET B 1 382 ? 17.234 17.125 -10.164 1 95.06 382 MET B C 1
ATOM 6833 O O . MET B 1 382 ? 17.969 17.766 -10.93 1 95.06 382 MET B O 1
ATOM 6837 N N . TYR B 1 383 ? 17.578 16.578 -9.102 1 90.56 383 TYR B N 1
ATOM 6838 C CA . TYR B 1 383 ? 18.969 16.719 -8.672 1 90.56 383 TYR B CA 1
ATOM 6839 C C . TYR B 1 383 ? 19.906 15.969 -9.617 1 90.56 383 TYR B C 1
ATOM 6841 O O . TYR B 1 383 ? 20.922 16.516 -10.055 1 90.56 383 TYR B O 1
ATOM 6849 N N . LYS B 1 384 ? 19.562 14.766 -10.008 1 91.88 384 LYS B N 1
ATOM 6850 C CA . LYS B 1 384 ? 20.422 13.906 -10.812 1 91.88 384 LYS B CA 1
ATOM 6851 C C . LYS B 1 384 ? 20.578 14.453 -12.227 1 91.88 384 LYS B C 1
ATOM 6853 O O . LYS B 1 384 ? 21.641 14.289 -12.844 1 91.88 384 LYS B O 1
ATOM 6858 N N . THR B 1 385 ? 19.578 15.164 -12.695 1 95.06 385 THR B N 1
ATOM 6859 C CA . THR B 1 385 ? 19.594 15.633 -14.078 1 95.06 385 THR B CA 1
ATOM 6860 C C . THR B 1 385 ? 20.188 17.047 -14.164 1 95.06 385 THR B C 1
ATOM 6862 O O . THR B 1 385 ? 20.422 17.562 -15.258 1 95.06 385 THR B O 1
ATOM 6865 N N . GLY B 1 386 ? 20.344 17.703 -13.008 1 92.62 386 GLY B N 1
ATOM 6866 C CA . GLY B 1 386 ? 20.828 19.062 -13 1 92.62 386 GLY B CA 1
ATOM 6867 C C . GLY B 1 386 ? 19.719 20.094 -13.133 1 92.62 386 GLY B C 1
ATOM 6868 O O . GLY B 1 386 ? 19.969 21.297 -13.094 1 92.62 386 GLY B O 1
ATOM 6869 N N . LEU B 1 387 ? 18.547 19.656 -13.242 1 94.88 387 LEU B N 1
ATOM 6870 C CA . LEU B 1 387 ? 17.406 20.547 -13.352 1 94.88 387 LEU B CA 1
ATOM 6871 C C . LEU B 1 387 ? 17.281 21.422 -12.109 1 94.88 387 LEU B C 1
ATOM 6873 O O . LEU B 1 387 ? 16.875 22.594 -12.195 1 94.88 387 LEU B O 1
ATOM 6877 N N . SER B 1 388 ? 17.594 20.891 -10.984 1 92.81 388 SER B N 1
ATOM 6878 C CA . SER B 1 388 ? 17.484 21.609 -9.719 1 92.81 388 SER B CA 1
ATOM 6879 C C . SER B 1 388 ? 18.328 22.875 -9.719 1 92.81 388 SER B C 1
ATOM 6881 O O . SER B 1 388 ? 17.859 23.922 -9.266 1 92.81 388 SER B O 1
ATOM 6883 N N . GLN B 1 389 ? 19.469 22.766 -10.227 1 92.38 389 GLN B N 1
ATOM 6884 C CA . GLN B 1 389 ? 20.344 23.938 -10.281 1 92.38 389 GLN B CA 1
ATOM 6885 C C . GLN B 1 389 ? 19.766 25.016 -11.195 1 92.38 389 GLN B C 1
ATOM 6887 O O . GLN B 1 389 ? 19.781 26.188 -10.844 1 92.38 389 GLN B O 1
ATOM 6892 N N . TRP B 1 390 ? 19.312 24.609 -12.297 1 93.94 390 TRP B N 1
ATOM 6893 C CA . TRP B 1 390 ? 18.75 25.531 -13.266 1 93.94 390 TRP B CA 1
ATOM 6894 C C . TRP B 1 390 ? 17.531 26.266 -12.688 1 93.94 390 TRP B C 1
ATOM 6896 O O . TRP B 1 390 ? 17.438 27.484 -12.781 1 93.94 390 TRP B O 1
ATOM 6906 N N . VAL B 1 391 ? 16.641 25.547 -12.102 1 93.88 391 VAL B N 1
ATOM 6907 C CA . VAL B 1 391 ? 15.445 26.109 -11.508 1 93.88 391 VAL B CA 1
ATOM 6908 C C . VAL B 1 391 ? 15.828 27.016 -10.336 1 93.88 391 VAL B C 1
ATOM 6910 O O . VAL B 1 391 ? 15.273 28.109 -10.188 1 93.88 391 VAL B O 1
ATOM 6913 N N . GLY B 1 392 ? 16.719 26.547 -9.562 1 93.19 392 GLY B N 1
ATOM 6914 C CA . GLY B 1 392 ? 17.172 27.328 -8.43 1 93.19 392 GLY B CA 1
ATOM 6915 C C . GLY B 1 392 ? 17.75 28.672 -8.828 1 93.19 392 GLY B C 1
ATOM 6916 O O . GLY B 1 392 ? 17.422 29.703 -8.234 1 93.19 392 GLY B O 1
ATOM 6917 N N . ASP B 1 393 ? 18.562 28.625 -9.812 1 93.62 393 ASP B N 1
ATOM 6918 C CA . ASP B 1 393 ? 19.188 29.859 -10.305 1 93.62 393 ASP B CA 1
ATOM 6919 C C . ASP B 1 393 ? 18.125 30.828 -10.828 1 93.62 393 ASP B C 1
ATOM 6921 O O . ASP B 1 393 ? 18.25 32.062 -10.633 1 93.62 393 ASP B O 1
ATOM 6925 N N . LEU B 1 394 ? 17.172 30.297 -11.445 1 92.69 394 LEU B N 1
ATOM 6926 C CA . LEU B 1 394 ? 16.094 31.125 -11.969 1 92.69 394 LEU B CA 1
ATOM 6927 C C . LEU B 1 394 ? 15.32 31.797 -10.836 1 92.69 394 LEU B C 1
ATOM 6929 O O . LEU B 1 394 ? 14.984 32.969 -10.922 1 92.69 394 LEU B O 1
ATOM 6933 N N . ILE B 1 395 ? 15.055 31.016 -9.797 1 92.69 395 ILE B N 1
ATOM 6934 C CA . ILE B 1 395 ? 14.297 31.531 -8.672 1 92.69 395 ILE B CA 1
ATOM 6935 C C . ILE B 1 395 ? 15.125 32.594 -7.941 1 92.69 395 ILE B C 1
ATOM 6937 O O . ILE B 1 395 ? 14.617 33.656 -7.621 1 92.69 395 ILE B O 1
ATOM 6941 N N . VAL B 1 396 ? 16.344 32.312 -7.762 1 93.19 396 VAL B N 1
ATOM 6942 C CA . VAL B 1 396 ? 17.234 33.219 -7.062 1 93.19 396 VAL B CA 1
ATOM 6943 C C . VAL B 1 396 ? 17.375 34.5 -7.859 1 93.19 396 VAL B C 1
ATOM 6945 O O . VAL B 1 396 ? 17.328 35.594 -7.285 1 93.19 396 VAL B O 1
ATOM 6948 N N . SER B 1 397 ? 17.547 34.375 -9.133 1 93.44 397 SER B N 1
ATOM 6949 C CA . SER B 1 397 ? 17.641 35.562 -10 1 93.44 397 SER B CA 1
ATOM 6950 C C . SER B 1 397 ? 16.375 36.375 -9.93 1 93.44 397 SER B C 1
ATOM 6952 O O . SER B 1 397 ? 16.438 37.625 -9.914 1 93.44 397 SER B O 1
ATOM 6954 N N . SER B 1 398 ? 15.25 35.719 -9.883 1 91.38 398 SER B N 1
ATOM 6955 C CA . SER B 1 398 ? 13.969 36.438 -9.82 1 91.38 398 SER B CA 1
ATOM 6956 C C . SER B 1 398 ? 13.789 37.125 -8.484 1 91.38 398 SER B C 1
ATOM 6958 O O . SER B 1 398 ? 13.016 38.094 -8.383 1 91.38 398 SER B O 1
ATOM 6960 N N . MET B 1 399 ? 14.516 36.656 -7.5 1 90.25 399 MET B N 1
ATOM 6961 C CA . MET B 1 399 ? 14.43 37.25 -6.168 1 90.25 399 MET B CA 1
ATOM 6962 C C . MET B 1 399 ? 15.5 38.312 -5.98 1 90.25 399 MET B C 1
ATOM 6964 O O . MET B 1 399 ? 15.742 38.781 -4.859 1 90.25 399 MET B O 1
ATOM 6968 N N . GLY B 1 400 ? 16.234 38.719 -7.02 1 89.69 400 GLY B N 1
ATOM 6969 C CA . GLY B 1 400 ? 17.203 39.781 -6.965 1 89.69 400 GLY B CA 1
ATOM 6970 C C . GLY B 1 400 ? 18.625 39.312 -6.875 1 89.69 400 GLY B C 1
ATOM 6971 O O . GLY B 1 400 ? 19.547 40.094 -6.625 1 89.69 400 GLY B O 1
ATOM 6972 N N . GLY B 1 401 ? 18.828 38 -7.031 1 88.31 401 GLY B N 1
ATOM 6973 C CA . GLY B 1 401 ? 20.172 37.469 -7.137 1 88.31 401 GLY B CA 1
ATOM 6974 C C . GLY B 1 401 ? 20.781 37.094 -5.793 1 88.31 401 GLY B C 1
ATOM 6975 O O . GLY B 1 401 ? 21.609 36.188 -5.711 1 88.31 401 GLY B O 1
ATOM 6976 N N . ALA B 1 402 ? 20.344 37.844 -4.727 1 89.25 402 ALA B N 1
ATOM 6977 C CA . ALA B 1 402 ? 20.859 37.562 -3.4 1 89.25 402 ALA B CA 1
ATOM 6978 C C . ALA B 1 402 ? 19.766 37.625 -2.342 1 89.25 402 ALA B C 1
ATOM 6980 O O . ALA B 1 402 ? 19.828 38.469 -1.437 1 89.25 402 ALA B O 1
ATOM 6981 N N . PRO B 1 403 ? 18.938 36.719 -2.477 1 91.88 403 PRO B N 1
ATOM 6982 C CA . PRO B 1 403 ? 17.844 36.75 -1.499 1 91.88 403 PRO B CA 1
ATOM 6983 C C . PRO B 1 403 ? 18.312 36.406 -0.082 1 91.88 403 PRO B C 1
ATOM 6985 O O . PRO B 1 403 ? 19.203 35.594 0.102 1 91.88 403 PRO B O 1
ATOM 6988 N N . SER B 1 404 ? 17.734 37.156 0.841 1 93.88 404 SER B N 1
ATOM 6989 C CA . SER B 1 404 ? 18.016 36.844 2.236 1 93.88 404 SER B CA 1
ATOM 6990 C C . SER B 1 404 ? 17.297 35.562 2.666 1 93.88 404 SER B C 1
ATOM 6992 O O . SER B 1 404 ? 16.312 35.156 2.045 1 93.88 404 SER B O 1
ATOM 6994 N N . GLU B 1 405 ? 17.812 34.938 3.674 1 94.69 405 GLU B N 1
ATOM 6995 C CA . GLU B 1 405 ? 17.188 33.75 4.23 1 94.69 405 GLU B CA 1
ATOM 6996 C C . GLU B 1 405 ? 15.766 34.031 4.699 1 94.69 405 GLU B C 1
ATOM 6998 O O . GLU B 1 405 ? 14.867 33.219 4.496 1 94.69 405 GLU B O 1
ATOM 7003 N N . VAL B 1 406 ? 15.578 35.156 5.289 1 95.31 406 VAL B N 1
ATOM 7004 C CA . VAL B 1 406 ? 14.266 35.531 5.797 1 95.31 406 VAL B CA 1
ATOM 7005 C C . VAL B 1 406 ? 13.281 35.656 4.641 1 95.31 406 VAL B C 1
ATOM 7007 O O . VAL B 1 406 ? 12.148 35.188 4.73 1 95.31 406 VAL B O 1
ATOM 7010 N N . ALA B 1 407 ? 13.711 36.281 3.617 1 94.5 407 ALA B N 1
ATOM 7011 C CA . ALA B 1 407 ? 12.852 36.469 2.447 1 94.5 407 ALA B CA 1
ATOM 7012 C C . ALA B 1 407 ? 12.469 35.125 1.846 1 94.5 407 ALA B C 1
ATOM 7014 O O . ALA B 1 407 ? 11.32 34.906 1.453 1 94.5 407 ALA B O 1
ATOM 7015 N N . MET B 1 408 ? 13.406 34.281 1.753 1 95.25 408 MET B N 1
ATOM 7016 C CA . MET B 1 408 ? 13.164 32.969 1.173 1 95.25 408 MET B CA 1
ATOM 7017 C C . MET B 1 408 ? 12.164 32.156 2.016 1 95.25 408 MET B C 1
ATOM 7019 O O . MET B 1 408 ? 11.203 31.594 1.484 1 95.25 408 MET B O 1
ATOM 7023 N N . VAL B 1 409 ? 12.383 32.094 3.326 1 96.88 409 VAL B N 1
ATOM 7024 C CA . VAL B 1 409 ? 11.477 31.391 4.227 1 96.88 409 VAL B CA 1
ATOM 7025 C C . VAL B 1 409 ? 10.086 32 4.152 1 96.88 409 VAL B C 1
ATOM 7027 O O . VAL B 1 409 ? 9.086 31.281 4.102 1 96.88 409 VAL B O 1
ATOM 7030 N N . ALA B 1 410 ? 10.062 33.281 4.129 1 96.44 410 ALA B N 1
ATOM 7031 C CA . ALA B 1 410 ? 8.781 33.969 4.105 1 96.44 410 ALA B CA 1
ATOM 7032 C C . ALA B 1 410 ? 8.016 33.688 2.822 1 96.44 410 ALA B C 1
ATOM 7034 O O . ALA B 1 410 ? 6.832 33.344 2.865 1 96.44 410 ALA B O 1
ATOM 7035 N N . ILE B 1 411 ? 8.664 33.781 1.714 1 95.88 411 ILE B N 1
ATOM 7036 C CA . ILE B 1 411 ? 8.008 33.625 0.418 1 95.88 411 ILE B CA 1
ATOM 7037 C C . ILE B 1 411 ? 7.496 32.188 0.275 1 95.88 411 ILE B C 1
ATOM 7039 O O .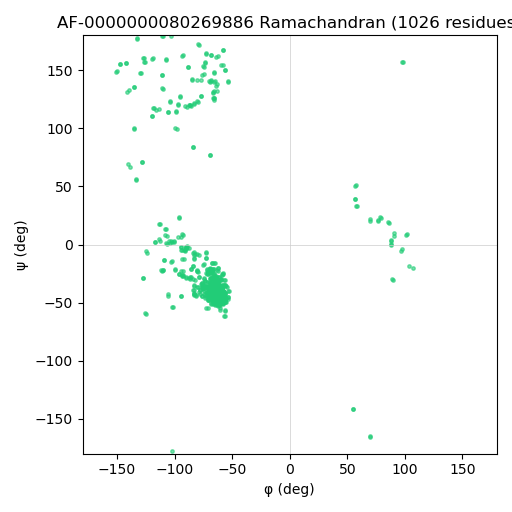 ILE B 1 411 ? 6.34 31.969 -0.096 1 95.88 411 ILE B O 1
ATOM 7043 N N . PHE B 1 412 ? 8.312 31.234 0.568 1 97 412 PHE B N 1
ATOM 7044 C CA . PHE B 1 412 ? 7.918 29.844 0.36 1 97 412 PHE B CA 1
ATOM 7045 C C . PHE B 1 412 ? 6.922 29.406 1.426 1 97 412 PHE B C 1
ATOM 7047 O O . PHE B 1 412 ? 6.082 28.531 1.174 1 97 412 PHE B O 1
ATOM 7054 N N . SER B 1 413 ? 6.977 29.969 2.633 1 97.38 413 SER B N 1
ATOM 7055 C CA . SER B 1 413 ? 5.965 29.688 3.646 1 97.38 413 SER B CA 1
ATOM 7056 C C . SER B 1 413 ? 4.594 30.188 3.209 1 97.38 413 SER B C 1
ATOM 7058 O O . SER B 1 413 ? 3.596 29.469 3.346 1 97.38 413 SER B O 1
ATOM 7060 N N . VAL B 1 414 ? 4.574 31.359 2.693 1 96.31 414 VAL B N 1
ATOM 7061 C CA . VAL B 1 414 ? 3.314 31.953 2.242 1 96.31 414 VAL B CA 1
ATOM 7062 C C . VAL B 1 414 ? 2.781 31.156 1.047 1 96.31 414 VAL B C 1
ATOM 7064 O O . VAL B 1 414 ? 1.578 30.906 0.951 1 96.31 414 VAL B O 1
ATOM 7067 N N . MET B 1 415 ? 3.688 30.781 0.208 1 95.5 415 MET B N 1
ATOM 7068 C CA . MET B 1 415 ? 3.277 29.984 -0.944 1 95.5 415 MET B CA 1
ATOM 7069 C C . MET B 1 415 ? 2.693 28.656 -0.5 1 95.5 415 MET B C 1
ATOM 7071 O O . MET B 1 415 ? 1.664 28.219 -1.018 1 95.5 415 MET B O 1
ATOM 7075 N N . ALA B 1 416 ? 3.383 28.031 0.412 1 96.19 416 ALA B N 1
ATOM 7076 C CA . ALA B 1 416 ? 2.912 26.75 0.934 1 96.19 416 ALA B CA 1
ATOM 7077 C C . ALA B 1 416 ? 1.539 26.891 1.586 1 96.19 416 ALA B C 1
ATOM 7079 O O . ALA B 1 416 ? 0.663 26.047 1.397 1 96.19 416 ALA B O 1
ATOM 7080 N N . LEU B 1 417 ? 1.354 27.922 2.316 1 96.12 417 LEU B N 1
ATOM 7081 C CA . LEU B 1 417 ? 0.081 28.188 2.979 1 96.12 417 LEU B CA 1
ATOM 7082 C C . LEU B 1 417 ? -1.031 28.391 1.957 1 96.12 417 LEU B C 1
ATOM 7084 O O . LEU B 1 417 ? -2.094 27.766 2.055 1 96.12 417 LEU B O 1
ATOM 7088 N N . LEU B 1 418 ? -0.812 29.219 1.019 1 94.31 418 LEU B N 1
ATOM 7089 C CA . LEU B 1 418 ? -1.834 29.562 0.038 1 94.31 418 LEU B CA 1
ATOM 7090 C C . LEU B 1 418 ? -2.225 28.359 -0.795 1 94.31 418 LEU B C 1
ATOM 7092 O O . LEU B 1 418 ? -3.406 28.141 -1.07 1 94.31 418 LEU B O 1
ATOM 7096 N N . LEU B 1 419 ? -1.205 27.641 -1.119 1 92.44 419 LEU B N 1
ATOM 7097 C CA . LEU B 1 419 ? -1.501 26.422 -1.886 1 92.44 419 LEU B CA 1
ATOM 7098 C C . LEU B 1 419 ? -2.244 25.406 -1.03 1 92.44 419 LEU B C 1
ATOM 7100 O O . LEU B 1 419 ? -3.105 24.688 -1.531 1 92.44 419 LEU B O 1
ATOM 7104 N N . SER B 1 420 ? -1.912 25.328 0.192 1 92.25 420 SER B N 1
ATOM 7105 C CA . SER B 1 420 ? -2.523 24.375 1.104 1 92.25 420 SER B CA 1
ATOM 7106 C C . SER B 1 420 ? -3.988 24.703 1.36 1 92.25 420 SER B C 1
ATOM 7108 O O . SER B 1 420 ? -4.773 23.828 1.731 1 92.25 420 SER B O 1
ATOM 7110 N N . GLU B 1 421 ? -4.371 25.969 1.163 1 91 421 GLU B N 1
ATOM 7111 C CA . GLU B 1 421 ? -5.766 26.375 1.326 1 91 421 GLU B CA 1
ATOM 7112 C C . GLU B 1 421 ? -6.629 25.844 0.186 1 91 421 GLU B C 1
ATOM 7114 O O . GLU B 1 421 ? -7.836 25.656 0.352 1 91 421 GLU B O 1
ATOM 7119 N N . LEU B 1 422 ? -5.941 25.547 -0.872 1 83.44 422 LEU B N 1
ATOM 7120 C CA . LEU B 1 422 ? -6.703 25.188 -2.062 1 83.44 422 LEU B CA 1
ATOM 7121 C C . LEU B 1 422 ? -6.543 23.703 -2.381 1 83.44 422 LEU B C 1
ATOM 7123 O O . LEU B 1 422 ? -7.336 23.141 -3.135 1 83.44 422 LEU B O 1
ATOM 7127 N N . THR B 1 423 ? -5.48 23.188 -1.874 1 85.38 423 THR B N 1
ATOM 7128 C CA . THR B 1 423 ? -5.188 21.781 -2.104 1 85.38 423 THR B CA 1
ATOM 7129 C C . THR B 1 423 ? -4.812 21.094 -0.798 1 85.38 423 THR B C 1
ATOM 7131 O O . THR B 1 423 ? -4.816 21.719 0.266 1 85.38 423 THR B O 1
ATOM 7134 N N . SER B 1 424 ? -4.59 19.828 -0.905 1 86.5 424 SER B N 1
ATOM 7135 C CA . SER B 1 424 ? -4.18 19.125 0.303 1 86.5 424 SER B CA 1
ATOM 7136 C C . SER B 1 424 ? -2.809 19.594 0.78 1 86.5 424 SER B C 1
ATOM 7138 O O . SER B 1 424 ? -1.976 20.016 -0.025 1 86.5 424 SER B O 1
ATOM 7140 N N . HIS B 1 425 ? -2.646 19.547 2.094 1 92.56 425 HIS B N 1
ATOM 7141 C CA . HIS B 1 425 ? -1.377 19.938 2.699 1 92.56 425 HIS B CA 1
ATOM 7142 C C . HIS B 1 425 ? -0.223 19.125 2.133 1 92.56 425 HIS B C 1
ATOM 7144 O O . HIS B 1 425 ? 0.856 19.656 1.871 1 92.56 425 HIS B O 1
ATOM 7150 N N . THR B 1 426 ? -0.532 17.891 1.85 1 89.62 426 THR B N 1
ATOM 7151 C CA . THR B 1 426 ? 0.467 16.953 1.34 1 89.62 426 THR B CA 1
ATOM 7152 C C . THR B 1 426 ? 0.878 17.328 -0.082 1 89.62 426 THR B C 1
ATOM 7154 O O . THR B 1 426 ? 2.07 17.375 -0.396 1 89.62 426 THR B O 1
ATOM 7157 N N . ALA B 1 427 ? -0.079 17.609 -0.875 1 87.69 427 ALA B N 1
ATOM 7158 C CA . ALA B 1 427 ? 0.178 17.984 -2.266 1 87.69 427 ALA B CA 1
ATOM 7159 C C . ALA B 1 427 ? 0.938 19.297 -2.359 1 87.69 427 ALA B C 1
ATOM 7161 O O . ALA B 1 427 ? 1.869 19.438 -3.156 1 87.69 427 ALA B O 1
ATOM 7162 N N . ALA B 1 428 ? 0.56 20.219 -1.572 1 92.81 428 ALA B N 1
ATOM 7163 C CA . ALA B 1 428 ? 1.212 21.531 -1.562 1 92.81 428 ALA B CA 1
ATOM 7164 C C . ALA B 1 428 ? 2.689 21.406 -1.197 1 92.81 428 ALA B C 1
ATOM 7166 O O . ALA B 1 428 ? 3.549 22 -1.854 1 92.81 428 ALA B O 1
ATOM 7167 N N . THR B 1 429 ? 2.945 20.656 -0.21 1 95.19 429 THR B N 1
ATOM 7168 C CA . THR B 1 429 ? 4.312 20.453 0.26 1 95.19 429 THR B CA 1
ATOM 7169 C C . THR B 1 429 ? 5.152 19.75 -0.797 1 95.19 429 THR B C 1
ATOM 7171 O O . THR B 1 429 ? 6.309 20.109 -1.029 1 95.19 429 THR B O 1
ATOM 7174 N N . ASN B 1 430 ? 4.566 18.797 -1.438 1 91.75 430 ASN B N 1
ATOM 7175 C CA . ASN B 1 430 ? 5.273 18.031 -2.465 1 91.75 430 ASN B CA 1
ATOM 7176 C C . ASN B 1 430 ? 5.648 18.906 -3.654 1 91.75 430 ASN B C 1
ATOM 7178 O O . ASN B 1 430 ? 6.672 18.672 -4.305 1 91.75 430 ASN B O 1
ATOM 7182 N N . MET B 1 431 ? 4.867 19.875 -3.869 1 90 431 MET B N 1
ATOM 7183 C CA . MET B 1 431 ? 5.09 20.75 -5.02 1 90 431 MET B CA 1
ATOM 7184 C C . MET B 1 431 ? 6.125 21.828 -4.695 1 90 431 MET B C 1
ATOM 7186 O O . MET B 1 431 ? 7.047 22.062 -5.477 1 90 431 MET B O 1
ATOM 7190 N N . ILE B 1 432 ? 6.012 22.375 -3.562 1 94.31 432 ILE B N 1
ATOM 7191 C CA . ILE B 1 432 ? 6.805 23.562 -3.219 1 94.31 432 ILE B CA 1
ATOM 7192 C C . ILE B 1 432 ? 8.164 23.125 -2.67 1 94.31 432 ILE B C 1
ATOM 7194 O O . ILE B 1 432 ? 9.164 23.812 -2.857 1 94.31 432 ILE B O 1
ATOM 7198 N N . GLY B 1 433 ? 8.227 21.984 -2.086 1 95.69 433 GLY B N 1
ATOM 7199 C CA . GLY B 1 433 ? 9.398 21.516 -1.378 1 95.69 433 GLY B CA 1
ATOM 7200 C C . GLY B 1 433 ? 10.648 21.5 -2.236 1 95.69 433 GLY B C 1
ATOM 7201 O O . GLY B 1 433 ? 11.625 22.188 -1.934 1 95.69 433 GLY B O 1
ATOM 7202 N N . PRO B 1 434 ? 10.547 20.797 -3.336 1 94.31 434 PRO B N 1
ATOM 7203 C CA . PRO B 1 434 ? 11.742 20.719 -4.188 1 94.31 434 PRO B CA 1
ATOM 7204 C C . PRO B 1 434 ? 12.148 22.078 -4.742 1 94.31 434 PRO B C 1
ATOM 7206 O O . PRO B 1 434 ? 13.344 22.359 -4.883 1 94.31 434 PRO B O 1
ATOM 7209 N N . LEU B 1 435 ? 11.195 22.938 -5.027 1 93.38 435 LEU B N 1
ATOM 7210 C CA . LEU B 1 435 ? 11.477 24.266 -5.539 1 93.38 435 LEU B CA 1
ATOM 7211 C C . LEU B 1 435 ? 12.219 25.109 -4.5 1 93.38 435 LEU B C 1
ATOM 7213 O O . LEU B 1 435 ? 13.203 25.766 -4.824 1 93.38 435 LEU B O 1
ATOM 7217 N N . ALA B 1 436 ? 11.773 25.016 -3.338 1 96.25 436 ALA B N 1
ATOM 7218 C CA . ALA B 1 436 ? 12.359 25.797 -2.258 1 96.25 436 ALA B CA 1
ATOM 7219 C C . ALA B 1 436 ? 13.773 25.312 -1.934 1 96.25 436 ALA B C 1
ATOM 7221 O O . ALA B 1 436 ? 14.68 26.125 -1.719 1 96.25 436 ALA B O 1
ATOM 7222 N N . ILE B 1 437 ? 13.93 24.062 -1.889 1 96.25 437 ILE B N 1
ATOM 7223 C CA . ILE B 1 437 ? 15.227 23.469 -1.557 1 96.25 437 ILE B CA 1
ATOM 7224 C C . ILE B 1 437 ? 16.234 23.812 -2.645 1 96.25 437 ILE B C 1
ATOM 7226 O O . ILE B 1 437 ? 17.375 24.219 -2.346 1 96.25 437 ILE B O 1
ATOM 7230 N N . THR B 1 438 ? 15.812 23.734 -3.865 1 94.69 438 THR B N 1
ATOM 7231 C CA . THR B 1 438 ? 16.688 24.078 -4.98 1 94.69 438 THR B CA 1
ATOM 7232 C C . THR B 1 438 ? 17.078 25.547 -4.941 1 94.69 438 THR B C 1
ATOM 7234 O O . THR B 1 438 ? 18.234 25.906 -5.203 1 94.69 438 THR B O 1
ATOM 7237 N N . ALA B 1 439 ? 16.172 26.344 -4.656 1 95.12 439 ALA B N 1
ATOM 7238 C CA . ALA B 1 439 ? 16.438 27.766 -4.551 1 95.12 439 ALA B CA 1
ATOM 7239 C C . ALA B 1 439 ? 17.422 28.062 -3.43 1 95.12 439 ALA B C 1
ATOM 7241 O O . ALA B 1 439 ? 18.344 28.875 -3.602 1 95.12 439 ALA B O 1
ATOM 7242 N N . ALA B 1 440 ? 17.203 27.469 -2.314 1 95.81 440 ALA B N 1
ATOM 7243 C CA . ALA B 1 440 ? 18.094 27.656 -1.174 1 95.81 440 ALA B CA 1
ATOM 7244 C C . ALA B 1 440 ? 19.531 27.234 -1.51 1 95.81 440 ALA B C 1
ATOM 7246 O O . ALA B 1 440 ? 20.484 27.969 -1.231 1 95.81 440 ALA B O 1
ATOM 7247 N N . LEU B 1 441 ? 19.656 26.125 -2.121 1 93.75 441 LEU B N 1
ATOM 7248 C CA . LEU B 1 441 ? 20.969 25.609 -2.496 1 93.75 441 LEU B CA 1
ATOM 7249 C C . LEU B 1 441 ? 21.656 26.547 -3.486 1 93.75 441 LEU B C 1
ATOM 7251 O O . LEU B 1 441 ? 22.844 26.828 -3.363 1 93.75 441 LEU B O 1
ATOM 7255 N N . SER B 1 442 ? 20.922 27 -4.41 1 93.44 442 SER B N 1
ATOM 7256 C CA . SER B 1 442 ? 21.453 27.906 -5.414 1 93.44 442 SER B CA 1
ATOM 7257 C C . SER B 1 442 ? 21.906 29.219 -4.789 1 93.44 442 SER B C 1
ATOM 7259 O O . SER B 1 442 ? 22.859 29.859 -5.254 1 93.44 442 SER B O 1
ATOM 7261 N N . ALA B 1 443 ? 21.234 29.641 -3.791 1 94.88 443 ALA B N 1
ATOM 7262 C CA . ALA B 1 443 ? 21.531 30.891 -3.113 1 94.88 443 ALA B CA 1
ATOM 7263 C C . ALA B 1 443 ? 22.672 30.703 -2.104 1 94.88 443 ALA B C 1
ATOM 7265 O O . ALA B 1 443 ? 23.125 31.672 -1.488 1 94.88 443 ALA B O 1
ATOM 7266 N N . GLY B 1 444 ? 23.031 29.5 -1.919 1 92.81 444 GLY B N 1
ATOM 7267 C CA . GLY B 1 444 ? 24.109 29.203 -0.975 1 92.81 444 GLY B CA 1
ATOM 7268 C C . GLY B 1 444 ? 23.656 29.281 0.473 1 92.81 444 GLY B C 1
ATOM 7269 O O . GLY B 1 444 ? 24.469 29.547 1.366 1 92.81 444 GLY B O 1
ATOM 7270 N N . ILE B 1 445 ? 22.438 29.172 0.696 1 93.19 445 ILE B N 1
ATOM 7271 C CA . ILE B 1 445 ? 21.922 29.203 2.057 1 93.19 445 ILE B CA 1
ATOM 7272 C C . ILE B 1 445 ? 21.469 27.797 2.461 1 93.19 445 ILE B C 1
ATOM 7274 O O . ILE B 1 445 ? 21.234 26.938 1.603 1 93.19 445 ILE B O 1
ATOM 7278 N N . SER B 1 446 ? 21.359 27.547 3.773 1 95.06 446 SER B N 1
ATOM 7279 C CA . SER B 1 446 ? 20.906 26.25 4.27 1 95.06 446 SER B CA 1
ATOM 7280 C C . SER B 1 446 ? 19.453 25.984 3.879 1 95.06 446 SER B C 1
ATOM 7282 O O . SER B 1 446 ? 18.594 26.859 4.055 1 95.06 446 SER B O 1
ATOM 7284 N N . PRO B 1 447 ? 19.188 24.828 3.357 1 96.25 447 PRO B N 1
ATOM 7285 C CA . PRO B 1 447 ? 17.812 24.531 2.957 1 96.25 447 PRO B CA 1
ATOM 7286 C C . PRO B 1 447 ? 16.922 24.141 4.137 1 96.25 447 PRO B C 1
ATOM 7288 O O . PRO B 1 447 ? 15.703 24 3.986 1 96.25 447 PRO B O 1
ATOM 7291 N N . VAL B 1 448 ? 17.453 23.922 5.344 1 97.38 448 VAL B N 1
ATOM 7292 C CA . VAL B 1 448 ? 16.719 23.375 6.477 1 97.38 448 VAL B CA 1
ATOM 7293 C C . VAL B 1 448 ? 15.664 24.375 6.941 1 97.38 448 VAL B C 1
ATOM 7295 O O . VAL B 1 448 ? 14.492 24.016 7.094 1 97.38 448 VAL B O 1
ATOM 7298 N N . PRO B 1 449 ? 16.016 25.672 7.062 1 97.19 449 PRO B N 1
ATOM 7299 C CA . PRO B 1 449 ? 15.016 26.609 7.551 1 97.19 449 PRO B CA 1
ATOM 7300 C C . PRO B 1 449 ? 13.828 26.75 6.602 1 97.19 449 PRO B C 1
ATOM 7302 O O . PRO B 1 449 ? 12.68 26.797 7.047 1 97.19 449 PRO B O 1
ATOM 7305 N N . VAL B 1 450 ? 14.094 26.844 5.355 1 97.19 450 VAL B N 1
ATOM 7306 C CA . VAL B 1 450 ? 13.008 27 4.391 1 97.19 450 VAL B CA 1
ATOM 7307 C C . VAL B 1 450 ? 12.156 25.734 4.371 1 97.19 450 VAL B C 1
ATOM 7309 O O . VAL B 1 450 ? 10.93 25.812 4.199 1 97.19 450 VAL B O 1
ATOM 7312 N N . SER B 1 451 ? 12.758 24.562 4.52 1 97.81 451 SER B N 1
ATOM 7313 C CA . SER B 1 451 ? 12.031 23.297 4.574 1 97.81 451 SER B CA 1
ATOM 7314 C C . SER B 1 451 ? 11.094 23.25 5.777 1 97.81 451 SER B C 1
ATOM 7316 O O . SER B 1 451 ? 9.93 22.859 5.656 1 97.81 451 SER B O 1
ATOM 7318 N N . VAL B 1 452 ? 11.594 23.656 6.926 1 97.88 452 VAL B N 1
ATOM 7319 C CA . VAL B 1 452 ? 10.797 23.672 8.148 1 97.88 452 VAL B CA 1
ATOM 7320 C C . VAL B 1 452 ? 9.664 24.688 8.008 1 97.88 452 VAL B C 1
ATOM 7322 O O . VAL B 1 452 ? 8.531 24.422 8.406 1 97.88 452 VAL B O 1
ATOM 7325 N N . GLY B 1 453 ? 10.023 25.812 7.426 1 97.94 453 GLY B N 1
ATOM 7326 C CA . GLY B 1 453 ? 9.016 26.828 7.18 1 97.94 453 GLY B CA 1
ATOM 7327 C C . GLY B 1 453 ? 7.859 26.328 6.332 1 97.94 453 GLY B C 1
ATOM 7328 O O . GLY B 1 453 ? 6.695 26.594 6.648 1 97.94 453 GLY B O 1
ATOM 7329 N N . ILE B 1 454 ? 8.164 25.609 5.289 1 97.81 454 ILE B N 1
ATOM 7330 C CA . ILE B 1 454 ? 7.156 25.078 4.379 1 97.81 454 ILE B CA 1
ATOM 7331 C C . ILE B 1 454 ? 6.285 24.062 5.113 1 97.81 454 ILE B C 1
ATOM 7333 O O . ILE B 1 454 ? 5.055 24.109 5.031 1 97.81 454 ILE B O 1
ATOM 7337 N N . ALA B 1 455 ? 6.891 23.156 5.836 1 97.88 455 ALA B N 1
ATOM 7338 C CA . ALA B 1 455 ? 6.168 22.094 6.543 1 97.88 455 ALA B CA 1
ATOM 7339 C C . ALA B 1 455 ? 5.191 22.688 7.555 1 97.88 455 ALA B C 1
ATOM 7341 O O . ALA B 1 455 ? 4.027 22.281 7.609 1 97.88 455 ALA B O 1
ATOM 7342 N N . LEU B 1 456 ? 5.648 23.656 8.305 1 97.81 456 LEU B N 1
ATOM 7343 C CA . LEU B 1 456 ? 4.824 24.266 9.344 1 97.81 456 LEU B CA 1
ATOM 7344 C C . LEU B 1 456 ? 3.699 25.094 8.727 1 97.81 456 LEU B C 1
ATOM 7346 O O . LEU B 1 456 ? 2.551 25 9.164 1 97.81 456 LEU B O 1
ATOM 7350 N N . SER B 1 457 ? 4.031 25.828 7.699 1 97.44 457 SER B N 1
ATOM 7351 C CA . SER B 1 457 ? 3.053 26.719 7.086 1 97.44 457 SER B CA 1
ATOM 7352 C C . SER B 1 457 ? 1.983 25.922 6.336 1 97.44 457 SER B C 1
ATOM 7354 O O . SER B 1 457 ? 0.817 26.328 6.305 1 97.44 457 SER B O 1
ATOM 7356 N N . ALA B 1 458 ? 2.408 24.859 5.719 1 96.12 458 ALA B N 1
ATOM 7357 C CA . ALA B 1 458 ? 1.459 24.031 4.98 1 96.12 458 ALA B CA 1
ATOM 7358 C C . ALA B 1 458 ? 0.405 23.438 5.914 1 96.12 458 ALA B C 1
ATOM 7360 O O . ALA B 1 458 ? -0.718 23.156 5.488 1 96.12 458 ALA B O 1
ATOM 7361 N N . SER B 1 459 ? 0.69 23.328 7.148 1 94.75 459 SER B N 1
ATOM 7362 C CA . SER B 1 459 ? -0.202 22.703 8.117 1 94.75 459 SER B CA 1
ATOM 7363 C C . SER B 1 459 ? -1.182 23.703 8.703 1 94.75 459 SER B C 1
ATOM 7365 O O . SER B 1 459 ? -2.062 23.344 9.484 1 94.75 459 SER B O 1
ATOM 7367 N N . LEU B 1 460 ? -1.126 25.047 8.367 1 93 460 LEU B N 1
ATOM 7368 C CA . LEU B 1 460 ? -1.99 26.094 8.891 1 93 460 LEU B CA 1
ATOM 7369 C C . LEU B 1 460 ? -3.154 26.359 7.945 1 93 460 LEU B C 1
ATOM 7371 O O . LEU B 1 460 ? -3.777 27.422 8.008 1 93 460 LEU B O 1
ATOM 7375 N N . GLY B 1 461 ? -3.619 25.531 7.086 1 90.88 461 GLY B N 1
ATOM 7376 C CA . GLY B 1 461 ? -4.727 25.719 6.164 1 90.88 461 GLY B CA 1
ATOM 7377 C C . GLY B 1 461 ? -6.074 25.781 6.859 1 90.88 461 GLY B C 1
ATOM 7378 O O . GLY B 1 461 ? -6.93 24.922 6.645 1 90.88 461 GLY B O 1
ATOM 7379 N N . PHE B 1 462 ? -6.414 27.031 7.543 1 95.81 462 PHE B N 1
ATOM 7380 C CA . PHE B 1 462 ? -7.562 27.094 8.445 1 95.81 462 PHE B CA 1
ATOM 7381 C C . PHE B 1 462 ? -8.703 27.891 7.805 1 95.81 462 PHE B C 1
ATOM 7383 O O . PHE B 1 462 ? -9.805 27.953 8.352 1 95.81 462 PHE B O 1
ATOM 7390 N N . MET B 1 463 ? -8.555 28.375 6.594 1 94.56 463 MET B N 1
ATOM 7391 C CA . MET B 1 463 ? -9.477 29.375 6.047 1 94.56 463 MET B CA 1
ATOM 7392 C C . MET B 1 463 ? -10.672 28.688 5.383 1 94.56 463 MET B C 1
ATOM 7394 O O . MET B 1 463 ? -11.766 29.25 5.344 1 94.56 463 MET B O 1
ATOM 7398 N N . LEU B 1 464 ? -10.438 27.516 4.887 1 92 464 LEU B N 1
ATOM 7399 C CA . LEU B 1 464 ? -11.492 26.891 4.086 1 92 464 LEU B CA 1
ATOM 7400 C C . LEU B 1 464 ? -11.766 25.469 4.555 1 92 464 LEU B C 1
ATOM 7402 O O . LEU B 1 464 ? -10.844 24.766 4.969 1 92 464 LEU B O 1
ATOM 7406 N N . PRO B 1 465 ? -13.047 25.047 4.43 1 91 465 PRO B N 1
ATOM 7407 C CA . PRO B 1 465 ? -13.391 23.672 4.812 1 91 465 PRO B CA 1
ATOM 7408 C C . PRO B 1 465 ? -12.648 22.625 3.988 1 91 465 PRO B C 1
ATOM 7410 O O . PRO B 1 465 ? -12.297 21.562 4.512 1 91 465 PRO B O 1
ATOM 7413 N N . VAL B 1 466 ? -12.297 22.953 2.799 1 86.44 466 VAL B N 1
ATOM 7414 C CA . VAL B 1 466 ? -11.742 21.984 1.858 1 86.44 466 VAL B CA 1
ATOM 7415 C C . VAL B 1 466 ? -10.242 21.812 2.107 1 86.44 466 VAL B C 1
ATOM 7417 O O . VAL B 1 466 ? -9.641 20.844 1.653 1 86.44 466 VAL B O 1
ATOM 7420 N N . SER B 1 467 ? -9.664 22.672 2.881 1 90.12 467 SER B N 1
ATOM 7421 C CA . SER B 1 467 ? -8.219 22.703 3.061 1 90.12 467 SER B CA 1
ATOM 7422 C C . SER B 1 467 ? -7.723 21.453 3.766 1 90.12 467 SER B C 1
ATOM 7424 O O . SER B 1 467 ? -6.637 20.953 3.459 1 90.12 467 SER B O 1
ATOM 7426 N N . THR B 1 468 ? -8.484 21.031 4.754 1 92.62 468 THR B N 1
ATOM 7427 C CA . THR B 1 468 ? -8.094 19.844 5.504 1 92.62 468 THR B CA 1
ATOM 7428 C C . THR B 1 468 ? -9.328 19.078 5.977 1 92.62 468 THR B C 1
ATOM 7430 O O . THR B 1 468 ? -10.391 19.672 6.199 1 92.62 468 THR B O 1
ATOM 7433 N N . PRO B 1 469 ? -9.133 17.828 6.191 1 93.25 469 PRO B N 1
ATOM 7434 C CA . PRO B 1 469 ? -10.266 17.016 6.652 1 93.25 469 PRO B CA 1
ATOM 7435 C C . PRO B 1 469 ? -10.812 17.484 7.996 1 93.25 469 PRO B C 1
ATOM 7437 O O . PRO B 1 469 ? -12.031 17.531 8.188 1 93.25 469 PRO B O 1
ATOM 7440 N N . PRO B 1 470 ? -10.016 17.875 8.906 1 96.94 470 PRO B N 1
ATOM 7441 C CA . PRO B 1 470 ? -10.562 18.391 10.156 1 96.94 470 PRO B CA 1
ATOM 7442 C C . PRO B 1 470 ? -11.516 19.578 9.938 1 96.94 470 PRO B C 1
ATOM 7444 O O . PRO B 1 470 ? -12.594 19.625 10.531 1 96.94 470 PRO B O 1
ATOM 7447 N N . ASN B 1 471 ? -11.164 20.484 9.07 1 96.31 471 ASN B N 1
ATOM 7448 C CA . ASN B 1 471 ? -12.039 21.609 8.742 1 96.31 471 ASN B CA 1
ATOM 7449 C C . ASN B 1 471 ? -13.359 21.141 8.156 1 96.31 471 ASN B C 1
ATOM 7451 O O . ASN B 1 471 ? -14.422 21.641 8.523 1 96.31 471 ASN B O 1
ATOM 7455 N N . ALA B 1 472 ? -13.258 20.219 7.316 1 93.25 472 ALA B N 1
ATOM 7456 C CA . ALA B 1 472 ? -14.453 19.703 6.645 1 93.25 472 ALA B CA 1
ATOM 7457 C C . ALA B 1 472 ? -15.383 19.016 7.633 1 93.25 472 ALA B C 1
ATOM 7459 O O . ALA B 1 472 ? -16.609 19.172 7.555 1 93.25 472 ALA B O 1
ATOM 7460 N N . ILE B 1 473 ? -14.797 18.297 8.5 1 94.5 473 ILE B N 1
ATOM 7461 C CA . ILE B 1 473 ? -15.57 17.531 9.477 1 94.5 473 ILE B CA 1
ATOM 7462 C C . ILE B 1 473 ? -16.391 18.5 10.344 1 94.5 473 ILE B C 1
ATOM 7464 O O . ILE B 1 473 ? -17.594 18.328 10.492 1 94.5 473 ILE B O 1
ATOM 7468 N N . VAL B 1 474 ? -15.812 19.484 10.828 1 95.19 474 VAL B N 1
ATOM 7469 C CA . VAL B 1 474 ? -16.516 20.375 11.742 1 95.19 474 VAL B CA 1
ATOM 7470 C C . VAL B 1 474 ? -17.469 21.281 10.953 1 95.19 474 VAL B C 1
ATOM 7472 O O . VAL B 1 474 ? -18.547 21.641 11.445 1 95.19 474 VAL B O 1
ATOM 7475 N N . TYR B 1 475 ? -17.062 21.609 9.766 1 93.19 475 TYR B N 1
ATOM 7476 C CA . TYR B 1 475 ? -17.938 22.438 8.938 1 93.19 475 TYR B CA 1
ATOM 7477 C C . TYR B 1 475 ? -19.234 21.703 8.602 1 93.19 475 TYR B C 1
ATOM 7479 O O . TYR B 1 475 ? -20.297 22.312 8.5 1 93.19 475 TYR B O 1
ATOM 7487 N N . ALA B 1 476 ? -19.172 20.453 8.492 1 90.12 476 ALA B N 1
ATOM 7488 C CA . ALA B 1 476 ? -20.328 19.625 8.148 1 90.12 476 ALA B CA 1
ATOM 7489 C C . ALA B 1 476 ? -21.359 19.625 9.273 1 90.12 476 ALA B C 1
ATOM 7491 O O . ALA B 1 476 ? -22.516 19.25 9.062 1 90.12 476 ALA B O 1
ATOM 7492 N N . SER B 1 477 ? -20.969 20.031 10.406 1 89.88 477 SER B N 1
ATOM 7493 C CA . SER B 1 477 ? -21.891 20.125 11.539 1 89.88 477 SER B CA 1
ATOM 7494 C C . SER B 1 477 ? -22.984 21.156 11.273 1 89.88 477 SER B C 1
ATOM 7496 O O . SER B 1 477 ? -24.047 21.109 11.891 1 89.88 477 SER B O 1
ATOM 7498 N N . GLY B 1 478 ? -22.625 22.172 10.453 1 89.81 478 GLY B N 1
ATOM 7499 C CA . GLY B 1 478 ? -23.547 23.266 10.188 1 89.81 478 GLY B CA 1
ATOM 7500 C C . GLY B 1 478 ? -23.453 24.391 11.203 1 89.81 478 GLY B C 1
ATOM 7501 O O . GLY B 1 478 ? -24.141 25.406 11.078 1 89.81 478 GLY B O 1
ATOM 7502 N N . TYR B 1 479 ? -22.547 24.281 12.086 1 92.81 479 TYR B N 1
ATOM 7503 C CA . TYR B 1 479 ? -22.453 25.266 13.164 1 92.81 479 TYR B CA 1
ATOM 7504 C C . TYR B 1 479 ? -21.516 26.391 12.781 1 92.81 479 TYR B C 1
ATOM 7506 O O . TYR B 1 479 ? -21.406 27.391 13.508 1 92.81 479 TYR B O 1
ATOM 7514 N N . ILE B 1 480 ? -20.859 26.297 11.633 1 94.31 480 ILE B N 1
ATOM 7515 C CA . ILE B 1 480 ? -19.797 27.234 11.312 1 94.31 480 ILE B CA 1
ATOM 7516 C C . ILE B 1 480 ? -20.156 28 10.031 1 94.31 480 ILE B C 1
ATOM 7518 O O . ILE B 1 480 ? -20.109 27.422 8.938 1 94.31 480 ILE B O 1
ATOM 7522 N N . PRO B 1 481 ? -20.438 29.266 10.195 1 91.81 481 PRO B N 1
ATOM 7523 C CA . PRO B 1 481 ? -20.516 30.047 8.969 1 91.81 481 PRO B CA 1
ATOM 7524 C C . PRO B 1 481 ? -19.172 30.156 8.25 1 91.81 481 PRO B C 1
ATOM 7526 O O . PRO B 1 481 ? -18.141 30.375 8.898 1 91.81 481 PRO B O 1
ATOM 7529 N N . ILE B 1 482 ? -19.188 30.078 7.016 1 91 482 ILE B N 1
ATOM 7530 C CA . ILE B 1 482 ? -17.969 30.047 6.219 1 91 482 ILE B CA 1
ATOM 7531 C C . ILE B 1 482 ? -17.188 31.344 6.422 1 91 482 ILE B C 1
ATOM 7533 O O . ILE B 1 482 ? -15.945 31.328 6.418 1 91 482 ILE B O 1
ATOM 7537 N N . THR B 1 483 ? -17.891 32.438 6.602 1 92.38 483 THR B N 1
ATOM 7538 C CA . THR B 1 483 ? -17.234 33.75 6.781 1 92.38 483 THR B CA 1
ATOM 7539 C C . THR B 1 483 ? -16.422 33.75 8.078 1 92.38 483 THR B C 1
ATOM 7541 O O . THR B 1 483 ? -15.359 34.375 8.141 1 92.38 483 THR B O 1
ATOM 7544 N N . LYS B 1 484 ? -16.969 33.094 9.055 1 94.94 484 LYS B N 1
ATOM 7545 C CA . LYS B 1 484 ? -16.266 33.031 10.328 1 94.94 484 LYS B CA 1
ATOM 7546 C C . LYS B 1 484 ? -15.031 32.125 10.227 1 94.94 484 LYS B C 1
ATOM 7548 O O . LYS B 1 484 ? -14 32.406 10.844 1 94.94 484 LYS B O 1
ATOM 7553 N N . MET B 1 485 ? -15.164 31.109 9.5 1 95.19 485 MET B N 1
ATOM 7554 C CA . MET B 1 485 ? -14 30.234 9.305 1 95.19 485 MET B CA 1
ATOM 7555 C C . MET B 1 485 ? -12.898 30.969 8.539 1 95.19 485 MET B C 1
ATOM 7557 O O . MET B 1 485 ? -11.727 30.891 8.914 1 95.19 485 MET B O 1
ATOM 7561 N N . ILE B 1 486 ? -13.273 31.688 7.48 1 94.88 486 ILE B N 1
ATOM 7562 C CA . ILE B 1 486 ? -12.297 32.438 6.684 1 94.88 486 ILE B CA 1
ATOM 7563 C C . ILE B 1 486 ? -11.617 33.469 7.555 1 94.88 486 ILE B C 1
ATOM 7565 O O . ILE B 1 486 ? -10.391 33.594 7.547 1 94.88 486 ILE B O 1
ATOM 7569 N N . LYS B 1 487 ? -12.414 34.156 8.258 1 96.62 487 LYS B N 1
ATOM 7570 C CA . LYS B 1 487 ? -11.891 35.25 9.07 1 96.62 487 LYS B CA 1
ATOM 7571 C C . LYS B 1 487 ? -10.922 34.75 10.133 1 96.62 487 LYS B C 1
ATOM 7573 O O . LYS B 1 487 ? -9.812 35.25 10.273 1 96.62 487 LYS B O 1
ATOM 7578 N N . THR B 1 488 ? -11.328 33.781 10.875 1 97.44 488 THR B N 1
ATOM 7579 C CA . THR B 1 488 ? -10.469 33.25 11.914 1 97.44 488 THR B CA 1
ATOM 7580 C C . THR B 1 488 ? -9.227 32.594 11.305 1 97.44 488 THR B C 1
ATOM 7582 O O . THR B 1 488 ? -8.125 32.75 11.836 1 97.44 488 THR B O 1
ATOM 7585 N N . GLY B 1 489 ? -9.422 31.875 10.227 1 97.06 489 GLY B N 1
ATOM 7586 C CA . GLY B 1 489 ? -8.297 31.25 9.547 1 97.06 489 GLY B CA 1
ATOM 7587 C C . GLY B 1 489 ? -7.25 32.25 9.086 1 97.06 489 GLY B C 1
ATOM 7588 O O . GLY B 1 489 ? -6.051 32 9.25 1 97.06 489 GLY B O 1
ATOM 7589 N N . VAL B 1 490 ? -7.734 33.312 8.508 1 96.38 490 VAL B N 1
ATOM 7590 C CA . VAL B 1 490 ? -6.82 34.344 8.023 1 96.38 490 VAL B CA 1
ATOM 7591 C C . VAL B 1 490 ? -5.98 34.875 9.18 1 96.38 490 VAL B C 1
ATOM 7593 O O . VAL B 1 490 ? -4.758 35 9.062 1 96.38 490 VAL B O 1
ATOM 7596 N N . TYR B 1 491 ? -6.609 35.156 10.289 1 96.94 491 TYR B N 1
ATOM 7597 C CA . TYR B 1 491 ? -5.902 35.688 11.445 1 96.94 491 TYR B CA 1
ATOM 7598 C C . TYR B 1 491 ? -4.859 34.719 11.945 1 96.94 491 TYR B C 1
ATOM 7600 O O . TYR B 1 491 ? -3.688 35.062 12.117 1 96.94 491 TYR B O 1
ATOM 7608 N N . ILE B 1 492 ? -5.234 33.531 12.102 1 97.56 492 ILE B N 1
ATOM 7609 C CA . ILE B 1 492 ? -4.355 32.562 12.719 1 97.56 492 ILE B CA 1
ATOM 7610 C C . ILE B 1 492 ? -3.236 32.188 11.742 1 97.56 492 ILE B C 1
ATOM 7612 O O . ILE B 1 492 ? -2.078 32.031 12.148 1 97.56 492 ILE B O 1
ATOM 7616 N N . ASP B 1 493 ? -3.588 32.031 10.492 1 97.44 493 ASP B N 1
ATOM 7617 C CA . ASP B 1 493 ? -2.604 31.641 9.484 1 97.44 493 ASP B CA 1
ATOM 7618 C C . ASP B 1 493 ? -1.505 32.688 9.359 1 97.44 493 ASP B C 1
ATOM 7620 O O . ASP B 1 493 ? -0.317 32.375 9.453 1 97.44 493 ASP B O 1
ATOM 7624 N N . PHE B 1 494 ? -1.892 33.906 9.25 1 95.75 494 PHE B N 1
ATOM 7625 C CA . PHE B 1 494 ? -0.918 34.969 8.977 1 95.75 494 PHE B CA 1
ATOM 7626 C C . PHE B 1 494 ? -0.147 35.344 10.234 1 95.75 494 PHE B C 1
ATOM 7628 O O . PHE B 1 494 ? 1.062 35.562 10.188 1 95.75 494 PHE B O 1
ATOM 7635 N N . ILE B 1 495 ? -0.838 35.375 11.352 1 96.88 495 ILE B N 1
ATOM 7636 C CA . ILE B 1 495 ? -0.134 35.625 12.609 1 96.88 495 ILE B CA 1
ATOM 7637 C C . ILE B 1 495 ? 0.817 34.438 12.898 1 96.88 495 ILE B C 1
ATOM 7639 O O . ILE B 1 495 ? 1.946 34.656 13.344 1 96.88 495 ILE B O 1
ATOM 7643 N N . GLY B 1 496 ? 0.344 33.281 12.648 1 96.81 496 GLY B N 1
ATOM 7644 C CA . GLY B 1 496 ? 1.16 32.094 12.859 1 96.81 496 GLY B CA 1
ATOM 7645 C C . GLY B 1 496 ? 2.422 32.094 12.016 1 96.81 496 GLY B C 1
ATOM 7646 O O . GLY B 1 496 ? 3.498 31.75 12.508 1 96.81 496 GLY B O 1
ATOM 7647 N N . ILE B 1 497 ? 2.295 32.438 10.797 1 96.75 497 ILE B N 1
ATOM 7648 C CA . ILE B 1 497 ? 3.451 32.438 9.906 1 96.75 497 ILE B CA 1
ATOM 7649 C C . ILE B 1 497 ? 4.41 33.562 10.297 1 96.75 497 ILE B C 1
ATOM 7651 O O . ILE B 1 497 ? 5.609 33.312 10.469 1 96.75 497 ILE B O 1
ATOM 7655 N N . ALA B 1 498 ? 3.92 34.75 10.539 1 95.81 498 ALA B N 1
ATOM 7656 C CA . ALA B 1 498 ? 4.746 35.938 10.789 1 95.81 498 ALA B CA 1
ATOM 7657 C C . ALA B 1 498 ? 5.398 35.875 12.164 1 95.81 498 ALA B C 1
ATOM 7659 O O . ALA B 1 498 ? 6.57 36.219 12.32 1 95.81 498 ALA B O 1
ATOM 7660 N N . CYS B 1 499 ? 4.652 35.312 13.125 1 95.44 499 CYS B N 1
ATOM 7661 C CA . CYS B 1 499 ? 5.109 35.438 14.508 1 95.44 499 CYS B CA 1
ATOM 7662 C C . CYS B 1 499 ? 5.738 34.125 14.977 1 95.44 499 CYS B C 1
ATOM 7664 O O . CYS B 1 499 ? 6.461 34.094 15.977 1 95.44 499 CYS B O 1
ATOM 7666 N N . VAL B 1 500 ? 5.516 33.094 14.266 1 96.31 500 VAL B N 1
ATOM 7667 C CA . VAL B 1 500 ? 5.988 31.828 14.789 1 96.31 500 VAL B CA 1
ATOM 7668 C C . VAL B 1 500 ? 6.883 31.156 13.75 1 96.31 500 VAL B C 1
ATOM 7670 O O . VAL B 1 500 ? 8.078 30.953 13.984 1 96.31 500 VAL B O 1
ATOM 7673 N N . THR B 1 501 ? 6.336 30.891 12.578 1 97.06 501 THR B N 1
ATOM 7674 C CA . THR B 1 501 ? 7.023 30.078 11.578 1 97.06 501 THR B CA 1
ATOM 7675 C C . THR B 1 501 ? 8.336 30.734 11.164 1 97.06 501 THR B C 1
ATOM 7677 O O . THR B 1 501 ? 9.391 30.094 11.203 1 97.06 501 THR B O 1
ATOM 7680 N N . ILE B 1 502 ? 8.297 32 10.773 1 96 502 ILE B N 1
ATOM 7681 C CA . ILE B 1 502 ? 9.469 32.688 10.242 1 96 502 ILE B CA 1
ATOM 7682 C C . ILE B 1 502 ? 10.531 32.844 11.328 1 96 502 ILE B C 1
ATOM 7684 O O . ILE B 1 502 ? 11.672 32.406 11.148 1 96 502 ILE B O 1
ATOM 7688 N N . PRO B 1 503 ? 10.188 33.344 12.5 1 95.75 503 PRO B N 1
ATOM 7689 C CA . PRO B 1 503 ? 11.219 33.438 13.531 1 95.75 503 PRO B CA 1
ATOM 7690 C C . PRO B 1 503 ? 11.758 32.094 13.977 1 95.75 503 PRO B C 1
ATOM 7692 O O . PRO B 1 503 ? 12.961 31.969 14.227 1 95.75 503 PRO B O 1
ATOM 7695 N N . LEU B 1 504 ? 10.922 31.156 14.094 1 96.25 504 LEU B N 1
ATOM 7696 C CA . LEU B 1 504 ? 11.344 29.828 14.516 1 96.25 504 LEU B CA 1
ATOM 7697 C C . LEU B 1 504 ? 12.32 29.219 13.508 1 96.25 504 LEU B C 1
ATOM 7699 O O . LEU B 1 504 ? 13.336 28.641 13.898 1 96.25 504 LEU B O 1
ATOM 7703 N N . ALA B 1 505 ? 12.008 29.328 12.25 1 95.06 505 ALA B N 1
ATOM 7704 C CA . ALA B 1 505 ? 12.836 28.766 11.188 1 95.06 505 ALA B CA 1
ATOM 7705 C C . ALA B 1 505 ? 14.188 29.453 11.117 1 95.06 505 ALA B C 1
ATOM 7707 O O . ALA B 1 505 ? 15.219 28.812 10.945 1 95.06 505 ALA B O 1
ATOM 7708 N N . ILE B 1 506 ? 14.219 30.766 11.32 1 93.56 506 ILE B N 1
ATOM 7709 C CA . ILE B 1 506 ? 15.422 31.562 11.133 1 93.56 506 ILE B CA 1
ATOM 7710 C C . ILE B 1 506 ? 16.297 31.484 12.383 1 93.56 506 ILE B C 1
ATOM 7712 O O . ILE B 1 506 ? 17.516 31.328 12.281 1 93.56 506 ILE B O 1
ATOM 7716 N N . TYR B 1 507 ? 15.711 31.5 13.516 1 92.44 507 TYR B N 1
ATOM 7717 C CA . TYR B 1 507 ? 16.516 31.609 14.727 1 92.44 507 TYR B CA 1
ATOM 7718 C C . TYR B 1 507 ? 16.672 30.25 15.406 1 92.44 507 TYR B C 1
ATOM 7720 O O . TYR B 1 507 ? 17.797 29.781 15.609 1 92.44 507 TYR B O 1
ATOM 7728 N N . PHE B 1 508 ? 15.648 29.609 15.68 1 91.94 508 PHE B N 1
ATOM 7729 C CA . PHE B 1 508 ? 15.719 28.391 16.5 1 91.94 508 PHE B CA 1
ATOM 7730 C C . PHE B 1 508 ? 16.25 27.219 15.688 1 91.94 508 PHE B C 1
ATOM 7732 O O . PHE B 1 508 ? 17.078 26.438 16.172 1 91.94 508 PHE B O 1
ATOM 7739 N N . VAL B 1 509 ? 15.797 27.031 14.492 1 91.88 509 VAL B N 1
ATOM 7740 C CA . VAL B 1 509 ? 16.219 25.906 13.656 1 91.88 509 VAL B CA 1
ATOM 7741 C C . VAL B 1 509 ? 17.703 26.031 13.336 1 91.88 509 VAL B C 1
ATOM 7743 O O . VAL B 1 509 ? 18.453 25.047 13.422 1 91.88 509 VAL B O 1
ATOM 7746 N N . ASN B 1 510 ? 18.156 27.219 13.016 1 87.94 510 ASN B N 1
ATOM 7747 C CA . ASN B 1 510 ? 19.562 27.438 12.75 1 87.94 510 ASN B CA 1
ATOM 7748 C C . ASN B 1 510 ? 20.422 27.172 13.992 1 87.94 510 ASN B C 1
ATOM 7750 O O . ASN B 1 510 ? 21.516 26.625 13.891 1 87.94 510 ASN B O 1
ATOM 7754 N N . TRP B 1 511 ? 19.859 27.516 15.062 1 86.62 511 TRP B N 1
ATOM 7755 C CA . TRP B 1 511 ? 20.578 27.297 16.312 1 86.62 511 TRP B CA 1
ATOM 7756 C C . TRP B 1 511 ? 20.734 25.812 16.609 1 86.62 511 TRP B C 1
ATOM 7758 O O . TRP B 1 511 ? 21.797 25.359 17.031 1 86.62 511 TRP B O 1
ATOM 7768 N N . ILE B 1 512 ? 19.766 25.047 16.359 1 84.31 512 ILE B N 1
ATOM 7769 C CA . ILE B 1 512 ? 19.75 23.609 16.672 1 84.31 512 ILE B CA 1
ATOM 7770 C C . ILE B 1 512 ? 20.625 22.859 15.672 1 84.31 512 ILE B C 1
ATOM 7772 O O . ILE B 1 512 ? 21.328 21.906 16.031 1 84.31 512 ILE B O 1
ATOM 7776 N N . THR B 1 513 ? 20.609 23.281 14.438 1 81.81 513 THR B N 1
ATOM 7777 C CA . THR B 1 513 ? 21.328 22.547 13.406 1 81.81 513 THR B CA 1
ATOM 7778 C C . THR B 1 513 ? 22.75 23.062 13.266 1 81.81 513 THR B C 1
ATOM 7780 O O . THR B 1 513 ? 23.594 22.438 12.609 1 81.81 513 THR B O 1
ATOM 7783 N N . GLY B 1 514 ? 23.172 24 13.938 1 72.56 514 GLY B N 1
ATOM 7784 C CA . GLY B 1 514 ? 24.516 24.531 13.922 1 72.56 514 GLY B CA 1
ATOM 7785 C C . GLY B 1 514 ? 24.859 25.25 12.633 1 72.56 514 GLY B C 1
ATOM 7786 O O . GLY B 1 514 ? 26.016 25.281 12.211 1 72.56 514 GLY B O 1
ATOM 7787 N N . MET B 1 515 ? 23.906 25.672 11.953 1 64.5 515 MET B N 1
ATOM 7788 C CA . MET B 1 515 ? 24.172 26.375 10.703 1 64.5 515 MET B CA 1
ATOM 7789 C C . MET B 1 515 ? 24.109 27.875 10.898 1 64.5 515 MET B C 1
ATOM 7791 O O . MET B 1 515 ? 23.438 28.359 11.82 1 64.5 515 MET B O 1
#

Nearest PDB structures (foldseek):
  8uvc-assembly1_A  TM=8.850E-01  e=1.382E-25  Homo sapiens
  6okz-assembly2_A  TM=9.183E-01  e=3.048E-21  Vibrio cholerae O1 biovar El Tor str. N16961
  6ol1-assembly1_B  TM=8.834E-01  e=5.994E-22  Vibrio cholerae O1 biovar El Tor str. N16961
  8uvi-assembly1_A  TM=6.923E-01  e=1.949E-21  Homo sapiens
  8w6o-assembly1_A  TM=8.611E-01  e=1.201E-18  Homo sapiens

InterPro domains:
  IPR001898 Solute carrier family 13 [PF00939] (34-502)
  IPR001898 Solute carrier family 13 [TIGR00785] (43-506)
  IPR031312 Sodium/sulphate symporter, conserved site [PS01271] (458-474)

Foldseek 3Di:
DPVLVVVVVVVVVVVVVVLVVLLVCLVPVQLVVLVVQLPDDDPPADNLLSNLVSLLSSLLSCLLNVNDPLLVSLVVSLVVSCVVPSDPNCLLQVLLVPLLLLLLLLLLLLQLLCVVLVVLVLQLLVQCLDPVQAFFLLSNLLSLLVSLLQSLCRHPLQVSLVSSVVVLVLLVVLQQVVCVVVVHHDDLLPALSSQLSLLSNNQSNLLSLQQWCNSDLLSSLLQLLCCQQPVDHDARQLSNVLSVVLSVVLNVLSSVLSCVRRPDPDGGRPCSSVSSVVVSVVSPDDAQLNVQSVVLVVQLVCLRNVLVVCCVVVNPPDPVSVVSCVVRPNSNSSVSSSVSQQVDARDVVVSHGNDDPVSSVVSRPVSSSSSSSSLSSSLNSCNVSVVLQVLLCVVCVVCVVADDPLVLLLVLLVQLQVSLLSGELSSSSSSSSSSSQSNCVNNVHDSQLSSQSNSSLSSLNQLALRSDSSSVVSVVVSSHDSRNSNVSSVSSSVCSSVVRSSCSSPPVSCVSVVD/DPVLVVVVVVVVVVVVVVLVVLLVCLVPVQLVVLVVQLVDDDPPADNLLSNLVSLLSSLLSCLQNVNDPLLVSLVVNLVSSCVVPSDPNCLLQVLLVPLLLLLLLLLLLLQLLCVVLVVLVLQLLVQCLDPVQAFFLLSNLLSLLVSLLQSLLRHPLQVSLVSSVVVLVLLVVLQQVVCVVVVHHDDLLPALSSQLSLLSNNQSNLLSLQQWCNSDLLSSLLQLLCCQQPVDHDARQLSNVLSVVLSVVLNVLSSVLSCVRRPDPDGGRPCSSVSSVVVSVVSPDDAQLNVQSVVLVVQLVCLRNVLVVCCVVVNPPDPVSVVSCVVRPNSNSSVSSSVSQQVDARDVVVSHGNDDPVSSVVSRPVSSSSSSSSLSSSLNSCNVSVVLQVLLCVVCVVCVVADDPLRLLLVLLVQLQVSLLSGELSSSSSSSSSSSQSNCVNNVHDSQLSSQSSSSLSSLNQLALRSDSSSVVSVVVSSHDSRNSNVSSVSSSVCSSVVRSSCSSPPVSCVSVVD

Secondary structure (DSSP, 8-state):
-HHHHHHHHHHHHHHHHHHHHHHHHHHHHHHHHHHHHHHS--TT--HHHHHHHHHHHHHHHHHHH-SS-HHHHHHHHHHHHHHTTSS-HHHHHGGGG-HHHHHHHHHHHHHHHHHHTTHHHHHHHHHHTSTTTTT-HHHHHHHHHHHHHHHHTTS-HHHHHHHHHHHHHHHHHHHHHHHHHTT----GGG-HHHHHHHHHHHHHHHHHTTSSTTTSHHHHHHHHHHHHHH-----HHHHHHHHHHHHHHHHHHHHHHHHHHS--S-S--TTHHHHHHHHHHHT-SPPHHHHHHHHHHHHHHHHHHHHHHHHHHH-TT-HHHHHHHHHS-HHHHHHHHHHHTTTSEEEGGGTEES--HHHHHHHS-HHHHHHHHHHHHHHHHHHHHTHHHHHHHHHHHHTTSS--HHHHHHHHHHHHHHHHHHS-HHHHHHHHHHHHHHHHHHHTS-HHHHHHHHHHHHTT--S-GGG-HHHHHHHTTT---HHHHHHHHHHHHHHHIIIIIHHIIIIIIHHHHT-/-HHHHHHHHHHHHHHHHHHHHHHHHHHHHHHHHHHHHHHS--TT--HHHHHHHHHHHHHHHHHHH-SS-HHHHHHHHHHHHHHTTSS-HHHHHGGGG-HHHHHHHHHHHHHHHHHHTTHHHHHHHHHHTSTTTTT-HHHHHHHHHHHHHHHHTTS-HHHHHHHHHHHHHHHHHHHHHHHHHTT----GGG-HHHHHHHHHHHHHHHHHTTSSTTTSHHHHHHHHHHHHHH-----HHHHHHHHHHHHHHHHHHHHHHHHHHS--S-S--TTHHHHHHHHHHHT-SPPHHHHHHHHHHHHHHHHHHHHHHHHHHH-TT-HHHHHHHHHS-HHHHHHHHHHHTTTSEEEGGGTEES--HHHHHHHS-HHHHHHHHHHHHHHHHHHHHTHHHHHHHHHHHHTTSS--HHHHHHHHHHHHHHHHHHS-HHHHHHHHHHHHHHHHHHTTS-HHHHHHHHHHHHTT--S-GGG-HHHHHHHTTT---HHHHHHHHHHHHHHHIIIIIHHIIIIIIHHHHT-